Protein AF-0000000074603033 (afdb_homodimer)

Structure (mmCIF, N/CA/C/O backbone):
data_AF-0000000074603033-model_v1
#
loop_
_entity.id
_entity.type
_entity.pdbx_description
1 polymer Transposase
#
loop_
_atom_site.group_PDB
_atom_site.id
_atom_site.type_symbol
_atom_site.label_atom_id
_atom_site.label_alt_id
_atom_site.label_comp_id
_atom_site.label_asym_id
_atom_site.label_entity_id
_atom_site.label_seq_id
_atom_site.pdbx_PDB_ins_code
_atom_site.Cartn_x
_atom_site.Cartn_y
_atom_site.Cartn_z
_atom_site.occupancy
_atom_site.B_iso_or_equiv
_atom_site.auth_seq_id
_atom_site.auth_comp_id
_atom_site.auth_asym_id
_atom_site.auth_atom_id
_atom_site.pdbx_PDB_model_num
ATOM 1 N N . MET A 1 1 ? 46.531 53.812 -50.469 1 24.77 1 MET A N 1
ATOM 2 C CA . MET A 1 1 ? 46.5 52.5 -49.875 1 24.77 1 MET A CA 1
ATOM 3 C C . MET A 1 1 ? 46.688 52.531 -48.375 1 24.77 1 MET A C 1
ATOM 5 O O . MET A 1 1 ? 47.781 52.25 -47.875 1 24.77 1 MET A O 1
ATOM 9 N N . TRP A 1 2 ? 46.062 53.406 -47.594 1 27.41 2 TRP A N 1
ATOM 10 C CA . TRP A 1 2 ? 46.156 53.781 -46.188 1 27.41 2 TRP A CA 1
ATOM 11 C C . TRP A 1 2 ? 45.75 52.625 -45.281 1 27.41 2 TRP A C 1
ATOM 13 O O . TRP A 1 2 ? 44.656 52.062 -45.406 1 27.41 2 TRP A O 1
ATOM 23 N N . CYS A 1 3 ? 46.75 51.719 -44.906 1 27.09 3 CYS A N 1
ATOM 24 C CA . CYS A 1 3 ? 46.781 50.562 -43.969 1 27.09 3 CYS A CA 1
ATOM 25 C C . CYS A 1 3 ? 46.156 50.938 -42.625 1 27.09 3 CYS A C 1
ATOM 27 O O . CYS A 1 3 ? 46.719 51.75 -41.906 1 27.09 3 CYS A O 1
ATOM 29 N N . LEU A 1 4 ? 44.875 51.219 -42.531 1 27.36 4 LEU A N 1
ATOM 30 C CA . LEU A 1 4 ? 44.125 51.469 -41.281 1 27.36 4 LEU A CA 1
ATOM 31 C C . LEU A 1 4 ? 44.438 50.375 -40.25 1 27.36 4 LEU A C 1
ATOM 33 O O . LEU A 1 4 ? 44.219 49.188 -40.531 1 27.36 4 LEU A O 1
ATOM 37 N N . SER A 1 5 ? 45.594 50.5 -39.531 1 29.55 5 SER A N 1
ATOM 38 C CA . SER A 1 5 ? 46.062 49.75 -38.375 1 29.55 5 SER A CA 1
ATOM 39 C C . SER A 1 5 ? 44.969 49.531 -37.344 1 29.55 5 SER A C 1
ATOM 41 O O . SER A 1 5 ? 44.469 50.5 -36.75 1 29.55 5 SER A O 1
ATOM 43 N N . LEU A 1 6 ? 43.906 48.75 -37.656 1 30.05 6 LEU A N 1
ATOM 44 C CA . LEU A 1 6 ? 42.906 48.344 -36.688 1 30.05 6 LEU A CA 1
ATOM 45 C C . LEU A 1 6 ? 43.531 47.844 -35.406 1 30.05 6 LEU A C 1
ATOM 47 O O . LEU A 1 6 ? 44.281 46.875 -35.406 1 30.05 6 LEU A O 1
ATOM 51 N N . HIS A 1 7 ? 44.062 48.75 -34.562 1 29.58 7 HIS A N 1
ATOM 52 C CA . HIS A 1 7 ? 44.531 48.469 -33.188 1 29.58 7 HIS A CA 1
ATOM 53 C C . HIS A 1 7 ? 43.531 47.594 -32.438 1 29.58 7 HIS A C 1
ATOM 55 O O . HIS A 1 7 ? 42.5 48.094 -31.984 1 29.58 7 HIS A O 1
ATOM 61 N N . LYS A 1 8 ? 43.219 46.375 -32.969 1 34.06 8 LYS A N 1
ATOM 62 C CA . LYS A 1 8 ? 42.5 45.438 -32.156 1 34.06 8 LYS A CA 1
ATOM 63 C C . LYS A 1 8 ? 43.062 45.375 -30.734 1 34.06 8 LYS A C 1
ATOM 65 O O . LYS A 1 8 ? 44.188 44.906 -30.547 1 34.06 8 LYS A O 1
ATOM 70 N N . SER A 1 9 ? 42.844 46.344 -29.891 1 32.81 9 SER A N 1
ATOM 71 C CA . SER A 1 9 ? 43.188 46.281 -28.469 1 32.81 9 SER A CA 1
ATOM 72 C C . SER A 1 9 ? 42.812 44.938 -27.875 1 32.81 9 SER A C 1
ATOM 74 O O . SER A 1 9 ? 41.656 44.5 -27.984 1 32.81 9 SER A O 1
ATOM 76 N N . GLN A 1 10 ? 43.625 43.969 -28.016 1 38.97 10 GLN A N 1
ATOM 77 C CA . GLN A 1 10 ? 43.469 42.688 -27.328 1 38.97 10 GLN A CA 1
ATOM 78 C C . GLN A 1 10 ? 43.125 42.906 -25.859 1 38.97 10 GLN A C 1
ATOM 80 O O . GLN A 1 10 ? 43.906 43.5 -25.109 1 38.97 10 GLN A O 1
ATOM 85 N N . TYR A 1 11 ? 41.969 43.312 -25.547 1 42.31 11 TYR A N 1
ATOM 86 C CA . TYR A 1 11 ? 41.531 43.406 -24.156 1 42.31 11 TYR A CA 1
ATOM 87 C C . TYR A 1 11 ? 42.031 42.219 -23.359 1 42.31 11 TYR A C 1
ATOM 89 O O . TYR A 1 11 ? 41.75 41.062 -23.703 1 42.31 11 TYR A O 1
ATOM 97 N N . VAL A 1 12 ? 43.156 42.344 -22.859 1 51.19 12 VAL A N 1
ATOM 98 C CA . VAL A 1 12 ? 43.719 41.375 -21.906 1 51.19 12 VAL A CA 1
ATOM 99 C C . VAL A 1 12 ? 42.781 41.188 -20.734 1 51.19 12 VAL A C 1
ATOM 101 O O . VAL A 1 12 ? 42.375 42.188 -20.078 1 51.19 12 VAL A O 1
ATOM 104 N N . ARG A 1 13 ? 42.062 40.219 -20.688 1 61.53 13 ARG A N 1
ATOM 105 C CA . ARG A 1 13 ? 41.219 39.875 -19.547 1 61.53 13 ARG A CA 1
ATOM 106 C C . ARG A 1 13 ? 42.031 39.781 -18.266 1 61.53 13 ARG A C 1
ATOM 108 O O . ARG A 1 13 ? 43 39.031 -18.203 1 61.53 13 ARG A O 1
ATOM 115 N N . ARG A 1 14 ? 41.812 40.625 -17.359 1 68.5 14 ARG A N 1
ATOM 116 C CA . ARG A 1 14 ? 42.625 40.875 -16.172 1 68.5 14 ARG A CA 1
ATOM 117 C C . ARG A 1 14 ? 42.281 39.938 -15.039 1 68.5 14 ARG A C 1
ATOM 119 O O . ARG A 1 14 ? 43.094 39.688 -14.156 1 68.5 14 ARG A O 1
ATOM 126 N N . SER A 1 15 ? 41.094 39.438 -15 1 72.25 15 SER A N 1
ATOM 127 C CA . SER A 1 15 ? 40.719 38.594 -13.875 1 72.25 15 SER A CA 1
ATOM 128 C C . SER A 1 15 ? 41.406 37.25 -13.961 1 72.25 15 SER A C 1
ATOM 130 O O . SER A 1 15 ? 41.5 36.625 -15.031 1 72.25 15 SER A O 1
ATOM 132 N N . PRO A 1 16 ? 42.094 36.75 -12.828 1 73.56 16 PRO A N 1
ATOM 133 C CA . PRO A 1 16 ? 42.781 35.469 -12.797 1 73.56 16 PRO A CA 1
ATOM 134 C C . PRO A 1 16 ? 41.875 34.281 -13.164 1 73.56 16 PRO A C 1
ATOM 136 O O . PRO A 1 16 ? 42.344 33.219 -13.578 1 73.56 16 PRO A O 1
ATOM 139 N N . VAL A 1 17 ? 40.594 34.469 -13.148 1 78.44 17 VAL A N 1
ATOM 140 C CA . VAL A 1 17 ? 39.656 33.375 -13.438 1 78.44 17 VAL A CA 1
ATOM 141 C C . VAL A 1 17 ? 39.781 32.938 -14.891 1 78.44 17 VAL A C 1
ATOM 143 O O . VAL A 1 17 ? 39.562 31.781 -15.227 1 78.44 17 VAL A O 1
ATOM 146 N N . TRP A 1 18 ? 40.219 33.812 -15.703 1 77 18 TRP A N 1
ATOM 147 C CA . TRP A 1 18 ? 40.281 33.562 -17.141 1 77 18 TRP A CA 1
ATOM 148 C C . TRP A 1 18 ? 41.438 32.625 -17.484 1 77 18 TRP A C 1
ATOM 150 O O . TRP A 1 18 ? 41.469 32.031 -18.562 1 77 18 TRP A O 1
ATOM 160 N N . GLN A 1 19 ? 42.344 32.406 -16.547 1 78.25 19 GLN A N 1
ATOM 161 C CA . GLN A 1 19 ? 43.438 31.422 -16.734 1 78.25 19 GLN A CA 1
ATOM 162 C C . GLN A 1 19 ? 42.875 30 -16.797 1 78.25 19 GLN A C 1
ATOM 164 O O . GLN A 1 19 ? 43.5 29.109 -17.359 1 78.25 19 GLN A O 1
ATOM 169 N N . GLU A 1 20 ? 41.719 29.797 -16.297 1 79.69 20 GLU A N 1
ATOM 170 C CA . GLU A 1 20 ? 41.094 28.484 -16.219 1 79.69 20 GLU A CA 1
ATOM 171 C C . GLU A 1 20 ? 40.219 28.219 -17.438 1 79.69 20 GLU A C 1
ATOM 173 O O . GLU A 1 20 ? 39.562 27.172 -17.516 1 79.69 20 GLU A O 1
ATOM 178 N N . TYR A 1 21 ? 40.125 29.156 -18.266 1 80.38 21 TYR A N 1
ATOM 179 C CA . TYR A 1 21 ? 39.25 29.047 -19.438 1 80.38 21 TYR A CA 1
ATOM 180 C C . TYR A 1 21 ? 40.031 29.297 -20.719 1 80.38 21 TYR A C 1
ATOM 182 O O . TYR A 1 21 ? 41.062 29.969 -20.703 1 80.38 21 TYR A O 1
ATOM 190 N N . ILE A 1 22 ? 39.625 28.656 -21.891 1 79.75 22 ILE A N 1
ATOM 191 C CA . ILE A 1 22 ? 40.125 28.953 -23.234 1 79.75 22 ILE A CA 1
ATOM 192 C C . ILE A 1 22 ? 39.094 29.797 -24 1 79.75 22 ILE A C 1
ATOM 194 O O . ILE A 1 22 ? 37.969 29.344 -24.234 1 79.75 22 ILE A O 1
ATOM 198 N N . PRO A 1 23 ? 39.375 31.016 -24.172 1 76.75 23 PRO A N 1
ATOM 199 C CA . PRO A 1 23 ? 38.406 31.859 -24.891 1 76.75 23 PRO A CA 1
ATOM 200 C C . PRO A 1 23 ? 38.188 31.406 -26.328 1 76.75 23 PRO A C 1
ATOM 202 O O . PRO A 1 23 ? 39.125 30.969 -27 1 76.75 23 PRO A O 1
ATOM 205 N N . ILE A 1 24 ? 36.906 31.312 -26.719 1 78.81 24 ILE A N 1
ATOM 206 C CA . ILE A 1 24 ? 36.531 31.016 -28.094 1 78.81 24 ILE A CA 1
ATOM 207 C C . ILE A 1 24 ? 36.094 32.312 -28.797 1 78.81 24 ILE A C 1
ATOM 209 O O . ILE A 1 24 ? 35.094 32.906 -28.406 1 78.81 24 ILE A O 1
ATOM 213 N N . LEU A 1 25 ? 36.781 32.75 -29.75 1 75.81 25 LEU A N 1
ATOM 214 C CA . LEU A 1 25 ? 36.531 34 -30.469 1 75.81 25 LEU A CA 1
ATOM 215 C C . LEU A 1 25 ? 35.25 33.906 -31.266 1 75.81 25 LEU A C 1
ATOM 217 O O . LEU A 1 25 ? 34.844 32.844 -31.703 1 75.81 25 LEU A O 1
ATOM 221 N N . PRO A 1 26 ? 34.5 35.062 -31.281 1 73.62 26 PRO A N 1
ATOM 222 C CA . PRO A 1 26 ? 33.25 35.094 -32.031 1 73.62 26 PRO A CA 1
ATOM 223 C C . PRO A 1 26 ? 33.375 34.469 -33.406 1 73.62 26 PRO A C 1
ATOM 225 O O . PRO A 1 26 ? 32.406 33.875 -33.906 1 73.62 26 PRO A O 1
ATOM 228 N N . ALA A 1 27 ? 34.469 34.469 -34.094 1 71.81 27 ALA A N 1
ATOM 229 C CA . ALA A 1 27 ? 34.688 33.906 -35.438 1 71.81 27 ALA A CA 1
ATOM 230 C C . ALA A 1 27 ? 34.719 32.375 -35.375 1 71.81 27 ALA A C 1
ATOM 232 O O . ALA A 1 27 ? 34.438 31.719 -36.375 1 71.81 27 ALA A O 1
ATOM 233 N N . GLN A 1 28 ? 34.875 31.797 -34.219 1 69.5 28 GLN A N 1
ATOM 234 C CA . GLN A 1 28 ? 35 30.359 -34.062 1 69.5 28 GLN A CA 1
ATOM 235 C C . GLN A 1 28 ? 33.75 29.75 -33.406 1 69.5 28 GLN A C 1
ATOM 237 O O . GLN A 1 28 ? 33.625 28.531 -33.344 1 69.5 28 GLN A O 1
ATOM 242 N N . SER A 1 29 ? 32.938 30.547 -32.875 1 67.88 29 SER A N 1
ATOM 243 C CA . SER A 1 29 ? 31.734 30.125 -32.188 1 67.88 29 SER A CA 1
ATOM 244 C C . SER A 1 29 ? 30.562 30.047 -33.156 1 67.88 29 SER A C 1
ATOM 246 O O . SER A 1 29 ? 30.5 30.797 -34.156 1 67.88 29 SER A O 1
ATOM 248 N N . LYS A 1 30 ? 29.562 29.266 -33.156 1 74 30 LYS A N 1
ATOM 249 C CA . LYS A 1 30 ? 28.438 29.047 -34.062 1 74 30 LYS A CA 1
ATOM 250 C C . LYS A 1 30 ? 27.484 30.25 -34.062 1 74 30 LYS A C 1
ATOM 252 O O . LYS A 1 30 ? 26.859 30.547 -35.062 1 74 30 LYS A O 1
ATOM 257 N N . ASP A 1 31 ? 27.359 30.891 -32.875 1 72.69 31 ASP A N 1
ATOM 258 C CA . ASP A 1 31 ? 26.391 31.984 -32.812 1 72.69 31 ASP A CA 1
ATOM 259 C C . ASP A 1 31 ? 27.078 33.344 -32.875 1 72.69 31 ASP A C 1
ATOM 261 O O . ASP A 1 31 ? 26.453 34.375 -32.625 1 72.69 31 ASP A O 1
ATOM 265 N N . GLY A 1 32 ? 28.406 33.531 -33.188 1 73.88 32 GLY A N 1
ATOM 266 C CA . GLY A 1 32 ? 29.141 34.781 -33.406 1 73.88 32 GLY A CA 1
ATOM 267 C C . GLY A 1 32 ? 29.422 35.531 -32.094 1 73.88 32 GLY A C 1
ATOM 268 O O . GLY A 1 32 ? 29.734 36.719 -32.125 1 73.88 32 GLY A O 1
ATOM 269 N N . LYS A 1 33 ? 29.125 34.812 -31.047 1 76.75 33 LYS A N 1
ATOM 270 C CA . LYS A 1 33 ? 29.375 35.469 -29.766 1 76.75 33 LYS A CA 1
ATOM 271 C C . LYS A 1 33 ? 30.672 34.969 -29.125 1 76.75 33 LYS A C 1
ATOM 273 O O . LYS A 1 33 ? 31.141 33.875 -29.438 1 76.75 33 LYS A O 1
ATOM 278 N N . LEU A 1 34 ? 31.234 35.812 -28.297 1 78.12 34 LEU A N 1
ATOM 279 C CA . LEU A 1 34 ? 32.438 35.406 -27.547 1 78.12 34 LEU A CA 1
ATOM 280 C C . LEU A 1 34 ? 32.094 34.406 -26.469 1 78.12 34 LEU A C 1
ATOM 282 O O . LEU A 1 34 ? 31.172 34.625 -25.672 1 78.12 34 LEU A O 1
ATOM 286 N N . ARG A 1 35 ? 32.688 33.156 -26.562 1 80.62 35 ARG A N 1
ATOM 287 C CA . ARG A 1 35 ? 32.438 32.094 -25.594 1 80.62 35 ARG A CA 1
ATOM 288 C C . ARG A 1 35 ? 33.75 31.641 -24.938 1 80.62 35 ARG A C 1
ATOM 290 O O . ARG A 1 35 ? 34.844 32 -25.406 1 80.62 35 ARG A O 1
ATOM 297 N N . ALA A 1 36 ? 33.656 31.062 -23.781 1 81.88 36 ALA A N 1
ATOM 298 C CA . ALA A 1 36 ? 34.812 30.531 -23.062 1 81.88 36 ALA A CA 1
ATOM 299 C C . ALA A 1 36 ? 34.656 29.047 -22.797 1 81.88 36 ALA A C 1
ATOM 301 O O . ALA A 1 36 ? 33.531 28.562 -22.531 1 81.88 36 ALA A O 1
ATOM 302 N N . ASN A 1 37 ? 35.719 28.281 -23.016 1 83 37 ASN A N 1
ATOM 303 C CA . ASN A 1 37 ? 35.812 26.859 -22.703 1 83 37 ASN A CA 1
ATOM 304 C C . ASN A 1 37 ? 36.469 26.641 -21.344 1 83 37 ASN A C 1
ATOM 306 O O . ASN A 1 37 ? 37.594 27.062 -21.125 1 83 37 ASN A O 1
ATOM 310 N N . CYS A 1 38 ? 35.75 26 -20.422 1 79.44 38 CYS A N 1
ATOM 311 C CA . CYS A 1 38 ? 36.344 25.688 -19.141 1 79.44 38 CYS A CA 1
ATOM 312 C C . CYS A 1 38 ? 37.406 24.625 -19.266 1 79.44 38 CYS A C 1
ATOM 314 O O . CYS A 1 38 ? 37.188 23.562 -19.828 1 79.44 38 CYS A O 1
ATOM 316 N N . LYS A 1 39 ? 38.594 24.844 -18.812 1 78.94 39 LYS A N 1
ATOM 317 C CA . LYS A 1 39 ? 39.719 23.922 -18.922 1 78.94 39 LYS A CA 1
ATOM 318 C C . LYS A 1 39 ? 39.5 22.672 -18.062 1 78.94 39 LYS A C 1
ATOM 320 O O . LYS A 1 39 ? 40.156 21.656 -18.25 1 78.94 39 LYS A O 1
ATOM 325 N N . HIS A 1 40 ? 38.5 22.719 -17.188 1 77.06 40 HIS A N 1
ATOM 326 C CA . HIS A 1 40 ? 38.312 21.656 -16.203 1 77.06 40 HIS A CA 1
ATOM 327 C C . HIS A 1 40 ? 37.156 20.766 -16.594 1 77.06 40 HIS A C 1
ATOM 329 O O . HIS A 1 40 ? 37.312 19.547 -16.688 1 77.06 40 HIS A O 1
ATOM 335 N N . CYS A 1 41 ? 35.969 21.203 -16.766 1 71.75 41 CYS A N 1
ATOM 336 C CA . CYS A 1 41 ? 34.812 20.391 -17.125 1 71.75 41 CYS A CA 1
ATOM 337 C C . CYS A 1 41 ? 34.594 20.344 -18.641 1 71.75 41 CYS A C 1
ATOM 339 O O . CYS A 1 41 ? 33.719 19.641 -19.125 1 71.75 41 CYS A O 1
ATOM 341 N N . LYS A 1 42 ? 35.344 21.047 -19.516 1 75.31 42 LYS A N 1
ATOM 342 C CA . LYS A 1 42 ? 35.406 21.141 -20.969 1 75.31 42 LYS A CA 1
ATOM 343 C C . LYS A 1 42 ? 34.062 21.625 -21.547 1 75.31 42 LYS A C 1
ATOM 345 O O . LYS A 1 42 ? 33.75 21.391 -22.719 1 75.31 42 LYS A O 1
ATOM 350 N N . ASN A 1 43 ? 33.312 22.328 -20.75 1 75.5 43 ASN A N 1
ATOM 351 C CA . ASN A 1 43 ? 32.094 23.016 -21.219 1 75.5 43 ASN A CA 1
ATOM 352 C C . ASN A 1 43 ? 32.438 24.172 -22.141 1 75.5 43 ASN A C 1
ATOM 354 O O . ASN A 1 43 ? 33.125 25.109 -21.75 1 75.5 43 ASN A O 1
ATOM 358 N N . THR A 1 44 ? 31.969 24.078 -23.375 1 73.38 44 THR A N 1
ATOM 359 C CA . THR A 1 44 ? 32.344 25.047 -24.406 1 73.38 44 THR A CA 1
ATOM 360 C C . THR A 1 44 ? 31.25 26.109 -24.562 1 73.38 44 THR A C 1
ATOM 362 O O . THR A 1 44 ? 31.375 27.031 -25.375 1 73.38 44 THR A O 1
ATOM 365 N N . ASN A 1 45 ? 30.203 26.156 -23.797 1 75.06 45 ASN A N 1
ATOM 366 C CA . ASN A 1 45 ? 29.062 27 -24.109 1 75.06 45 ASN A CA 1
ATOM 367 C C . ASN A 1 45 ? 28.906 28.141 -23.109 1 75.06 45 ASN A C 1
ATOM 369 O O . ASN A 1 45 ? 27.828 28.703 -22.969 1 75.06 45 ASN A O 1
ATOM 373 N N . LEU A 1 46 ? 29.969 28.469 -22.531 1 78.75 46 LEU A N 1
ATOM 374 C CA . LEU A 1 46 ? 29.875 29.562 -21.578 1 78.75 46 LEU A CA 1
ATOM 375 C C . LEU A 1 46 ? 30.016 30.906 -22.266 1 78.75 46 LEU A C 1
ATOM 377 O O . LEU A 1 46 ? 30.938 31.109 -23.062 1 78.75 46 LEU A O 1
ATOM 381 N N . ILE A 1 47 ? 29.047 31.766 -22.141 1 77.31 47 ILE A N 1
ATOM 382 C CA . ILE A 1 47 ? 29.047 33.094 -22.781 1 77.31 47 ILE A CA 1
ATOM 383 C C . ILE A 1 47 ? 30.094 33.969 -22.125 1 77.31 47 ILE A C 1
ATOM 385 O O . ILE A 1 47 ? 30.094 34.156 -20.906 1 77.31 47 ILE A O 1
ATOM 389 N N . ALA A 1 48 ? 31.016 34.469 -22.812 1 75.44 48 ALA A N 1
ATOM 390 C CA . ALA A 1 48 ? 32.156 35.281 -22.312 1 75.44 48 ALA A CA 1
ATOM 391 C C . ALA A 1 48 ? 32.125 36.688 -22.906 1 75.44 48 ALA A C 1
ATOM 393 O O . ALA A 1 48 ? 33.188 37.312 -23.031 1 75.44 48 ALA A O 1
ATOM 394 N N . GLU A 1 49 ? 30.938 37.188 -23.203 1 71.19 49 GLU A N 1
ATOM 395 C CA . GLU A 1 49 ? 30.844 38.531 -23.781 1 71.19 49 GLU A CA 1
ATOM 396 C C . GLU A 1 49 ? 31.188 39.594 -22.75 1 71.19 49 GLU A C 1
ATOM 398 O O . GLU A 1 49 ? 31.094 39.344 -21.531 1 71.19 49 GLU A O 1
ATOM 403 N N . SER A 1 50 ? 31.734 40.844 -23.047 1 62.62 50 SER A N 1
ATOM 404 C CA . SER A 1 50 ? 32.375 41.906 -22.312 1 62.62 50 SER A CA 1
ATOM 405 C C . SER A 1 50 ? 31.562 42.312 -21.094 1 62.62 50 SER A C 1
ATOM 407 O O . SER A 1 50 ? 32.125 42.562 -20.031 1 62.62 50 SER A O 1
ATOM 409 N N . ARG A 1 51 ? 30.234 42.5 -21.188 1 63.78 51 ARG A N 1
ATOM 410 C CA . ARG A 1 51 ? 29.516 43.094 -20.078 1 63.78 51 ARG A CA 1
ATOM 411 C C . ARG A 1 51 ? 29.312 42.094 -18.938 1 63.78 51 ARG A C 1
ATOM 413 O O . ARG A 1 51 ? 29.344 42.469 -17.766 1 63.78 51 ARG A O 1
ATOM 420 N N . TYR A 1 52 ? 29.094 40.844 -19.172 1 66.38 52 TYR A N 1
ATOM 421 C CA . TYR A 1 52 ? 28.781 39.906 -18.109 1 66.38 52 TYR A CA 1
ATOM 422 C C . TYR A 1 52 ? 29.672 38.688 -18.203 1 66.38 52 TYR A C 1
ATOM 424 O O . TYR A 1 52 ? 29.484 37.719 -17.469 1 66.38 52 TYR A O 1
ATOM 432 N N . GLY A 1 53 ? 30.703 38.75 -18.969 1 73.19 53 GLY A N 1
ATOM 433 C CA . GLY A 1 53 ? 31.516 37.594 -19.266 1 73.19 53 GLY A CA 1
ATOM 434 C C . GLY A 1 53 ? 32.312 37.094 -18.062 1 73.19 53 GLY A C 1
ATOM 435 O O . GLY A 1 53 ? 32.312 35.906 -17.781 1 73.19 53 GLY A O 1
ATOM 436 N N . THR A 1 54 ? 33 38 -17.438 1 76.31 54 THR A N 1
ATOM 437 C CA . THR A 1 54 ? 33.844 37.625 -16.297 1 76.31 54 THR A CA 1
ATOM 438 C C . THR A 1 54 ? 33 37.062 -15.164 1 76.31 54 THR A C 1
ATOM 440 O O . THR A 1 54 ? 33.375 36.062 -14.539 1 76.31 54 THR A O 1
ATOM 443 N N . THR A 1 55 ? 31.891 37.719 -14.852 1 77.62 55 THR A N 1
ATOM 444 C CA . THR A 1 55 ? 31 37.25 -13.797 1 77.62 55 THR A CA 1
ATOM 445 C C . THR A 1 55 ? 30.438 35.875 -14.141 1 77.62 55 THR A C 1
ATOM 447 O O . THR A 1 55 ? 30.344 35 -13.281 1 77.62 55 THR A O 1
ATOM 450 N N . ASN A 1 56 ? 30.094 35.656 -15.391 1 77.94 56 ASN A N 1
ATOM 451 C CA . ASN A 1 56 ? 29.562 34.375 -15.852 1 77.94 56 ASN A CA 1
ATOM 452 C C . ASN A 1 56 ? 30.594 33.25 -15.727 1 77.94 56 ASN A C 1
ATOM 454 O O . ASN A 1 56 ? 30.266 32.156 -15.289 1 77.94 56 ASN A O 1
ATOM 458 N N . VAL A 1 57 ? 31.797 33.562 -16.125 1 79.44 57 VAL A N 1
ATOM 459 C CA . VAL A 1 57 ? 32.844 32.531 -16.062 1 79.44 57 VAL A CA 1
ATOM 460 C C . VAL A 1 57 ? 33.281 32.312 -14.625 1 79.44 57 VAL A C 1
ATOM 462 O O . VAL A 1 57 ? 33.562 31.172 -14.227 1 79.44 57 VAL A O 1
ATOM 465 N N . LYS A 1 58 ? 33.219 33.281 -13.797 1 78.25 58 LYS A N 1
ATOM 466 C CA . LYS A 1 58 ? 33.5 33.125 -12.375 1 78.25 58 LYS A CA 1
ATOM 467 C C . LYS A 1 58 ? 32.438 32.281 -11.68 1 78.25 58 LYS A C 1
ATOM 469 O O . LYS A 1 58 ? 32.781 31.375 -10.898 1 78.25 58 LYS A O 1
ATOM 474 N N . ASN A 1 59 ? 31.266 32.594 -11.891 1 78.56 59 ASN A N 1
ATOM 475 C CA . ASN A 1 59 ? 30.172 31.812 -11.328 1 78.56 59 ASN A CA 1
ATOM 476 C C . ASN A 1 59 ? 30.219 30.359 -11.773 1 78.56 59 ASN A C 1
ATOM 478 O O . ASN A 1 59 ? 29.953 29.438 -10.984 1 78.56 59 ASN A O 1
ATOM 482 N N . HIS A 1 60 ? 30.578 30.125 -13.016 1 79.12 60 HIS A N 1
ATOM 483 C CA . HIS A 1 60 ? 30.766 28.75 -13.5 1 79.12 60 HIS A CA 1
ATOM 484 C C . HIS A 1 60 ? 31.891 28.047 -12.758 1 79.12 60 HIS A C 1
ATOM 486 O O . HIS A 1 60 ? 31.734 26.891 -12.359 1 79.12 60 HIS A O 1
ATOM 492 N N . LEU A 1 61 ? 32.938 28.672 -12.625 1 76.31 61 LEU A N 1
ATOM 493 C CA . LEU A 1 61 ? 34.094 28.062 -11.992 1 76.31 61 LEU A CA 1
ATOM 494 C C . LEU A 1 61 ? 33.781 27.672 -10.547 1 76.31 61 LEU A C 1
ATOM 496 O O . LEU A 1 61 ? 34.219 26.625 -10.062 1 76.31 61 LEU A O 1
ATOM 500 N N . GLU A 1 62 ? 32.969 28.391 -9.883 1 74.12 62 GLU A N 1
ATOM 501 C CA . GLU A 1 62 ? 32.562 28.125 -8.508 1 74.12 62 GLU A CA 1
ATOM 502 C C . GLU A 1 62 ? 31.672 26.891 -8.438 1 74.12 62 GLU A C 1
ATOM 504 O O . GLU A 1 62 ? 31.703 26.141 -7.457 1 74.12 62 GLU A O 1
ATOM 509 N N . LYS A 1 63 ? 31.047 26.688 -9.516 1 71.69 63 LYS A N 1
ATOM 510 C CA . LYS A 1 63 ? 30.109 25.562 -9.57 1 71.69 63 LYS A CA 1
ATOM 511 C C . LYS A 1 63 ? 30.672 24.406 -10.375 1 71.69 63 LYS A C 1
ATOM 513 O O . LYS A 1 63 ? 30.078 23.328 -10.414 1 71.69 63 LYS A O 1
ATOM 518 N N . CYS A 1 64 ? 31.781 24.656 -11.055 1 69.44 64 CYS A N 1
ATOM 519 C CA . CYS A 1 64 ? 32.438 23.656 -11.891 1 69.44 64 CYS A CA 1
ATOM 520 C C . CYS A 1 64 ? 33.062 22.562 -11.031 1 69.44 64 CYS A C 1
ATOM 522 O O . CYS A 1 64 ? 34.062 22.812 -10.359 1 69.44 64 CYS A O 1
ATOM 524 N N . LYS A 1 65 ? 32.469 21.438 -10.961 1 68.94 65 LYS A N 1
ATOM 525 C CA . LYS A 1 65 ? 32.906 20.328 -10.133 1 68.94 65 LYS A CA 1
ATOM 526 C C . LYS A 1 65 ? 34.344 19.922 -10.5 1 68.94 65 LYS A C 1
ATOM 528 O O . LYS A 1 65 ? 35.125 19.578 -9.625 1 68.94 65 LYS A O 1
ATOM 533 N N . ALA A 1 66 ? 34.688 20.016 -11.758 1 68.62 66 ALA A N 1
ATOM 534 C CA . ALA A 1 66 ? 36 19.656 -12.227 1 68.62 66 ALA A CA 1
ATOM 535 C C . ALA A 1 66 ? 37.062 20.609 -11.68 1 68.62 66 ALA A C 1
ATOM 537 O O . ALA A 1 66 ? 38.156 20.188 -11.281 1 68.62 66 ALA A O 1
ATOM 538 N N . TYR A 1 67 ? 36.781 21.859 -11.703 1 70.25 67 TYR A N 1
ATOM 539 C CA . TYR A 1 67 ? 37.719 22.859 -11.195 1 70.25 67 TYR A CA 1
ATOM 540 C C . TYR A 1 67 ? 37.844 22.766 -9.68 1 70.25 67 TYR A C 1
ATOM 542 O O . TYR A 1 67 ? 38.938 22.844 -9.141 1 70.25 67 TYR A O 1
ATOM 550 N N . GLN A 1 68 ? 36.719 22.625 -8.992 1 65.5 68 GLN A N 1
ATOM 551 C CA . GLN A 1 68 ? 36.781 22.516 -7.539 1 65.5 68 GLN A CA 1
ATOM 552 C C . GLN A 1 68 ? 37.625 21.312 -7.105 1 65.5 68 GLN A C 1
ATOM 554 O O . GLN A 1 68 ? 38.312 21.359 -6.07 1 65.5 68 GLN A O 1
ATOM 559 N N . ARG A 1 69 ? 37.594 20.359 -7.898 1 61.91 69 ARG A N 1
ATOM 560 C CA . ARG A 1 69 ? 38.438 19.188 -7.656 1 61.91 69 ARG A CA 1
ATOM 561 C C . ARG A 1 69 ? 39.938 19.562 -7.758 1 61.91 69 ARG A C 1
ATOM 563 O O . ARG A 1 69 ? 40.781 18.969 -7.074 1 61.91 69 ARG A O 1
ATOM 570 N N . THR A 1 70 ? 40.312 20.391 -8.719 1 57.94 70 THR A N 1
ATOM 571 C CA . THR A 1 70 ? 41.688 20.781 -8.891 1 57.94 70 THR A CA 1
ATOM 572 C C . THR A 1 70 ? 42.156 21.656 -7.734 1 57.94 70 THR A C 1
ATOM 574 O O . THR A 1 70 ? 43.344 21.656 -7.375 1 57.94 70 THR A O 1
ATOM 577 N N . LEU A 1 71 ? 41.469 22.734 -7.414 1 53.78 71 LEU A N 1
ATOM 578 C CA . LEU A 1 71 ? 41.844 23.641 -6.324 1 53.78 71 LEU A CA 1
ATOM 579 C C . LEU A 1 71 ? 42 22.875 -5.02 1 53.78 71 LEU A C 1
ATOM 581 O O . LEU A 1 71 ? 42.844 23.25 -4.172 1 53.78 71 LEU A O 1
ATOM 585 N N . SER A 1 72 ? 41.156 22.344 -4.52 1 43.16 72 SER A N 1
ATOM 586 C CA . SER A 1 72 ? 41.312 21.406 -3.412 1 43.16 72 SER A CA 1
ATOM 587 C C . SER A 1 72 ? 41.562 20 -3.918 1 43.16 72 SER A C 1
ATOM 589 O O . SER A 1 72 ? 40.656 19.328 -4.406 1 43.16 72 SER A O 1
ATOM 591 N N . PRO A 1 73 ? 42.781 19.844 -4.527 1 37.53 73 PRO A N 1
ATOM 592 C CA . PRO A 1 73 ? 42.938 18.391 -4.734 1 37.53 73 PRO A CA 1
ATOM 593 C C . PRO A 1 73 ? 42.125 17.578 -3.723 1 37.53 73 PRO A C 1
ATOM 595 O O . PRO A 1 73 ? 42.438 17.594 -2.529 1 37.53 73 PRO A O 1
ATOM 598 N N . LYS A 1 74 ? 40.938 17.812 -3.654 1 39 74 LYS A N 1
ATOM 599 C CA . LYS A 1 74 ? 40.281 16.875 -2.738 1 39 74 LYS A CA 1
ATOM 600 C C . LYS A 1 74 ? 41.031 15.547 -2.691 1 39 74 LYS A C 1
ATOM 602 O O . LYS A 1 74 ? 41.156 14.859 -3.709 1 39 74 LYS A O 1
ATOM 607 N N . GLY A 1 75 ? 42.156 15.625 -2.211 1 40.19 75 GLY A N 1
ATOM 608 C CA . GLY A 1 75 ? 42.75 14.336 -1.859 1 40.19 75 GLY A CA 1
ATOM 609 C C . GLY A 1 75 ? 41.75 13.195 -1.908 1 40.19 75 GLY A C 1
ATOM 610 O O . GLY A 1 75 ? 40.531 13.414 -1.737 1 40.19 75 GLY A O 1
ATOM 611 N N . LYS A 1 76 ? 41.906 12.328 -2.781 1 44.94 76 LYS A N 1
ATOM 612 C CA . LYS A 1 76 ? 41.062 11.133 -2.67 1 44.94 76 LYS A CA 1
ATOM 613 C C . LYS A 1 76 ? 40.438 11.023 -1.28 1 44.94 76 LYS A C 1
ATOM 615 O O . LYS A 1 76 ? 41.156 10.836 -0.291 1 44.94 76 LYS A O 1
ATOM 620 N N . SER A 1 77 ? 39.531 11.969 -0.908 1 52.53 77 SER A N 1
ATOM 621 C CA . SER A 1 77 ? 38.906 11.859 0.4 1 52.53 77 SER A CA 1
ATOM 622 C C . SER A 1 77 ? 38.875 10.414 0.885 1 52.53 77 SER A C 1
ATOM 624 O O . SER A 1 77 ? 38.469 9.516 0.149 1 52.53 77 SER A O 1
ATOM 626 N N . VAL A 1 78 ? 39.812 10.156 1.665 1 68.12 78 VAL A N 1
ATOM 627 C CA . VAL A 1 78 ? 39.906 8.828 2.254 1 68.12 78 VAL A CA 1
ATOM 628 C C . VAL A 1 78 ? 38.531 8.305 2.654 1 68.12 78 VAL A C 1
ATOM 630 O O . VAL A 1 78 ? 37.75 9.023 3.297 1 68.12 78 VAL A O 1
ATOM 633 N N . PHE A 1 79 ? 38.125 7.32 1.896 1 86.75 79 PHE A N 1
ATOM 634 C CA . PHE A 1 79 ? 36.875 6.66 2.256 1 86.75 79 PHE A CA 1
ATOM 635 C C . PHE A 1 79 ? 36.75 6.496 3.768 1 86.75 79 PHE A C 1
ATOM 637 O O . PHE A 1 79 ? 37.719 6.07 4.422 1 86.75 79 PHE A O 1
ATOM 644 N N . ASN A 1 80 ? 35.75 7.066 4.312 1 91.56 80 ASN A N 1
ATOM 645 C CA . ASN A 1 80 ? 35.438 6.914 5.73 1 91.56 80 ASN A CA 1
ATOM 646 C C . ASN A 1 80 ? 34.156 6.129 5.938 1 91.56 80 ASN A C 1
ATOM 648 O O . ASN A 1 80 ? 33.062 6.59 5.559 1 91.56 80 ASN A O 1
ATOM 652 N N . GLN A 1 81 ? 34.312 5.004 6.582 1 94.19 81 GLN A N 1
ATOM 653 C CA . GLN A 1 81 ? 33.188 4.098 6.773 1 94.19 81 GLN A CA 1
ATOM 654 C C . GLN A 1 81 ? 32.062 4.758 7.594 1 94.19 81 GLN A C 1
ATOM 656 O O . GLN A 1 81 ? 30.891 4.551 7.332 1 94.19 81 GLN A O 1
ATOM 661 N N . ASN A 1 82 ? 32.469 5.508 8.578 1 94 82 ASN A N 1
ATOM 662 C CA . ASN A 1 82 ? 31.484 6.16 9.43 1 94 82 ASN A CA 1
ATOM 663 C C . ASN A 1 82 ? 30.688 7.207 8.656 1 94 82 ASN A C 1
ATOM 665 O O . ASN A 1 82 ? 29.469 7.34 8.859 1 94 82 ASN A O 1
ATOM 669 N N . THR A 1 83 ? 31.359 7.914 7.871 1 94.81 83 THR A N 1
ATOM 670 C CA . THR A 1 83 ? 30.672 8.898 7.043 1 94.81 83 THR A CA 1
ATOM 671 C C . THR A 1 83 ? 29.703 8.203 6.082 1 94.81 83 THR A C 1
ATOM 673 O O . THR A 1 83 ? 28.594 8.688 5.855 1 94.81 83 THR A O 1
ATOM 676 N N . TYR A 1 84 ? 30.203 7.09 5.504 1 96.12 84 TYR A N 1
ATOM 677 C CA . TYR A 1 84 ? 29.344 6.285 4.641 1 96.12 84 TYR A CA 1
ATOM 678 C C . TYR A 1 84 ? 28.078 5.867 5.371 1 96.12 84 TYR A C 1
ATOM 680 O O . TYR A 1 84 ? 26.969 6.027 4.844 1 96.12 84 TYR A O 1
ATOM 688 N N . ARG A 1 85 ? 28.188 5.422 6.574 1 97.12 85 ARG A N 1
ATOM 689 C CA . ARG A 1 85 ? 27.078 4.941 7.383 1 97.12 85 ARG A CA 1
ATOM 690 C C . ARG A 1 85 ? 26.109 6.074 7.719 1 97.12 85 ARG A C 1
ATOM 692 O O . ARG A 1 85 ? 24.891 5.871 7.762 1 97.12 85 ARG A O 1
ATOM 699 N N . GLU A 1 86 ? 26.625 7.184 7.965 1 96.5 86 GLU A N 1
ATOM 700 C CA . GLU A 1 86 ? 25.797 8.352 8.25 1 96.5 86 GLU A CA 1
ATOM 701 C C . GLU A 1 86 ? 24.969 8.742 7.031 1 96.5 86 GLU A C 1
ATOM 703 O O . GLU A 1 86 ? 23.781 9.086 7.16 1 96.5 86 GLU A O 1
ATOM 708 N N . LEU A 1 87 ? 25.625 8.734 5.887 1 97.06 87 LEU A N 1
ATOM 709 C CA . LEU A 1 87 ? 24.906 9.055 4.656 1 97.06 87 LEU A CA 1
ATOM 710 C C . LEU A 1 87 ? 23.812 8.039 4.383 1 97.06 87 LEU A C 1
ATOM 712 O O . LEU A 1 87 ? 22.719 8.406 3.922 1 97.06 87 LEU A O 1
ATOM 716 N N . VAL A 1 88 ? 24.078 6.797 4.656 1 97.75 88 VAL A N 1
ATOM 717 C CA . VAL A 1 88 ? 23.094 5.734 4.484 1 97.75 88 VAL A CA 1
ATOM 718 C C . VAL A 1 88 ? 21.906 5.977 5.41 1 97.75 88 VAL A C 1
ATOM 720 O O . VAL A 1 88 ? 20.75 5.902 4.984 1 97.75 88 VAL A O 1
ATOM 723 N N . ALA A 1 89 ? 22.172 6.266 6.652 1 97.31 89 ALA A N 1
ATOM 724 C CA . ALA A 1 89 ? 21.125 6.543 7.621 1 97.31 89 ALA A CA 1
ATOM 725 C C . ALA A 1 89 ? 20.266 7.727 7.176 1 97.31 89 ALA A C 1
ATOM 727 O O . ALA A 1 89 ? 19.031 7.672 7.242 1 97.31 89 ALA A O 1
ATOM 728 N N . LYS A 1 90 ? 20.891 8.742 6.703 1 97 90 LYS A N 1
ATOM 729 C CA . LYS A 1 90 ? 20.172 9.938 6.242 1 97 90 LYS A CA 1
ATOM 730 C C . LYS A 1 90 ? 19.297 9.617 5.035 1 97 90 LYS A C 1
ATOM 732 O O . LYS A 1 90 ? 18.203 10.156 4.902 1 97 90 LYS A O 1
ATOM 737 N N . ALA A 1 91 ? 19.828 8.773 4.164 1 96.31 91 ALA A N 1
ATOM 738 C CA . ALA A 1 91 ? 19.047 8.375 2.998 1 96.31 91 ALA A CA 1
ATOM 739 C C . ALA A 1 91 ? 17.797 7.598 3.416 1 96.31 91 ALA A C 1
ATOM 741 O O . ALA A 1 91 ? 16.703 7.824 2.885 1 96.31 91 ALA A O 1
ATOM 742 N N . ILE A 1 92 ? 17.938 6.676 4.352 1 94.56 92 ILE A N 1
ATOM 743 C CA . ILE A 1 92 ? 16.828 5.875 4.855 1 94.56 92 ILE A CA 1
ATOM 744 C C . ILE A 1 92 ? 15.773 6.789 5.461 1 94.56 92 ILE A C 1
ATOM 746 O O . ILE A 1 92 ? 14.578 6.633 5.188 1 94.56 92 ILE A O 1
ATOM 750 N N . ILE A 1 93 ? 16.203 7.723 6.191 1 93.75 93 ILE A N 1
ATOM 751 C CA . ILE A 1 93 ? 15.305 8.633 6.891 1 93.75 93 ILE A CA 1
ATOM 752 C C . ILE A 1 93 ? 14.617 9.562 5.887 1 93.75 93 ILE A C 1
ATOM 754 O O . ILE A 1 93 ? 13.398 9.734 5.922 1 93.75 93 ILE A O 1
ATOM 758 N N . LYS A 1 94 ? 15.328 10.117 4.992 1 92.94 94 LYS A N 1
ATOM 759 C CA . LYS A 1 94 ? 14.828 11.125 4.059 1 92.94 94 LYS A CA 1
ATOM 760 C C . LYS A 1 94 ? 13.789 10.523 3.113 1 92.94 94 LYS A C 1
ATOM 762 O O . LYS A 1 94 ? 12.766 11.148 2.828 1 92.94 94 LYS A O 1
ATOM 767 N N . HIS A 1 95 ? 14.078 9.352 2.668 1 90.44 95 HIS A N 1
ATOM 768 C CA . HIS A 1 95 ? 13.227 8.805 1.609 1 90.44 95 HIS A CA 1
ATOM 769 C C . HIS A 1 95 ? 12.344 7.68 2.137 1 90.44 95 HIS A C 1
ATOM 771 O O . HIS A 1 95 ? 11.547 7.113 1.389 1 90.44 95 HIS A O 1
ATOM 777 N N . GLY A 1 96 ? 12.508 7.332 3.371 1 88.44 96 GLY A N 1
ATOM 778 C CA . GLY A 1 96 ? 11.664 6.305 3.969 1 88.44 96 GLY A CA 1
ATOM 779 C C . GLY A 1 96 ? 12 4.906 3.49 1 88.44 96 GLY A C 1
ATOM 780 O O . GLY A 1 96 ? 11.109 4.074 3.311 1 88.44 96 GLY A O 1
ATOM 781 N N . TYR A 1 97 ? 13.281 4.637 3.197 1 90.94 97 TYR A N 1
ATOM 782 C CA . TYR A 1 97 ? 13.672 3.285 2.809 1 90.94 97 TYR A CA 1
ATOM 783 C C . TYR A 1 97 ? 13.539 2.32 3.98 1 90.94 97 TYR A C 1
ATOM 785 O O . TYR A 1 97 ? 13.789 2.688 5.129 1 90.94 97 TYR A O 1
ATOM 793 N N . PRO A 1 98 ? 13.078 1.014 3.648 1 89.5 98 PRO A N 1
ATOM 794 C CA . PRO A 1 98 ? 13.156 0.026 4.727 1 89.5 98 PRO A CA 1
ATOM 795 C C . PRO A 1 98 ? 14.586 -0.23 5.191 1 89.5 98 PRO A C 1
ATOM 797 O O . PRO A 1 98 ? 15.531 -0.049 4.418 1 89.5 98 PRO A O 1
ATOM 800 N N . PHE A 1 99 ? 14.766 -0.64 6.473 1 91.56 99 PHE A N 1
ATOM 801 C CA . PHE A 1 99 ? 16.109 -0.916 6.98 1 91.56 99 PHE A CA 1
ATOM 802 C C . PHE A 1 99 ? 16.781 -2.004 6.16 1 91.56 99 PHE A C 1
ATOM 804 O O . PHE A 1 99 ? 18 -2.004 6.008 1 91.56 99 PHE A O 1
ATOM 811 N N . SER A 1 100 ? 16.016 -2.922 5.594 1 92.12 100 SER A N 1
ATOM 812 C CA . SER A 1 100 ? 16.547 -4.031 4.812 1 92.12 100 SER A CA 1
ATOM 813 C C . SER A 1 100 ? 17.109 -3.553 3.479 1 92.12 100 SER A C 1
ATOM 815 O O . SER A 1 100 ? 17.781 -4.309 2.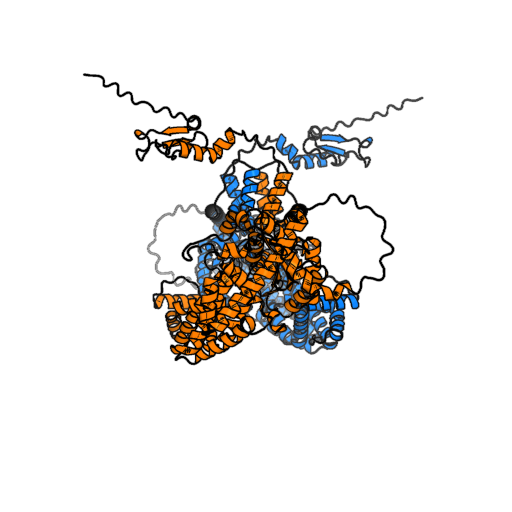773 1 92.12 100 SER A O 1
ATOM 817 N N . TRP A 1 101 ? 16.828 -2.309 3.193 1 93.12 101 TRP A N 1
ATOM 818 C CA . TRP A 1 101 ? 17.328 -1.703 1.965 1 93.12 101 TRP A CA 1
ATOM 819 C C . TRP A 1 101 ? 18.828 -1.872 1.851 1 93.12 101 TRP A C 1
ATOM 821 O O . TRP A 1 101 ? 19.359 -2.074 0.754 1 93.12 101 TRP A O 1
ATOM 831 N N . VAL A 1 102 ? 19.562 -1.876 2.939 1 95.81 102 VAL A N 1
ATOM 832 C CA . VAL A 1 102 ? 21.016 -1.955 2.951 1 95.81 102 VAL A CA 1
ATOM 833 C C . VAL A 1 102 ? 21.453 -3.379 2.621 1 95.81 102 VAL A C 1
ATOM 835 O O . VAL A 1 102 ? 22.625 -3.609 2.275 1 95.81 102 VAL A O 1
ATOM 838 N N . GLU A 1 103 ? 20.547 -4.301 2.773 1 95.56 103 GLU A N 1
ATOM 839 C CA . GLU A 1 103 ? 20.859 -5.703 2.523 1 95.56 103 GLU A CA 1
ATOM 840 C C . GLU A 1 103 ? 20.484 -6.117 1.107 1 95.56 103 GLU A C 1
ATOM 842 O O . GLU A 1 103 ? 20.75 -7.242 0.686 1 95.56 103 GLU A O 1
ATOM 847 N N . HIS A 1 104 ? 19.766 -5.246 0.428 1 95.38 104 HIS A N 1
ATOM 848 C CA . HIS A 1 104 ? 19.406 -5.566 -0.948 1 95.38 104 HIS A CA 1
ATOM 849 C C . HIS A 1 104 ? 20.641 -5.852 -1.79 1 95.38 104 HIS A C 1
ATOM 851 O O . HIS A 1 104 ? 21.547 -5.02 -1.864 1 95.38 104 HIS A O 1
ATOM 857 N N . GLU A 1 105 ? 20.688 -6.957 -2.471 1 95.19 105 GLU A N 1
ATOM 858 C CA . GLU A 1 105 ? 21.844 -7.387 -3.236 1 95.19 105 GLU A CA 1
ATOM 859 C C . GLU A 1 105 ? 22.203 -6.367 -4.316 1 95.19 105 GLU A C 1
ATOM 861 O O . GLU A 1 105 ? 23.375 -6.062 -4.527 1 95.19 105 GLU A O 1
ATOM 866 N N . GLY A 1 106 ? 21.156 -5.859 -4.969 1 95 106 GLY A N 1
ATOM 867 C CA . GLY A 1 106 ? 21.391 -4.867 -6.004 1 95 106 GLY A CA 1
ATOM 868 C C . GLY A 1 106 ? 22.062 -3.613 -5.48 1 95 106 GLY A C 1
ATOM 869 O O . GLY A 1 106 ? 22.984 -3.08 -6.117 1 95 106 GLY A O 1
ATOM 870 N N . ASN A 1 107 ? 21.656 -3.158 -4.371 1 95.19 107 ASN A N 1
ATOM 871 C CA . ASN A 1 107 ? 22.234 -1.974 -3.754 1 95.19 107 ASN A CA 1
ATOM 872 C C . ASN A 1 107 ? 23.672 -2.229 -3.295 1 95.19 107 ASN A C 1
ATOM 874 O O . ASN A 1 107 ? 24.547 -1.383 -3.482 1 95.19 107 ASN A O 1
ATOM 878 N N . ARG A 1 108 ? 23.891 -3.346 -2.715 1 96.31 108 ARG A N 1
ATOM 879 C CA . ARG A 1 108 ? 25.234 -3.717 -2.27 1 96.31 108 ARG A CA 1
ATOM 880 C C . ARG A 1 108 ? 26.188 -3.811 -3.447 1 96.31 108 ARG A C 1
ATOM 882 O O . ARG A 1 108 ? 27.328 -3.34 -3.369 1 96.31 108 ARG A O 1
ATOM 889 N N . ASP A 1 109 ? 25.75 -4.43 -4.562 1 95.88 109 ASP A N 1
ATOM 890 C CA . ASP A 1 109 ? 26.562 -4.559 -5.762 1 95.88 109 ASP A CA 1
ATOM 891 C C . ASP A 1 109 ? 27.016 -3.188 -6.27 1 95.88 109 ASP A C 1
ATOM 893 O O . ASP A 1 109 ? 28.156 -3.01 -6.668 1 95.88 109 ASP A O 1
ATOM 897 N N . ILE A 1 110 ? 26.141 -2.238 -6.238 1 96.5 110 ILE A N 1
ATOM 898 C CA . ILE A 1 110 ? 26.438 -0.892 -6.719 1 96.5 110 ILE A CA 1
ATOM 899 C C . ILE A 1 110 ? 27.469 -0.236 -5.816 1 96.5 110 ILE A C 1
ATOM 901 O O . ILE A 1 110 ? 28.469 0.316 -6.305 1 96.5 110 ILE A O 1
ATOM 905 N N . HIS A 1 111 ? 27.234 -0.314 -4.512 1 96 111 HIS A N 1
ATOM 906 C CA . HIS A 1 111 ? 28.141 0.334 -3.572 1 96 111 HIS A CA 1
ATOM 907 C C . HIS A 1 111 ? 29.531 -0.283 -3.635 1 96 111 HIS A C 1
ATOM 909 O O . HIS A 1 111 ? 30.531 0.433 -3.592 1 96 111 HIS A O 1
ATOM 915 N N . GLU A 1 112 ? 29.594 -1.597 -3.785 1 93.81 112 GLU A N 1
ATOM 916 C CA . GLU A 1 112 ? 30.859 -2.299 -3.877 1 93.81 112 GLU A CA 1
ATOM 917 C C . GLU A 1 112 ? 31.594 -1.959 -5.18 1 93.81 112 GLU A C 1
ATOM 919 O O . GLU A 1 112 ? 32.812 -1.862 -5.203 1 93.81 112 GLU A O 1
ATOM 924 N N . PHE A 1 113 ? 30.875 -1.831 -6.262 1 94.31 113 PHE A N 1
ATOM 925 C CA . PHE A 1 113 ? 31.469 -1.457 -7.543 1 94.31 113 PHE A CA 1
ATOM 926 C C . PHE A 1 113 ? 32.062 -0.053 -7.48 1 94.31 113 PHE A C 1
ATOM 928 O O . PHE A 1 113 ? 33.125 0.206 -8.047 1 94.31 113 PHE A O 1
ATOM 935 N N . LEU A 1 114 ? 31.344 0.843 -6.777 1 93.56 114 LEU A N 1
ATOM 936 C CA . LEU A 1 114 ? 31.75 2.24 -6.715 1 93.56 114 LEU A CA 1
ATOM 937 C C . LEU A 1 114 ? 32.969 2.406 -5.82 1 93.56 114 LEU A C 1
ATOM 939 O O . LEU A 1 114 ? 33.844 3.244 -6.09 1 93.56 114 LEU A O 1
ATOM 943 N N . CYS A 1 115 ? 33 1.69 -4.711 1 91.94 115 CYS A N 1
ATOM 944 C CA . CYS A 1 115 ? 34.094 1.791 -3.762 1 91.94 115 CYS A CA 1
ATOM 945 C C . CYS A 1 115 ? 34.406 0.431 -3.156 1 91.94 115 CYS A C 1
ATOM 947 O O . CYS A 1 115 ? 33.594 -0.135 -2.422 1 91.94 115 CYS A O 1
ATOM 949 N N . ASP A 1 116 ? 35.531 -0.005 -3.379 1 88.12 116 ASP A N 1
ATOM 950 C CA . ASP A 1 116 ? 35.969 -1.333 -2.943 1 88.12 116 ASP A CA 1
ATOM 951 C C . ASP A 1 116 ? 36.125 -1.389 -1.425 1 88.12 116 ASP A C 1
ATOM 953 O O . ASP A 1 116 ? 36 -2.459 -0.823 1 88.12 116 ASP A O 1
ATOM 957 N N . ASP A 1 117 ? 36.312 -0.25 -0.846 1 89.56 117 ASP A N 1
ATOM 958 C CA . ASP A 1 117 ? 36.594 -0.202 0.583 1 89.56 117 ASP A CA 1
ATOM 959 C C . ASP A 1 117 ? 35.312 -0.231 1.41 1 89.56 117 ASP A C 1
ATOM 961 O O . ASP A 1 117 ? 35.375 -0.37 2.635 1 89.56 117 ASP A O 1
ATOM 965 N N . VAL A 1 118 ? 34.219 -0.119 0.745 1 93.62 118 VAL A N 1
ATOM 966 C CA . VAL A 1 118 ? 32.969 -0.027 1.465 1 93.62 118 VAL A CA 1
ATOM 967 C C . VAL A 1 118 ? 32.656 -1.363 2.135 1 93.62 118 VAL A C 1
ATOM 969 O O . VAL A 1 118 ? 32.812 -2.422 1.523 1 93.62 118 VAL A O 1
ATOM 972 N N . LYS A 1 119 ? 32.344 -1.334 3.383 1 93.12 119 LYS A N 1
ATOM 973 C CA . LYS A 1 119 ? 31.859 -2.514 4.102 1 93.12 119 LYS A CA 1
ATOM 974 C C . LYS A 1 119 ? 30.344 -2.516 4.207 1 93.12 119 LYS A C 1
ATOM 976 O O . LYS A 1 119 ? 29.75 -1.571 4.734 1 93.12 119 LYS A O 1
ATOM 981 N N . THR A 1 120 ? 29.781 -3.547 3.73 1 92.62 120 THR A N 1
ATOM 982 C CA . THR A 1 120 ? 28.328 -3.652 3.787 1 92.62 120 THR A CA 1
ATOM 983 C C . THR A 1 120 ? 27.844 -3.799 5.23 1 92.62 120 THR A C 1
ATOM 985 O O . THR A 1 120 ? 28.578 -4.312 6.082 1 92.62 120 THR A O 1
ATOM 988 N N . ILE A 1 121 ? 26.719 -3.314 5.477 1 95.12 121 ILE A N 1
ATOM 989 C CA . ILE A 1 121 ? 26.156 -3.387 6.824 1 95.12 121 ILE A CA 1
ATOM 990 C C . ILE A 1 121 ? 24.844 -4.145 6.793 1 95.12 121 ILE A C 1
ATOM 992 O O . ILE A 1 121 ? 24.266 -4.355 5.723 1 95.12 121 ILE A O 1
ATOM 996 N N . CYS A 1 122 ? 24.375 -4.594 7.945 1 95.25 122 CYS A N 1
ATOM 997 C CA . CYS A 1 122 ? 23.094 -5.293 8.039 1 95.25 122 CYS A CA 1
ATOM 998 C C . CYS A 1 122 ? 21.984 -4.34 8.445 1 95.25 122 CYS A C 1
ATOM 1000 O O . CYS A 1 122 ? 22.234 -3.189 8.805 1 95.25 122 CYS A O 1
ATOM 1002 N N . ARG A 1 123 ? 20.828 -4.797 8.383 1 94.06 123 ARG A N 1
ATOM 1003 C CA . ARG A 1 123 ? 19.656 -3.977 8.68 1 94.06 123 ARG A CA 1
ATOM 1004 C C . ARG A 1 123 ? 19.672 -3.504 10.125 1 94.06 123 ARG A C 1
ATOM 1006 O O . ARG A 1 123 ? 19.25 -2.387 10.422 1 94.06 123 ARG A O 1
ATOM 1013 N N . ASN A 1 124 ? 20.141 -4.289 11.008 1 93.94 124 ASN A N 1
ATOM 1014 C CA . ASN A 1 124 ? 20.188 -3.906 12.414 1 93.94 124 ASN A CA 1
ATOM 1015 C C . ASN A 1 124 ? 21.172 -2.76 12.656 1 93.94 124 ASN A C 1
ATOM 1017 O O . ASN A 1 124 ? 20.922 -1.891 13.492 1 93.94 124 ASN A O 1
ATOM 1021 N N . THR A 1 125 ? 22.266 -2.85 11.969 1 95.5 125 THR A N 1
ATOM 1022 C CA . THR A 1 125 ? 23.219 -1.756 12.062 1 95.5 125 THR A CA 1
ATOM 1023 C C . THR A 1 125 ? 22.625 -0.467 11.492 1 95.5 125 THR A C 1
ATOM 1025 O O . THR A 1 125 ? 22.828 0.61 12.062 1 95.5 125 THR A O 1
ATOM 1028 N N . ALA A 1 126 ? 21.984 -0.589 10.367 1 96 126 ALA A N 1
ATOM 1029 C CA . ALA A 1 126 ? 21.328 0.574 9.781 1 96 126 ALA A CA 1
ATOM 1030 C C . ALA A 1 126 ? 20.328 1.184 10.75 1 96 126 ALA A C 1
ATOM 1032 O O . ALA A 1 126 ? 20.25 2.406 10.891 1 96 126 ALA A O 1
ATOM 1033 N N . LYS A 1 127 ? 19.516 0.317 11.383 1 95.19 127 LYS A N 1
ATOM 1034 C CA . LYS A 1 127 ? 18.547 0.755 12.383 1 95.19 127 LYS A CA 1
ATOM 1035 C C . LYS A 1 127 ? 19.234 1.486 13.531 1 95.19 127 LYS A C 1
ATOM 1037 O O . LYS A 1 127 ? 18.812 2.568 13.938 1 95.19 127 LYS A O 1
ATOM 1042 N N . ALA A 1 128 ? 20.25 0.9 14 1 96.19 128 ALA A N 1
ATOM 1043 C CA . ALA A 1 128 ? 21 1.491 15.102 1 96.19 128 ALA A CA 1
ATOM 1044 C C . ALA A 1 128 ? 21.547 2.861 14.727 1 96.19 128 ALA A C 1
ATOM 1046 O O . ALA A 1 128 ? 21.562 3.785 15.539 1 96.19 128 ALA A O 1
ATOM 1047 N N . ASP A 1 129 ? 22.047 2.977 13.555 1 97.12 129 ASP A N 1
ATOM 1048 C CA . ASP A 1 129 ? 22.594 4.242 13.078 1 97.12 129 ASP A CA 1
ATOM 1049 C C . ASP A 1 129 ? 21.516 5.312 12.984 1 97.12 129 ASP A C 1
ATOM 1051 O O . ASP A 1 129 ? 21.75 6.477 13.32 1 97.12 129 ASP A O 1
ATOM 1055 N N . CYS A 1 130 ? 20.359 4.969 12.492 1 96.38 130 CYS A N 1
ATOM 1056 C CA . CYS A 1 130 ? 19.234 5.902 12.43 1 96.38 130 CYS A CA 1
ATOM 1057 C C . CYS A 1 130 ? 18.828 6.355 13.828 1 96.38 130 CYS A C 1
ATOM 1059 O O . CYS A 1 130 ? 18.562 7.539 14.047 1 96.38 130 CYS A O 1
ATOM 1061 N N . LEU A 1 131 ? 18.797 5.414 14.734 1 96.31 131 LEU A N 1
ATOM 1062 C CA . LEU A 1 131 ? 18.406 5.727 16.109 1 96.31 131 LEU A CA 1
ATOM 1063 C C . LEU A 1 131 ? 19.438 6.629 16.766 1 96.31 131 LEU A C 1
ATOM 1065 O O . LEU A 1 131 ? 19.094 7.508 17.562 1 96.31 131 LEU A O 1
ATOM 1069 N N . LYS A 1 132 ? 20.688 6.352 16.469 1 96.06 132 LYS A N 1
ATOM 1070 C CA . LYS A 1 132 ? 21.75 7.207 16.984 1 96.06 132 LYS A CA 1
ATOM 1071 C C . LYS A 1 132 ? 21.594 8.641 16.5 1 96.06 132 LYS A C 1
ATOM 1073 O O . LYS A 1 132 ? 21.75 9.586 17.281 1 96.06 132 LYS A O 1
ATOM 1078 N N . LEU A 1 133 ? 21.344 8.758 15.25 1 96 133 LEU A N 1
ATOM 1079 C CA . LEU A 1 133 ? 21.094 10.086 14.68 1 96 133 LEU A CA 1
ATOM 1080 C C . LEU A 1 133 ? 19.891 10.742 15.328 1 96 133 LEU A C 1
ATOM 1082 O O . LEU A 1 133 ? 19.906 11.938 15.641 1 96 133 LEU A O 1
ATOM 1086 N N . TYR A 1 134 ? 18.875 10 15.578 1 96.5 134 TYR A N 1
ATOM 1087 C CA . TYR A 1 134 ? 17.656 10.461 16.25 1 96.5 134 TYR A CA 1
ATOM 1088 C C . TYR A 1 134 ? 17.969 11.016 17.625 1 96.5 134 TYR A C 1
ATOM 1090 O O . TYR A 1 134 ? 17.547 12.125 17.969 1 96.5 134 TYR A O 1
ATOM 1098 N N . LEU A 1 135 ? 18.625 10.266 18.359 1 96.38 135 LEU A N 1
ATOM 1099 C CA . LEU A 1 135 ? 18.922 10.656 19.734 1 96.38 135 LEU A CA 1
ATOM 1100 C C . LEU A 1 135 ? 19.797 11.914 19.766 1 96.38 135 LEU A C 1
ATOM 1102 O O . LEU A 1 135 ? 19.578 12.797 20.594 1 96.38 135 LEU A O 1
ATOM 1106 N N . SER A 1 136 ? 20.719 11.945 18.891 1 96.12 136 SER A N 1
ATOM 1107 C CA . SER A 1 136 ? 21.594 13.109 18.812 1 96.12 136 SER A CA 1
ATOM 1108 C C . SER A 1 136 ? 20.797 14.359 18.438 1 96.12 136 SER A C 1
ATOM 1110 O O . SER A 1 136 ? 20.969 15.414 19.062 1 96.12 136 SER A O 1
ATOM 1112 N N . LEU A 1 137 ? 19.969 14.242 17.484 1 96.25 137 LEU A N 1
ATOM 1113 C CA . LEU A 1 137 ? 19.188 15.383 17.031 1 96.25 137 LEU A CA 1
ATOM 1114 C C . LEU A 1 137 ? 18.141 15.773 18.062 1 96.25 137 LEU A C 1
ATOM 1116 O O . LEU A 1 137 ? 17.812 16.953 18.219 1 96.25 137 LEU A O 1
ATOM 1120 N N . LYS A 1 138 ? 17.578 14.758 18.734 1 96.31 138 LYS A N 1
ATOM 1121 C CA . LYS A 1 138 ? 16.609 15.023 19.797 1 96.31 138 LYS A CA 1
ATOM 1122 C C . LYS A 1 138 ? 17.219 15.914 20.891 1 96.31 138 LYS A C 1
ATOM 1124 O O . LYS A 1 138 ? 16.578 16.859 21.344 1 96.31 138 LYS A O 1
ATOM 1129 N N . ASP A 1 139 ? 18.391 15.633 21.25 1 95.62 139 ASP A N 1
ATOM 1130 C CA . ASP A 1 139 ? 19.078 16.422 22.266 1 95.62 139 ASP A CA 1
ATOM 1131 C C . ASP A 1 139 ? 19.344 17.844 21.781 1 95.62 139 ASP A C 1
ATOM 1133 O O . ASP A 1 139 ? 19.172 18.797 22.531 1 95.62 139 ASP A O 1
ATOM 1137 N N . GLN A 1 140 ? 19.766 17.875 20.625 1 95.38 140 GLN A N 1
ATOM 1138 C CA . GLN A 1 140 ? 20.016 19.188 20.047 1 95.38 140 GLN A CA 1
ATOM 1139 C C . GLN A 1 140 ? 18.719 20.016 19.969 1 95.38 140 GLN A C 1
ATOM 1141 O O . GLN A 1 140 ? 18.734 21.219 20.234 1 95.38 140 GLN A O 1
ATOM 1146 N N . LEU A 1 141 ? 17.703 19.375 19.578 1 95.62 141 LEU A N 1
ATOM 1147 C CA . LEU A 1 141 ? 16.422 20.062 19.438 1 95.62 141 LEU A CA 1
ATOM 1148 C C . LEU A 1 141 ? 15.906 20.516 20.797 1 95.62 141 LEU A C 1
ATOM 1150 O O . LEU A 1 141 ? 15.305 21.578 20.922 1 95.62 141 LEU A O 1
ATOM 1154 N N . LYS A 1 142 ? 16.078 19.688 21.781 1 96 142 LYS A N 1
ATOM 1155 C CA . LYS A 1 142 ? 15.695 20.078 23.141 1 96 142 LYS A CA 1
ATOM 1156 C C . LYS A 1 142 ? 16.375 21.375 23.562 1 96 142 LYS A C 1
ATOM 1158 O O . LYS A 1 142 ? 15.734 22.266 24.125 1 96 142 LYS A O 1
ATOM 1163 N N . ASP A 1 143 ? 17.594 21.438 23.234 1 94.31 143 ASP A N 1
ATOM 1164 C CA . ASP A 1 143 ? 18.359 22.641 23.531 1 94.31 143 ASP A CA 1
ATOM 1165 C C . ASP A 1 143 ? 17.844 23.844 22.734 1 94.31 143 ASP A C 1
ATOM 1167 O O . ASP A 1 143 ? 17.703 24.938 23.266 1 94.31 143 ASP A O 1
ATOM 1171 N N . THR A 1 144 ? 17.578 23.578 21.516 1 93.94 144 THR A N 1
ATOM 1172 C CA . THR A 1 144 ? 17.078 24.625 20.641 1 93.94 144 THR A CA 1
ATOM 1173 C C . THR A 1 144 ? 15.742 25.156 21.141 1 93.94 144 THR A C 1
ATOM 1175 O O . THR A 1 144 ? 15.523 26.375 21.188 1 93.94 144 THR A O 1
ATOM 1178 N N . LEU A 1 145 ? 14.844 24.312 21.547 1 95.31 145 LEU A N 1
ATOM 1179 C CA . LEU A 1 145 ? 13.508 24.703 22 1 95.31 145 LEU A CA 1
ATOM 1180 C C . LEU A 1 145 ? 13.586 25.469 23.312 1 95.31 145 LEU A C 1
ATOM 1182 O O . LEU A 1 145 ? 12.82 26.406 23.547 1 95.31 145 LEU A O 1
ATOM 1186 N N . SER A 1 146 ? 14.531 25.078 24.141 1 92.81 146 SER A N 1
ATOM 1187 C CA . SER A 1 146 ? 14.695 25.734 25.422 1 92.81 146 SER A CA 1
ATOM 1188 C C . SER A 1 146 ? 15.227 27.156 25.25 1 92.81 146 SER A C 1
ATOM 1190 O O . SER A 1 146 ? 14.93 28.031 26.078 1 92.81 146 SER A O 1
ATOM 1192 N N . ASN A 1 147 ? 15.906 27.344 24.188 1 92.25 147 ASN A N 1
ATOM 1193 C CA . ASN A 1 147 ? 16.547 28.641 23.984 1 92.25 147 ASN A CA 1
ATOM 1194 C C . ASN A 1 147 ? 15.789 29.5 23 1 92.25 147 ASN A C 1
ATOM 1196 O O . ASN A 1 147 ? 16.266 30.562 22.578 1 92.25 147 ASN A O 1
ATOM 1200 N N . LEU A 1 148 ? 14.68 29.141 22.641 1 94.06 148 LEU A N 1
ATOM 1201 C CA . LEU A 1 148 ? 13.875 29.922 21.719 1 94.06 148 LEU A CA 1
ATOM 1202 C C . LEU A 1 148 ? 13.477 31.25 22.344 1 94.06 148 LEU A C 1
ATOM 1204 O O . LEU A 1 148 ? 13.148 31.312 23.531 1 94.06 148 LEU A O 1
ATOM 1208 N N . PRO A 1 149 ? 13.555 32.312 21.578 1 90.44 149 PRO A N 1
ATOM 1209 C CA . PRO A 1 149 ? 13.156 33.594 22.141 1 90.44 149 PRO A CA 1
ATOM 1210 C C . PRO A 1 149 ? 11.664 33.688 22.438 1 90.44 149 PRO A C 1
ATOM 1212 O O . PRO A 1 149 ? 11.25 34.375 23.375 1 90.44 149 PRO A O 1
ATOM 1215 N N . GLY A 1 150 ? 10.891 33.031 21.719 1 91.38 150 GLY A N 1
ATOM 1216 C CA . GLY A 1 150 ? 9.445 33.094 21.922 1 91.38 150 GLY A CA 1
ATOM 1217 C C . GLY A 1 150 ? 8.867 31.781 22.422 1 91.38 150 GLY A C 1
ATOM 1218 O O . GLY A 1 150 ? 9.609 30.859 22.766 1 91.38 150 GLY A O 1
ATOM 1219 N N . ARG A 1 151 ? 7.57 31.797 22.578 1 95.38 151 ARG A N 1
ATOM 1220 C CA . ARG A 1 151 ? 6.852 30.594 23.031 1 95.38 151 ARG A CA 1
ATOM 1221 C C . ARG A 1 151 ? 6.508 29.703 21.844 1 95.38 151 ARG A C 1
ATOM 1223 O O . ARG A 1 151 ? 6.781 30.047 20.688 1 95.38 151 ARG A O 1
ATOM 1230 N N . ILE A 1 152 ? 6.004 28.516 22.203 1 97 152 ILE A N 1
ATOM 1231 C CA . ILE A 1 152 ? 5.777 27.484 21.203 1 97 152 ILE A CA 1
ATOM 1232 C C . ILE A 1 152 ? 4.285 27.172 21.109 1 97 152 ILE A C 1
ATOM 1234 O O . ILE A 1 152 ? 3.617 26.984 22.141 1 97 152 ILE A O 1
ATOM 1238 N N . CYS A 1 153 ? 3.799 27.234 19.906 1 97.06 153 CYS A N 1
ATOM 1239 C CA . CYS A 1 153 ? 2.447 26.75 19.672 1 97.06 153 CYS A CA 1
ATOM 1240 C C . CYS A 1 153 ? 2.457 25.281 19.281 1 97.06 153 CYS A C 1
ATOM 1242 O O . CYS A 1 153 ? 3.354 24.828 18.562 1 97.06 153 CYS A O 1
ATOM 1244 N N . LEU A 1 154 ? 1.434 24.5 19.75 1 96.88 154 LEU A N 1
ATOM 1245 C CA . LEU A 1 154 ? 1.408 23.062 19.516 1 96.88 154 LEU A CA 1
ATOM 1246 C C . LEU A 1 154 ? 0.164 22.656 18.734 1 96.88 154 LEU A C 1
ATOM 1248 O O . LEU A 1 154 ? -0.876 23.312 18.828 1 96.88 154 LEU A O 1
ATOM 1252 N N . THR A 1 155 ? 0.3 21.688 17.922 1 95.31 155 THR A N 1
ATOM 1253 C CA . THR A 1 155 ? -0.822 20.953 17.344 1 95.31 155 THR A CA 1
ATOM 1254 C C . THR A 1 155 ? -0.705 19.469 17.625 1 95.31 155 THR A C 1
ATOM 1256 O O . THR A 1 155 ? 0.4 18.938 17.781 1 95.31 155 THR A O 1
ATOM 1259 N N . SER A 1 156 ? -1.767 18.812 17.797 1 94.31 156 SER A N 1
ATOM 1260 C CA . SER A 1 156 ? -1.785 17.375 17.984 1 94.31 156 SER A CA 1
ATOM 1261 C C . SER A 1 156 ? -2.988 16.734 17.297 1 94.31 156 SER A C 1
ATOM 1263 O O . SER A 1 156 ? -4.055 17.359 17.203 1 94.31 156 SER A O 1
ATOM 1265 N N . ASP A 1 157 ? -2.729 15.672 16.719 1 91.25 157 ASP A N 1
ATOM 1266 C CA . ASP A 1 157 ? -3.779 14.906 16.062 1 91.25 157 ASP A CA 1
ATOM 1267 C C . ASP A 1 157 ? -3.521 13.406 16.172 1 91.25 157 ASP A C 1
ATOM 1269 O O . ASP A 1 157 ? -2.41 12.984 16.516 1 91.25 157 ASP A O 1
ATOM 1273 N N . LEU A 1 158 ? -4.586 12.695 16.047 1 88.38 158 LEU A N 1
ATOM 1274 C CA . LEU A 1 158 ? -4.496 11.242 16.141 1 88.38 158 LEU A CA 1
ATOM 1275 C C . LEU A 1 158 ? -4.59 10.602 14.766 1 88.38 158 LEU A C 1
ATOM 1277 O O . LEU A 1 158 ? -5.328 11.07 13.906 1 88.38 158 LEU A O 1
ATOM 1281 N N . TRP A 1 159 ? -3.799 9.539 14.586 1 84.69 159 TRP A N 1
ATOM 1282 C CA . TRP A 1 159 ? -3.766 8.797 13.336 1 84.69 159 TRP A CA 1
ATOM 1283 C C . TRP A 1 159 ? -3.848 7.293 13.594 1 84.69 159 TRP A C 1
ATOM 1285 O O . TRP A 1 159 ? -3.215 6.781 14.516 1 84.69 159 TRP A O 1
ATOM 1295 N N . THR A 1 160 ? -4.613 6.668 12.805 1 81.19 160 THR A N 1
ATOM 1296 C CA . THR A 1 160 ? -4.703 5.215 12.883 1 81.19 160 THR A CA 1
ATOM 1297 C C . THR A 1 160 ? -4.035 4.562 11.68 1 81.19 160 THR A C 1
ATOM 1299 O O . THR A 1 160 ? -4.367 4.871 10.531 1 81.19 160 THR A O 1
ATOM 1302 N N . SER A 1 161 ? -3.152 3.68 11.883 1 78.5 161 SER A N 1
ATOM 1303 C CA . SER A 1 161 ? -2.432 2.996 10.812 1 78.5 161 SER A CA 1
ATOM 1304 C C . SER A 1 161 ? -3.297 1.925 10.156 1 78.5 161 SER A C 1
ATOM 1306 O O . SER A 1 161 ? -4.414 1.659 10.609 1 78.5 161 SER A O 1
ATOM 1308 N N . CYS A 1 162 ? -2.717 1.313 9.07 1 73.81 162 CYS A N 1
ATOM 1309 C CA . CYS A 1 162 ? -3.422 0.259 8.352 1 73.81 162 CYS A CA 1
ATOM 1310 C C . CYS A 1 162 ? -3.588 -0.979 9.219 1 73.81 162 CYS A C 1
ATOM 1312 O O . CYS A 1 162 ? -4.465 -1.809 8.969 1 73.81 162 CYS A O 1
ATOM 1314 N N . GLN A 1 163 ? -2.857 -1.124 10.266 1 71.81 163 GLN A N 1
ATOM 1315 C CA . GLN A 1 163 ? -2.965 -2.24 11.203 1 71.81 163 GLN A CA 1
ATOM 1316 C C . GLN A 1 163 ? -3.854 -1.878 12.391 1 71.81 163 GLN A C 1
ATOM 1318 O O . GLN A 1 163 ? -3.861 -2.582 13.398 1 71.81 163 GLN A O 1
ATOM 1323 N N . THR A 1 164 ? -4.449 -0.722 12.32 1 77 164 THR A N 1
ATOM 1324 C CA . THR A 1 164 ? -5.41 -0.26 13.32 1 77 164 THR A CA 1
ATOM 1325 C C . THR A 1 164 ? -4.695 0.151 14.602 1 77 164 THR A C 1
ATOM 1327 O O . THR A 1 164 ? -5.211 -0.067 15.703 1 77 164 THR A O 1
ATOM 1330 N N . GLU A 1 165 ? -3.51 0.524 14.406 1 81.62 165 GLU A N 1
ATOM 1331 C CA . GLU A 1 165 ? -2.775 1.08 15.539 1 81.62 165 GLU A CA 1
ATOM 1332 C C . GLU A 1 165 ? -2.891 2.602 15.578 1 81.62 165 GLU A C 1
ATOM 1334 O O . GLU A 1 165 ? -2.746 3.268 14.555 1 81.62 165 GLU A O 1
ATOM 1339 N N . GLY A 1 166 ? -3.172 3.08 16.766 1 85.38 166 GLY A N 1
ATOM 1340 C CA . GLY A 1 166 ? -3.318 4.52 16.922 1 85.38 166 GLY A CA 1
ATOM 1341 C C . GLY A 1 166 ? -2.01 5.227 17.219 1 85.38 166 GLY A C 1
ATOM 1342 O O . GLY A 1 166 ? -1.173 4.699 17.953 1 85.38 166 GLY A O 1
ATOM 1343 N N . TYR A 1 167 ? -1.81 6.375 16.594 1 88.06 167 TYR A N 1
ATOM 1344 C CA . TYR A 1 167 ? -0.632 7.203 16.828 1 88.06 167 TYR A CA 1
ATOM 1345 C C . TYR A 1 167 ? -1.027 8.648 17.109 1 88.06 167 TYR A C 1
ATOM 1347 O O . TYR A 1 167 ? -1.957 9.18 16.5 1 88.06 167 TYR A O 1
ATOM 1355 N N . LEU A 1 168 ? -0.339 9.203 18.062 1 92.88 168 LEU A N 1
ATOM 1356 C CA . LEU A 1 168 ? -0.497 10.617 18.359 1 92.88 168 LEU A CA 1
ATOM 1357 C C . LEU A 1 168 ? 0.665 11.43 17.781 1 92.88 168 LEU A C 1
ATOM 1359 O O . LEU A 1 168 ? 1.829 11.086 18.016 1 92.88 168 LEU A O 1
ATOM 1363 N N . CYS A 1 169 ? 0.326 12.414 17.016 1 93.94 169 CYS A N 1
ATOM 1364 C CA . CYS A 1 169 ? 1.331 13.305 16.453 1 93.94 169 CYS A CA 1
ATOM 1365 C C . CYS A 1 169 ? 1.338 14.641 17.172 1 93.94 169 CYS A C 1
ATOM 1367 O O . CYS A 1 169 ? 0.3 15.297 17.281 1 93.94 169 CYS A O 1
ATOM 1369 N N . LEU A 1 170 ? 2.418 14.953 17.75 1 95.81 170 LEU A N 1
ATOM 1370 C CA . LEU A 1 170 ? 2.613 16.25 18.375 1 95.81 170 LEU A CA 1
ATOM 1371 C C . LEU A 1 170 ? 3.586 17.109 17.562 1 95.81 170 LEU A C 1
ATOM 1373 O O . LEU A 1 170 ? 4.715 16.688 17.312 1 95.81 170 LEU A O 1
ATOM 1377 N N . THR A 1 171 ? 3.148 18.312 17.156 1 94.75 171 THR A N 1
ATOM 1378 C CA . THR A 1 171 ? 3.965 19.188 16.328 1 94.75 171 THR A CA 1
ATOM 1379 C C . THR A 1 171 ? 4.141 20.547 16.984 1 94.75 171 THR A C 1
ATOM 1381 O O . THR A 1 171 ? 3.193 21.094 17.562 1 94.75 171 THR A O 1
ATOM 1384 N N . ALA A 1 172 ? 5.293 21.016 16.938 1 95.56 172 ALA A N 1
ATOM 1385 C CA . ALA A 1 172 ? 5.598 22.344 17.469 1 95.56 172 ALA A CA 1
ATOM 1386 C C . ALA A 1 172 ? 5.699 23.359 16.344 1 95.56 172 ALA A C 1
ATOM 1388 O O . ALA A 1 172 ? 6.242 23.078 15.273 1 95.56 172 ALA A O 1
ATOM 1389 N N . HIS A 1 173 ? 5.109 24.531 16.547 1 94.88 173 HIS A N 1
ATOM 1390 C CA . HIS A 1 173 ? 5.168 25.672 15.641 1 94.88 173 HIS A CA 1
ATOM 1391 C C . HIS A 1 173 ? 5.727 26.906 16.344 1 94.88 173 HIS A C 1
ATOM 1393 O O . HIS A 1 173 ? 5.262 27.281 17.422 1 94.88 173 HIS A O 1
ATOM 1399 N N . PHE A 1 174 ? 6.715 27.516 15.773 1 95.69 174 PHE A N 1
ATOM 1400 C CA . PHE A 1 174 ? 7.309 28.688 16.406 1 95.69 174 PHE A CA 1
ATOM 1401 C C . PHE A 1 174 ? 8.047 29.531 15.367 1 95.69 174 PHE A C 1
ATOM 1403 O O . PHE A 1 174 ? 8.305 29.078 14.258 1 95.69 174 PHE A O 1
ATOM 1410 N N . VAL A 1 175 ? 8.188 30.766 15.711 1 95.94 175 VAL A N 1
ATOM 1411 C CA . VAL A 1 175 ? 9.039 31.672 14.945 1 95.94 175 VAL A CA 1
ATOM 1412 C C . VAL A 1 175 ? 10.43 31.734 15.57 1 95.94 175 VAL A C 1
ATOM 1414 O O . VAL A 1 175 ? 10.578 32.125 16.734 1 95.94 175 VAL A O 1
ATOM 1417 N N . ASP A 1 176 ? 11.422 31.359 14.875 1 93.31 176 ASP A N 1
ATOM 1418 C CA . ASP A 1 176 ? 12.766 31.234 15.422 1 93.31 176 ASP A CA 1
ATOM 1419 C C . ASP A 1 176 ? 13.43 32.594 15.555 1 93.31 176 ASP A C 1
ATOM 1421 O O . ASP A 1 176 ? 12.781 33.625 15.375 1 93.31 176 ASP A O 1
ATOM 1425 N N . ALA A 1 177 ? 14.703 32.594 15.969 1 92.5 177 ALA A N 1
ATOM 1426 C CA . ALA A 1 177 ? 15.453 33.812 16.234 1 92.5 177 ALA A CA 1
ATOM 1427 C C . ALA A 1 177 ? 15.602 34.656 14.961 1 92.5 177 ALA A C 1
ATOM 1429 O O . ALA A 1 177 ? 15.703 35.875 15.031 1 92.5 177 ALA A O 1
ATOM 1430 N N . ASN A 1 178 ? 15.492 34 13.828 1 93.12 178 ASN A N 1
ATOM 1431 C CA . ASN A 1 178 ? 15.609 34.688 12.547 1 93.12 178 ASN A CA 1
ATOM 1432 C C . ASN A 1 178 ? 14.242 35.031 11.961 1 93.12 178 ASN A C 1
ATOM 1434 O O . ASN A 1 178 ? 14.141 35.375 10.789 1 93.12 178 ASN A O 1
ATOM 1438 N N . TRP A 1 179 ? 13.203 34.906 12.773 1 95.31 179 TRP A N 1
ATOM 1439 C CA . TRP A 1 179 ? 11.82 35.25 12.445 1 95.31 179 TRP A CA 1
ATOM 1440 C C . TRP A 1 179 ? 11.312 34.375 11.297 1 95.31 179 TRP A C 1
ATOM 1442 O O . TRP A 1 179 ? 10.625 34.875 10.398 1 95.31 179 TRP A O 1
ATOM 1452 N N . LYS A 1 180 ? 11.812 33.188 11.266 1 93.31 180 LYS A N 1
ATOM 1453 C CA . LYS A 1 180 ? 11.305 32.219 10.32 1 93.31 180 LYS A CA 1
ATOM 1454 C C . LYS A 1 180 ? 10.305 31.266 10.992 1 93.31 180 LYS A C 1
ATOM 1456 O O . LYS A 1 180 ? 10.578 30.75 12.07 1 93.31 180 LYS A O 1
ATOM 1461 N N . LEU A 1 181 ? 9.164 31.203 10.32 1 94.12 181 LEU A N 1
ATOM 1462 C CA . LEU A 1 181 ? 8.164 30.266 10.828 1 94.12 181 LEU A CA 1
ATOM 1463 C C . LEU A 1 181 ? 8.609 28.828 10.617 1 94.12 181 LEU A C 1
ATOM 1465 O O . LEU A 1 181 ? 8.938 28.438 9.5 1 94.12 181 LEU A O 1
ATOM 1469 N N . THR A 1 182 ? 8.672 28.078 11.703 1 91.69 182 THR A N 1
ATOM 1470 C CA . THR A 1 182 ? 9.156 26.703 11.633 1 91.69 182 THR A CA 1
ATOM 1471 C C . THR A 1 182 ? 8.18 25.75 12.312 1 91.69 182 THR A C 1
ATOM 1473 O O . THR A 1 182 ? 7.617 26.062 13.359 1 91.69 182 THR A O 1
ATOM 1476 N N . SER A 1 183 ? 7.887 24.703 11.633 1 92.12 183 SER A N 1
ATOM 1477 C CA . SER A 1 183 ? 7.078 23.609 12.188 1 92.12 183 SER A CA 1
ATOM 1478 C C . SER A 1 183 ? 7.863 22.312 12.242 1 92.12 183 SER A C 1
ATOM 1480 O O . SER A 1 183 ? 8.469 21.891 11.25 1 92.12 183 SER A O 1
ATOM 1482 N N . LEU A 1 184 ? 7.914 21.688 13.438 1 92.56 184 LEU A N 1
ATOM 1483 C CA . LEU A 1 184 ? 8.656 20.453 13.617 1 92.56 184 LEU A CA 1
ATOM 1484 C C . LEU A 1 184 ? 7.809 19.406 14.352 1 92.56 184 LEU A C 1
ATOM 1486 O O . LEU A 1 184 ? 7.109 19.734 15.312 1 92.56 184 LEU A O 1
ATOM 1490 N N . VAL A 1 185 ? 7.855 18.203 13.867 1 93.88 185 VAL A N 1
ATOM 1491 C CA . VAL A 1 185 ? 7.184 17.109 14.57 1 93.88 185 VAL A CA 1
ATOM 1492 C C . VAL A 1 185 ? 8.008 16.688 15.789 1 93.88 185 VAL A C 1
ATOM 1494 O O . VAL A 1 185 ? 9.141 16.234 15.648 1 93.88 185 VAL A O 1
ATOM 1497 N N . LEU A 1 186 ? 7.43 16.906 16.922 1 95.88 186 LEU A N 1
ATOM 1498 C CA . LEU A 1 186 ? 8.141 16.547 18.141 1 95.88 186 LEU A CA 1
ATOM 1499 C C . LEU A 1 186 ? 8.023 15.047 18.422 1 95.88 186 LEU A C 1
ATOM 1501 O O . LEU A 1 186 ? 9.008 14.398 18.781 1 95.88 186 LEU A O 1
ATOM 1505 N N . ASN A 1 187 ? 6.828 14.586 18.25 1 95.31 187 ASN A N 1
ATOM 1506 C CA . ASN A 1 187 ? 6.578 13.188 18.562 1 95.31 187 ASN A CA 1
ATOM 1507 C C . ASN A 1 187 ? 5.586 12.562 17.594 1 95.31 187 ASN A C 1
ATOM 1509 O O . ASN A 1 187 ? 4.73 13.25 17.047 1 95.31 187 ASN A O 1
ATOM 1513 N N . PHE A 1 188 ? 5.695 11.359 17.359 1 92.81 188 PHE A N 1
ATOM 1514 C CA . PHE A 1 188 ? 4.789 10.453 16.672 1 92.81 188 PHE A CA 1
ATOM 1515 C C . PHE A 1 188 ? 4.688 9.117 17.391 1 92.81 188 PHE A C 1
ATOM 1517 O O . PHE A 1 188 ? 5.293 8.125 16.984 1 92.81 188 PHE A O 1
ATOM 1524 N N . CYS A 1 189 ? 3.904 9.125 18.406 1 90.69 189 CYS A N 1
ATOM 1525 C CA . CYS A 1 189 ? 3.982 8.031 19.375 1 90.69 189 CYS A CA 1
ATOM 1526 C C . CYS A 1 189 ? 2.732 7.164 19.312 1 90.69 189 CYS A C 1
ATOM 1528 O O . CYS A 1 189 ? 1.631 7.668 19.094 1 90.69 189 CYS A O 1
ATOM 1530 N N . HIS A 1 190 ? 2.965 5.902 19.547 1 88.94 190 HIS A N 1
ATOM 1531 C CA . HIS A 1 190 ? 1.874 4.938 19.594 1 88.94 190 HIS A CA 1
ATOM 1532 C C . HIS A 1 190 ? 0.978 5.176 20.812 1 88.94 190 HIS A C 1
ATOM 1534 O O . HIS A 1 190 ? 1.468 5.48 21.906 1 88.94 190 HIS A O 1
ATOM 1540 N N . MET A 1 191 ? -0.341 5.195 20.562 1 88.19 191 MET A N 1
ATOM 1541 C CA . MET A 1 191 ? -1.332 5.359 21.625 1 88.19 191 MET A CA 1
ATOM 1542 C C . MET A 1 191 ? -2.436 4.312 21.5 1 88.19 191 MET A C 1
ATOM 1544 O O . MET A 1 191 ? -3.076 4.195 20.453 1 88.19 191 MET A O 1
ATOM 1548 N N . GLU A 1 192 ? -2.719 3.605 22.516 1 79.19 192 GLU A N 1
ATOM 1549 C CA . GLU A 1 192 ? -3.678 2.504 22.5 1 79.19 192 GLU A CA 1
ATOM 1550 C C . GLU A 1 192 ? -5.098 3.006 22.734 1 79.19 192 GLU A C 1
ATOM 1552 O O . GLU A 1 192 ? -6.043 2.547 22.094 1 79.19 192 GLU A O 1
ATOM 1557 N N . HIS A 1 193 ? -5.207 3.896 23.766 1 81.06 193 HIS A N 1
ATOM 1558 C CA . HIS A 1 193 ? -6.523 4.422 24.109 1 81.06 193 HIS A CA 1
ATOM 1559 C C . HIS A 1 193 ? -6.633 5.902 23.781 1 81.06 193 HIS A C 1
ATOM 1561 O O . HIS A 1 193 ? -5.695 6.668 24.016 1 81.06 193 HIS A O 1
ATOM 1567 N N . HIS A 1 194 ? -7.816 6.215 23.281 1 82.81 194 HIS A N 1
ATOM 1568 C CA . HIS A 1 194 ? -7.949 7.578 22.781 1 82.81 194 HIS A CA 1
ATOM 1569 C C . HIS A 1 194 ? -8.938 8.383 23.609 1 82.81 194 HIS A C 1
ATOM 1571 O O . HIS A 1 194 ? -9.625 9.266 23.094 1 82.81 194 HIS A O 1
ATOM 1577 N N . SER A 1 195 ? -8.984 8.031 24.828 1 87.94 195 SER A N 1
ATOM 1578 C CA . SER A 1 195 ? -9.836 8.828 25.719 1 87.94 195 SER A CA 1
ATOM 1579 C C . SER A 1 195 ? -9.188 10.172 26.047 1 87.94 195 SER A C 1
ATOM 1581 O O . SER A 1 195 ? -7.973 10.328 25.922 1 87.94 195 SER A O 1
ATOM 1583 N N . GLY A 1 196 ? -10.039 11.148 26.453 1 93.19 196 GLY A N 1
ATOM 1584 C CA . GLY A 1 196 ? -9.539 12.469 26.797 1 93.19 196 GLY A CA 1
ATOM 1585 C C . GLY A 1 196 ? -8.484 12.43 27.891 1 93.19 196 GLY A C 1
ATOM 1586 O O . GLY A 1 196 ? -7.48 13.148 27.812 1 93.19 196 GLY A O 1
ATOM 1587 N N . LYS A 1 197 ? -8.711 11.602 28.812 1 94.38 197 LYS A N 1
ATOM 1588 C CA . LYS A 1 197 ? -7.77 11.484 29.922 1 94.38 197 LYS A CA 1
ATOM 1589 C C . LYS A 1 197 ? -6.43 10.93 29.453 1 94.38 197 LYS A C 1
ATOM 1591 O O . LYS A 1 197 ? -5.371 11.422 29.844 1 94.38 197 LYS A O 1
ATOM 1596 N N . GLU A 1 198 ? -6.496 9.906 28.656 1 92.94 198 GLU A N 1
ATOM 1597 C CA . GLU A 1 198 ? -5.27 9.281 28.172 1 92.94 198 GLU A CA 1
ATOM 1598 C C . GLU A 1 198 ? -4.496 10.234 27.266 1 92.94 198 GLU A C 1
ATOM 1600 O O . GLU A 1 198 ? -3.264 10.273 27.312 1 92.94 198 GLU A O 1
ATOM 1605 N N . ILE A 1 199 ? -5.207 10.938 26.469 1 95.31 199 ILE A N 1
ATOM 1606 C CA . ILE A 1 199 ? -4.574 11.922 25.609 1 95.31 199 ILE A CA 1
ATOM 1607 C C . ILE A 1 199 ? -3.875 12.984 26.453 1 95.31 199 ILE A C 1
ATOM 1609 O O . ILE A 1 199 ? -2.727 13.352 26.172 1 95.31 199 ILE A O 1
ATOM 1613 N N . TYR A 1 200 ? -4.586 13.438 27.516 1 96.81 200 TYR A N 1
ATOM 1614 C CA . TYR A 1 200 ? -4.035 14.43 28.422 1 96.81 200 TYR A CA 1
ATOM 1615 C C . TYR A 1 200 ? -2.748 13.922 29.062 1 96.81 200 TYR A C 1
ATOM 1617 O O . TYR A 1 200 ? -1.737 14.633 29.094 1 96.81 200 TYR A O 1
ATOM 1625 N N . ILE A 1 201 ? -2.746 12.719 29.531 1 96.5 201 ILE A N 1
ATOM 1626 C CA . ILE A 1 201 ? -1.601 12.148 30.234 1 96.5 201 ILE A CA 1
ATOM 1627 C C . ILE A 1 201 ? -0.407 12.055 29.281 1 96.5 201 ILE A C 1
ATOM 1629 O O . ILE A 1 201 ? 0.713 12.422 29.656 1 96.5 201 ILE A O 1
ATOM 1633 N N . LEU A 1 202 ? -0.72 11.602 28.141 1 96.06 202 LEU A N 1
ATOM 1634 C CA . LEU A 1 202 ? 0.356 11.445 27.156 1 96.06 202 LEU A CA 1
ATOM 1635 C C . LEU A 1 202 ? 0.912 12.805 26.734 1 96.06 202 LEU A C 1
ATOM 1637 O O . LEU A 1 202 ? 2.129 12.984 26.672 1 96.06 202 LEU A O 1
ATOM 1641 N N . LEU A 1 203 ? 0.083 13.789 26.438 1 97.19 203 LEU A N 1
ATOM 1642 C CA . LEU A 1 203 ? 0.526 15.117 26.031 1 97.19 203 LEU A CA 1
ATOM 1643 C C . LEU A 1 203 ? 1.381 15.758 27.125 1 97.19 203 LEU A C 1
ATOM 1645 O O . LEU A 1 203 ? 2.426 16.344 26.828 1 97.19 203 LEU A O 1
ATOM 1649 N N . LEU A 1 204 ? 0.887 15.656 28.328 1 97.38 204 LEU A N 1
ATOM 1650 C CA . LEU A 1 204 ? 1.635 16.234 29.453 1 97.38 204 LEU A CA 1
ATOM 1651 C C . LEU A 1 204 ? 3.01 15.578 29.578 1 97.38 204 LEU A C 1
ATOM 1653 O O . LEU A 1 204 ? 4.012 16.266 29.781 1 97.38 204 LEU A O 1
ATOM 1657 N N . LYS A 1 205 ? 2.992 14.273 29.438 1 97.06 205 LYS A N 1
ATOM 1658 C CA . LYS A 1 205 ? 4.254 13.539 29.5 1 97.06 205 LYS A CA 1
ATOM 1659 C C . LYS A 1 205 ? 5.227 14.023 28.438 1 97.06 205 LYS A C 1
ATOM 1661 O O . LYS A 1 205 ? 6.406 14.242 28.719 1 97.06 205 LYS A O 1
ATOM 1666 N N . LEU A 1 206 ? 4.746 14.18 27.266 1 97.25 206 LEU A N 1
ATOM 1667 C CA . LEU A 1 206 ? 5.59 14.586 26.156 1 97.25 206 LEU A CA 1
ATOM 1668 C C . LEU A 1 206 ? 6.098 16.016 26.344 1 97.25 206 LEU A C 1
ATOM 1670 O O . LEU A 1 206 ? 7.273 16.297 26.094 1 97.25 206 LEU A O 1
ATOM 1674 N N . ILE A 1 207 ? 5.25 16.938 26.766 1 97.44 207 ILE A N 1
ATOM 1675 C CA . ILE A 1 207 ? 5.609 18.328 27 1 97.44 207 ILE A CA 1
ATOM 1676 C C . ILE A 1 207 ? 6.703 18.406 28.062 1 97.44 207 ILE A C 1
ATOM 1678 O O . ILE A 1 207 ? 7.672 19.156 27.906 1 97.44 207 ILE A O 1
ATOM 1682 N N . ARG A 1 208 ? 6.578 17.594 29.062 1 96.56 208 ARG A N 1
ATOM 1683 C CA . ARG A 1 208 ? 7.562 17.562 30.141 1 96.56 208 ARG A CA 1
ATOM 1684 C C . ARG A 1 208 ? 8.875 16.953 29.656 1 96.56 208 ARG A C 1
ATOM 1686 O O . ARG A 1 208 ? 9.953 17.438 30.031 1 96.56 208 ARG A O 1
ATOM 1693 N N . GLU A 1 209 ? 8.742 15.914 28.891 1 96 209 GLU A N 1
ATOM 1694 C CA . GLU A 1 209 ? 9.938 15.281 28.359 1 96 209 GLU A CA 1
ATOM 1695 C C . GLU A 1 209 ? 10.758 16.25 27.516 1 96 209 GLU A C 1
ATOM 1697 O O . GLU A 1 209 ? 11.984 16.219 27.531 1 96 209 GLU A O 1
ATOM 1702 N N . TRP A 1 210 ? 10.078 17.109 26.781 1 97.06 210 TRP A N 1
ATOM 1703 C CA . TRP A 1 210 ? 10.758 18.094 25.938 1 97.06 210 TRP A CA 1
ATOM 1704 C C . TRP A 1 210 ? 11.188 19.297 26.766 1 97.06 210 TRP A C 1
ATOM 1706 O O . TRP A 1 210 ? 11.969 20.125 26.297 1 97.06 210 TRP A O 1
ATOM 1716 N N . GLY A 1 211 ? 10.672 19.406 27.953 1 94.75 211 GLY A N 1
ATOM 1717 C CA . GLY A 1 211 ? 11.016 20.516 28.844 1 94.75 211 GLY A CA 1
ATOM 1718 C C . GLY A 1 211 ? 10.453 21.844 28.375 1 94.75 211 GLY A C 1
ATOM 1719 O O . GLY A 1 211 ? 11.117 22.875 28.484 1 94.75 211 GLY A O 1
ATOM 1720 N N . ILE A 1 212 ? 9.258 21.859 27.828 1 96.12 212 ILE A N 1
ATOM 1721 C CA . ILE A 1 212 ? 8.742 23.094 27.266 1 96.12 212 ILE A CA 1
ATOM 1722 C C . ILE A 1 212 ? 7.457 23.5 27.984 1 96.12 212 ILE A C 1
ATOM 1724 O O . ILE A 1 212 ? 6.605 24.188 27.422 1 96.12 212 ILE A O 1
ATOM 1728 N N . GLU A 1 213 ? 7.234 23.109 29.156 1 94.69 213 GLU A N 1
ATOM 1729 C CA . GLU A 1 213 ? 6.023 23.406 29.922 1 94.69 213 GLU A CA 1
ATOM 1730 C C . GLU A 1 213 ? 5.797 24.906 30.047 1 94.69 213 GLU A C 1
ATOM 1732 O O . GLU A 1 213 ? 4.664 25.375 29.906 1 94.69 213 GLU A O 1
ATOM 1737 N N . ASN A 1 214 ? 6.852 25.562 30.234 1 92.88 214 ASN A N 1
ATOM 1738 C CA . ASN A 1 214 ? 6.738 27.016 30.438 1 92.88 214 ASN A CA 1
ATOM 1739 C C . ASN A 1 214 ? 6.836 27.781 29.125 1 92.88 214 ASN A C 1
ATOM 1741 O O . ASN A 1 214 ? 6.855 29.016 29.125 1 92.88 214 ASN A O 1
ATOM 1745 N N . LYS A 1 215 ? 6.895 27.062 28.031 1 94.62 215 LYS A N 1
ATOM 1746 C CA . LYS A 1 215 ? 7.082 27.719 26.75 1 94.62 215 LYS A CA 1
ATOM 1747 C C . LYS A 1 215 ? 5.867 27.531 25.844 1 94.62 215 LYS A C 1
ATOM 1749 O O . LYS A 1 215 ? 5.84 28.016 24.719 1 94.62 215 LYS A O 1
ATOM 1754 N N . VAL A 1 216 ? 4.859 26.906 26.312 1 96.44 216 VAL A N 1
ATOM 1755 C CA . VAL A 1 216 ? 3.693 26.609 25.484 1 96.44 216 VAL A CA 1
ATOM 1756 C C . VAL A 1 216 ? 2.771 27.828 25.438 1 96.44 216 VAL A C 1
ATOM 1758 O O . VAL A 1 216 ? 2.471 28.422 26.469 1 96.44 216 VAL A O 1
ATOM 1761 N N . PHE A 1 217 ? 2.369 28.188 24.266 1 96.31 217 PHE A N 1
ATOM 1762 C CA . PHE A 1 217 ? 1.445 29.312 24.094 1 96.31 217 PHE A CA 1
ATOM 1763 C C . PHE A 1 217 ? 0.032 28.812 23.828 1 96.31 217 PHE A C 1
ATOM 1765 O O . PHE A 1 217 ? -0.913 29.188 24.516 1 96.31 217 PHE A O 1
ATOM 1772 N N . SER A 1 218 ? -0.053 27.953 22.844 1 95.94 218 SER A N 1
ATOM 1773 C CA . SER A 1 218 ? -1.373 27.469 22.453 1 95.94 218 SER A CA 1
ATOM 1774 C C . SER A 1 218 ? -1.314 26.016 22 1 95.94 218 SER A C 1
ATOM 1776 O O . SER A 1 218 ? -0.234 25.484 21.734 1 95.94 218 SER A O 1
ATOM 1778 N N . LEU A 1 219 ? -2.455 25.344 21.969 1 96.44 219 LEU A N 1
ATOM 1779 C CA . LEU A 1 219 ? -2.656 23.984 21.484 1 96.44 219 LEU A CA 1
ATOM 1780 C C . LEU A 1 219 ? -3.852 23.922 20.531 1 96.44 219 LEU A C 1
ATOM 1782 O O . LEU A 1 219 ? -4.988 24.172 20.938 1 96.44 219 LEU A O 1
ATOM 1786 N N . THR A 1 220 ? -3.555 23.672 19.312 1 94.62 220 THR A N 1
ATOM 1787 C CA . THR A 1 220 ? -4.605 23.547 18.312 1 94.62 220 THR A CA 1
ATOM 1788 C C . THR A 1 220 ? -5 22.078 18.125 1 94.62 220 THR A C 1
ATOM 1790 O O . THR A 1 220 ? -4.148 21.234 17.859 1 94.62 220 THR A O 1
ATOM 1793 N N . LEU A 1 221 ? -6.273 21.781 18.266 1 93.44 221 LEU A N 1
ATOM 1794 C CA . LEU A 1 221 ? -6.789 20.422 18.188 1 93.44 221 LEU A CA 1
ATOM 1795 C C . LEU A 1 221 ? -8.031 20.359 17.297 1 93.44 221 LEU A C 1
ATOM 1797 O O . LEU A 1 221 ? -8.664 21.391 17.031 1 93.44 221 LEU A O 1
ATOM 1801 N N . ASP A 1 222 ? -8.344 19.172 16.891 1 86.88 222 ASP A N 1
ATOM 1802 C CA . ASP A 1 222 ? -9.617 18.953 16.188 1 86.88 222 ASP A CA 1
ATOM 1803 C C . ASP A 1 222 ? -10.789 19.047 17.156 1 86.88 222 ASP A C 1
ATOM 1805 O O . ASP A 1 222 ? -10.602 19.172 18.375 1 86.88 222 ASP A O 1
ATOM 1809 N N . ASN A 1 223 ? -11.992 19.141 16.641 1 81 223 ASN A N 1
ATOM 1810 C CA . ASN A 1 223 ? -13.188 19.391 17.438 1 81 223 ASN A CA 1
ATOM 1811 C C . ASN A 1 223 ? -13.781 18.094 18 1 81 223 ASN A C 1
ATOM 1813 O O . ASN A 1 223 ? -15 17.938 18.047 1 81 223 ASN A O 1
ATOM 1817 N N . ALA A 1 224 ? -12.984 17.203 18.469 1 84.69 224 ALA A N 1
ATOM 1818 C CA . ALA A 1 224 ? -13.469 15.969 19.062 1 84.69 224 ALA A CA 1
ATOM 1819 C C . ALA A 1 224 ? -13.68 16.141 20.562 1 84.69 224 ALA A C 1
ATOM 1821 O O . ALA A 1 224 ? -12.961 16.875 21.219 1 84.69 224 ALA A O 1
ATOM 1822 N N . SER A 1 225 ? -14.617 15.461 21.125 1 87.94 225 SER A N 1
ATOM 1823 C CA . SER A 1 225 ? -14.938 15.555 22.547 1 87.94 225 SER A CA 1
ATOM 1824 C C . SER A 1 225 ? -13.758 15.125 23.406 1 87.94 225 SER A C 1
ATOM 1826 O O . SER A 1 225 ? -13.516 15.703 24.469 1 87.94 225 SER A O 1
ATOM 1828 N N . SER A 1 226 ? -13.094 14.133 22.953 1 90.44 226 SER A N 1
ATOM 1829 C CA . SER A 1 226 ? -11.922 13.672 23.688 1 90.44 226 SER A CA 1
ATOM 1830 C C . SER A 1 226 ? -10.852 14.758 23.766 1 90.44 226 SER A C 1
ATOM 1832 O O . SER A 1 226 ? -10.203 14.922 24.797 1 90.44 226 SER A O 1
ATOM 1834 N N . ASN A 1 227 ? -10.734 15.523 22.75 1 91.25 227 ASN A N 1
ATOM 1835 C CA . ASN A 1 227 ? -9.766 16.609 22.703 1 91.25 227 ASN A CA 1
ATOM 1836 C C . ASN A 1 227 ? -10.164 17.75 23.641 1 91.25 227 ASN A C 1
ATOM 1838 O O . ASN A 1 227 ? -9.305 18.391 24.25 1 91.25 227 ASN A O 1
ATOM 1842 N N . ASP A 1 228 ? -11.469 17.984 23.734 1 91.31 228 ASP A N 1
ATOM 1843 C CA . ASP A 1 228 ? -11.961 19.016 24.641 1 91.31 228 ASP A CA 1
ATOM 1844 C C . ASP A 1 228 ? -11.586 18.688 26.094 1 91.31 228 ASP A C 1
ATOM 1846 O O . ASP A 1 228 ? -11.109 19.562 26.828 1 91.31 228 ASP A O 1
ATOM 1850 N N . LYS A 1 229 ? -11.828 17.453 26.391 1 94.5 229 LYS A N 1
ATOM 1851 C CA . LYS A 1 229 ? -11.492 17.031 27.734 1 94.5 229 LYS A CA 1
ATOM 1852 C C . LYS A 1 229 ? -9.984 17.062 27.969 1 94.5 229 LYS A C 1
ATOM 1854 O O . LYS A 1 229 ? -9.516 17.531 29.016 1 94.5 229 LYS A O 1
ATOM 1859 N N . ALA A 1 230 ? -9.273 16.594 27.031 1 95.81 230 ALA A N 1
ATOM 1860 C CA . ALA A 1 230 ? -7.816 16.547 27.141 1 95.81 230 ALA A CA 1
ATOM 1861 C C . ALA A 1 230 ? -7.234 17.938 27.344 1 95.81 230 ALA A C 1
ATOM 1863 O O . ALA A 1 230 ? -6.391 18.141 28.219 1 95.81 230 ALA A O 1
ATOM 1864 N N . GLN A 1 231 ? -7.645 18.891 26.516 1 95.19 231 GLN A N 1
ATOM 1865 C CA . GLN A 1 231 ? -7.09 20.234 26.625 1 95.19 231 GLN A CA 1
ATOM 1866 C C . GLN A 1 231 ? -7.52 20.922 27.922 1 95.19 231 GLN A C 1
ATOM 1868 O O . GLN A 1 231 ? -6.762 21.688 28.5 1 95.19 231 GLN A O 1
ATOM 1873 N N . ASP A 1 232 ? -8.719 20.578 28.453 1 95.12 232 ASP A N 1
ATOM 1874 C CA . ASP A 1 232 ? -9.148 21.125 29.734 1 95.12 232 ASP A CA 1
ATOM 1875 C C . ASP A 1 232 ? -8.219 20.688 30.859 1 95.12 232 ASP A C 1
ATOM 1877 O O . ASP A 1 232 ? -7.801 21.516 31.688 1 95.12 232 ASP A O 1
ATOM 1881 N N . TYR A 1 233 ? -7.969 19.422 30.844 1 96.62 233 TYR A N 1
ATOM 1882 C CA . TYR A 1 233 ? -7.062 18.891 31.859 1 96.62 233 TYR A CA 1
ATOM 1883 C C . TYR A 1 233 ? -5.672 19.5 31.734 1 96.62 233 TYR A C 1
ATOM 1885 O O . TYR A 1 233 ? -5.059 19.875 32.719 1 96.62 233 TYR A O 1
ATOM 1893 N N . LEU A 1 234 ? -5.242 19.609 30.562 1 97.06 234 LEU A N 1
ATOM 1894 C CA . LEU A 1 234 ? -3.902 20.125 30.312 1 97.06 234 LEU A CA 1
ATOM 1895 C C . LEU A 1 234 ? -3.803 21.594 30.688 1 97.06 234 LEU A C 1
ATOM 1897 O O . LEU A 1 234 ? -2.812 22.016 31.281 1 97.06 234 LEU A O 1
ATOM 1901 N N . LYS A 1 235 ? -4.781 22.359 30.281 1 96.19 235 LYS A N 1
ATOM 1902 C CA . LYS A 1 235 ? -4.844 23.781 30.625 1 96.19 235 LYS A CA 1
ATOM 1903 C C . LYS A 1 235 ? -4.824 23.984 32.156 1 96.19 235 LYS A C 1
ATOM 1905 O O . LYS A 1 235 ? -4.09 24.828 32.656 1 96.19 235 LYS A O 1
ATOM 1910 N N . ALA A 1 236 ? -5.598 23.188 32.812 1 96.25 236 ALA A N 1
ATOM 1911 C CA . ALA A 1 236 ? -5.668 23.281 34.281 1 96.25 236 ALA A CA 1
ATOM 1912 C C . ALA A 1 236 ? -4.316 22.969 34.906 1 96.25 236 ALA A C 1
ATOM 1914 O O . ALA A 1 236 ? -3.887 23.672 35.844 1 96.25 236 ALA A O 1
ATOM 1915 N N . THR A 1 237 ? -3.711 22.016 34.406 1 96.62 237 THR A N 1
ATOM 1916 C CA . THR A 1 237 ? -2.43 21.594 34.969 1 96.62 237 THR A CA 1
ATOM 1917 C C . THR A 1 237 ? -1.353 22.641 34.688 1 96.62 237 THR A C 1
ATOM 1919 O O . THR A 1 237 ? -0.609 23.016 35.594 1 96.62 237 THR A O 1
ATOM 1922 N N . LEU A 1 238 ? -1.268 23.125 33.5 1 95.69 238 LEU A N 1
ATOM 1923 C CA . LEU A 1 238 ? -0.24 24.094 33.125 1 95.69 238 LEU A CA 1
ATOM 1924 C C . LEU A 1 238 ? -0.497 25.438 33.781 1 95.69 238 LEU A C 1
ATOM 1926 O O . LEU A 1 238 ? 0.445 26.141 34.156 1 95.69 238 LEU A O 1
ATOM 1930 N N . ASN A 1 239 ? -1.727 25.812 33.844 1 93.44 239 ASN A N 1
ATOM 1931 C CA . ASN A 1 239 ? -2.086 27.031 34.531 1 93.44 239 ASN A CA 1
ATOM 1932 C C . ASN A 1 239 ? -1.753 26.953 36.031 1 93.44 239 ASN A C 1
ATOM 1934 O O . ASN A 1 239 ? -1.357 27.953 36.625 1 93.44 239 ASN A O 1
ATOM 1938 N N . GLY A 1 240 ? -2.037 25.812 36.594 1 91.88 240 GLY A N 1
ATOM 1939 C CA . GLY A 1 240 ? -1.725 25.594 38 1 91.88 240 GLY A CA 1
ATOM 1940 C C . GLY A 1 240 ? -0.26 25.812 38.344 1 91.88 240 GLY A C 1
ATOM 1941 O O . GLY A 1 240 ? 0.074 26.281 39.406 1 91.88 240 GLY A O 1
ATOM 1942 N N . CYS A 1 241 ? 0.574 25.594 37.406 1 91.69 241 CYS A N 1
ATOM 1943 C CA . CYS A 1 241 ? 2.01 25.766 37.594 1 91.69 241 CYS A CA 1
ATOM 1944 C C . CYS A 1 241 ? 2.459 27.141 37.125 1 91.69 241 CYS A C 1
ATOM 1946 O O . CYS A 1 241 ? 3.652 27.453 37.156 1 91.69 241 CYS A O 1
ATOM 1948 N N . GLY A 1 242 ? 1.521 27.969 36.688 1 90.62 242 GLY A N 1
ATOM 1949 C CA . GLY A 1 242 ? 1.831 29.297 36.219 1 90.62 242 GLY A CA 1
ATOM 1950 C C . GLY A 1 242 ? 2.541 29.328 34.875 1 90.62 242 GLY A C 1
ATOM 1951 O O . GLY A 1 242 ? 3.285 30.266 34.562 1 90.62 242 GLY A O 1
ATOM 1952 N N . CYS A 1 243 ? 2.314 28.312 34.094 1 91.94 243 CYS A N 1
ATOM 1953 C CA . CYS A 1 243 ? 3.084 28.141 32.844 1 91.94 243 CYS A CA 1
ATOM 1954 C C . CYS A 1 243 ? 2.424 28.859 31.688 1 91.94 243 CYS A C 1
ATOM 1956 O O . CYS A 1 243 ? 3.086 29.203 30.703 1 91.94 243 CYS A O 1
ATOM 1958 N N . LEU A 1 244 ? 1.157 29.188 31.75 1 93.75 244 LEU A N 1
ATOM 1959 C CA . LEU A 1 244 ? 0.436 29.75 30.609 1 93.75 244 LEU A CA 1
ATOM 1960 C C . LEU A 1 244 ? 0.24 31.25 30.797 1 93.75 244 LEU A C 1
ATOM 1962 O O . LEU A 1 244 ? 0.202 31.75 31.922 1 93.75 244 LEU A O 1
ATOM 1966 N N . LEU A 1 245 ? 0.116 31.906 29.688 1 90.69 245 LEU A N 1
ATOM 1967 C CA . LEU A 1 245 ? -0.149 33.344 29.719 1 90.69 245 LEU A CA 1
ATOM 1968 C C . LEU A 1 245 ? -1.633 33.625 29.922 1 90.69 245 LEU A C 1
ATOM 1970 O O . LEU A 1 245 ? -2.484 32.875 29.422 1 90.69 245 LEU A O 1
ATOM 1974 N N . ASN A 1 246 ? -1.878 34.656 30.688 1 89.81 246 ASN A N 1
ATOM 1975 C CA . ASN A 1 246 ? -3.242 35.125 30.922 1 89.81 246 ASN A CA 1
ATOM 1976 C C . ASN A 1 246 ? -4.152 34 31.375 1 89.81 246 ASN A C 1
ATOM 1978 O O . ASN A 1 246 ? -5.25 33.812 30.844 1 89.81 246 ASN A O 1
ATOM 1982 N N . GLU A 1 247 ? -3.668 33.188 32.188 1 88.69 247 GLU A N 1
ATOM 1983 C CA . GLU A 1 247 ? -4.406 32.062 32.781 1 88.69 247 GLU A CA 1
ATOM 1984 C C . GLU A 1 247 ? -4.906 31.109 31.703 1 88.69 247 GLU A C 1
ATOM 1986 O O . GLU A 1 247 ? -6 30.547 31.812 1 88.69 247 GLU A O 1
ATOM 1991 N N . GLY A 1 248 ? -4.262 31.078 30.656 1 90.12 248 GLY A N 1
ATOM 1992 C CA . GLY A 1 248 ? -4.555 30.094 29.625 1 90.12 248 GLY A CA 1
ATOM 1993 C C . GLY A 1 248 ? -5.758 30.469 28.781 1 90.12 248 GLY A C 1
ATOM 1994 O O . GLY A 1 248 ? -6.391 29.594 28.172 1 90.12 248 GLY A O 1
ATOM 1995 N N . LYS A 1 249 ? -6.125 31.672 28.688 1 88.88 249 LYS A N 1
ATOM 1996 C CA . LYS A 1 249 ? -7.312 32.125 27.969 1 88.88 249 LYS A CA 1
ATOM 1997 C C . LYS A 1 249 ? -7.195 31.781 26.469 1 88.88 249 LYS A C 1
ATOM 1999 O O . LYS A 1 249 ? -8.203 31.516 25.812 1 88.88 249 LYS A O 1
ATOM 2004 N N . PHE A 1 250 ? -6.016 31.781 26 1 90.81 250 PHE A N 1
ATOM 2005 C CA . PHE A 1 250 ? -5.82 31.609 24.562 1 90.81 250 PHE A CA 1
ATOM 2006 C C . PHE A 1 250 ? -5.125 30.281 24.281 1 90.81 250 PHE A C 1
ATOM 2008 O O . PHE A 1 250 ? -4.594 30.062 23.188 1 90.81 250 PHE A O 1
ATOM 2015 N N . PHE A 1 251 ? -5.152 29.391 25.172 1 94.06 251 PHE A N 1
ATOM 2016 C CA . PHE A 1 251 ? -4.414 28.141 25.094 1 94.06 251 PHE A CA 1
ATOM 2017 C C . PHE A 1 251 ? -5.051 27.203 24.078 1 94.06 251 PHE A C 1
ATOM 2019 O O . PHE A 1 251 ? -4.355 26.625 23.234 1 94.06 251 PHE A O 1
ATOM 2026 N N . HIS A 1 252 ? -6.344 27.062 24.141 1 93.38 252 HIS A N 1
ATOM 2027 C CA . HIS A 1 252 ? -7.035 26.109 23.281 1 93.38 252 HIS A CA 1
ATOM 2028 C C . HIS A 1 252 ? -7.496 26.75 21.984 1 93.38 252 HIS A C 1
ATOM 2030 O O . HIS A 1 252 ? -8.234 27.75 22.016 1 93.38 252 HIS A O 1
ATOM 2036 N N . VAL A 1 253 ? -7.027 26.281 20.906 1 92.06 253 VAL A N 1
ATOM 2037 C CA . VAL A 1 253 ? -7.453 26.719 19.578 1 92.06 253 VAL A CA 1
ATOM 2038 C C . VAL A 1 253 ? -8.078 25.547 18.828 1 92.06 253 VAL A C 1
ATOM 2040 O O . VAL A 1 253 ? -7.516 24.453 18.812 1 92.06 253 VAL A O 1
ATOM 2043 N N . ARG A 1 254 ? -9.234 25.734 18.281 1 90.06 254 ARG A N 1
ATOM 2044 C CA . ARG A 1 254 ? -9.891 24.688 17.5 1 90.06 254 ARG A CA 1
ATOM 2045 C C . ARG A 1 254 ? -9.438 24.75 16.031 1 90.06 254 ARG A C 1
ATOM 2047 O O . ARG A 1 254 ? -9.273 25.828 15.477 1 90.06 254 ARG A O 1
ATOM 2054 N N . CYS A 1 255 ? -9.234 23.594 15.539 1 90.38 255 CYS A N 1
ATOM 2055 C CA . CYS A 1 255 ? -8.867 23.531 14.125 1 90.38 255 CYS A CA 1
ATOM 2056 C C . CYS A 1 255 ? -9.977 24.109 13.25 1 90.38 255 CYS A C 1
ATOM 2058 O O . CYS A 1 255 ? -11.086 23.562 13.211 1 90.38 255 CYS A O 1
ATOM 2060 N N . VAL A 1 256 ? -9.656 25.125 12.523 1 89.94 256 VAL A N 1
ATOM 2061 C CA . VAL A 1 256 ? -10.648 25.859 11.742 1 89.94 256 VAL A CA 1
ATOM 2062 C C . VAL A 1 256 ? -11.109 25 10.562 1 89.94 256 VAL A C 1
ATOM 2064 O O . VAL A 1 256 ? -12.273 25.062 10.156 1 89.94 256 VAL A O 1
ATOM 2067 N N . ALA A 1 257 ? -10.211 24.25 10.023 1 87.31 257 ALA A N 1
ATOM 2068 C CA . ALA A 1 257 ? -10.586 23.359 8.922 1 87.31 257 ALA A CA 1
ATOM 2069 C C . ALA A 1 257 ? -11.68 22.391 9.359 1 87.31 257 ALA A C 1
ATOM 2071 O O . ALA A 1 257 ? -12.594 22.094 8.586 1 87.31 257 ALA A O 1
ATOM 2072 N N . HIS A 1 258 ? -11.617 21.906 10.531 1 85.81 258 HIS A N 1
ATOM 2073 C CA . HIS A 1 258 ? -12.641 21 11.047 1 85.81 258 HIS A CA 1
ATOM 2074 C C . HIS A 1 258 ? -13.961 21.719 11.273 1 85.81 258 HIS A C 1
ATOM 2076 O O . HIS A 1 258 ? -15.031 21.156 11.062 1 85.81 258 HIS A O 1
ATOM 2082 N N . VAL A 1 259 ? -13.852 22.891 11.758 1 87.25 259 VAL A N 1
ATOM 2083 C CA . VAL A 1 259 ? -15.047 23.688 11.977 1 87.25 259 VAL A CA 1
ATOM 2084 C C . VAL A 1 259 ? -15.75 23.938 10.641 1 87.25 259 VAL A C 1
ATOM 2086 O O . VAL A 1 259 ? -16.969 23.75 10.531 1 87.25 259 VAL A O 1
ATOM 2089 N N . LEU A 1 260 ? -14.977 24.359 9.648 1 88.44 260 LEU A N 1
ATOM 2090 C CA . LEU A 1 260 ? -15.547 24.594 8.328 1 88.44 260 LEU A CA 1
ATOM 2091 C C . LEU A 1 260 ? -16.141 23.297 7.758 1 88.44 260 LEU A C 1
ATOM 2093 O O . LEU A 1 260 ? -17.172 23.344 7.074 1 88.44 260 LEU A O 1
ATOM 2097 N N . ASN A 1 261 ? -15.492 22.234 8.008 1 87.88 261 ASN A N 1
ATOM 2098 C CA . ASN A 1 261 ? -16.016 20.953 7.562 1 87.88 261 ASN A CA 1
ATOM 2099 C C . ASN A 1 261 ? -17.391 20.672 8.148 1 87.88 261 ASN A C 1
ATOM 2101 O O . ASN A 1 261 ? -18.297 20.234 7.441 1 87.88 261 ASN A O 1
ATOM 2105 N N . LEU A 1 262 ? -17.547 20.938 9.406 1 86.19 262 LEU A N 1
ATOM 2106 C CA . LEU A 1 262 ? -18.828 20.734 10.07 1 86.19 262 LEU A CA 1
ATOM 2107 C C . LEU A 1 262 ? -19.906 21.656 9.508 1 86.19 262 LEU A C 1
ATOM 2109 O O . LEU A 1 262 ? -21.047 21.234 9.305 1 86.19 262 LEU A O 1
ATOM 2113 N N . VAL A 1 263 ? -19.531 22.844 9.25 1 89.12 263 VAL A N 1
ATOM 2114 C CA . VAL A 1 263 ? -20.453 23.844 8.703 1 89.12 263 VAL A CA 1
ATOM 2115 C C . VAL A 1 263 ? -20.938 23.391 7.332 1 89.12 263 VAL A C 1
ATOM 2117 O O . VAL A 1 263 ? -22.156 23.375 7.074 1 89.12 263 VAL A O 1
ATOM 2120 N N . VAL A 1 264 ? -20.016 23 6.504 1 90.62 264 VAL A N 1
ATOM 2121 C CA . VAL A 1 264 ? -20.359 22.625 5.137 1 90.62 264 VAL A CA 1
ATOM 2122 C C . VAL A 1 264 ? -21.141 21.312 5.137 1 90.62 264 VAL A C 1
ATOM 2124 O O . VAL A 1 264 ? -22.109 21.172 4.383 1 90.62 264 VAL A O 1
ATOM 2127 N N . LYS A 1 265 ? -20.781 20.375 5.953 1 88.19 265 LYS A N 1
ATOM 2128 C CA . LYS A 1 265 ? -21.453 19.094 6.016 1 88.19 265 LYS A CA 1
ATOM 2129 C C . LYS A 1 265 ? -22.922 19.266 6.414 1 88.19 265 LYS A C 1
ATOM 2131 O O . LYS A 1 265 ? -23.797 18.547 5.914 1 88.19 265 LYS A O 1
ATOM 2136 N N . ASP A 1 266 ? -23.156 20.141 7.316 1 87.44 266 ASP A N 1
ATOM 2137 C CA . ASP A 1 266 ? -24.547 20.391 7.723 1 87.44 266 ASP A CA 1
ATOM 2138 C C . ASP A 1 266 ? -25.359 20.969 6.562 1 87.44 266 ASP A C 1
ATOM 2140 O O . ASP A 1 266 ? -26.547 20.688 6.445 1 87.44 266 ASP A O 1
ATOM 2144 N N . GLY A 1 267 ? -24.734 21.75 5.75 1 85.56 267 GLY A N 1
ATOM 2145 C CA . GLY A 1 267 ? -25.391 22.281 4.574 1 85.56 267 GLY A CA 1
ATOM 2146 C C . GLY A 1 267 ? -25.656 21.234 3.504 1 85.56 267 GLY A C 1
ATOM 2147 O O . GLY A 1 267 ? -26.703 21.25 2.854 1 85.56 267 GLY A O 1
ATOM 2148 N N . LEU A 1 268 ? -24.719 20.328 3.383 1 84.62 268 LEU A N 1
ATOM 2149 C CA . LEU A 1 268 ? -24.797 19.328 2.328 1 84.62 268 LEU A CA 1
ATOM 2150 C C . LEU A 1 268 ? -25.875 18.297 2.643 1 84.62 268 LEU A C 1
ATOM 2152 O O . LEU A 1 268 ? -26.344 17.578 1.746 1 84.62 268 LEU A O 1
ATOM 2156 N N . LYS A 1 269 ? -26.297 18.125 3.818 1 82.94 269 LYS A N 1
ATOM 2157 C CA . LYS A 1 269 ? -27.328 17.188 4.207 1 82.94 269 LYS A CA 1
ATOM 2158 C C . LYS A 1 269 ? -28.656 17.5 3.5 1 82.94 269 LYS A C 1
ATOM 2160 O O . LYS A 1 269 ? -29.453 16.594 3.248 1 82.94 269 LYS A O 1
ATOM 2165 N N . VAL A 1 270 ? -28.859 18.703 3.121 1 78 270 VAL A N 1
ATOM 2166 C CA . VAL A 1 270 ? -30.109 19.156 2.51 1 78 270 VAL A CA 1
ATOM 2167 C C . VAL A 1 270 ? -30.156 18.703 1.054 1 78 270 VAL A C 1
ATOM 2169 O O . VAL A 1 270 ? -31.234 18.359 0.545 1 78 270 VAL A O 1
ATOM 2172 N N . ILE A 1 271 ? -29.062 18.656 0.387 1 72.12 271 ILE A N 1
ATOM 2173 C CA . ILE A 1 271 ? -29.031 18.453 -1.056 1 72.12 271 ILE A CA 1
ATOM 2174 C C . ILE A 1 271 ? -28.422 17.078 -1.361 1 72.12 271 ILE A C 1
ATOM 2176 O O . ILE A 1 271 ? -27.734 16.906 -2.377 1 72.12 271 ILE A O 1
ATOM 2180 N N . ASN A 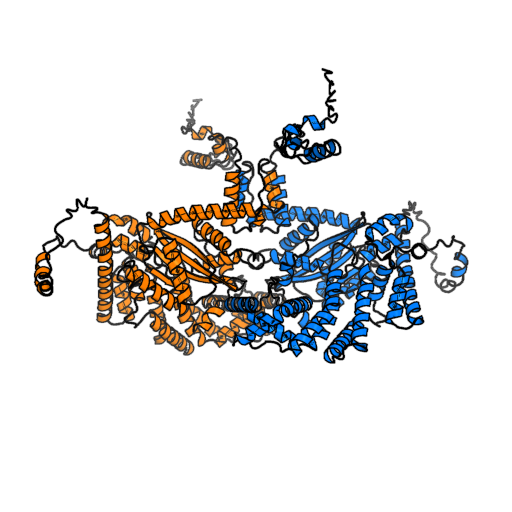1 272 ? -28.844 16.188 -0.649 1 76.19 272 ASN A N 1
ATOM 2181 C CA . ASN A 1 272 ? -28.172 14.891 -0.604 1 76.19 272 ASN A CA 1
ATOM 2182 C C . ASN A 1 272 ? -28.484 14.055 -1.836 1 76.19 272 ASN A C 1
ATOM 2184 O O . ASN A 1 272 ? -27.609 13.367 -2.369 1 76.19 272 ASN A O 1
ATOM 2188 N N . HIS A 1 273 ? -29.531 14.414 -2.52 1 86.69 273 HIS A N 1
ATOM 2189 C CA . HIS A 1 273 ? -29.938 13.5 -3.58 1 86.69 273 HIS A CA 1
ATOM 2190 C C . HIS A 1 273 ? -29.094 13.703 -4.832 1 86.69 273 HIS A C 1
ATOM 2192 O O . HIS A 1 273 ? -28.656 12.727 -5.453 1 86.69 273 HIS A O 1
ATOM 2198 N N . ALA A 1 274 ? -28.906 14.984 -5.238 1 89.12 274 ALA A N 1
ATOM 2199 C CA . ALA A 1 274 ? -28.109 15.273 -6.43 1 89.12 274 ALA A CA 1
ATOM 2200 C C . ALA A 1 274 ? -26.656 14.844 -6.234 1 89.12 274 ALA A C 1
ATOM 2202 O O . ALA A 1 274 ? -26.031 14.312 -7.156 1 89.12 274 ALA A O 1
ATOM 2203 N N . VAL A 1 275 ? -26.172 15.055 -5.07 1 91.69 275 VAL A N 1
ATOM 2204 C CA . VAL A 1 275 ? -24.797 14.703 -4.758 1 91.69 275 VAL A CA 1
ATOM 2205 C C . VAL A 1 275 ? -24.625 13.188 -4.781 1 91.69 275 VAL A C 1
ATOM 2207 O O . VAL A 1 275 ? -23.625 12.672 -5.285 1 91.69 275 VAL A O 1
ATOM 2210 N N . VAL A 1 276 ? -25.594 12.523 -4.289 1 93.06 276 VAL A N 1
ATOM 2211 C CA . VAL A 1 276 ? -25.547 11.062 -4.25 1 93.06 276 VAL A CA 1
ATOM 2212 C C . VAL A 1 276 ? -25.547 10.508 -5.672 1 93.06 276 VAL A C 1
ATOM 2214 O O . VAL A 1 276 ? -24.844 9.547 -5.973 1 93.06 276 VAL A O 1
ATOM 2217 N N . LYS A 1 277 ? -26.312 11.094 -6.508 1 95.06 277 LYS A N 1
ATOM 2218 C CA . LYS A 1 277 ? -26.359 10.641 -7.895 1 95.06 277 LYS A CA 1
ATOM 2219 C C . LYS A 1 277 ? -25.016 10.828 -8.586 1 95.06 277 LYS A C 1
ATOM 2221 O O . LYS A 1 277 ? -24.578 9.977 -9.367 1 95.06 277 LYS A O 1
ATOM 2226 N N . ILE A 1 278 ? -24.422 11.953 -8.312 1 95.62 278 ILE A N 1
ATOM 2227 C CA . ILE A 1 278 ? -23.109 12.188 -8.891 1 95.62 278 ILE A CA 1
ATOM 2228 C C . ILE A 1 278 ? -22.109 11.156 -8.352 1 95.62 278 ILE A C 1
ATOM 2230 O O . ILE A 1 278 ? -21.297 10.625 -9.109 1 95.62 278 ILE A O 1
ATOM 2234 N N . ARG A 1 279 ? -22.188 10.945 -7.074 1 94.69 279 ARG A N 1
ATOM 2235 C CA . ARG A 1 279 ? -21.312 9.961 -6.445 1 94.69 279 ARG A CA 1
ATOM 2236 C C . ARG A 1 279 ? -21.484 8.586 -7.078 1 94.69 279 ARG A C 1
ATOM 2238 O O . ARG A 1 279 ? -20.5 7.922 -7.41 1 94.69 279 ARG A O 1
ATOM 2245 N N . GLU A 1 280 ? -22.688 8.211 -7.254 1 95.38 280 GLU A N 1
ATOM 2246 C CA . GLU A 1 280 ? -22.984 6.918 -7.855 1 95.38 280 GLU A CA 1
ATOM 2247 C C . GLU A 1 280 ? -22.547 6.875 -9.312 1 95.38 280 GLU A C 1
ATOM 2249 O O . GLU A 1 280 ? -22.125 5.824 -9.812 1 95.38 280 GLU A O 1
ATOM 2254 N N . SER A 1 281 ? -22.641 7.984 -9.961 1 95.75 281 SER A N 1
ATOM 2255 C CA . SER A 1 281 ? -22.188 8.062 -11.344 1 95.75 281 SER A CA 1
ATOM 2256 C C . SER A 1 281 ? -20.688 7.836 -11.453 1 95.75 281 SER A C 1
ATOM 2258 O O . SER A 1 281 ? -20.234 7.09 -12.32 1 95.75 281 SER A O 1
ATOM 2260 N N . VAL A 1 282 ? -20.016 8.492 -10.578 1 94.75 282 VAL A N 1
ATOM 2261 C CA . VAL A 1 282 ? -18.562 8.359 -10.586 1 94.75 282 VAL A CA 1
ATOM 2262 C C . VAL A 1 282 ? -18.172 6.934 -10.219 1 94.75 282 VAL A C 1
ATOM 2264 O O . VAL A 1 282 ? -17.266 6.352 -10.82 1 94.75 282 VAL A O 1
ATOM 2267 N N . LYS A 1 283 ? -18.859 6.383 -9.266 1 93.25 283 LYS A N 1
ATOM 2268 C CA . LYS A 1 283 ? -18.609 4.996 -8.875 1 93.25 283 LYS A CA 1
ATOM 2269 C C . LYS A 1 283 ? -18.844 4.047 -10.047 1 93.25 283 LYS A C 1
ATOM 2271 O O . LYS A 1 283 ? -18.094 3.09 -10.242 1 93.25 283 LYS A O 1
ATOM 2276 N N . HIS A 1 284 ? -19.891 4.328 -10.734 1 93.94 284 HIS A N 1
ATOM 2277 C CA . HIS A 1 284 ? -20.234 3.5 -11.891 1 93.94 284 HIS A CA 1
ATOM 2278 C C . HIS A 1 284 ? -19.094 3.486 -12.906 1 93.94 284 HIS A C 1
ATOM 2280 O O . HIS A 1 284 ? -18.719 2.426 -13.406 1 93.94 284 HIS A O 1
ATOM 2286 N N . VAL A 1 285 ? -18.594 4.59 -13.203 1 92.19 285 VAL A N 1
ATOM 2287 C CA . VAL A 1 285 ? -17.531 4.723 -14.195 1 92.19 285 VAL A CA 1
ATOM 2288 C C . VAL A 1 285 ? -16.266 4.051 -13.695 1 92.19 285 VAL A C 1
ATOM 2290 O O . VAL A 1 285 ? -15.531 3.428 -14.477 1 92.19 285 VAL A O 1
ATOM 2293 N N . LYS A 1 286 ? -16.016 4.137 -12.43 1 88.25 286 LYS A N 1
ATOM 2294 C CA . LYS A 1 286 ? -14.758 3.67 -11.867 1 88.25 286 LYS A CA 1
ATOM 2295 C C . LYS A 1 286 ? -14.844 2.201 -11.461 1 88.25 286 LYS A C 1
ATOM 2297 O O . LYS A 1 286 ? -13.852 1.612 -11.031 1 88.25 286 LYS A O 1
ATOM 2302 N N . ALA A 1 287 ? -15.914 1.597 -11.648 1 84.75 287 ALA A N 1
ATOM 2303 C CA . ALA A 1 287 ? -16.172 0.251 -11.148 1 84.75 287 ALA A CA 1
ATOM 2304 C C . ALA A 1 287 ? -15.359 -0.788 -11.906 1 84.75 287 ALA A C 1
ATOM 2306 O O . ALA A 1 287 ? -14.953 -1.804 -11.336 1 84.75 287 ALA A O 1
ATOM 2307 N N . SER A 1 288 ? -15.18 -0.559 -13.188 1 81.06 288 SER A N 1
ATOM 2308 C CA . SER A 1 288 ? -14.422 -1.516 -13.992 1 81.06 288 SER A CA 1
ATOM 2309 C C . SER A 1 288 ? -13.719 -0.828 -15.156 1 81.06 288 SER A C 1
ATOM 2311 O O . SER A 1 288 ? -14.055 0.305 -15.508 1 81.06 288 SER A O 1
ATOM 2313 N N . GLU A 1 289 ? -12.781 -1.549 -15.617 1 81.69 289 GLU A N 1
ATOM 2314 C CA . GLU A 1 289 ? -12.078 -1.004 -16.766 1 81.69 289 GLU A CA 1
ATOM 2315 C C . GLU A 1 289 ? -13.008 -0.844 -17.969 1 81.69 289 GLU A C 1
ATOM 2317 O O . GLU A 1 289 ? -12.891 0.118 -18.734 1 81.69 289 GLU A O 1
ATOM 2322 N N . GLY A 1 290 ? -13.891 -1.814 -18.172 1 79.94 290 GLY A N 1
ATOM 2323 C CA . GLY A 1 290 ? -14.875 -1.712 -19.25 1 79.94 290 GLY A CA 1
ATOM 2324 C C . GLY A 1 290 ? -15.727 -0.462 -19.156 1 79.94 290 GLY A C 1
ATOM 2325 O O . GLY A 1 290 ? -15.977 0.202 -20.156 1 79.94 290 GLY A O 1
ATOM 2326 N N . LYS A 1 291 ? -16.125 -0.161 -17.984 1 87.38 291 LYS A N 1
ATOM 2327 C CA . LYS A 1 291 ? -16.953 1.021 -17.766 1 87.38 291 LYS A CA 1
ATOM 2328 C C . LYS A 1 291 ? -16.172 2.301 -18.031 1 87.38 291 LYS A C 1
ATOM 2330 O O . LYS A 1 291 ? -16.719 3.283 -18.531 1 87.38 291 LYS A O 1
ATOM 2335 N N . LYS A 1 292 ? -14.922 2.279 -17.688 1 86.75 292 LYS A N 1
ATOM 2336 C CA . LYS A 1 292 ? -14.062 3.422 -17.969 1 86.75 292 LYS A CA 1
ATOM 2337 C C . LYS A 1 292 ? -13.938 3.666 -19.469 1 86.75 292 LYS A C 1
ATOM 2339 O O . LYS A 1 292 ? -13.953 4.812 -19.922 1 86.75 292 LYS A O 1
ATOM 2344 N N . ILE A 1 293 ? -13.781 2.598 -20.141 1 83.62 293 ILE A N 1
ATOM 2345 C CA . ILE A 1 293 ? -13.656 2.689 -21.594 1 83.62 293 ILE A CA 1
ATOM 2346 C C . ILE A 1 293 ? -14.961 3.221 -22.188 1 83.62 293 ILE A C 1
ATOM 2348 O O . ILE A 1 293 ? -14.938 4.062 -23.094 1 83.62 293 ILE A O 1
ATOM 2352 N N . HIS A 1 294 ? -16.062 2.709 -21.703 1 88.81 294 HIS A N 1
ATOM 2353 C CA . HIS A 1 294 ? -17.359 3.207 -22.156 1 88.81 294 HIS A CA 1
ATOM 2354 C C . HIS A 1 294 ? -17.484 4.703 -21.906 1 88.81 294 HIS A C 1
ATOM 2356 O O . HIS A 1 294 ? -18 5.438 -22.75 1 88.81 294 HIS A O 1
ATOM 2362 N N . PHE A 1 295 ? -17.062 5.117 -20.812 1 92.81 295 PHE A N 1
ATOM 2363 C CA . PHE A 1 295 ? -17.156 6.531 -20.469 1 92.81 295 PHE A CA 1
ATOM 2364 C C . PHE A 1 295 ? -16.234 7.359 -21.359 1 92.81 295 PHE A C 1
ATOM 2366 O O . PHE A 1 295 ? -16.594 8.445 -21.812 1 92.81 295 PHE A O 1
ATOM 2373 N N . ARG A 1 296 ? -15.086 6.848 -21.609 1 88.38 296 ARG A N 1
ATOM 2374 C CA . ARG A 1 296 ? -14.156 7.535 -22.5 1 88.38 296 ARG A CA 1
ATOM 2375 C C . ARG A 1 296 ? -14.75 7.688 -23.891 1 88.38 296 ARG A C 1
ATOM 2377 O O . ARG A 1 296 ? -14.555 8.711 -24.547 1 88.38 296 ARG A O 1
ATOM 2384 N N . SER A 1 297 ? -15.344 6.652 -24.297 1 88.69 297 SER A N 1
ATOM 2385 C CA . SER A 1 297 ? -16.016 6.719 -25.594 1 88.69 297 SER A CA 1
ATOM 2386 C C . SER A 1 297 ? -17.094 7.793 -25.609 1 88.69 297 SER A C 1
ATOM 2388 O O . SER A 1 297 ? -17.266 8.508 -26.594 1 88.69 297 SER A O 1
ATOM 2390 N N . ALA A 1 298 ? -17.859 7.871 -24.516 1 92.56 298 ALA A N 1
ATOM 2391 C CA . ALA A 1 298 ? -18.875 8.906 -24.391 1 92.56 298 ALA A CA 1
ATOM 2392 C C . ALA A 1 298 ? -18.266 10.297 -24.406 1 92.56 298 ALA A C 1
ATOM 2394 O O . ALA A 1 298 ? -18.812 11.227 -25 1 92.56 298 ALA A O 1
ATOM 2395 N N . VAL A 1 299 ? -17.141 10.453 -23.766 1 93.06 299 VAL A N 1
ATOM 2396 C CA . VAL A 1 299 ? -16.422 11.727 -23.734 1 93.06 299 VAL A CA 1
ATOM 2397 C C . VAL A 1 299 ? -15.977 12.117 -25.141 1 93.06 299 VAL A C 1
ATOM 2399 O O . VAL A 1 299 ? -16.094 13.289 -25.531 1 93.06 299 VAL A O 1
ATOM 2402 N N . GLU A 1 300 ? -15.5 11.164 -25.859 1 89.56 300 GLU A N 1
ATOM 2403 C CA . GLU A 1 300 ? -15.062 11.406 -27.234 1 89.56 300 GLU A CA 1
ATOM 2404 C C . GLU A 1 300 ? -16.234 11.789 -28.125 1 89.56 300 GLU A C 1
ATOM 2406 O O . GLU A 1 300 ? -16.109 12.656 -29 1 89.56 300 GLU A O 1
ATOM 2411 N N . LEU A 1 301 ? -17.297 11.117 -27.953 1 91 301 LEU A N 1
ATOM 2412 C CA . LEU A 1 301 ? -18.484 11.352 -28.781 1 91 301 LEU A CA 1
ATOM 2413 C C . LEU A 1 301 ? -19 12.781 -28.594 1 91 301 LEU A C 1
ATOM 2415 O O . LEU A 1 301 ? -19.531 13.375 -29.531 1 91 301 LEU A O 1
ATOM 2419 N N . VAL A 1 302 ? -18.891 13.25 -27.344 1 92.31 302 VAL A N 1
ATOM 2420 C CA . VAL A 1 302 ? -19.391 14.594 -27.078 1 92.31 302 VAL A CA 1
ATOM 2421 C C . VAL A 1 302 ? -18.297 15.617 -27.422 1 92.31 302 VAL A C 1
ATOM 2423 O O . VAL A 1 302 ? -18.562 16.828 -27.422 1 92.31 302 VAL A O 1
ATOM 2426 N N . GLY A 1 303 ? -17.078 15.203 -27.75 1 87.69 303 GLY A N 1
ATOM 2427 C CA . GLY A 1 303 ? -16.016 16.078 -28.234 1 87.69 303 GLY A CA 1
ATOM 2428 C C . GLY A 1 303 ? -15.281 16.781 -27.109 1 87.69 303 GLY A C 1
ATOM 2429 O O . GLY A 1 303 ? -14.734 17.859 -27.297 1 87.69 303 GLY A O 1
ATOM 2430 N N . LEU A 1 304 ? -15.422 16.297 -25.969 1 87.31 304 LEU A N 1
ATOM 2431 C CA . LEU A 1 304 ? -14.742 16.922 -24.828 1 87.31 304 LEU A CA 1
ATOM 2432 C C . LEU A 1 304 ? -13.25 16.594 -24.844 1 87.31 304 LEU A C 1
ATOM 2434 O O . LEU A 1 304 ? -12.867 15.438 -25.031 1 87.31 304 LEU A O 1
ATOM 2438 N N . LYS A 1 305 ? -12.398 17.609 -24.797 1 77.69 305 LYS A N 1
ATOM 2439 C CA . LYS A 1 305 ? -10.953 17.438 -24.828 1 77.69 305 LYS A CA 1
ATOM 2440 C C . LYS A 1 305 ? -10.359 17.438 -23.422 1 77.69 305 LYS A C 1
ATOM 2442 O O . LYS A 1 305 ? -9.195 17.094 -23.234 1 77.69 305 LYS A O 1
ATOM 2447 N N . GLU A 1 306 ? -11.211 17.453 -22.453 1 67.69 306 GLU A N 1
ATOM 2448 C CA . GLU A 1 306 ? -10.695 17.609 -21.094 1 67.69 306 GLU A CA 1
ATOM 2449 C C . GLU A 1 306 ? -10.078 16.312 -20.578 1 67.69 306 GLU A C 1
ATOM 2451 O O . GLU A 1 306 ? -10.555 15.227 -20.891 1 67.69 306 GLU A O 1
ATOM 2456 N N . THR A 1 307 ? -8.977 16.641 -19.938 1 69.06 307 THR A N 1
ATOM 2457 C CA . THR A 1 307 ? -8.117 15.531 -19.547 1 69.06 307 THR A CA 1
ATOM 2458 C C . THR A 1 307 ? -8.211 15.273 -18.047 1 69.06 307 THR A C 1
ATOM 2460 O O . THR A 1 307 ? -7.641 14.312 -17.547 1 69.06 307 THR A O 1
ATOM 2463 N N . LYS A 1 308 ? -9.102 16.062 -17.312 1 80.06 308 LYS A N 1
ATOM 2464 C CA . LYS A 1 308 ? -9.078 15.828 -15.867 1 80.06 308 LYS A CA 1
ATOM 2465 C C . LYS A 1 308 ? -9.828 14.547 -15.516 1 80.06 308 LYS A C 1
ATOM 2467 O O . LYS A 1 308 ? -10.93 14.305 -16.016 1 80.06 308 LYS A O 1
ATOM 2472 N N . ALA A 1 309 ? -9.258 13.797 -14.703 1 83 309 ALA A N 1
ATOM 2473 C CA . ALA A 1 309 ? -9.859 12.531 -14.305 1 83 309 ALA A CA 1
ATOM 2474 C C . ALA A 1 309 ? -11 12.75 -13.312 1 83 309 ALA A C 1
ATOM 2476 O O . ALA A 1 309 ? -10.977 13.703 -12.531 1 83 309 ALA A O 1
ATOM 2477 N N . LEU A 1 310 ? -12.031 11.961 -13.398 1 89.44 310 LEU A N 1
ATOM 2478 C CA . LEU A 1 310 ? -13.117 11.984 -12.422 1 89.44 310 LEU A CA 1
ATOM 2479 C C . LEU A 1 310 ? -12.602 11.695 -11.023 1 89.44 310 LEU A C 1
ATOM 2481 O O . LEU A 1 310 ? -11.594 11 -10.859 1 89.44 310 LEU A O 1
ATOM 2485 N N . TRP A 1 311 ? -13.289 12.312 -10.086 1 88.06 311 TRP A N 1
ATOM 2486 C CA . TRP A 1 311 ? -12.906 12.188 -8.68 1 88.06 311 TRP A CA 1
ATOM 2487 C C . TRP A 1 311 ? -14.047 11.625 -7.848 1 88.06 311 TRP A C 1
ATOM 2489 O O . TRP A 1 311 ? -15.188 12.094 -7.949 1 88.06 311 TRP A O 1
ATOM 2499 N N . LEU A 1 312 ? -13.719 10.531 -7.117 1 90.56 312 LEU A N 1
ATOM 2500 C CA . LEU A 1 312 ? -14.703 10.031 -6.168 1 90.56 312 LEU A CA 1
ATOM 2501 C C . LEU A 1 312 ? -14.453 10.602 -4.777 1 90.56 312 LEU A C 1
ATOM 2503 O O . LEU A 1 312 ? -13.336 10.531 -4.262 1 90.56 312 LEU A O 1
ATOM 2507 N N . ASP A 1 313 ? -15.445 11.133 -4.156 1 88.5 313 ASP A N 1
ATOM 2508 C CA . ASP A 1 313 ? -15.266 11.836 -2.889 1 88.5 313 ASP A CA 1
ATOM 2509 C C . ASP A 1 313 ? -15.18 10.852 -1.723 1 88.5 313 ASP A C 1
ATOM 2511 O O . ASP A 1 313 ? -15.508 9.672 -1.874 1 88.5 313 ASP A O 1
ATOM 2515 N N . VAL A 1 314 ? -14.555 11.273 -0.648 1 81.94 314 VAL A N 1
ATOM 2516 C CA . VAL A 1 314 ? -14.664 10.672 0.677 1 81.94 314 VAL A CA 1
ATOM 2517 C C . VAL A 1 314 ? -15.742 11.398 1.486 1 81.94 314 VAL A C 1
ATOM 2519 O O . VAL A 1 314 ? -15.555 12.539 1.896 1 81.94 314 VAL A O 1
ATOM 2522 N N . PRO A 1 315 ? -16.719 10.727 1.729 1 79.06 315 PRO A N 1
ATOM 2523 C CA . PRO A 1 315 ? -17.891 11.398 2.275 1 79.06 315 PRO A CA 1
ATOM 2524 C C . PRO A 1 315 ? -17.594 12.172 3.557 1 79.06 315 PRO A C 1
ATOM 2526 O O . PRO A 1 315 ? -18.281 13.156 3.859 1 79.06 315 PRO A O 1
ATOM 2529 N N . THR A 1 316 ? -16.594 11.805 4.281 1 76.44 316 THR A N 1
ATOM 2530 C CA . THR A 1 316 ? -16.312 12.469 5.547 1 76.44 316 THR A CA 1
ATOM 2531 C C . THR A 1 316 ? -15.5 13.742 5.316 1 76.44 316 THR A C 1
ATOM 2533 O O . THR A 1 316 ? -15.289 14.523 6.242 1 76.44 316 THR A O 1
ATOM 2536 N N . ARG A 1 317 ? -15.164 13.984 4.062 1 80.25 317 ARG A N 1
ATOM 2537 C CA . ARG A 1 317 ? -14.398 15.18 3.703 1 80.25 317 ARG A CA 1
ATOM 2538 C C . ARG A 1 317 ? -15.102 15.969 2.607 1 80.25 317 ARG A C 1
ATOM 2540 O O . ARG A 1 317 ? -14.969 15.656 1.423 1 80.25 317 ARG A O 1
ATOM 2547 N N . TRP A 1 318 ? -15.57 17.047 2.92 1 87.75 318 TRP A N 1
ATOM 2548 C CA . TRP A 1 318 ? -16.406 17.797 1.996 1 87.75 318 TRP A CA 1
ATOM 2549 C C . TRP A 1 318 ? -15.586 18.359 0.843 1 87.75 318 TRP A C 1
ATOM 2551 O O . TRP A 1 318 ? -16.109 18.594 -0.249 1 87.75 318 TRP A O 1
ATOM 2561 N N . ASN A 1 319 ? -14.328 18.656 1.061 1 87.25 319 ASN A N 1
ATOM 2562 C CA . ASN A 1 319 ? -13.477 19.156 -0.009 1 87.25 319 ASN A CA 1
ATOM 2563 C C . ASN A 1 319 ? -13.398 18.188 -1.178 1 87.25 319 ASN A C 1
ATOM 2565 O O . ASN A 1 319 ? -13.344 18.594 -2.336 1 87.25 319 ASN A O 1
ATOM 2569 N N . SER A 1 320 ? -13.414 16.938 -0.809 1 88.31 320 SER A N 1
ATOM 2570 C CA . SER A 1 320 ? -13.414 15.922 -1.855 1 88.31 320 SER A CA 1
ATOM 2571 C C . SER A 1 320 ? -14.742 15.898 -2.6 1 88.31 320 SER A C 1
ATOM 2573 O O . SER A 1 320 ? -14.781 15.602 -3.795 1 88.31 320 SER A O 1
ATOM 2575 N N . THR A 1 321 ? -15.766 16.172 -1.829 1 91.06 321 THR A N 1
ATOM 2576 C CA . THR A 1 321 ? -17.078 16.266 -2.467 1 91.06 321 THR A CA 1
ATOM 2577 C C . THR A 1 321 ? -17.125 17.453 -3.436 1 91.06 321 THR A C 1
ATOM 2579 O O . THR A 1 321 ? -17.656 17.328 -4.539 1 91.06 321 THR A O 1
ATOM 2582 N N . TYR A 1 322 ? -16.562 18.562 -3.018 1 93 322 TYR A N 1
ATOM 2583 C CA . TYR A 1 322 ? -16.453 19.719 -3.889 1 93 322 TYR A CA 1
ATOM 2584 C C . TYR A 1 322 ? -15.703 19.391 -5.168 1 93 322 TYR A C 1
ATOM 2586 O O . TYR A 1 322 ? -16.156 19.719 -6.27 1 93 322 TYR A O 1
ATOM 2594 N N . LEU A 1 323 ? -14.633 18.672 -5.039 1 92.19 323 LEU A N 1
ATOM 2595 C CA . LEU A 1 323 ? -13.82 18.312 -6.191 1 92.19 323 LEU A CA 1
ATOM 2596 C C . LEU A 1 323 ? -14.562 17.344 -7.105 1 92.19 323 LEU A C 1
ATOM 2598 O O . LEU A 1 323 ? -14.453 17.438 -8.328 1 92.19 323 LEU A O 1
ATOM 2602 N N . MET A 1 324 ? -15.219 16.422 -6.469 1 94.31 324 MET A N 1
ATOM 2603 C CA . MET A 1 324 ? -16.016 15.484 -7.238 1 94.31 324 MET A CA 1
ATOM 2604 C C . MET A 1 324 ? -17.062 16.219 -8.086 1 94.31 324 MET A C 1
ATOM 2606 O O . MET A 1 324 ? -17.203 15.938 -9.281 1 94.31 324 MET A O 1
ATOM 2610 N N . LEU A 1 325 ? -17.734 17.203 -7.516 1 94.62 325 LEU A N 1
ATOM 2611 C CA . LEU A 1 325 ? -18.766 17.969 -8.211 1 94.62 325 LEU A CA 1
ATOM 2612 C C . LEU A 1 325 ? -18.172 18.828 -9.312 1 94.62 325 LEU A C 1
ATOM 2614 O O . LEU A 1 325 ? -18.688 18.859 -10.43 1 94.62 325 LEU A O 1
ATOM 2618 N N . ASP A 1 326 ? -17.094 19.406 -8.938 1 94.12 326 ASP A N 1
ATOM 2619 C CA . ASP A 1 326 ? -16.406 20.281 -9.891 1 94.12 326 ASP A CA 1
ATOM 2620 C C . ASP A 1 326 ? -15.969 19.5 -11.133 1 94.12 326 ASP A C 1
ATOM 2622 O O . ASP A 1 326 ? -16.156 19.953 -12.258 1 94.12 326 ASP A O 1
ATOM 2626 N N . ARG A 1 327 ? -15.492 18.328 -10.953 1 93.31 327 ARG A N 1
ATOM 2627 C CA . ARG A 1 327 ? -15.023 17.5 -12.062 1 93.31 327 ARG A CA 1
ATOM 2628 C C . ARG A 1 327 ? -16.203 16.891 -12.828 1 93.31 327 ARG A C 1
ATOM 2630 O O . ARG A 1 327 ? -16.156 16.797 -14.055 1 93.31 327 ARG A O 1
ATOM 2637 N N . ALA A 1 328 ? -17.172 16.484 -12.102 1 95.19 328 ALA A N 1
ATOM 2638 C CA . ALA A 1 328 ? -18.344 15.875 -12.734 1 95.19 328 ALA A CA 1
ATOM 2639 C C . ALA A 1 328 ? -19.031 16.859 -13.672 1 95.19 328 ALA A C 1
ATOM 2641 O O . ALA A 1 328 ? -19.547 16.469 -14.719 1 95.19 328 ALA A O 1
ATOM 2642 N N . LEU A 1 329 ? -19.062 18.125 -13.344 1 95.31 329 LEU A N 1
ATOM 2643 C CA . LEU A 1 329 ? -19.734 19.156 -14.133 1 95.31 329 LEU A CA 1
ATOM 2644 C C . LEU A 1 329 ? -19.078 19.312 -15.492 1 95.31 329 LEU A C 1
ATOM 2646 O O . LEU A 1 329 ? -19.75 19.609 -16.484 1 95.31 329 LEU A O 1
ATOM 2650 N N . ILE A 1 330 ? -17.812 19.094 -15.539 1 93.62 330 ILE A N 1
ATOM 2651 C CA . ILE A 1 330 ? -17.078 19.156 -16.797 1 93.62 330 ILE A CA 1
ATOM 2652 C C . ILE A 1 330 ? -17.594 18.078 -17.75 1 93.62 330 ILE A C 1
ATOM 2654 O O . ILE A 1 330 ? -17.672 18.297 -18.969 1 93.62 330 ILE A O 1
ATOM 2658 N N . TYR A 1 331 ? -18.047 16.984 -17.156 1 94.88 331 TYR A N 1
ATOM 2659 C CA . TYR A 1 331 ? -18.406 15.828 -17.969 1 94.88 331 TYR A CA 1
ATOM 2660 C C . TYR A 1 331 ? -19.922 15.648 -18 1 94.88 331 TYR A C 1
ATOM 2662 O O . TYR A 1 331 ? -20.422 14.539 -18.234 1 94.88 331 TYR A O 1
ATOM 2670 N N . ARG A 1 332 ? -20.688 16.672 -17.75 1 94.88 332 ARG A N 1
ATOM 2671 C CA . ARG A 1 332 ? -22.156 16.641 -17.734 1 94.88 332 ARG A CA 1
ATOM 2672 C C . ARG A 1 332 ? -22.688 16 -19.016 1 94.88 332 ARG A C 1
ATOM 2674 O O . ARG A 1 332 ? -23.484 15.055 -18.953 1 94.88 332 ARG A O 1
ATOM 2681 N N . ASP A 1 333 ? -22.156 16.438 -20.125 1 94.06 333 ASP A N 1
ATOM 2682 C CA . ASP A 1 333 ? -22.656 15.953 -21.406 1 94.06 333 ASP A CA 1
ATOM 2683 C C . ASP A 1 333 ? -22.234 14.508 -21.656 1 94.06 333 ASP A C 1
ATOM 2685 O O . ASP A 1 333 ? -22.969 13.734 -22.266 1 94.06 333 ASP A O 1
ATOM 2689 N N . ALA A 1 334 ? -21.094 14.219 -21.203 1 94.62 334 ALA A N 1
ATOM 2690 C CA . ALA A 1 334 ? -20.609 12.844 -21.359 1 94.62 334 ALA A CA 1
ATOM 2691 C C . ALA A 1 334 ? -21.469 11.875 -20.547 1 94.62 334 ALA A C 1
ATOM 2693 O O . ALA A 1 334 ? -21.781 10.781 -21.016 1 94.62 334 ALA A O 1
ATOM 2694 N N . PHE A 1 335 ? -21.859 12.289 -19.375 1 96.31 335 PHE A N 1
ATOM 2695 C CA . PHE A 1 335 ? -22.719 11.453 -18.547 1 96.31 335 PHE A CA 1
ATOM 2696 C C . PHE A 1 335 ? -24.094 11.281 -19.188 1 96.31 335 PHE A C 1
ATOM 2698 O O . PHE A 1 335 ? -24.672 10.203 -19.141 1 96.31 335 PHE A O 1
ATOM 2705 N N . ASN A 1 336 ? -24.578 12.352 -19.766 1 95.12 336 ASN A N 1
ATOM 2706 C CA . ASN A 1 336 ? -25.859 12.281 -20.469 1 95.12 336 ASN A CA 1
ATOM 2707 C C . ASN A 1 336 ? -25.781 11.328 -21.656 1 95.12 336 ASN A C 1
ATOM 2709 O O . ASN A 1 336 ? -26.719 10.57 -21.906 1 95.12 336 ASN A O 1
ATOM 2713 N N . LYS A 1 337 ? -24.703 11.422 -22.344 1 94.5 337 LYS A N 1
ATOM 2714 C CA . LYS A 1 337 ? -24.5 10.508 -23.469 1 94.5 337 LYS A CA 1
ATOM 2715 C C . LYS A 1 337 ? -24.375 9.07 -23 1 94.5 337 LYS A C 1
ATOM 2717 O O . LYS A 1 337 ? -24.922 8.156 -23.625 1 94.5 337 LYS A O 1
ATOM 2722 N N . LEU A 1 338 ? -23.641 8.836 -21.922 1 95.25 338 LEU A N 1
ATOM 2723 C CA . LEU A 1 338 ? -23.469 7.512 -21.344 1 95.25 338 LEU A CA 1
ATOM 2724 C C . LEU A 1 338 ? -24.812 6.895 -20.984 1 95.25 338 LEU A C 1
ATOM 2726 O O . LEU A 1 338 ? -25.016 5.688 -21.156 1 95.25 338 LEU A O 1
ATOM 2730 N N . ASN A 1 339 ? -25.672 7.738 -20.438 1 94.19 339 ASN A N 1
ATOM 2731 C CA . ASN A 1 339 ? -27 7.293 -20.047 1 94.19 339 ASN A CA 1
ATOM 2732 C C . ASN A 1 339 ? -27.781 6.746 -21.25 1 94.19 339 ASN A C 1
ATOM 2734 O O . ASN A 1 339 ? -28.625 5.863 -21.094 1 94.19 339 ASN A O 1
ATOM 2738 N N . LEU A 1 340 ? -27.5 7.152 -22.391 1 91.94 340 LEU A N 1
ATOM 2739 C CA . LEU A 1 340 ? -28.172 6.711 -23.609 1 91.94 340 LEU A CA 1
ATOM 2740 C C . LEU A 1 340 ? -27.594 5.398 -24.109 1 91.94 340 LEU A C 1
ATOM 2742 O O . LEU A 1 340 ? -28.297 4.598 -24.734 1 91.94 340 LEU A O 1
ATOM 2746 N N . VAL A 1 341 ? -26.344 5.184 -23.828 1 89.56 341 VAL A N 1
ATOM 2747 C CA . VAL A 1 341 ? -25.641 4.062 -24.453 1 89.56 341 VAL A CA 1
ATOM 2748 C C . VAL A 1 341 ? -25.531 2.91 -23.453 1 89.56 341 VAL A C 1
ATOM 2750 O O . VAL A 1 341 ? -25.547 1.74 -23.844 1 89.56 341 VAL A O 1
ATOM 2753 N N . ASP A 1 342 ? -25.312 3.252 -22.203 1 91.06 342 ASP A N 1
ATOM 2754 C CA . ASP A 1 342 ? -25.125 2.236 -21.172 1 91.06 342 ASP A CA 1
ATOM 2755 C C . ASP A 1 342 ? -26.406 2.014 -20.359 1 91.06 342 ASP A C 1
ATOM 2757 O O . ASP A 1 342 ? -26.719 2.793 -19.469 1 91.06 342 ASP A O 1
ATOM 2761 N N . LYS A 1 343 ? -27.016 0.889 -20.516 1 89.25 343 LYS A N 1
ATOM 2762 C CA . LYS A 1 343 ? -28.281 0.585 -19.875 1 89.25 343 LYS A CA 1
ATOM 2763 C C . LYS A 1 343 ? -28.109 0.326 -18.375 1 89.25 343 LYS A C 1
ATOM 2765 O O . LYS A 1 343 ? -29.047 0.494 -17.594 1 89.25 343 LYS A O 1
ATOM 2770 N N . ALA A 1 344 ? -26.922 0.021 -18 1 90.88 344 ALA A N 1
ATOM 2771 C CA . ALA A 1 344 ? -26.656 -0.283 -16.594 1 90.88 344 ALA A CA 1
ATOM 2772 C C . ALA A 1 344 ? -26.469 0.996 -15.781 1 90.88 344 ALA A C 1
ATOM 2774 O O . ALA A 1 344 ? -26.531 0.97 -14.547 1 90.88 344 ALA A O 1
ATOM 2775 N N . TYR A 1 345 ? -26.25 2.104 -16.469 1 94.75 345 TYR A N 1
ATOM 2776 C CA . TYR A 1 345 ? -26.094 3.391 -15.805 1 94.75 345 TYR A CA 1
ATOM 2777 C C . TYR A 1 345 ? -27.438 4.035 -15.508 1 94.75 345 TYR A C 1
ATOM 2779 O O . TYR A 1 345 ? -28.078 4.574 -16.406 1 94.75 345 TYR A O 1
ATOM 2787 N N . ILE A 1 346 ? -27.828 4.016 -14.148 1 92.38 346 ILE A N 1
ATOM 2788 C CA . ILE A 1 346 ? -29.188 4.418 -13.805 1 92.38 346 ILE A CA 1
ATOM 2789 C C . ILE A 1 346 ? -29.141 5.652 -12.906 1 92.38 346 ILE A C 1
ATOM 2791 O O . ILE A 1 346 ? -30.188 6.137 -12.461 1 92.38 346 ILE A O 1
ATOM 2795 N N . TYR A 1 347 ? -28.062 6.234 -12.688 1 94.12 347 TYR A N 1
ATOM 2796 C CA . TYR A 1 347 ? -27.938 7.301 -11.703 1 94.12 347 TYR A CA 1
ATOM 2797 C C . TYR A 1 347 ? -27.719 8.648 -12.375 1 94.12 347 TYR A C 1
ATOM 2799 O O . TYR A 1 347 ? -27.266 9.602 -11.742 1 94.12 347 TYR A O 1
ATOM 2807 N N . CYS A 1 348 ? -28 8.758 -13.672 1 95.62 348 CYS A N 1
ATOM 2808 C CA . CYS A 1 348 ? -27.75 10.008 -14.383 1 95.62 348 CYS A CA 1
ATOM 2809 C C . CYS A 1 348 ? -28.625 11.133 -13.844 1 95.62 348 CYS A C 1
ATOM 2811 O O . CYS A 1 348 ? -29.859 11.008 -13.82 1 95.62 348 CYS A O 1
ATOM 2813 N N . PRO A 1 349 ? -28.031 12.234 -13.406 1 95.38 349 PRO A N 1
ATOM 2814 C CA . PRO A 1 349 ? -28.828 13.367 -12.938 1 95.38 349 PRO A CA 1
ATOM 2815 C C . PRO A 1 349 ? -29.641 14.023 -14.055 1 95.38 349 PRO A C 1
ATOM 2817 O O . PRO A 1 349 ? -29.172 14.086 -15.195 1 95.38 349 PRO A O 1
ATOM 2820 N N . ASP A 1 350 ? -30.812 14.492 -13.719 1 94.12 350 ASP A N 1
ATOM 2821 C CA . ASP A 1 350 ? -31.594 15.25 -14.695 1 94.12 350 ASP A CA 1
ATOM 2822 C C . ASP A 1 350 ? -31.125 16.703 -14.773 1 94.12 350 ASP A C 1
ATOM 2824 O O . ASP A 1 350 ? -30.156 17.078 -14.102 1 94.12 350 ASP A O 1
ATOM 2828 N N . ASN A 1 351 ? -31.719 17.484 -15.609 1 93.56 351 ASN A N 1
ATOM 2829 C CA . ASN A 1 351 ? -31.266 18.859 -15.852 1 93.56 351 ASN A CA 1
ATOM 2830 C C . ASN A 1 351 ? -31.375 19.719 -14.594 1 93.56 351 ASN A C 1
ATOM 2832 O O . ASN A 1 351 ? -30.516 20.547 -14.32 1 93.56 351 ASN A O 1
ATOM 2836 N N . PHE A 1 352 ? -32.406 19.484 -13.875 1 90.69 352 PHE A N 1
ATOM 2837 C CA . PHE A 1 352 ? -32.594 20.234 -12.641 1 90.69 352 PHE A CA 1
ATOM 2838 C C . PHE A 1 352 ? -31.516 19.875 -11.617 1 90.69 352 PHE A C 1
ATOM 2840 O O . PHE A 1 352 ? -30.984 20.75 -10.93 1 90.69 352 PHE A O 1
ATOM 2847 N N . GLU A 1 353 ? -31.234 18.656 -11.57 1 92.38 353 GLU A N 1
ATOM 2848 C CA . GLU A 1 353 ? -30.234 18.172 -10.633 1 92.38 353 GLU A CA 1
ATOM 2849 C C . GLU A 1 353 ? -28.844 18.688 -11.008 1 92.38 353 GLU A C 1
ATOM 2851 O O . GLU A 1 353 ? -28.062 19.062 -10.125 1 92.38 353 GLU A O 1
ATOM 2856 N N . TRP A 1 354 ? -28.547 18.75 -12.266 1 94.75 354 TRP A N 1
ATOM 2857 C CA . TRP A 1 354 ? -27.281 19.297 -12.711 1 94.75 354 TRP A CA 1
ATOM 2858 C C . TRP A 1 354 ? -27.156 20.781 -12.359 1 94.75 354 TRP A C 1
ATOM 2860 O O . TRP A 1 354 ? -26.094 21.25 -11.977 1 94.75 354 TRP A O 1
ATOM 2870 N N . GLU A 1 355 ? -28.203 21.453 -12.461 1 92.19 355 GLU A N 1
ATOM 2871 C CA . GLU A 1 355 ? -28.219 22.875 -12.094 1 92.19 355 GLU A CA 1
ATOM 2872 C C . GLU A 1 355 ? -27.969 23.047 -10.594 1 92.19 355 GLU A C 1
ATOM 2874 O O . GLU A 1 355 ? -27.281 23.984 -10.18 1 92.19 355 GLU A O 1
ATOM 2879 N N . MET A 1 356 ? -28.609 22.203 -9.945 1 89.56 356 MET A N 1
ATOM 2880 C CA . MET A 1 356 ? -28.422 22.234 -8.5 1 89.56 356 MET A CA 1
ATOM 2881 C C . MET A 1 356 ? -26.969 21.953 -8.141 1 89.56 356 MET A C 1
ATOM 2883 O O . MET A 1 356 ? -26.406 22.609 -7.25 1 89.56 356 MET A O 1
ATOM 2887 N N . VAL A 1 357 ? -26.375 21 -8.797 1 92.94 357 VAL A N 1
ATOM 2888 C CA . VAL A 1 357 ? -24.984 20.656 -8.57 1 92.94 357 VAL A CA 1
ATOM 2889 C C . VAL A 1 357 ? -24.094 21.859 -8.867 1 92.94 357 VAL A C 1
ATOM 2891 O O . VAL A 1 357 ? -23.125 22.125 -8.148 1 92.94 357 VAL A O 1
ATOM 2894 N N . GLU A 1 358 ? -24.391 22.547 -9.852 1 93.75 358 GLU A N 1
ATOM 2895 C CA . GLU A 1 358 ? -23.641 23.75 -10.219 1 93.75 358 GLU A CA 1
ATOM 2896 C C . GLU A 1 358 ? -23.734 24.812 -9.133 1 93.75 358 GLU A C 1
ATOM 2898 O O . GLU A 1 358 ? -22.75 25.453 -8.781 1 93.75 358 GLU A O 1
ATOM 2903 N N . LYS A 1 359 ? -24.906 25 -8.641 1 89.56 359 LYS A N 1
ATOM 2904 C CA . LYS A 1 359 ? -25.141 25.984 -7.59 1 89.56 359 LYS A CA 1
ATOM 2905 C C . LYS A 1 359 ? -24.375 25.609 -6.32 1 89.56 359 LYS A C 1
ATOM 2907 O O . LYS A 1 359 ? -23.766 26.469 -5.68 1 89.56 359 LYS A O 1
ATOM 2912 N N . ILE A 1 360 ? -24.453 24.391 -6.039 1 89.5 360 ILE A N 1
ATOM 2913 C CA . ILE A 1 360 ? -23.766 23.906 -4.844 1 89.5 360 ILE A CA 1
ATOM 2914 C C . ILE A 1 360 ? -22.266 24.109 -4.992 1 89.5 360 ILE A C 1
ATOM 2916 O O . ILE A 1 360 ? -21.594 24.562 -4.059 1 89.5 360 ILE A O 1
ATOM 2920 N N . ARG A 1 361 ? -21.766 23.672 -6.09 1 92.62 361 ARG A N 1
ATOM 2921 C CA . ARG A 1 361 ? -20.344 23.844 -6.371 1 92.62 361 ARG A CA 1
ATOM 2922 C C . ARG A 1 361 ? -19.938 25.312 -6.23 1 92.62 361 ARG A C 1
ATOM 2924 O O . ARG A 1 361 ? -18.891 25.609 -5.648 1 92.62 361 ARG A O 1
ATOM 2931 N N . ASP A 1 362 ? -20.734 26.188 -6.648 1 90.81 362 ASP A N 1
ATOM 2932 C CA . ASP A 1 362 ? -20.438 27.609 -6.598 1 90.81 362 ASP A CA 1
ATOM 2933 C C . ASP A 1 362 ? -20.453 28.125 -5.16 1 90.81 362 ASP A C 1
ATOM 2935 O O . ASP A 1 362 ? -19.656 29 -4.797 1 90.81 362 ASP A O 1
ATOM 2939 N N . VAL A 1 363 ? -21.344 27.594 -4.43 1 88.69 363 VAL A N 1
ATOM 2940 C CA . VAL A 1 363 ? -21.438 28 -3.031 1 88.69 363 VAL A CA 1
ATOM 2941 C C . VAL A 1 363 ? -20.234 27.469 -2.264 1 88.69 363 VAL A C 1
ATOM 2943 O O . VAL A 1 363 ? -19.688 28.141 -1.379 1 88.69 363 VAL A O 1
ATOM 2946 N N . LEU A 1 364 ? -19.812 26.281 -2.57 1 91.75 364 LEU A N 1
ATOM 2947 C CA . LEU A 1 364 ? -18.75 25.609 -1.825 1 91.75 364 LEU A CA 1
ATOM 2948 C C . LEU A 1 364 ? -17.391 26.141 -2.256 1 91.75 364 LEU A C 1
ATOM 2950 O O . LEU A 1 364 ? -16.406 25.984 -1.524 1 91.75 364 LEU A O 1
ATOM 2954 N N . GLY A 1 365 ? -17.281 26.719 -3.367 1 92.44 365 GLY A N 1
ATOM 2955 C CA . GLY A 1 365 ? -16.031 27.203 -3.926 1 92.44 365 GLY A CA 1
ATOM 2956 C C . GLY A 1 365 ? -15.25 28.094 -2.971 1 92.44 365 GLY A C 1
ATOM 2957 O O . GLY A 1 365 ? -14.102 27.812 -2.645 1 92.44 365 GLY A O 1
ATOM 2958 N N . PRO A 1 366 ? -15.922 29.109 -2.52 1 91.44 366 PRO A N 1
ATOM 2959 C CA . PRO A 1 366 ? -15.242 30 -1.574 1 91.44 366 PRO A CA 1
ATOM 2960 C C . PRO A 1 366 ? -14.789 29.266 -0.307 1 91.44 366 PRO A C 1
ATOM 2962 O O . PRO A 1 366 ? -13.727 29.578 0.232 1 91.44 366 PRO A O 1
ATOM 2965 N N . PHE A 1 367 ? -15.594 28.391 0.182 1 92.12 367 PHE A N 1
ATOM 2966 C CA . PHE A 1 367 ? -15.211 27.625 1.36 1 92.12 367 PHE A CA 1
ATOM 2967 C C . PHE A 1 367 ? -13.953 26.797 1.087 1 92.12 367 PHE A C 1
ATOM 2969 O O . PHE A 1 367 ? -13.078 26.703 1.943 1 92.12 367 PHE A O 1
ATOM 2976 N N . ASN A 1 368 ? -13.922 26.188 -0.067 1 92.25 368 ASN A N 1
ATOM 2977 C CA . ASN A 1 368 ? -12.75 25.406 -0.443 1 92.25 368 ASN A CA 1
ATOM 2978 C C . ASN A 1 368 ? -11.5 26.281 -0.532 1 92.25 368 ASN A C 1
ATOM 2980 O O . ASN A 1 368 ? -10.43 25.891 -0.056 1 92.25 368 ASN A O 1
ATOM 2984 N N . ASP A 1 369 ? -11.625 27.422 -1.097 1 92.12 369 ASP A N 1
ATOM 2985 C CA . ASP A 1 369 ? -10.5 28.344 -1.246 1 92.12 369 ASP A CA 1
ATOM 2986 C C . ASP A 1 369 ? -9.945 28.766 0.115 1 92.12 369 ASP A C 1
ATOM 2988 O O . ASP A 1 369 ? -8.734 28.797 0.32 1 92.12 369 ASP A O 1
ATOM 2992 N N . ILE A 1 370 ? -10.82 29.094 0.954 1 91.94 370 ILE A N 1
ATOM 2993 C CA . ILE A 1 370 ? -10.438 29.562 2.285 1 91.94 370 ILE A CA 1
ATOM 2994 C C . ILE A 1 370 ? -9.781 28.422 3.057 1 91.94 370 ILE A C 1
ATOM 2996 O O . ILE A 1 370 ? -8.789 28.625 3.758 1 91.94 370 ILE A O 1
ATOM 3000 N N . THR A 1 371 ? -10.359 27.266 2.965 1 90.38 371 THR A N 1
ATOM 3001 C CA . THR A 1 371 ? -9.781 26.094 3.631 1 90.38 371 THR A CA 1
ATOM 3002 C C . THR A 1 371 ? -8.359 25.844 3.137 1 90.38 371 THR A C 1
ATOM 3004 O O . THR A 1 371 ? -7.469 25.531 3.928 1 90.38 371 THR A O 1
ATOM 3007 N N . GLU A 1 372 ? -8.148 25.953 1.874 1 88 372 GLU A N 1
ATOM 3008 C CA . GLU A 1 372 ? -6.812 25.781 1.302 1 88 372 GLU A CA 1
ATOM 3009 C C . GLU A 1 372 ? -5.844 26.828 1.821 1 88 372 GLU A C 1
ATOM 3011 O O . GLU A 1 372 ? -4.68 26.531 2.088 1 88 372 GLU A O 1
ATOM 3016 N N . LEU A 1 373 ? -6.344 28.016 1.952 1 90.25 373 LEU A N 1
ATOM 3017 C CA . LEU A 1 373 ? -5.543 29.109 2.473 1 90.25 373 LEU A CA 1
ATOM 3018 C C . LEU A 1 373 ? -5.117 28.844 3.912 1 90.25 373 LEU A C 1
ATOM 3020 O O . LEU A 1 373 ? -3.961 29.078 4.273 1 90.25 373 LEU A O 1
ATOM 3024 N N . PHE A 1 374 ? -6.043 28.375 4.699 1 91.88 374 PHE A N 1
ATOM 3025 C CA . PHE A 1 374 ? -5.781 28.094 6.109 1 91.88 374 PHE A CA 1
ATOM 3026 C C . PHE A 1 374 ? -4.844 26.906 6.262 1 91.88 374 PHE A C 1
ATOM 3028 O O . PHE A 1 374 ? -4.23 26.719 7.316 1 91.88 374 PHE A O 1
ATOM 3035 N N . SER A 1 375 ? -4.754 26.078 5.281 1 85.69 375 SER A N 1
ATOM 3036 C CA . SER A 1 375 ? -4.012 24.828 5.379 1 85.69 375 SER A CA 1
ATOM 3037 C C . SER A 1 375 ? -2.549 25.016 4.988 1 85.69 375 SER A C 1
ATOM 3039 O O . SER A 1 375 ? -1.775 24.062 4.977 1 85.69 375 SER A O 1
ATOM 3041 N N . GLY A 1 376 ? -2.168 26.172 4.707 1 81.56 376 GLY A N 1
ATOM 3042 C CA . GLY A 1 376 ? -0.769 26.438 4.414 1 81.56 376 GLY A CA 1
ATOM 3043 C C . GLY A 1 376 ? 0.13 26.312 5.629 1 81.56 376 GLY A C 1
ATOM 3044 O O . GLY A 1 376 ? -0.315 26.516 6.762 1 81.56 376 GLY A O 1
ATOM 3045 N N . SER A 1 377 ? 1.429 25.922 5.426 1 78.19 377 SER A N 1
ATOM 3046 C CA . SER A 1 377 ? 2.342 25.734 6.547 1 78.19 377 SER A CA 1
ATOM 3047 C C . SER A 1 377 ? 3.594 26.578 6.395 1 78.19 377 SER A C 1
ATOM 3049 O O . SER A 1 377 ? 4.359 26.75 7.348 1 78.19 377 SER A O 1
ATOM 3051 N N . ASP A 1 378 ? 3.75 27.25 5.316 1 80.5 378 ASP A N 1
ATOM 3052 C CA . ASP A 1 378 ? 4.984 27.984 5.066 1 80.5 378 ASP A CA 1
ATOM 3053 C C . ASP A 1 378 ? 4.812 29.469 5.379 1 80.5 378 ASP A C 1
ATOM 3055 O O . ASP A 1 378 ? 5.754 30.25 5.246 1 80.5 378 ASP A O 1
ATOM 3059 N N . TYR A 1 379 ? 3.654 29.844 5.738 1 89.25 379 TYR A N 1
ATOM 3060 C CA . TYR A 1 379 ? 3.361 31.234 6.109 1 89.25 379 TYR A CA 1
ATOM 3061 C C . TYR A 1 379 ? 2.414 31.281 7.301 1 89.25 379 TYR A C 1
ATOM 3063 O O . TYR A 1 379 ? 1.722 30.312 7.602 1 89.25 379 TYR A O 1
ATOM 3071 N N . PRO A 1 380 ? 2.422 32.438 7.996 1 94.25 380 PRO A N 1
ATOM 3072 C CA . PRO A 1 380 ? 1.479 32.562 9.109 1 94.25 380 PRO A CA 1
ATOM 3073 C C . PRO A 1 380 ? 0.022 32.562 8.648 1 94.25 380 PRO A C 1
ATOM 3075 O O . PRO A 1 380 ? -0.325 33.25 7.68 1 94.25 380 PRO A O 1
ATOM 3078 N N . THR A 1 381 ? -0.756 31.812 9.289 1 93.88 381 THR A N 1
ATOM 3079 C CA . THR A 1 381 ? -2.16 31.719 8.906 1 93.88 381 THR A CA 1
ATOM 3080 C C . THR A 1 381 ? -3.047 32.438 9.922 1 93.88 381 THR A C 1
ATOM 3082 O O . THR A 1 381 ? -4.203 32.75 9.633 1 93.88 381 THR A O 1
ATOM 3085 N N . ALA A 1 382 ? -2.545 32.719 11.055 1 95 382 ALA A N 1
ATOM 3086 C CA . ALA A 1 382 ? -3.338 33.312 12.125 1 95 382 ALA A CA 1
ATOM 3087 C C . ALA A 1 382 ? -3.938 34.656 11.695 1 95 382 ALA A C 1
ATOM 3089 O O . ALA A 1 382 ? -5.109 34.906 11.953 1 95 382 ALA A O 1
ATOM 3090 N N . ASN A 1 383 ? -3.168 35.438 11.039 1 94.06 383 ASN A N 1
ATOM 3091 C CA . ASN A 1 383 ? -3.613 36.781 10.633 1 94.06 383 ASN A CA 1
ATOM 3092 C C . ASN A 1 383 ? -4.652 36.719 9.516 1 94.06 383 ASN A C 1
ATOM 3094 O O . ASN A 1 383 ? -5.363 37.688 9.258 1 94.06 383 ASN A O 1
ATOM 3098 N N . LEU A 1 384 ? -4.781 35.562 8.93 1 92.88 384 LEU A N 1
ATOM 3099 C CA . LEU A 1 384 ? -5.695 35.406 7.801 1 92.88 384 LEU A CA 1
ATOM 3100 C C . LEU A 1 384 ? -7.078 34.969 8.281 1 92.88 384 LEU A C 1
ATOM 3102 O O . LEU A 1 384 ? -8.055 35.062 7.535 1 92.88 384 LEU A O 1
ATOM 3106 N N . TYR A 1 385 ? -7.129 34.531 9.453 1 92.69 385 TYR A N 1
ATOM 3107 C CA . TYR A 1 385 ? -8.336 33.906 9.992 1 92.69 385 TYR A CA 1
ATOM 3108 C C . TYR A 1 385 ? -9.516 34.875 9.945 1 92.69 385 TYR A C 1
ATOM 3110 O O . TYR A 1 385 ? -10.547 34.562 9.352 1 92.69 385 TYR A O 1
ATOM 3118 N N . PHE A 1 386 ? -9.359 35.969 10.547 1 91.31 386 PHE A N 1
ATOM 3119 C CA . PHE A 1 386 ? -10.492 36.844 10.828 1 91.31 386 PHE A CA 1
ATOM 3120 C C . PHE A 1 386 ? -11.141 37.344 9.539 1 91.31 386 PHE A C 1
ATOM 3122 O O . PHE A 1 386 ? -12.359 37.25 9.391 1 91.31 386 PHE A O 1
ATOM 3129 N N . GLU A 1 387 ? -10.367 37.812 8.664 1 91.31 387 GLU A N 1
ATOM 3130 C CA . GLU A 1 387 ? -10.898 38.312 7.402 1 91.31 387 GLU A CA 1
ATOM 3131 C C . GLU A 1 387 ? -11.664 37.25 6.645 1 91.31 387 GLU A C 1
ATOM 3133 O O . GLU A 1 387 ? -12.758 37.5 6.129 1 91.31 387 GLU A O 1
ATOM 3138 N N . ASN A 1 388 ? -11.055 36.156 6.578 1 92.19 388 ASN A N 1
ATOM 3139 C CA . ASN A 1 388 ? -11.648 35.094 5.762 1 92.19 388 ASN A CA 1
ATOM 3140 C C . ASN A 1 388 ? -12.883 34.5 6.426 1 92.19 388 ASN A C 1
ATOM 3142 O O . ASN A 1 388 ? -13.844 34.125 5.746 1 92.19 388 ASN A O 1
ATOM 3146 N N . VAL A 1 389 ? -12.875 34.344 7.699 1 88.94 389 VAL A N 1
ATOM 3147 C CA . VAL A 1 389 ? -14.062 33.844 8.406 1 88.94 389 VAL A CA 1
ATOM 3148 C C . VAL A 1 389 ? -15.172 34.906 8.305 1 88.94 389 VAL A C 1
ATOM 3150 O O . VAL A 1 389 ? -16.359 34.562 8.195 1 88.94 389 VAL A O 1
ATOM 3153 N N . TRP A 1 390 ? -14.773 36.094 8.383 1 89 390 TRP A N 1
ATOM 3154 C CA . TRP A 1 390 ? -15.719 37.188 8.156 1 89 390 TRP A CA 1
ATOM 3155 C C . TRP A 1 390 ? -16.344 37.094 6.77 1 89 390 TRP A C 1
ATOM 3157 O O . TRP A 1 390 ? -17.547 37.281 6.613 1 89 390 TRP A O 1
ATOM 3167 N N . ARG A 1 391 ? -15.57 36.812 5.785 1 90.31 391 ARG A N 1
ATOM 3168 C CA . ARG A 1 391 ? -16.062 36.656 4.422 1 90.31 391 ARG A CA 1
ATOM 3169 C C . ARG A 1 391 ? -17.078 35.531 4.348 1 90.31 391 ARG A C 1
ATOM 3171 O O . ARG A 1 391 ? -18.078 35.625 3.631 1 90.31 391 ARG A O 1
ATOM 3178 N N . ILE A 1 392 ? -16.797 34.531 5.062 1 90 392 ILE A N 1
ATOM 3179 C CA . ILE A 1 392 ? -17.719 33.375 5.105 1 90 392 ILE A CA 1
ATOM 3180 C C . ILE A 1 392 ? -19.031 33.812 5.75 1 90 392 ILE A C 1
ATOM 3182 O O . ILE A 1 392 ? -20.109 33.469 5.254 1 90 392 ILE A O 1
ATOM 3186 N N . ALA A 1 393 ? -18.922 34.562 6.828 1 87.88 393 ALA A N 1
ATOM 3187 C CA . ALA A 1 393 ? -20.109 35.031 7.516 1 87.88 393 ALA A CA 1
ATOM 3188 C C . ALA A 1 393 ? -20.953 35.906 6.59 1 87.88 393 ALA A C 1
ATOM 3190 O O . ALA A 1 393 ? -22.188 35.781 6.566 1 87.88 393 ALA A O 1
ATOM 3191 N N . MET A 1 394 ? -20.297 36.719 5.84 1 89.62 394 MET A N 1
ATOM 3192 C CA . MET A 1 394 ? -21 37.625 4.922 1 89.62 394 MET A CA 1
ATOM 3193 C C . MET A 1 394 ? -21.656 36.844 3.785 1 89.62 394 MET A C 1
ATOM 3195 O O . MET A 1 394 ? -22.766 37.156 3.371 1 89.62 394 MET A O 1
ATOM 3199 N N . LEU A 1 395 ? -20.922 35.906 3.326 1 89.25 395 LEU A N 1
ATOM 3200 C CA . LEU A 1 395 ? -21.453 35.062 2.256 1 89.25 395 LEU A CA 1
ATOM 3201 C C . LEU A 1 395 ? -22.703 34.312 2.713 1 89.25 395 LEU A C 1
ATOM 3203 O O . LEU A 1 395 ? -23.688 34.25 1.979 1 89.25 395 LEU A O 1
ATOM 3207 N N . LEU A 1 396 ? -22.672 33.75 3.875 1 89.31 396 LEU A N 1
ATOM 3208 C CA . LEU A 1 396 ? -23.812 33.031 4.406 1 89.31 396 LEU A CA 1
ATOM 3209 C C . LEU A 1 396 ? -25 33.938 4.598 1 89.31 396 LEU A C 1
ATOM 3211 O O . LEU A 1 396 ? -26.141 33.562 4.277 1 89.31 396 LEU A O 1
ATOM 3215 N N . LYS A 1 397 ? -24.719 35.125 5.051 1 86.38 397 LYS A N 1
ATOM 3216 C CA . LYS A 1 397 ? -25.781 36.094 5.238 1 86.38 397 LYS A CA 1
ATOM 3217 C C . LYS A 1 397 ? -26.438 36.469 3.906 1 86.38 397 LYS A C 1
ATOM 3219 O O . LYS A 1 397 ? -27.656 36.625 3.832 1 86.38 397 LYS A O 1
ATOM 3224 N N . GLU A 1 398 ? -25.625 36.656 2.938 1 86.75 398 GLU A N 1
ATOM 3225 C CA . GLU A 1 398 ? -26.125 37 1.609 1 86.75 398 GLU A CA 1
ATOM 3226 C C . GLU A 1 398 ? -26.953 35.844 1.027 1 86.75 398 GLU A C 1
ATOM 3228 O O . GLU A 1 398 ? -27.969 36.094 0.366 1 86.75 398 GLU A O 1
ATOM 3233 N N . LEU A 1 399 ? -26.531 34.688 1.23 1 86.62 399 LEU A N 1
ATOM 3234 C CA . LEU A 1 399 ? -27.234 33.531 0.697 1 86.62 399 LEU A CA 1
ATOM 3235 C C . LEU A 1 399 ? -28.578 33.344 1.386 1 86.62 399 LEU A C 1
ATOM 3237 O O . LEU A 1 399 ? -29.547 32.906 0.756 1 86.62 399 LEU A O 1
ATOM 3241 N N . VAL A 1 400 ? -28.656 33.625 2.629 1 86.38 400 VAL A N 1
ATOM 3242 C CA . VAL A 1 400 ? -29.906 33.5 3.381 1 86.38 400 VAL A CA 1
ATOM 3243 C C . VAL A 1 400 ? -30.891 34.594 2.957 1 86.38 400 VAL A C 1
ATOM 3245 O O . VAL A 1 400 ? -32.094 34.344 2.848 1 86.38 400 VAL A O 1
ATOM 3248 N N . ARG A 1 401 ? -30.469 35.844 2.768 1 79 401 ARG A N 1
ATOM 3249 C CA . ARG A 1 401 ? -31.344 36.969 2.43 1 79 401 ARG A CA 1
ATOM 3250 C C . ARG A 1 401 ? -31.75 36.906 0.959 1 79 401 ARG A C 1
ATOM 3252 O O . ARG A 1 401 ? -32.906 37.125 0.624 1 79 401 ARG A O 1
ATOM 3259 N N . VAL A 1 402 ? -30.797 37.531 0.21 1 60.38 402 VAL A N 1
ATOM 3260 C CA . VAL A 1 402 ? -31.078 37.938 -1.163 1 60.38 402 VAL A CA 1
ATOM 3261 C C . VAL A 1 402 ? -31.531 36.719 -1.98 1 60.38 402 VAL A C 1
ATOM 3263 O O . VAL A 1 402 ? -32.531 36.812 -2.695 1 60.38 402 VAL A O 1
ATOM 3266 N N . GLN A 1 403 ? -30.516 36.094 -2.373 1 51.19 403 GLN A N 1
ATOM 3267 C CA . GLN A 1 403 ? -30.531 35.438 -3.68 1 51.19 403 GLN A CA 1
ATOM 3268 C C . GLN A 1 403 ? -31.625 34.375 -3.734 1 51.19 403 GLN A C 1
ATOM 3270 O O . GLN A 1 403 ? -32.062 33.969 -4.82 1 51.19 403 GLN A O 1
ATOM 3275 N N . SER A 1 404 ? -31.594 33.281 -2.979 1 53.25 404 SER A N 1
ATOM 3276 C CA . SER A 1 404 ? -31.844 32.031 -3.721 1 53.25 404 SER A CA 1
ATOM 3277 C C . SER A 1 404 ? -33.344 31.812 -3.932 1 53.25 404 SER A C 1
ATOM 3279 O O . SER A 1 404 ? -34.094 31.672 -2.965 1 53.25 404 SER A O 1
ATOM 3281 N N . HIS A 1 405 ? -33.812 32.688 -4.75 1 64.94 405 HIS A N 1
ATOM 3282 C CA . HIS A 1 405 ? -35.031 32.125 -5.309 1 64.94 405 HIS A CA 1
ATOM 3283 C C . HIS A 1 405 ? -34.969 30.594 -5.254 1 64.94 405 HIS A C 1
ATOM 3285 O O . HIS A 1 405 ? -35.969 29.922 -5.547 1 64.94 405 HIS A O 1
ATOM 3291 N N . ASP A 1 406 ? -33.875 30.188 -4.828 1 77.88 406 ASP A N 1
ATOM 3292 C CA . ASP A 1 406 ? -33.781 28.734 -4.738 1 77.88 406 ASP A CA 1
ATOM 3293 C C . ASP A 1 406 ? -33.938 28.266 -3.295 1 77.88 406 ASP A C 1
ATOM 3295 O O . ASP A 1 406 ? -33.094 28.5 -2.451 1 77.88 406 ASP A O 1
ATOM 3299 N N . GLU A 1 407 ? -35.031 27.781 -3.002 1 82 407 GLU A N 1
ATOM 3300 C CA . GLU A 1 407 ? -35.406 27.344 -1.666 1 82 407 GLU A CA 1
ATOM 3301 C C . GLU A 1 407 ? -34.406 26.328 -1.102 1 82 407 GLU A C 1
ATOM 3303 O O . GLU A 1 407 ? -34.125 26.344 0.098 1 82 407 GLU A O 1
ATOM 3308 N N . VAL A 1 408 ? -33.906 25.609 -1.893 1 81.69 408 VAL A N 1
ATOM 3309 C CA . VAL A 1 408 ? -32.969 24.578 -1.456 1 81.69 408 VAL A CA 1
ATOM 3310 C C . VAL A 1 408 ? -31.656 25.219 -0.998 1 81.69 408 VAL A C 1
ATOM 3312 O O . VAL A 1 408 ? -31.109 24.828 0.039 1 81.69 408 VAL A O 1
ATOM 3315 N N . LEU A 1 409 ? -31.234 26.172 -1.666 1 84.38 409 LEU A N 1
ATOM 3316 C CA . LEU A 1 409 ? -29.984 26.859 -1.318 1 84.38 409 LEU A CA 1
ATOM 3317 C C . LEU A 1 409 ? -30.156 27.672 -0.046 1 84.38 409 LEU A C 1
ATOM 3319 O O . LEU A 1 409 ? -29.219 27.797 0.75 1 84.38 409 LEU A O 1
ATOM 3323 N N . ARG A 1 410 ? -31.297 28.219 0.034 1 87.75 410 ARG A N 1
ATOM 3324 C CA . ARG A 1 410 ? -31.578 29 1.233 1 87.75 410 ARG A CA 1
ATOM 3325 C C . ARG A 1 410 ? -31.578 28.125 2.477 1 87.75 410 ARG A C 1
ATOM 3327 O O . ARG A 1 410 ? -31.016 28.5 3.51 1 87.75 410 ARG A O 1
ATOM 3334 N N . LYS A 1 411 ? -32.188 27.031 2.316 1 88 411 LYS A N 1
ATOM 3335 C CA . LYS A 1 411 ? -32.219 26.078 3.43 1 88 411 LYS A CA 1
ATOM 3336 C C . LYS A 1 411 ? -30.828 25.594 3.777 1 88 411 LYS A C 1
ATOM 3338 O O . LYS A 1 411 ? -30.484 25.453 4.953 1 88 411 LYS A O 1
ATOM 3343 N N . MET A 1 412 ? -30.078 25.359 2.818 1 88.75 412 MET A N 1
ATOM 3344 C CA . MET A 1 412 ? -28.688 24.969 3.016 1 88.75 412 MET A CA 1
ATOM 3345 C C . MET A 1 412 ? -27.906 26.047 3.76 1 88.75 412 MET A C 1
ATOM 3347 O O . MET A 1 412 ? -27.203 25.766 4.723 1 88.75 412 MET A O 1
ATOM 3351 N N . ALA A 1 413 ? -28.109 27.25 3.34 1 89.5 413 ALA A N 1
ATOM 3352 C CA . ALA A 1 413 ? -27.391 28.375 3.936 1 89.5 413 ALA A CA 1
ATOM 3353 C C . ALA A 1 413 ? -27.812 28.578 5.387 1 89.5 413 ALA A C 1
ATOM 3355 O O . ALA A 1 413 ? -26.984 28.922 6.238 1 89.5 413 ALA A O 1
ATOM 3356 N N . MET A 1 414 ? -29.016 28.375 5.629 1 90.69 414 MET A N 1
ATOM 3357 C CA . MET A 1 414 ? -29.531 28.531 6.984 1 90.69 414 MET A CA 1
ATOM 3358 C C . MET A 1 414 ? -28.938 27.5 7.926 1 90.69 414 MET A C 1
ATOM 3360 O O . MET A 1 414 ? -28.562 27.828 9.055 1 90.69 414 MET A O 1
ATOM 3364 N N . ASP A 1 415 ? -28.875 26.359 7.453 1 90.69 415 ASP A N 1
ATOM 3365 C CA . ASP A 1 415 ? -28.281 25.297 8.266 1 90.69 415 ASP A CA 1
ATOM 3366 C C . ASP A 1 415 ? -26.797 25.547 8.492 1 90.69 415 ASP A C 1
ATOM 3368 O O . ASP A 1 415 ? -26.281 25.312 9.586 1 90.69 415 ASP A O 1
ATOM 3372 N N . MET A 1 416 ? -26.156 26 7.516 1 91.38 416 MET A N 1
ATOM 3373 C CA . MET A 1 416 ? -24.75 26.328 7.637 1 91.38 416 MET A CA 1
ATOM 3374 C C . MET A 1 416 ? -24.547 27.5 8.602 1 91.38 416 MET A C 1
ATOM 3376 O O . MET A 1 416 ? -23.625 27.469 9.422 1 91.38 416 MET A O 1
ATOM 3380 N N . GLN A 1 417 ? -25.406 28.438 8.469 1 89.12 417 GLN A N 1
ATOM 3381 C CA . GLN A 1 417 ? -25.328 29.609 9.328 1 89.12 417 GLN A CA 1
ATOM 3382 C C . GLN A 1 417 ? -25.516 29.234 10.797 1 89.12 417 GLN A C 1
ATOM 3384 O O . GLN A 1 417 ? -24.828 29.734 11.672 1 89.12 417 GLN A O 1
ATOM 3389 N N . LYS A 1 418 ? -26.438 28.391 11.031 1 88.38 418 LYS A N 1
ATOM 3390 C CA . LYS A 1 418 ? -26.688 27.938 12.398 1 88.38 418 LYS A CA 1
ATOM 3391 C C . LYS A 1 418 ? -25.438 27.281 12.992 1 88.38 418 LYS A C 1
ATOM 3393 O O . LYS A 1 418 ? -25.078 27.562 14.141 1 88.38 418 LYS A O 1
ATOM 3398 N N . LYS A 1 419 ? -24.859 26.438 12.219 1 87.19 419 LYS A N 1
ATOM 3399 C CA . LYS A 1 419 ? -23.641 25.766 12.68 1 87.19 419 LYS A CA 1
ATOM 3400 C C . LYS A 1 419 ? -22.484 26.75 12.828 1 87.19 419 LYS A C 1
ATOM 3402 O O . LYS A 1 419 ? -21.703 26.641 13.766 1 87.19 419 LYS A O 1
ATOM 3407 N N . PHE A 1 420 ? -22.406 27.625 11.938 1 86.75 420 PHE A N 1
ATOM 3408 C CA . PHE A 1 420 ? -21.375 28.656 11.969 1 86.75 420 PHE A CA 1
ATOM 3409 C C . PHE A 1 420 ? -21.484 29.5 13.242 1 86.75 420 PHE A C 1
ATOM 3411 O O . PHE A 1 420 ? -20.469 29.781 13.891 1 86.75 420 PHE A O 1
ATOM 3418 N N . ASP A 1 421 ? -22.609 29.812 13.586 1 83.44 421 ASP A N 1
ATOM 3419 C CA . ASP A 1 421 ? -22.859 30.656 14.75 1 83.44 421 ASP A CA 1
ATOM 3420 C C . ASP A 1 421 ? -22.484 29.922 16.047 1 83.44 421 ASP A C 1
ATOM 3422 O O . ASP A 1 421 ? -22.078 30.547 17.016 1 83.44 421 ASP A O 1
ATOM 3426 N N . LYS A 1 422 ? -22.594 28.703 16 1 80.31 422 LYS A N 1
ATOM 3427 C CA . LYS A 1 422 ? -22.234 27.891 17.172 1 80.31 422 LYS A CA 1
ATOM 3428 C C . LYS A 1 422 ? -20.75 28.031 17.484 1 80.31 422 LYS A C 1
ATOM 3430 O O . LYS A 1 422 ? -20.359 28.031 18.641 1 80.31 422 LYS A O 1
ATOM 3435 N N . TYR A 1 423 ? -20 28.156 16.469 1 76.56 423 TYR A N 1
ATOM 3436 C CA . TYR A 1 423 ? -18.562 28.141 16.688 1 76.56 423 TYR A CA 1
ATOM 3437 C C . TYR A 1 423 ? -17.984 29.547 16.688 1 76.56 423 TYR A C 1
ATOM 3439 O O . TYR A 1 423 ? -16.906 29.797 17.234 1 76.56 423 TYR A O 1
ATOM 3447 N N . TRP A 1 424 ? -18.578 30.453 16.047 1 72.75 424 TRP A N 1
ATOM 3448 C CA . TRP A 1 424 ? -18.016 31.781 15.93 1 72.75 424 TRP A CA 1
ATOM 3449 C C . TRP A 1 424 ? -18.781 32.781 16.797 1 72.75 424 TRP A C 1
ATOM 3451 O O . TRP A 1 424 ? -18.219 33.75 17.297 1 72.75 424 TRP A O 1
ATOM 3461 N N . ALA A 1 425 ? -20.203 32.719 16.703 1 56.12 425 ALA A N 1
ATOM 3462 C CA . ALA A 1 425 ? -20.984 33.781 17.328 1 56.12 425 ALA A CA 1
ATOM 3463 C C . ALA A 1 425 ? -20.734 33.844 18.828 1 56.12 425 ALA A C 1
ATOM 3465 O O . ALA A 1 425 ? -19.922 33.062 19.359 1 56.12 425 ALA A O 1
ATOM 3466 N N . ASP A 1 426 ? -21.906 33.938 19.766 1 47.97 426 ASP A N 1
ATOM 3467 C CA . ASP A 1 426 ? -22.203 34.656 21 1 47.97 426 ASP A CA 1
ATOM 3468 C C . ASP A 1 426 ? -21.5 34 22.188 1 47.97 426 ASP A C 1
ATOM 3470 O O . ASP A 1 426 ? -21.906 34.188 23.344 1 47.97 426 ASP A O 1
ATOM 3474 N N . SER A 1 427 ? -20.797 32.875 22.094 1 43.31 427 SER A N 1
ATOM 3475 C CA . SER A 1 427 ? -20.656 32.562 23.5 1 43.31 427 SER A CA 1
ATOM 3476 C C . SER A 1 427 ? -19.656 33.5 24.188 1 43.31 427 SER A C 1
ATOM 3478 O O . SER A 1 427 ? -18.672 33.906 23.578 1 43.31 427 SER A O 1
ATOM 3480 N N . ASP A 1 428 ? -20.109 34.312 24.953 1 44.22 428 ASP A N 1
ATOM 3481 C CA . ASP A 1 428 ? -19.344 35.094 25.922 1 44.22 428 ASP A CA 1
ATOM 3482 C C . ASP A 1 428 ? -17.969 34.469 26.172 1 44.22 428 ASP A C 1
ATOM 3484 O O . ASP A 1 428 ? -17.016 35.188 26.516 1 44.22 428 ASP A O 1
ATOM 3488 N N . GLU A 1 429 ? -17.922 33.25 26.094 1 44.97 429 GLU A N 1
ATOM 3489 C CA . GLU A 1 429 ? -16.703 32.469 26.344 1 44.97 429 GLU A CA 1
ATOM 3490 C C . GLU A 1 429 ? -15.844 32.375 25.094 1 44.97 429 GLU A C 1
ATOM 3492 O O . GLU A 1 429 ? -14.766 31.781 25.125 1 44.97 429 GLU A O 1
ATOM 3497 N N . ASP A 1 430 ? -16.328 32.719 23.875 1 50.88 430 ASP A N 1
ATOM 3498 C CA . ASP A 1 430 ? -15.711 32.219 22.641 1 50.88 430 ASP A CA 1
ATOM 3499 C C . ASP A 1 430 ? -14.484 33.062 22.281 1 50.88 430 ASP A C 1
ATOM 3501 O O . ASP A 1 430 ? -14.602 34.125 21.672 1 50.88 430 ASP A O 1
ATOM 3505 N N . ASN A 1 431 ? -13.523 32.906 22.781 1 53.72 431 ASN A N 1
ATOM 3506 C CA . ASN A 1 431 ? -12.094 33.156 22.766 1 53.72 431 ASN A CA 1
ATOM 3507 C C . ASN A 1 431 ? -11.523 33.094 21.344 1 53.72 431 ASN A C 1
ATOM 3509 O O . ASN A 1 431 ? -10.484 33.688 21.062 1 53.72 431 ASN A O 1
ATOM 3513 N N . TYR A 1 432 ? -12.211 32.469 20.312 1 57 432 TYR A N 1
ATOM 3514 C CA . TYR A 1 432 ? -11.531 32.281 19.031 1 57 432 TYR A CA 1
ATOM 3515 C C . TYR A 1 432 ? -11.523 33.562 18.234 1 57 432 TYR A C 1
ATOM 3517 O O . TYR A 1 432 ? -10.492 33.969 17.672 1 57 432 TYR A O 1
ATOM 3525 N N . GLY A 1 433 ? -12.547 34.375 18.516 1 72 433 GLY A N 1
ATOM 3526 C CA . GLY A 1 433 ? -12.594 35.656 17.812 1 72 433 GLY A CA 1
ATOM 3527 C C . GLY A 1 433 ? -11.602 36.656 18.344 1 72 433 GLY A C 1
ATOM 3528 O O . GLY A 1 433 ? -11.047 37.469 17.578 1 72 433 GLY A O 1
ATOM 3529 N N . THR A 1 434 ? -11.242 36.375 19.531 1 86.06 434 THR A N 1
ATOM 3530 C CA . THR A 1 434 ? -10.391 37.375 20.156 1 86.06 434 THR A CA 1
ATOM 3531 C C . THR A 1 434 ? -8.938 37.188 19.734 1 86.06 434 THR A C 1
ATOM 3533 O O . THR A 1 434 ? -8.305 38.125 19.25 1 86.06 434 THR A O 1
ATOM 3536 N N . LEU A 1 435 ? -8.445 35.969 19.859 1 89.25 435 LEU A N 1
ATOM 3537 C CA . LEU A 1 435 ? -7.051 35.688 19.516 1 89.25 435 LEU A CA 1
ATOM 3538 C C . LEU A 1 435 ? -6.77 36.062 18.062 1 89.25 435 LEU A C 1
ATOM 3540 O O . LEU A 1 435 ? -5.727 36.625 17.75 1 89.25 435 LEU A O 1
ATOM 3544 N N . PHE A 1 436 ? -7.691 35.781 17.25 1 89.69 436 PHE A N 1
ATOM 3545 C CA . PHE A 1 436 ? -7.434 36 15.828 1 89.69 436 PHE A CA 1
ATOM 3546 C C . PHE A 1 436 ? -7.777 37.438 15.438 1 89.69 436 PHE A C 1
ATOM 3548 O O . PHE A 1 436 ? -7.34 37.938 14.391 1 89.69 436 PHE A O 1
ATOM 3555 N N . GLY A 1 437 ? -8.539 38.094 16.312 1 91.25 437 GLY A N 1
ATOM 3556 C CA . GLY A 1 437 ? -8.586 39.531 16.219 1 91.25 437 GLY A CA 1
ATOM 3557 C C . GLY A 1 437 ? -7.242 40.188 16.469 1 91.25 437 GLY A C 1
ATOM 3558 O O . GLY A 1 437 ? -6.863 41.125 15.766 1 91.25 437 GLY A O 1
ATOM 3559 N N . PHE A 1 438 ? -6.535 39.625 17.562 1 95 438 PHE A N 1
ATOM 3560 C CA . PHE A 1 438 ? -5.184 40.094 17.828 1 95 438 PHE A CA 1
ATOM 3561 C C . PHE A 1 438 ? -4.312 39.969 16.578 1 95 438 PHE A C 1
ATOM 3563 O O . PHE A 1 438 ? -3.588 40.875 16.219 1 95 438 PHE A O 1
ATOM 3570 N N . ALA A 1 439 ? -4.445 38.781 15.961 1 96 439 ALA A N 1
ATOM 3571 C CA . ALA A 1 439 ? -3.607 38.469 14.805 1 96 439 ALA A CA 1
ATOM 3572 C C . ALA A 1 439 ? -3.881 39.438 13.656 1 96 439 ALA A C 1
ATOM 3574 O O . ALA A 1 439 ? -2.957 39.844 12.945 1 96 439 ALA A O 1
ATOM 3575 N N . MET A 1 440 ? -5.082 39.75 13.477 1 94.62 440 MET A N 1
ATOM 3576 C CA . MET A 1 440 ? -5.445 40.688 12.43 1 94.62 440 MET A CA 1
ATOM 3577 C C . MET A 1 440 ? -4.883 42.094 12.727 1 94.62 440 MET A C 1
ATOM 3579 O O . MET A 1 440 ? -4.406 42.781 11.828 1 94.62 440 MET A O 1
ATOM 3583 N N . VAL A 1 441 ? -4.984 42.469 13.969 1 96.12 441 VAL A N 1
ATOM 3584 C CA . VAL A 1 441 ? -4.465 43.781 14.383 1 96.12 441 VAL A CA 1
ATOM 3585 C C . VAL A 1 441 ? -2.953 43.812 14.164 1 96.12 441 VAL A C 1
ATOM 3587 O O . VAL A 1 441 ? -2.406 44.875 13.797 1 96.12 441 VAL A O 1
ATOM 3590 N N . LEU A 1 442 ? -2.318 42.75 14.375 1 97.06 442 LEU A N 1
ATOM 3591 C CA . LEU A 1 442 ? -0.866 42.688 14.266 1 97.06 442 LEU A CA 1
ATOM 3592 C C . LEU A 1 442 ? -0.429 42.625 12.805 1 97.06 442 LEU A C 1
ATOM 3594 O O . LEU A 1 442 ? 0.767 42.688 12.508 1 97.06 442 LEU A O 1
ATOM 3598 N N . ASP A 1 443 ? -1.365 42.469 11.922 1 96.12 443 ASP A N 1
ATOM 3599 C CA . ASP A 1 443 ? -1.09 42.719 10.508 1 96.12 443 ASP A CA 1
ATOM 3600 C C . ASP A 1 443 ? -1.062 44.219 10.203 1 96.12 443 ASP A C 1
ATOM 3602 O O . ASP A 1 443 ? -2.094 44.875 10.273 1 96.12 443 ASP A O 1
ATOM 3606 N N . PRO A 1 444 ? 0.07 44.688 9.852 1 95.62 444 PRO A N 1
ATOM 3607 C CA . PRO A 1 444 ? 0.211 46.156 9.688 1 95.62 444 PRO A CA 1
ATOM 3608 C C . PRO A 1 444 ? -0.667 46.688 8.562 1 95.62 444 PRO A C 1
ATOM 3610 O O . PRO A 1 444 ? -0.869 47.906 8.477 1 95.62 444 PRO A O 1
ATOM 3613 N N . ARG A 1 445 ? -1.153 45.875 7.715 1 94.19 445 ARG A N 1
ATOM 3614 C CA . ARG A 1 445 ? -2.057 46.281 6.652 1 94.19 445 ARG A CA 1
ATOM 3615 C C . ARG A 1 445 ? -3.463 46.531 7.191 1 94.19 445 ARG A C 1
ATOM 3617 O O . ARG A 1 445 ? -4.219 47.344 6.633 1 94.19 445 ARG A O 1
ATOM 3624 N N . CYS A 1 446 ? -3.889 45.906 8.25 1 93.88 446 CYS A N 1
ATOM 3625 C CA . CYS A 1 446 ? -5.266 45.875 8.727 1 93.88 446 CYS A CA 1
ATOM 3626 C C . CYS A 1 446 ? -5.418 46.719 9.992 1 93.88 446 CYS A C 1
ATOM 3628 O O . CYS A 1 446 ? -6.211 47.656 10.031 1 93.88 446 CYS A O 1
ATOM 3630 N N . LYS A 1 447 ? -4.605 46.406 11.086 1 94.31 447 LYS A N 1
ATOM 3631 C CA . LYS A 1 447 ? -4.684 47.062 12.391 1 94.31 447 LYS A CA 1
ATOM 3632 C C . LYS A 1 447 ? -6.125 47.156 12.883 1 94.31 447 LYS A C 1
ATOM 3634 O O . LYS A 1 447 ? -6.914 46.219 12.664 1 94.31 447 LYS A O 1
ATOM 3639 N N . LEU A 1 448 ? -6.512 48.125 13.617 1 93.25 448 LEU A N 1
ATOM 3640 C CA . LEU A 1 448 ? -7.855 48.188 14.188 1 93.25 448 LEU A CA 1
ATOM 3641 C C . LEU A 1 448 ? -8.859 48.656 13.141 1 93.25 448 LEU A C 1
ATOM 3643 O O . LEU A 1 448 ? -10.055 48.406 13.258 1 93.25 448 LEU A O 1
ATOM 3647 N N . HIS A 1 449 ? -8.398 49.312 12.133 1 90.12 449 HIS A N 1
ATOM 3648 C CA . HIS A 1 449 ? -9.25 49.906 11.117 1 90.12 449 HIS A CA 1
ATOM 3649 C C . HIS A 1 449 ? -10.07 48.844 10.383 1 90.12 449 HIS A C 1
ATOM 3651 O O . HIS A 1 449 ? -11.281 49 10.227 1 90.12 449 HIS A O 1
ATOM 3657 N N . PHE A 1 450 ? -9.383 47.938 9.953 1 90.75 450 PHE A N 1
ATOM 3658 C CA . PHE A 1 450 ? -10.07 46.875 9.188 1 90.75 450 PHE A CA 1
ATOM 3659 C C . PHE A 1 450 ? -10.984 46.062 10.086 1 90.75 450 PHE A C 1
ATOM 3661 O O . PHE A 1 450 ? -12.055 45.625 9.656 1 90.75 450 PHE A O 1
ATOM 3668 N N . LEU A 1 451 ? -10.562 45.781 11.305 1 91.06 451 LEU A N 1
ATOM 3669 C CA . LEU A 1 451 ? -11.391 45.094 12.281 1 91.06 451 LEU A CA 1
ATOM 3670 C C . LEU A 1 451 ? -12.719 45.812 12.492 1 91.06 451 LEU A C 1
ATOM 3672 O O . LEU A 1 451 ? -13.773 45.188 12.547 1 91.06 451 LEU A O 1
ATOM 3676 N N . LYS A 1 452 ? -12.602 47.094 12.594 1 90.25 452 LYS A N 1
ATOM 3677 C CA . LYS A 1 452 ? -13.797 47.906 12.766 1 90.25 452 LYS A CA 1
ATOM 3678 C C . LYS A 1 452 ? -14.719 47.812 11.562 1 90.25 452 LYS A C 1
ATOM 3680 O O . LYS A 1 452 ? -15.945 47.719 11.711 1 90.25 452 LYS A O 1
ATOM 3685 N N . TYR A 1 453 ? -14.172 47.875 10.477 1 90.56 453 TYR A N 1
ATOM 3686 C CA . TYR A 1 453 ? -14.93 47.719 9.242 1 90.56 453 TYR A CA 1
ATOM 3687 C C . TYR A 1 453 ? -15.695 46.406 9.211 1 90.56 453 TYR A C 1
ATOM 3689 O O . TYR A 1 453 ? -16.875 46.375 8.883 1 90.56 453 TYR A O 1
ATOM 3697 N N . CYS A 1 454 ? -15.008 45.344 9.539 1 89.31 454 CYS A N 1
ATOM 3698 C CA . CYS A 1 454 ? -15.602 44 9.5 1 89.31 454 CYS A CA 1
ATOM 3699 C C . CYS A 1 454 ? -16.766 43.906 10.484 1 89.31 454 CYS A C 1
ATOM 3701 O O . CYS A 1 454 ? -17.828 43.406 10.125 1 89.31 454 CYS A O 1
ATOM 3703 N N . TYR A 1 455 ? -16.578 44.375 11.664 1 87.88 455 TYR A N 1
ATOM 3704 C CA . TYR A 1 455 ? -17.625 44.312 12.68 1 87.88 455 TYR A CA 1
ATOM 3705 C C . TYR A 1 455 ? -18.812 45.156 12.297 1 87.88 455 TYR A C 1
ATOM 3707 O O . TYR A 1 455 ? -19.969 44.812 12.562 1 87.88 455 TYR A O 1
ATOM 3715 N N . LYS A 1 456 ? -18.547 46.281 11.688 1 88.69 456 LYS A N 1
ATOM 3716 C CA . LYS A 1 456 ? -19.625 47.156 11.25 1 88.69 456 LYS A CA 1
ATOM 3717 C C . LYS A 1 456 ? -20.516 46.469 10.219 1 88.69 456 LYS A C 1
ATOM 3719 O O . LYS A 1 456 ? -21.734 46.531 10.289 1 88.69 456 LYS A O 1
ATOM 3724 N N . LYS A 1 457 ? -19.875 45.844 9.367 1 86.44 457 LYS A N 1
ATOM 3725 C CA . LYS A 1 457 ? -20.609 45.156 8.312 1 86.44 457 LYS A CA 1
ATOM 3726 C C . LYS A 1 457 ? -21.344 43.938 8.867 1 86.44 457 LYS A C 1
ATOM 3728 O O . LYS A 1 457 ? -22.406 43.562 8.375 1 86.44 457 LYS A O 1
ATOM 3733 N N . LEU A 1 458 ? -20.766 43.312 9.812 1 83.31 458 LEU A N 1
ATOM 3734 C CA . LEU A 1 458 ? -21.312 42.062 10.359 1 83.31 458 LEU A CA 1
ATOM 3735 C C . LEU A 1 458 ? -22.562 42.344 11.188 1 83.31 458 LEU A C 1
ATOM 3737 O O . LEU A 1 458 ? -23.562 41.625 11.078 1 83.31 458 LEU A O 1
ATOM 3741 N N . PHE A 1 459 ? -22.516 43.375 12.062 1 81.38 459 PHE A N 1
ATOM 3742 C CA . PHE A 1 459 ? -23.594 43.625 13.023 1 81.38 459 PHE A CA 1
ATOM 3743 C C . PHE A 1 459 ? -24.547 44.688 12.523 1 81.38 459 PHE A C 1
ATOM 3745 O O . PHE A 1 459 ? -25.656 44.844 13.047 1 81.38 459 PHE A O 1
ATOM 3752 N N . ASP A 1 460 ? -24.25 45.375 11.492 1 81.5 460 ASP A N 1
ATOM 3753 C CA . ASP A 1 460 ? -25.031 46.531 10.992 1 81.5 460 ASP A CA 1
ATOM 3754 C C . ASP A 1 460 ? -25.359 47.5 12.125 1 81.5 460 ASP A C 1
ATOM 3756 O O . ASP A 1 460 ? -26.484 47.969 12.227 1 81.5 460 ASP A O 1
ATOM 3760 N N . ASP A 1 461 ? -24.547 47.531 13.203 1 85.56 461 ASP A N 1
ATOM 3761 C CA . ASP A 1 461 ? -24.656 48.375 14.391 1 85.56 461 ASP A CA 1
ATOM 3762 C C . ASP A 1 461 ? -23.297 48.938 14.773 1 85.56 461 ASP A C 1
ATOM 3764 O O . ASP A 1 461 ? -22.406 48.219 15.211 1 85.56 461 ASP A O 1
ATOM 3768 N N . GLU A 1 462 ? -23.219 50.219 14.688 1 87.12 462 GLU A N 1
ATOM 3769 C CA . GLU A 1 462 ? -21.953 50.906 14.922 1 87.12 462 GLU A CA 1
ATOM 3770 C C . GLU A 1 462 ? -21.531 50.812 16.391 1 87.12 462 GLU A C 1
ATOM 3772 O O . GLU A 1 462 ? -20.344 50.719 16.688 1 87.12 462 GLU A O 1
ATOM 3777 N N . MET A 1 463 ? -22.469 50.938 17.266 1 89.62 463 MET A N 1
ATOM 3778 C CA . MET A 1 463 ? -22.156 50.906 18.703 1 89.62 463 MET A CA 1
ATOM 3779 C C . MET A 1 463 ? -21.625 49.531 19.094 1 89.62 463 MET A C 1
ATOM 3781 O O . MET A 1 463 ? -20.672 49.438 19.875 1 89.62 463 MET A O 1
ATOM 3785 N N . LYS A 1 464 ? -22.266 48.562 18.578 1 87.62 464 LYS A N 1
ATOM 3786 C CA . LYS A 1 464 ? -21.812 47.219 18.875 1 87.62 464 LYS A CA 1
ATOM 3787 C C . LYS A 1 464 ? -20.438 46.969 18.281 1 87.62 464 LYS A C 1
ATOM 3789 O O . LYS A 1 464 ? -19.609 46.281 18.891 1 87.62 464 LYS A O 1
ATOM 3794 N N . ALA A 1 465 ? -20.203 47.438 17.094 1 88.25 465 ALA A N 1
ATOM 3795 C CA . ALA A 1 465 ? -18.906 47.281 16.422 1 88.25 465 ALA A CA 1
ATOM 3796 C C . ALA A 1 465 ? -17.812 47.938 17.234 1 88.25 465 ALA A C 1
ATOM 3798 O O . ALA A 1 465 ? -16.734 47.375 17.438 1 88.25 465 ALA A O 1
ATOM 3799 N N . ARG A 1 466 ? -18.078 49.156 17.734 1 90.06 466 ARG A N 1
ATOM 3800 C CA . ARG A 1 466 ? -17.109 49.906 18.516 1 90.06 466 ARG A CA 1
ATOM 3801 C C . ARG A 1 466 ? -16.812 49.188 19.844 1 90.06 466 ARG A C 1
ATOM 3803 O O . ARG A 1 466 ? -15.664 49.156 20.297 1 90.06 466 ARG A O 1
ATOM 3810 N N . ALA A 1 467 ? -17.828 48.656 20.375 1 89.75 467 ALA A N 1
ATOM 3811 C CA . ALA A 1 467 ? -17.656 47.938 21.641 1 89.75 467 ALA A CA 1
ATOM 3812 C C . ALA A 1 467 ? -16.766 46.719 21.453 1 89.75 467 ALA A C 1
ATOM 3814 O O . ALA A 1 467 ? -15.93 46.406 22.312 1 89.75 467 ALA A O 1
ATOM 3815 N N . LYS A 1 468 ? -16.969 46.031 20.375 1 88.94 468 LYS A N 1
ATOM 3816 C CA . LYS A 1 468 ? -16.172 44.812 20.109 1 88.94 468 LYS A CA 1
ATOM 3817 C C . LYS A 1 468 ? -14.711 45.188 19.844 1 88.94 468 LYS A C 1
ATOM 3819 O O . LYS A 1 468 ? -13.797 44.469 20.266 1 88.94 468 LYS A O 1
ATOM 3824 N N . VAL A 1 469 ? -14.477 46.219 19.078 1 91.25 469 VAL A N 1
ATOM 3825 C CA . VAL A 1 469 ? -13.125 46.656 18.766 1 91.25 469 VAL A CA 1
ATOM 3826 C C . VAL A 1 469 ? -12.414 47.062 20.062 1 91.25 469 VAL A C 1
ATOM 3828 O O . VAL A 1 469 ? -11.242 46.75 20.266 1 91.25 469 VAL A O 1
ATOM 3831 N N . HIS A 1 470 ? -13.109 47.75 20.906 1 91.62 470 HIS A N 1
ATOM 3832 C CA . HIS A 1 470 ? -12.555 48.188 22.172 1 91.62 470 HIS A CA 1
ATOM 3833 C C . HIS A 1 470 ? -12.211 47 23.062 1 91.62 470 HIS A C 1
ATOM 3835 O O . HIS A 1 470 ? -11.195 47 23.766 1 91.62 470 HIS A O 1
ATOM 3841 N N . ASP A 1 471 ? -13.078 46.125 23 1 90.62 471 ASP A N 1
ATOM 3842 C CA . ASP A 1 471 ? -12.859 44.906 23.781 1 90.62 471 ASP A CA 1
ATOM 3843 C C . ASP A 1 471 ? -11.578 44.188 23.328 1 90.62 471 ASP A C 1
ATOM 3845 O O . ASP A 1 471 ? -10.789 43.75 24.156 1 90.62 471 ASP A O 1
ATOM 3849 N N . ILE A 1 472 ? -11.383 44.031 22.047 1 91.69 472 ILE A N 1
ATOM 3850 C CA . ILE A 1 472 ? -10.195 43.406 21.484 1 91.69 472 ILE A CA 1
ATOM 3851 C C . ILE A 1 472 ? -8.953 44.188 21.875 1 91.69 472 ILE A C 1
ATOM 3853 O O . ILE A 1 472 ? -7.938 43.625 22.266 1 91.69 472 ILE A O 1
ATOM 3857 N N . GLN A 1 473 ? -9.023 45.469 21.734 1 92.81 473 GLN A N 1
ATOM 3858 C CA . GLN A 1 473 ? -7.895 46.344 22.078 1 92.81 473 GLN A CA 1
ATOM 3859 C C . GLN A 1 473 ? -7.547 46.219 23.562 1 92.81 473 GLN A C 1
ATOM 3861 O O . GLN A 1 473 ? -6.371 46.156 23.922 1 92.81 473 GLN A O 1
ATOM 3866 N N . TYR A 1 474 ? -8.562 46.188 24.344 1 92.12 474 TYR A N 1
ATOM 3867 C CA . TYR A 1 474 ? -8.375 46.062 25.781 1 92.12 474 TYR A CA 1
ATOM 3868 C C . TYR A 1 474 ? -7.711 44.719 26.141 1 92.12 474 TYR A C 1
ATOM 3870 O O . TYR A 1 474 ? -6.746 44.688 26.906 1 92.12 474 TYR A O 1
ATOM 3878 N N . LYS A 1 475 ? -8.234 43.688 25.625 1 91.81 475 LYS A N 1
ATOM 3879 C CA . LYS A 1 475 ? -7.688 42.375 25.906 1 91.81 475 LYS A CA 1
ATOM 3880 C C . LYS A 1 475 ? -6.266 42.25 25.359 1 91.81 475 LYS A C 1
ATOM 3882 O O . LYS A 1 475 ? -5.438 41.531 25.953 1 91.81 475 LYS A O 1
ATOM 3887 N N . MET A 1 476 ? -6.008 42.844 24.25 1 94.19 476 MET A N 1
ATOM 3888 C CA . MET A 1 476 ? -4.66 42.875 23.703 1 94.19 476 MET A CA 1
ATOM 3889 C C . MET A 1 476 ? -3.686 43.562 24.625 1 94.19 476 MET A C 1
ATOM 3891 O O . MET A 1 476 ? -2.551 43.125 24.812 1 94.19 476 MET A O 1
ATOM 3895 N N . GLU A 1 477 ? -4.125 44.688 25.203 1 93.06 477 GLU A N 1
ATOM 3896 C CA . GLU A 1 477 ? -3.311 45.406 26.172 1 93.06 477 GLU A CA 1
ATOM 3897 C C . GLU A 1 477 ? -3.037 44.562 27.406 1 93.06 477 GLU A C 1
ATOM 3899 O O . GLU A 1 477 ? -1.947 44.625 27.984 1 93.06 477 GLU A O 1
ATOM 3904 N N . MET A 1 478 ? -4.047 43.875 27.75 1 91.06 478 MET A N 1
ATOM 3905 C CA . MET A 1 478 ? -3.881 43 28.906 1 91.06 478 MET A CA 1
ATOM 3906 C C . MET A 1 478 ? -2.826 41.938 28.641 1 91.06 478 MET A C 1
ATOM 3908 O O . MET A 1 478 ? -2.004 41.625 29.516 1 91.06 478 MET A O 1
ATOM 3912 N N . LEU A 1 479 ? -2.877 41.344 27.5 1 92.62 479 LEU A N 1
ATOM 3913 C CA . LEU A 1 479 ? -1.893 40.312 27.125 1 92.62 479 LEU A CA 1
ATOM 3914 C C . LEU A 1 479 ? -0.501 40.938 27.016 1 92.62 479 LEU A C 1
ATOM 3916 O O . LEU A 1 479 ? 0.489 40.312 27.406 1 92.62 479 LEU A O 1
ATOM 3920 N N . LEU A 1 480 ? -0.4 42.156 26.453 1 94.19 480 LEU A N 1
ATOM 3921 C CA . LEU A 1 480 ? 0.869 42.844 26.281 1 94.19 480 LEU A CA 1
ATOM 3922 C C . LEU A 1 480 ? 1.549 43.094 27.609 1 94.19 480 LEU A C 1
ATOM 3924 O O . LEU A 1 480 ? 2.777 43.062 27.703 1 94.19 480 LEU A O 1
ATOM 3928 N N . ARG A 1 481 ? 0.813 43.375 28.641 1 90.44 481 ARG A N 1
ATOM 3929 C CA . ARG A 1 481 ? 1.342 43.625 29.969 1 90.44 481 ARG A CA 1
ATOM 3930 C C . ARG A 1 481 ? 2.088 42.406 30.5 1 90.44 481 ARG A C 1
ATOM 3932 O O . ARG A 1 481 ? 3.072 42.531 31.234 1 90.44 481 ARG A O 1
ATOM 3939 N N . GLU A 1 482 ? 1.635 41.312 30.109 1 88.94 482 GLU A N 1
ATOM 3940 C CA . GLU A 1 482 ? 2.309 40.094 30.547 1 88.94 482 GLU A CA 1
ATOM 3941 C C . GLU A 1 482 ? 3.686 39.969 29.891 1 88.94 482 GLU A C 1
ATOM 3943 O O . GLU A 1 482 ? 4.613 39.406 30.5 1 88.94 482 GLU A O 1
ATOM 3948 N N . TYR A 1 483 ? 3.801 40.406 28.719 1 88.62 483 TYR A N 1
ATOM 3949 C CA . TYR A 1 483 ? 5.074 40.375 28.016 1 88.62 483 TYR A CA 1
ATOM 3950 C C . TYR A 1 483 ? 6.047 41.406 28.562 1 88.62 483 TYR A C 1
ATOM 3952 O O . TYR A 1 483 ? 7.266 41.188 28.531 1 88.62 483 TYR A O 1
ATOM 3960 N N . LYS A 1 484 ? 5.609 42.469 29.078 1 81.06 484 LYS A N 1
ATOM 3961 C CA . LYS A 1 484 ? 6.434 43.5 29.688 1 81.06 484 LYS A CA 1
ATOM 3962 C C . LYS A 1 484 ? 7.043 43.031 31 1 81.06 484 LYS A C 1
ATOM 3964 O O . LYS A 1 484 ? 8.219 43.281 31.266 1 81.06 484 LYS A O 1
ATOM 3969 N N . ASN A 1 485 ? 6.266 42.344 31.688 1 72.19 485 ASN A N 1
ATOM 3970 C CA . ASN A 1 485 ? 6.707 41.844 33 1 72.19 485 ASN A CA 1
ATOM 3971 C C . ASN A 1 485 ? 7.766 40.75 32.844 1 72.19 485 ASN A C 1
ATOM 3973 O O . ASN A 1 485 ? 8.664 40.656 33.688 1 72.19 485 ASN A O 1
ATOM 3977 N N . TYR A 1 486 ? 7.668 40.031 31.812 1 63.06 486 TYR A N 1
ATOM 3978 C CA . TYR A 1 486 ? 8.617 38.938 31.594 1 63.06 486 TYR A CA 1
ATOM 3979 C C . TYR A 1 486 ? 9.984 39.469 31.172 1 63.06 486 TYR A C 1
ATOM 3981 O O . TYR A 1 486 ? 11.016 38.938 31.578 1 63.06 486 TYR A O 1
ATOM 3989 N N . ASN A 1 487 ? 10.141 40.469 30.328 1 55.62 487 ASN A N 1
ATOM 3990 C CA . ASN A 1 487 ? 11.398 41.062 29.891 1 55.62 487 ASN A CA 1
ATOM 3991 C C . ASN A 1 487 ? 12.102 41.781 31.031 1 55.62 487 ASN A C 1
ATOM 3993 O O . ASN A 1 487 ? 13.336 41.844 31.078 1 55.62 487 ASN A O 1
ATOM 3997 N N . THR A 1 488 ? 11.406 42.375 31.984 1 47.69 488 THR A N 1
ATOM 3998 C CA . THR A 1 488 ? 12.016 43.062 33.094 1 47.69 488 THR A CA 1
ATOM 3999 C C . THR A 1 488 ? 12.609 42.062 34.094 1 47.69 488 THR A C 1
ATOM 4001 O O . THR A 1 488 ? 13.609 42.375 34.75 1 47.69 488 THR A O 1
ATOM 4004 N N . SER A 1 489 ? 12 40.938 34.25 1 45.12 489 SER A N 1
ATOM 4005 C CA . SER A 1 489 ? 12.523 40 35.25 1 45.12 489 SER A CA 1
ATOM 4006 C C . SER A 1 489 ? 13.812 39.344 34.75 1 45.12 489 SER A C 1
ATOM 4008 O O . SER A 1 489 ? 14.617 38.875 35.562 1 45.12 489 SER A O 1
ATOM 4010 N N . THR A 1 490 ? 13.977 39.094 33.438 1 42 490 THR A N 1
ATOM 4011 C CA . THR A 1 490 ? 15.203 38.406 33.031 1 42 490 THR A CA 1
ATOM 4012 C C . THR A 1 490 ? 16.406 39.375 33.125 1 42 490 THR A C 1
ATOM 4014 O O . THR A 1 490 ? 17.547 38.938 33 1 42 490 THR A O 1
ATOM 4017 N N . SER A 1 491 ? 16.359 40.688 33.125 1 35.12 491 SER A N 1
ATOM 4018 C CA . SER A 1 491 ? 17.594 41.469 33.188 1 35.12 491 SER A CA 1
ATOM 4019 C C . SER A 1 491 ? 18.109 41.594 34.625 1 35.12 491 SER A C 1
ATOM 4021 O O . SER A 1 491 ? 19.25 42.031 34.844 1 35.12 491 SER A O 1
ATOM 4023 N N . SER A 1 492 ? 17.312 41.781 35.75 1 32.91 492 SER A N 1
ATOM 4024 C CA . SER A 1 492 ? 17.938 42.219 37 1 32.91 492 SER A CA 1
ATOM 4025 C C . SER A 1 492 ? 18.531 41.031 37.781 1 32.91 492 SER A C 1
ATOM 4027 O O . SER A 1 492 ? 17.812 40.281 38.438 1 32.91 492 SER A O 1
ATOM 4029 N N . SER A 1 493 ? 19.422 40.312 37.312 1 30.69 493 SER A N 1
ATOM 4030 C CA . SER A 1 493 ? 20.219 39.5 38.219 1 30.69 493 SER A CA 1
ATOM 4031 C C . SER A 1 493 ? 20.797 40.344 39.344 1 30.69 493 SER A C 1
ATOM 4033 O O . SER A 1 493 ? 21.719 41.125 39.125 1 30.69 493 SER A O 1
ATOM 4035 N N . PRO A 1 494 ? 20.016 40.781 40.375 1 27.98 494 PRO A N 1
ATOM 4036 C CA . PRO A 1 494 ? 20.672 41.375 41.531 1 27.98 494 PRO A CA 1
ATOM 4037 C C . PRO A 1 494 ? 21.656 40.438 42.219 1 27.98 494 PRO A C 1
ATOM 4039 O O . PRO A 1 494 ? 21.469 39.219 42.156 1 27.98 494 PRO A O 1
ATOM 4042 N N . SER A 1 495 ? 22.953 40.719 42.281 1 28.2 495 SER A N 1
ATOM 4043 C CA . SER A 1 495 ? 23.953 40.156 43.188 1 28.2 495 SER A CA 1
ATOM 4044 C C . SER A 1 495 ? 23.469 40.188 44.625 1 28.2 495 SER A C 1
ATOM 4046 O O . SER A 1 495 ? 23.266 41.281 45.188 1 28.2 495 SER A O 1
ATOM 4048 N N . SER A 1 496 ? 22.547 39.344 45.125 1 24.69 496 SER A N 1
ATOM 4049 C CA . SER A 1 496 ? 21.969 39.125 46.469 1 24.69 496 SER A CA 1
ATOM 4050 C C . SER A 1 496 ? 23.062 38.938 47.5 1 24.69 496 SER A C 1
ATOM 4052 O O . SER A 1 496 ? 23.688 37.875 47.562 1 24.69 496 SER A O 1
ATOM 4054 N N . ASP A 1 497 ? 23.953 39.938 47.844 1 24.64 497 ASP A N 1
ATOM 4055 C CA . ASP A 1 497 ? 24.609 39.875 49.156 1 24.64 497 ASP A CA 1
ATOM 4056 C C . ASP A 1 497 ? 23.578 39.781 50.281 1 24.64 497 ASP A C 1
ATOM 4058 O O . ASP A 1 497 ? 22.938 40.781 50.625 1 24.64 497 ASP A O 1
ATOM 4062 N N . ALA A 1 498 ? 22.828 38.688 50.312 1 22.33 498 ALA A N 1
ATOM 4063 C CA . ALA A 1 498 ? 21.75 38.375 51.25 1 22.33 498 ALA A CA 1
ATOM 4064 C C . ALA A 1 498 ? 22.25 38.375 52.688 1 22.33 498 ALA A C 1
ATOM 4066 O O . ALA A 1 498 ? 23.141 37.594 53.031 1 22.33 498 ALA A O 1
ATOM 4067 N N . GLU A 1 499 ? 22.281 39.625 53.344 1 21.22 499 GLU A N 1
ATOM 4068 C CA . GLU A 1 499 ? 22.266 39.875 54.781 1 21.22 499 GLU A CA 1
ATOM 4069 C C . GLU A 1 499 ? 21.172 39.062 55.469 1 21.22 499 GLU A C 1
ATOM 4071 O O . GLU A 1 499 ? 20.016 39.062 55.031 1 21.22 499 GLU A O 1
ATOM 4076 N N . ASN A 1 500 ? 21.422 38.031 56.375 1 22.05 500 ASN A N 1
ATOM 4077 C CA . ASN A 1 500 ? 20.719 36.969 57.094 1 22.05 500 ASN A CA 1
ATOM 4078 C C . ASN A 1 500 ? 19.688 37.5 58.062 1 22.05 500 ASN A C 1
ATOM 4080 O O . ASN A 1 500 ? 19.156 36.781 58.906 1 22.05 500 ASN A O 1
ATOM 4084 N N . ASN A 1 501 ? 19.703 38.844 58.25 1 19.83 501 ASN A N 1
ATOM 4085 C CA . ASN A 1 501 ? 19.375 39.031 59.656 1 19.83 501 ASN A CA 1
ATOM 4086 C C . ASN A 1 501 ? 18 38.469 60 1 19.83 501 ASN A C 1
ATOM 4088 O O . ASN A 1 501 ? 17.859 37.531 60.781 1 19.83 501 ASN A O 1
ATOM 4092 N N . ALA A 1 502 ? 17.141 39.375 60.656 1 22.98 502 ALA A N 1
ATOM 4093 C CA . ALA A 1 502 ? 16.25 39.531 61.781 1 22.98 502 ALA A CA 1
ATOM 4094 C C . ALA A 1 502 ? 14.828 39.094 61.438 1 22.98 502 ALA A C 1
ATOM 4096 O O . ALA A 1 502 ? 14.109 39.844 60.75 1 22.98 502 ALA A O 1
ATOM 4097 N N . GLU A 1 503 ? 14.539 37.688 61.281 1 22.34 503 GLU A N 1
ATOM 4098 C CA . GLU A 1 503 ? 13.359 37.031 60.75 1 22.34 503 GLU A CA 1
ATOM 4099 C C . GLU A 1 503 ? 12.133 37.25 61.625 1 22.34 503 GLU A C 1
ATOM 4101 O O . GLU A 1 503 ? 11.023 36.875 61.281 1 22.34 503 GLU A O 1
ATOM 4106 N N . ILE A 1 504 ? 12.43 37.531 62.938 1 20.11 504 ILE A N 1
ATOM 4107 C CA . ILE A 1 504 ? 11.477 36.844 63.812 1 20.11 504 ILE A CA 1
ATOM 4108 C C . ILE A 1 504 ? 10.094 37.5 63.656 1 20.11 504 ILE A C 1
ATOM 4110 O O . ILE A 1 504 ? 9.094 36.781 63.5 1 20.11 504 ILE A O 1
ATOM 4114 N N . GLY A 1 505 ? 9.977 38.656 64.312 1 20.19 505 GLY A N 1
ATOM 4115 C CA . GLY A 1 505 ? 8.906 39.031 65.188 1 20.19 505 GLY A CA 1
ATOM 4116 C C . GLY A 1 505 ? 7.605 39.344 64.5 1 20.19 505 GLY A C 1
ATOM 4117 O O . GLY A 1 505 ? 6.613 39.688 65.125 1 20.19 505 GLY A O 1
ATOM 4118 N N . ALA A 1 506 ? 7.723 40.031 63.375 1 19.83 506 ALA A N 1
ATOM 4119 C CA . ALA A 1 506 ? 6.727 41.062 63.031 1 19.83 506 ALA A CA 1
ATOM 4120 C C . ALA A 1 506 ? 5.41 40.406 62.594 1 19.83 506 ALA A C 1
ATOM 4122 O O . ALA A 1 506 ? 5.27 39.938 61.469 1 19.83 506 ALA A O 1
ATOM 4123 N N . ARG A 1 507 ? 4.828 39.531 63.531 1 22.97 507 ARG A N 1
ATOM 4124 C CA . ARG A 1 507 ? 3.59 38.75 63.5 1 22.97 507 ARG A CA 1
ATOM 4125 C C . ARG A 1 507 ? 2.436 39.594 62.969 1 22.97 507 ARG A C 1
ATOM 4127 O O . ARG A 1 507 ? 1.624 39.094 62.188 1 22.97 507 ARG A O 1
ATOM 4134 N N . SER A 1 508 ? 2.066 40.531 63.906 1 21.06 508 SER A N 1
ATOM 4135 C CA . SER A 1 508 ? 0.701 40.875 64.25 1 21.06 508 SER A CA 1
ATOM 4136 C C . SER A 1 508 ? -0.004 41.625 63.156 1 21.06 508 SER A C 1
ATOM 4138 O O . SER A 1 508 ? -1.196 41.438 62.906 1 21.06 508 SER A O 1
ATOM 4140 N N . GLN A 1 509 ? 0.531 42.781 62.938 1 22.36 509 GLN A N 1
ATOM 4141 C CA . GLN A 1 509 ? -0.224 43.969 62.469 1 22.36 509 GLN A CA 1
ATOM 4142 C C . GLN A 1 509 ? -0.751 43.75 61.062 1 22.36 509 GLN A C 1
ATOM 4144 O O . GLN A 1 509 ? -1.062 44.719 60.344 1 22.36 509 GLN A O 1
ATOM 4149 N N . THR A 1 510 ? -0.712 42.562 60.531 1 22.34 510 THR A N 1
ATOM 4150 C CA . THR A 1 510 ? -0.62 42.312 59.094 1 22.34 510 THR A CA 1
ATOM 4151 C C . THR A 1 510 ? -1.99 42.438 58.438 1 22.34 510 THR A C 1
ATOM 4153 O O . THR A 1 510 ? -2.127 42.25 57.219 1 22.34 510 THR A O 1
ATOM 4156 N N . LEU A 1 511 ? -3.041 42.375 59.281 1 22.97 511 LEU A N 1
ATOM 4157 C CA . LEU A 1 511 ? -4.391 42.188 58.75 1 22.97 511 LEU A CA 1
ATOM 4158 C C . LEU A 1 511 ? -4.852 43.375 57.969 1 22.97 511 LEU A C 1
ATOM 4160 O O . LEU A 1 511 ? -5.648 43.25 57.031 1 22.97 511 LEU A O 1
ATOM 4164 N N . LYS A 1 512 ? -4.809 44.594 58.656 1 24.62 512 LYS A N 1
ATOM 4165 C CA . LYS A 1 512 ? -5.488 45.844 58.406 1 24.62 512 LYS A CA 1
ATOM 4166 C C . LYS A 1 512 ? -5.125 46.406 57.031 1 24.62 512 LYS A C 1
ATOM 4168 O O . LYS A 1 512 ? -5.586 47.5 56.656 1 24.62 512 LYS A O 1
ATOM 4173 N N . ARG A 1 513 ? -3.988 46.094 56.562 1 25.09 513 ARG A N 1
ATOM 4174 C CA . ARG A 1 513 ? -3.482 46.906 55.469 1 25.09 513 ARG A CA 1
ATOM 4175 C C . ARG A 1 513 ? -4.281 46.625 54.188 1 25.09 513 ARG A C 1
ATOM 4177 O O . ARG A 1 513 ? -3.812 46.906 53.094 1 25.09 513 ARG A O 1
ATOM 4184 N N . LYS A 1 514 ? -5.402 46 54.344 1 26.09 514 LYS A N 1
ATOM 4185 C CA . LYS A 1 514 ? -6.203 45.531 53.219 1 26.09 514 LYS A CA 1
ATOM 4186 C C . LYS A 1 514 ? -6.746 46.719 52.438 1 26.09 514 LYS A C 1
ATOM 4188 O O . LYS A 1 514 ? -6.82 46.656 51.188 1 26.09 514 LYS A O 1
ATOM 4193 N N . PHE A 1 515 ? -7.5 47.688 53.125 1 23.78 515 PHE A N 1
ATOM 4194 C CA . PHE A 1 515 ? -8.516 48.594 52.594 1 23.78 515 PHE A CA 1
ATOM 4195 C C . PHE A 1 515 ? -7.871 49.781 51.906 1 23.78 515 PHE A C 1
ATOM 4197 O O . PHE A 1 515 ? -8.57 50.656 51.406 1 23.78 515 PHE A O 1
ATOM 4204 N N . THR A 1 516 ? -6.738 50.219 52.469 1 25.53 516 THR A N 1
ATOM 4205 C CA . THR A 1 516 ? -6.137 51.5 52.094 1 25.53 516 THR A CA 1
ATOM 4206 C C . THR A 1 516 ? -5.621 51.438 50.656 1 25.53 516 THR A C 1
ATOM 4208 O O . THR A 1 516 ? -4.797 52.281 50.281 1 25.53 516 THR A O 1
ATOM 4211 N N . PHE A 1 517 ? -5.922 50.531 49.969 1 24.33 517 PHE A N 1
ATOM 4212 C CA . PHE A 1 517 ? -5.359 50.219 48.656 1 24.33 517 PHE A CA 1
ATOM 4213 C C . PHE A 1 517 ? -5.781 51.25 47.625 1 24.33 517 PHE A C 1
ATOM 4215 O O . PHE A 1 517 ? -5.262 51.281 46.531 1 24.33 517 PHE A O 1
ATOM 4222 N N . CYS A 1 518 ? -6.875 52 47.875 1 25.47 518 CYS A N 1
ATOM 4223 C CA . CYS A 1 518 ? -7.508 52.938 46.938 1 25.47 518 CYS A CA 1
ATOM 4224 C C . CYS A 1 518 ? -6.621 54.156 46.719 1 25.47 518 CYS A C 1
ATOM 4226 O O . CYS A 1 518 ? -6.633 54.75 45.625 1 25.47 518 CYS A O 1
ATOM 4228 N N . GLU A 1 519 ? -6.129 54.719 47.812 1 26.36 519 GLU A N 1
ATOM 4229 C CA . GLU A 1 519 ? -5.457 56.031 47.812 1 26.36 519 GLU A CA 1
ATOM 4230 C C . GLU A 1 519 ? -4.129 55.969 47.062 1 26.36 519 GLU A C 1
ATOM 4232 O O . GLU A 1 519 ? -3.684 56.938 46.5 1 26.36 519 GLU A O 1
ATOM 4237 N N . ASP A 1 520 ? -3.377 54.906 47.344 1 28.14 520 ASP A N 1
ATOM 4238 C CA . ASP A 1 520 ? -2.051 54.812 46.75 1 28.14 520 ASP A CA 1
ATOM 4239 C C . ASP A 1 520 ? -2.148 54.531 45.25 1 28.14 520 ASP A C 1
ATOM 4241 O O . ASP A 1 520 ? -1.129 54.438 44.562 1 28.14 520 ASP A O 1
ATOM 4245 N N . TYR A 1 521 ? -3.268 54.094 44.719 1 27.66 521 TYR A N 1
ATOM 4246 C CA . TYR A 1 521 ? -3.459 53.969 43.281 1 27.66 521 TYR A CA 1
ATOM 4247 C C . TYR A 1 521 ? -3.291 55.344 42.625 1 27.66 521 TYR A C 1
ATOM 4249 O O . TYR A 1 521 ? -2.719 55.438 41.531 1 27.66 521 TYR A O 1
ATOM 4257 N N . ASP A 1 522 ? -3.842 56.375 43.219 1 29.5 522 ASP A N 1
ATOM 4258 C CA . ASP A 1 522 ? -3.783 57.75 42.656 1 29.5 522 ASP A CA 1
ATOM 4259 C C . ASP A 1 522 ? -2.348 58.25 42.625 1 29.5 522 ASP A C 1
ATOM 4261 O O . ASP A 1 522 ? -1.979 59.031 41.719 1 29.5 522 ASP A O 1
ATOM 4265 N N . ARG A 1 523 ? -1.594 58.25 43.719 1 29.94 523 ARG A N 1
ATOM 4266 C CA . ARG A 1 523 ? -0.312 58.938 43.844 1 29.94 523 ARG A CA 1
ATOM 4267 C C . ARG A 1 523 ? 0.777 58.219 43.062 1 29.94 523 ARG A C 1
ATOM 4269 O O . ARG A 1 523 ? 1.734 58.875 42.594 1 29.94 523 ARG A O 1
ATOM 4276 N N . ASN A 1 524 ? 0.944 56.938 43.281 1 30.31 524 ASN A N 1
ATOM 4277 C CA . ASN A 1 524 ? 2.027 56.406 42.469 1 30.31 524 ASN A CA 1
ATOM 4278 C C . ASN A 1 524 ? 1.662 56.406 40.969 1 30.31 524 ASN A C 1
ATOM 4280 O O . ASN A 1 524 ? 2.262 55.688 40.188 1 30.31 524 ASN A O 1
ATOM 4284 N N . GLU A 1 525 ? 0.542 57 40.5 1 30.97 525 GLU A N 1
ATOM 4285 C CA . GLU A 1 525 ? 0.458 57.656 39.219 1 30.97 525 GLU A CA 1
ATOM 4286 C C . GLU A 1 525 ? 1.592 58.656 39.031 1 30.97 525 GLU A C 1
ATOM 4288 O O . GLU A 1 525 ? 1.385 59.875 39.156 1 30.97 525 GLU A O 1
ATOM 4293 N N . VAL A 1 526 ? 2.627 58.625 39.844 1 31.89 526 VAL A N 1
ATOM 4294 C CA . VAL A 1 526 ? 3.76 59.438 39.438 1 31.89 526 VAL A CA 1
ATOM 4295 C C . VAL A 1 526 ? 3.816 59.531 37.906 1 31.89 526 VAL A C 1
ATOM 4297 O O . VAL A 1 526 ? 3.387 58.625 37.219 1 31.89 526 VAL A O 1
ATOM 4300 N N . ASP A 1 527 ? 4.133 60.812 37.406 1 31.02 527 ASP A N 1
ATOM 4301 C CA . ASP A 1 527 ? 4.465 61.312 36.094 1 31.02 527 ASP A CA 1
ATOM 4302 C C . ASP A 1 527 ? 5.344 60.312 35.344 1 31.02 527 ASP A C 1
ATOM 4304 O O . ASP A 1 527 ? 6.559 60.5 35.25 1 31.02 527 ASP A O 1
ATOM 4308 N N . THR A 1 528 ? 5.512 59.156 35.844 1 34.69 528 THR A N 1
ATOM 4309 C CA . THR A 1 528 ? 6.344 58.406 34.938 1 34.69 528 THR A CA 1
ATOM 4310 C C . THR A 1 528 ? 5.988 58.719 33.5 1 34.69 528 THR A C 1
ATOM 4312 O O . THR A 1 528 ? 4.812 58.719 33.125 1 34.69 528 THR A O 1
ATOM 4315 N N . SER A 1 529 ? 6.66 59.469 32.75 1 36.66 529 SER A N 1
ATOM 4316 C CA . SER A 1 529 ? 6.531 59.875 31.344 1 36.66 529 SER A CA 1
ATOM 4317 C C . SER A 1 529 ? 5.664 58.906 30.562 1 36.66 529 SER A C 1
ATOM 4319 O O . SER A 1 529 ? 5.918 57.688 30.578 1 36.66 529 SER A O 1
ATOM 4321 N N . CYS A 1 530 ? 4.348 58.906 30.547 1 42.72 530 CYS A N 1
ATOM 4322 C CA . CYS A 1 530 ? 3.26 58.219 29.859 1 42.72 530 CYS A CA 1
ATOM 4323 C C . CYS A 1 530 ? 3.758 57.562 28.578 1 42.72 530 CYS A C 1
ATOM 4325 O O . CYS A 1 530 ? 3.676 58.156 27.5 1 42.72 530 CYS A O 1
ATOM 4327 N N . GLU A 1 531 ? 4.793 57.031 28.672 1 58.84 531 GLU A N 1
ATOM 4328 C CA . GLU A 1 531 ? 5.324 56.406 27.469 1 58.84 531 GLU A CA 1
ATOM 4329 C C . GLU A 1 531 ? 4.258 55.531 26.797 1 58.84 531 GLU A C 1
ATOM 4331 O O . GLU A 1 531 ? 3.611 54.719 27.438 1 58.84 531 GLU A O 1
ATOM 4336 N N . LYS A 1 532 ? 3.629 56.031 25.844 1 80.75 532 LYS A N 1
ATOM 4337 C CA . LYS A 1 532 ? 2.705 55.344 24.953 1 80.75 532 LYS A CA 1
ATOM 4338 C C . LYS A 1 532 ? 3.084 53.875 24.812 1 80.75 532 LYS A C 1
ATOM 4340 O O . LYS A 1 532 ? 4.262 53.531 24.672 1 80.75 532 LYS A O 1
ATOM 4345 N N . SER A 1 533 ? 2.145 53.031 25.312 1 89.25 533 SER A N 1
ATOM 4346 C CA . SER A 1 533 ? 2.387 51.625 25.109 1 89.25 533 SER A CA 1
ATOM 4347 C C . SER A 1 533 ? 2.873 51.344 23.688 1 89.25 533 SER A C 1
ATOM 4349 O O . SER A 1 533 ? 2.602 52.125 22.766 1 89.25 533 SER A O 1
ATOM 4351 N N . LYS A 1 534 ? 3.635 50.344 23.562 1 92.12 534 LYS A N 1
ATOM 4352 C CA . LYS A 1 534 ? 4.133 49.969 22.25 1 92.12 534 LYS A CA 1
ATOM 4353 C C . LYS A 1 534 ? 2.982 49.656 21.297 1 92.12 534 LYS A C 1
ATOM 4355 O O . LYS A 1 534 ? 3.098 49.875 20.078 1 92.12 534 LYS A O 1
ATOM 4360 N N . LEU A 1 535 ? 1.908 49.188 21.891 1 94.62 535 LEU A N 1
ATOM 4361 C CA . LEU A 1 535 ? 0.716 48.969 21.078 1 94.62 535 LEU A CA 1
ATOM 4362 C C . LEU A 1 535 ? 0.156 50.281 20.547 1 94.62 535 LEU A C 1
ATOM 4364 O O . LEU A 1 535 ? -0.225 50.375 19.375 1 94.62 535 LEU A O 1
ATOM 4368 N N . SER A 1 536 ? 0.096 51.281 21.375 1 93.06 536 SER A N 1
ATOM 4369 C CA . SER A 1 536 ? -0.406 52.562 20.953 1 93.06 536 SER A CA 1
ATOM 4370 C C . SER A 1 536 ? 0.471 53.188 19.875 1 93.06 536 SER A C 1
ATOM 4372 O O . SER A 1 536 ? -0.037 53.781 18.922 1 93.06 536 SER A O 1
ATOM 4374 N N . ILE A 1 537 ? 1.712 53.031 20.062 1 94.31 537 ILE A N 1
ATOM 4375 C CA . ILE A 1 537 ? 2.65 53.531 19.062 1 94.31 537 ILE A CA 1
ATOM 4376 C C . ILE A 1 537 ? 2.414 52.812 17.734 1 94.31 537 ILE A C 1
ATOM 4378 O O . ILE A 1 537 ? 2.336 53.469 16.688 1 94.31 537 ILE A O 1
ATOM 4382 N N . TYR A 1 538 ? 2.348 51.594 17.797 1 95.94 538 TYR A N 1
ATOM 4383 C CA . TYR A 1 538 ? 2.115 50.781 16.609 1 95.94 538 TYR A CA 1
ATOM 4384 C C . TYR A 1 538 ? 0.817 51.188 15.914 1 95.94 538 TYR A C 1
ATOM 4386 O O . TYR A 1 538 ? 0.772 51.312 14.695 1 95.94 538 TYR A O 1
ATOM 4394 N N . LEU A 1 539 ? -0.248 51.375 16.672 1 94.94 539 LEU A N 1
ATOM 4395 C CA . LEU A 1 539 ? -1.562 51.688 16.125 1 94.94 539 LEU A CA 1
ATOM 4396 C C . LEU A 1 539 ? -1.589 53.094 15.523 1 94.94 539 LEU A C 1
ATOM 4398 O O . LEU A 1 539 ? -2.379 53.375 14.617 1 94.94 539 LEU A O 1
ATOM 4402 N N . GLU A 1 540 ? -0.742 53.906 16.016 1 92.81 540 GLU A N 1
ATOM 4403 C CA . GLU A 1 540 ? -0.681 55.281 15.523 1 92.81 540 GLU A CA 1
ATOM 4404 C C . GLU A 1 540 ? 0.132 55.375 14.242 1 92.81 540 GLU A C 1
ATOM 4406 O O . GLU A 1 540 ? -0.06 56.312 13.445 1 92.81 540 GLU A O 1
ATOM 4411 N N . ASP A 1 541 ? 1.026 54.469 14.117 1 93.38 541 ASP A N 1
ATOM 4412 C CA . ASP A 1 541 ? 1.808 54.438 12.883 1 93.38 541 ASP A CA 1
ATOM 4413 C C . ASP A 1 541 ? 0.915 54.156 11.68 1 93.38 541 ASP A C 1
ATOM 4415 O O . ASP A 1 541 ? -0.127 53.531 11.797 1 93.38 541 ASP A O 1
ATOM 4419 N N . ASP A 1 542 ? 1.363 54.562 10.508 1 91.69 542 ASP A N 1
ATOM 4420 C CA . ASP A 1 542 ? 0.599 54.375 9.281 1 91.69 542 ASP A CA 1
ATOM 4421 C C . ASP A 1 542 ? 0.494 52.906 8.93 1 91.69 542 ASP A C 1
ATOM 4423 O O . ASP A 1 542 ? 1.43 52.125 9.172 1 91.69 542 ASP A O 1
ATOM 4427 N N . ARG A 1 543 ? -0.598 52.656 8.336 1 92.12 543 ARG A N 1
ATOM 4428 C CA . ARG A 1 543 ? -0.801 51.281 7.871 1 92.12 543 ARG A CA 1
ATOM 4429 C C . ARG A 1 543 ? -0.047 51.031 6.57 1 92.12 543 ARG A C 1
ATOM 4431 O O . ARG A 1 543 ? 0.15 51.969 5.773 1 92.12 543 ARG A O 1
ATOM 4438 N N . VAL A 1 544 ? 0.315 49.844 6.43 1 91.75 544 VAL A N 1
ATOM 4439 C CA . VAL A 1 544 ? 0.856 49.406 5.148 1 91.75 544 VAL A CA 1
ATOM 4440 C C . VAL A 1 544 ? -0.284 49.156 4.16 1 91.75 544 VAL A C 1
ATOM 4442 O O . VAL A 1 544 ? -1.392 48.781 4.559 1 91.75 544 VAL A O 1
ATOM 4445 N N . ASP A 1 545 ? -0.007 49.344 2.957 1 88.56 545 ASP A N 1
ATOM 4446 C CA . ASP A 1 545 ? -1.023 49.156 1.929 1 88.56 545 ASP A CA 1
ATOM 4447 C C . ASP A 1 545 ? -1.491 47.688 1.894 1 88.56 545 ASP A C 1
ATOM 4449 O O . ASP A 1 545 ? -0.671 46.781 1.871 1 88.56 545 ASP A O 1
ATOM 4453 N N . ARG A 1 546 ? -2.705 47.531 1.867 1 85.31 546 ARG A N 1
ATOM 4454 C CA . ARG A 1 546 ? -3.299 46.188 1.922 1 85.31 546 ARG A CA 1
ATOM 4455 C C . ARG A 1 546 ? -2.99 45.406 0.654 1 85.31 546 ARG A C 1
ATOM 4457 O O . ARG A 1 546 ? -3.066 44.188 0.648 1 85.31 546 ARG A O 1
ATOM 4464 N N . ARG A 1 547 ? -2.715 46.031 -0.522 1 79.25 547 ARG A N 1
ATOM 4465 C CA . ARG A 1 547 ? -2.463 45.406 -1.812 1 79.25 547 ARG A CA 1
ATOM 4466 C C . ARG A 1 547 ? -1.027 44.906 -1.901 1 79.25 547 ARG A C 1
ATOM 4468 O O . ARG A 1 547 ? -0.684 44.156 -2.82 1 79.25 547 ARG A O 1
ATOM 4475 N N . THR A 1 548 ? -0.374 45.188 -0.848 1 83.19 548 THR A N 1
ATOM 4476 C CA . THR A 1 548 ? 1.027 44.781 -0.859 1 83.19 548 THR A CA 1
ATOM 4477 C C . THR A 1 548 ? 1.176 43.344 -0.391 1 83.19 548 THR A C 1
ATOM 4479 O O . THR A 1 548 ? 0.509 42.906 0.557 1 83.19 548 THR A O 1
ATOM 4482 N N . ASN A 1 549 ? 1.921 42.625 -1.232 1 86.81 549 ASN A N 1
ATOM 4483 C CA . ASN A 1 549 ? 2.287 41.281 -0.764 1 86.81 549 ASN A CA 1
ATOM 4484 C C . ASN A 1 549 ? 3.367 41.344 0.312 1 86.81 549 ASN A C 1
ATOM 4486 O O . ASN A 1 549 ? 4.555 41.188 0.017 1 86.81 549 ASN A O 1
ATOM 4490 N N . LEU A 1 550 ? 2.912 41.469 1.484 1 90.12 550 LEU A N 1
ATOM 4491 C CA . LEU A 1 550 ? 3.807 41.688 2.609 1 90.12 550 LEU A CA 1
ATOM 4492 C C . LEU A 1 550 ? 4.141 40.406 3.336 1 90.12 550 LEU A C 1
ATOM 4494 O O . LEU A 1 550 ? 3.248 39.594 3.629 1 90.12 550 LEU A O 1
ATOM 4498 N N . ASP A 1 551 ? 5.453 40.219 3.521 1 93.62 551 ASP A N 1
ATOM 4499 C CA . ASP A 1 551 ? 5.875 39.219 4.484 1 93.62 551 ASP A CA 1
ATOM 4500 C C . ASP A 1 551 ? 5.773 39.75 5.914 1 93.62 551 ASP A C 1
ATOM 4502 O O . ASP A 1 551 ? 6.672 40.438 6.391 1 93.62 551 ASP A O 1
ATOM 4506 N N . ILE A 1 552 ? 4.762 39.344 6.562 1 95.69 552 ILE A N 1
ATOM 4507 C CA . ILE A 1 552 ? 4.406 39.875 7.863 1 95.69 552 ILE A CA 1
ATOM 4508 C C . ILE A 1 552 ? 5.516 39.594 8.875 1 95.69 552 ILE A C 1
ATOM 4510 O O . ILE A 1 552 ? 5.801 40.438 9.742 1 95.69 552 ILE A O 1
ATOM 4514 N N . LEU A 1 553 ? 6.121 38.469 8.82 1 96.44 553 LEU A N 1
ATOM 4515 C CA . LEU A 1 553 ? 7.188 38.156 9.75 1 96.44 553 LEU A CA 1
ATOM 4516 C C . LEU A 1 553 ? 8.43 39 9.5 1 96.44 553 LEU A C 1
ATOM 4518 O O . LEU A 1 553 ? 9.109 39.406 10.438 1 96.44 553 LEU A O 1
ATOM 4522 N N . GLU A 1 554 ? 8.688 39.219 8.266 1 95.56 554 GLU A N 1
ATOM 4523 C CA . GLU A 1 554 ? 9.797 40.094 7.938 1 95.56 554 GLU A CA 1
ATOM 4524 C C . GLU A 1 554 ? 9.555 41.5 8.453 1 95.56 554 GLU A C 1
ATOM 4526 O O . GLU A 1 554 ? 10.484 42.188 8.898 1 95.56 554 GLU A O 1
ATOM 4531 N N . TYR A 1 555 ? 8.383 42 8.297 1 96.56 555 TYR A N 1
ATOM 4532 C CA . TYR A 1 555 ? 8.016 43.281 8.828 1 96.56 555 TYR A CA 1
ATOM 4533 C C . TYR A 1 555 ? 8.32 43.375 10.312 1 96.56 555 TYR A C 1
ATOM 4535 O O . TYR A 1 555 ? 8.922 44.375 10.773 1 96.56 555 TYR A O 1
ATOM 4543 N N . TRP A 1 556 ? 7.871 42.438 11.031 1 96.94 556 TRP A N 1
ATOM 4544 C CA . TRP A 1 556 ? 8.062 42.469 12.477 1 96.94 556 TRP A CA 1
ATOM 4545 C C . TRP A 1 556 ? 9.531 42.281 12.836 1 96.94 556 TRP A C 1
ATOM 4547 O O . TRP A 1 556 ? 10.008 42.875 13.82 1 96.94 556 TRP A O 1
ATOM 4557 N N . LYS A 1 557 ? 10.25 41.469 12.039 1 96.19 557 LYS A N 1
ATOM 4558 C CA . LYS A 1 557 ? 11.695 41.344 12.219 1 96.19 557 LYS A CA 1
ATOM 4559 C C . LYS A 1 557 ? 12.367 42.719 12.133 1 96.19 557 LYS A C 1
ATOM 4561 O O . LYS A 1 557 ? 13.18 43.062 12.992 1 96.19 557 LYS A O 1
ATOM 4566 N N . GLN A 1 558 ? 11.992 43.5 11.195 1 96 558 GLN A N 1
ATOM 4567 C CA . GLN A 1 558 ? 12.586 44.812 10.938 1 96 558 GLN A CA 1
ATOM 4568 C C . GLN A 1 558 ? 12.195 45.812 12.016 1 96 558 GLN A C 1
ATOM 4570 O O . GLN A 1 558 ? 12.945 46.75 12.289 1 96 558 GLN A O 1
ATOM 4575 N N . ASN A 1 559 ? 11.039 45.625 12.586 1 96.31 559 ASN A N 1
ATOM 4576 C CA . ASN A 1 559 ? 10.539 46.594 13.555 1 96.31 559 ASN A CA 1
ATOM 4577 C C . ASN A 1 559 ? 10.609 46.031 14.977 1 96.31 559 ASN A C 1
ATOM 4579 O O . ASN A 1 559 ? 9.906 46.531 15.875 1 96.31 559 ASN A O 1
ATOM 4583 N N . GLU A 1 560 ? 11.328 45 15.172 1 94.81 560 GLU A N 1
ATOM 4584 C CA . GLU A 1 560 ? 11.43 44.375 16.484 1 94.81 560 GLU A CA 1
ATOM 4585 C C . GLU A 1 560 ? 11.914 45.375 17.547 1 94.81 560 GLU A C 1
ATOM 4587 O O . GLU A 1 560 ? 11.398 45.406 18.656 1 94.81 560 GLU A O 1
ATOM 4592 N N . GLY A 1 561 ? 12.984 46.094 17.234 1 92.44 561 GLY A N 1
ATOM 4593 C CA . GLY A 1 561 ? 13.508 47.094 18.156 1 92.44 561 GLY A CA 1
ATOM 4594 C C . GLY A 1 561 ? 12.523 48.219 18.438 1 92.44 561 GLY A C 1
ATOM 4595 O O . GLY A 1 561 ? 12.422 48.688 19.578 1 92.44 561 GLY A O 1
ATOM 4596 N N . ARG A 1 562 ? 11.805 48.562 17.484 1 93.88 562 ARG A N 1
ATOM 4597 C CA . ARG A 1 562 ? 10.875 49.688 17.578 1 93.88 562 ARG A CA 1
ATOM 4598 C C . ARG A 1 562 ? 9.68 49.344 18.453 1 93.88 562 ARG A C 1
ATOM 4600 O O . ARG A 1 562 ? 9.25 50.156 19.281 1 93.88 562 ARG A O 1
ATOM 4607 N N . TYR A 1 563 ? 9.211 48.156 18.297 1 94.94 563 TYR A N 1
ATOM 4608 C CA . TYR A 1 563 ? 7.957 47.812 18.969 1 94.94 563 TYR A CA 1
ATOM 4609 C C . TYR A 1 563 ? 8.211 46.938 20.188 1 94.94 563 TYR A C 1
ATOM 4611 O O . TYR A 1 563 ? 7.285 46.625 20.953 1 94.94 563 TYR A O 1
ATOM 4619 N N . GLY A 1 564 ? 9.367 46.406 20.422 1 92.69 564 GLY A N 1
ATOM 4620 C CA . GLY A 1 564 ? 9.797 45.719 21.625 1 92.69 564 GLY A CA 1
ATOM 4621 C C . GLY A 1 564 ? 8.914 44.531 21.984 1 92.69 564 GLY A C 1
ATOM 4622 O O . GLY A 1 564 ? 8.773 43.594 21.203 1 92.69 564 GLY A O 1
ATOM 4623 N N . GLU A 1 565 ? 8.148 44.688 23.125 1 93.75 565 GLU A N 1
ATOM 4624 C CA . GLU A 1 565 ? 7.324 43.625 23.672 1 93.75 565 GLU A CA 1
ATOM 4625 C C . GLU A 1 565 ? 6.188 43.281 22.719 1 93.75 565 GLU A C 1
ATOM 4627 O O . GLU A 1 565 ? 5.727 42.125 22.688 1 93.75 565 GLU A O 1
ATOM 4632 N N . LEU A 1 566 ? 5.766 44.25 21.953 1 95.88 566 LEU A N 1
ATOM 4633 C CA . LEU A 1 566 ? 4.715 43.969 20.984 1 95.88 566 LEU A CA 1
ATOM 4634 C C . LEU A 1 566 ? 5.211 43.031 19.906 1 95.88 566 LEU A C 1
ATOM 4636 O O . LEU A 1 566 ? 4.453 42.188 19.422 1 95.88 566 LEU A O 1
ATOM 4640 N N . ALA A 1 567 ? 6.445 43.156 19.547 1 95.94 567 ALA A N 1
ATOM 4641 C CA . ALA A 1 567 ? 7.047 42.25 18.578 1 95.94 567 ALA A CA 1
ATOM 4642 C C . ALA A 1 567 ? 7.125 40.844 19.125 1 95.94 567 ALA A C 1
ATOM 4644 O O . ALA A 1 567 ? 6.953 39.875 18.375 1 95.94 567 ALA A O 1
ATOM 4645 N N . HIS A 1 568 ? 7.41 40.75 20.391 1 94.56 568 HIS A N 1
ATOM 4646 C CA . HIS A 1 568 ? 7.434 39.438 21.031 1 94.56 568 HIS A CA 1
ATOM 4647 C C . HIS A 1 568 ? 6.051 38.781 21 1 94.56 568 HIS A C 1
ATOM 4649 O O . HIS A 1 568 ? 5.926 37.594 20.75 1 94.56 568 HIS A O 1
ATOM 4655 N N . MET A 1 569 ? 5.098 39.562 21.297 1 95.69 569 MET A N 1
ATOM 4656 C CA . MET A 1 569 ? 3.719 39.094 21.25 1 95.69 569 MET A CA 1
ATOM 4657 C C . MET A 1 569 ? 3.346 38.656 19.828 1 95.69 569 MET A C 1
ATOM 4659 O O . MET A 1 569 ? 2.701 37.625 19.625 1 95.69 569 MET A O 1
ATOM 4663 N N . ALA A 1 570 ? 3.738 39.469 18.844 1 97.06 570 ALA A N 1
ATOM 4664 C CA . ALA A 1 570 ? 3.463 39.156 17.453 1 97.06 570 ALA A CA 1
ATOM 4665 C C . ALA A 1 570 ? 4.09 37.844 17.047 1 97.06 570 ALA A C 1
ATOM 4667 O O . ALA A 1 570 ? 3.494 37.062 16.281 1 97.06 570 ALA A O 1
ATOM 4668 N N . ARG A 1 571 ? 5.246 37.594 17.531 1 95.56 571 ARG A N 1
ATOM 4669 C CA . ARG A 1 571 ? 5.961 36.344 17.234 1 95.56 571 ARG A CA 1
ATOM 4670 C C . ARG A 1 571 ? 5.137 35.125 17.641 1 95.56 571 ARG A C 1
ATOM 4672 O O . ARG A 1 571 ? 5.031 34.188 16.891 1 95.56 571 ARG A O 1
ATOM 4679 N N . GLU A 1 572 ? 4.523 35.188 18.719 1 95.44 572 GLU A N 1
ATOM 4680 C CA . GLU A 1 572 ? 3.752 34.062 19.25 1 95.44 572 GLU A CA 1
ATOM 4681 C C . GLU A 1 572 ? 2.402 33.969 18.547 1 95.44 572 GLU A C 1
ATOM 4683 O O . GLU A 1 572 ? 2.029 32.875 18.094 1 95.44 572 GLU A O 1
ATOM 4688 N N . ILE A 1 573 ? 1.741 35.031 18.484 1 96.44 573 ILE A N 1
ATOM 4689 C CA . ILE A 1 573 ? 0.381 35 17.953 1 96.44 573 ILE A CA 1
ATOM 4690 C C . ILE A 1 573 ? 0.405 34.594 16.484 1 96.44 573 ILE A C 1
ATOM 4692 O O . ILE A 1 573 ? -0.439 33.812 16.031 1 96.44 573 ILE A O 1
ATOM 4696 N N . LEU A 1 574 ? 1.361 35.062 15.719 1 96.69 574 LEU A N 1
ATOM 4697 C CA . LEU A 1 574 ? 1.437 34.812 14.289 1 96.69 574 LEU A CA 1
ATOM 4698 C C . LEU A 1 574 ? 1.896 33.375 14.031 1 96.69 574 LEU A C 1
ATOM 4700 O O . LEU A 1 574 ? 1.774 32.875 12.914 1 96.69 574 LEU A O 1
ATOM 4704 N N . SER A 1 575 ? 2.426 32.688 15.031 1 95.88 575 SER A N 1
ATOM 4705 C CA . SER A 1 575 ? 2.891 31.312 14.867 1 95.88 575 SER A CA 1
ATOM 4706 C C . SER A 1 575 ? 1.774 30.312 15.148 1 95.88 575 SER A C 1
ATOM 4708 O O . SER A 1 575 ? 1.944 29.109 14.938 1 95.88 575 SER A O 1
ATOM 4710 N N . VAL A 1 576 ? 0.609 30.766 15.586 1 95.69 576 VAL A N 1
ATOM 4711 C CA . VAL A 1 576 ? -0.509 29.875 15.906 1 95.69 576 VAL A CA 1
ATOM 4712 C C . VAL A 1 576 ? -1.061 29.266 14.617 1 95.69 576 VAL A C 1
ATOM 4714 O O . VAL A 1 576 ? -1.504 29.984 13.719 1 95.69 576 VAL A O 1
ATOM 4717 N N . PRO A 1 577 ? -1.006 27.938 14.523 1 93.62 577 PRO A N 1
ATOM 4718 C CA . PRO A 1 577 ? -1.598 27.312 13.344 1 93.62 577 PRO A CA 1
ATOM 4719 C C . PRO A 1 577 ? -3.121 27.234 13.414 1 93.62 577 PRO A C 1
ATOM 4721 O O . PRO A 1 577 ? -3.676 26.969 14.484 1 93.62 577 PRO A O 1
ATOM 4724 N N . LEU A 1 578 ? -3.713 27.469 12.32 1 92.69 578 LEU A N 1
ATOM 4725 C CA . LEU A 1 578 ? -5.172 27.406 12.289 1 92.69 578 LEU A CA 1
ATOM 4726 C C . LEU A 1 578 ? -5.656 25.984 12.078 1 92.69 578 LEU A C 1
ATOM 4728 O O . LEU A 1 578 ? -6.832 25.672 12.305 1 92.69 578 LEU A O 1
ATOM 4732 N N . THR A 1 579 ? -4.758 25.219 11.578 1 90.44 579 THR A N 1
ATOM 4733 C CA . THR A 1 579 ? -5.172 23.859 11.242 1 90.44 579 THR A CA 1
ATOM 4734 C C . THR A 1 579 ? -4.172 22.844 11.781 1 90.44 579 THR A C 1
ATOM 4736 O O . THR A 1 579 ? -3.072 23.203 12.203 1 90.44 579 THR A O 1
ATOM 4739 N N . THR A 1 580 ? -4.648 21.562 11.805 1 86.06 580 THR A N 1
ATOM 4740 C CA . THR A 1 580 ? -3.777 20.453 12.203 1 86.06 580 THR A CA 1
ATOM 4741 C C . THR A 1 580 ? -3.213 19.75 10.977 1 86.06 580 THR A C 1
ATOM 4743 O O . THR A 1 580 ? -2.898 18.562 11.031 1 86.06 580 THR A O 1
ATOM 4746 N N . VAL A 1 581 ? -3.133 20.375 9.844 1 77.19 581 VAL A N 1
ATOM 4747 C CA . VAL A 1 581 ? -2.693 19.828 8.562 1 77.19 581 VAL A CA 1
ATOM 4748 C C . VAL A 1 581 ? -1.267 19.297 8.688 1 77.19 581 VAL A C 1
ATOM 4750 O O . VAL A 1 581 ? -0.904 18.312 8.039 1 77.19 581 VAL A O 1
ATOM 4753 N N . ALA A 1 582 ? -0.468 19.984 9.492 1 76.31 582 ALA A N 1
ATOM 4754 C CA . ALA A 1 582 ? 0.899 19.516 9.703 1 76.31 582 ALA A CA 1
ATOM 4755 C C . ALA A 1 582 ? 0.917 18.062 10.164 1 76.31 582 ALA A C 1
ATOM 4757 O O . ALA A 1 582 ? 1.749 17.266 9.719 1 76.31 582 ALA A O 1
ATOM 4758 N N . SER A 1 583 ? 0.022 17.75 11 1 79.12 583 SER A N 1
ATOM 4759 C CA . SER A 1 583 ? -0.089 16.375 11.469 1 79.12 583 SER A CA 1
ATOM 4760 C C . SER A 1 583 ? -0.501 15.438 10.336 1 79.12 583 SER A C 1
ATOM 4762 O O . SER A 1 583 ? 0 14.312 10.234 1 79.12 583 SER A O 1
ATOM 4764 N N . GLU A 1 584 ? -1.355 15.914 9.5 1 75.75 584 GLU A N 1
ATOM 4765 C CA . GLU A 1 584 ? -1.852 15.086 8.406 1 75.75 584 GLU A CA 1
ATOM 4766 C C . GLU A 1 584 ? -0.737 14.758 7.418 1 75.75 584 GLU A C 1
ATOM 4768 O O . GLU A 1 584 ? -0.689 13.648 6.875 1 75.75 584 GLU A O 1
ATOM 4773 N N . SER A 1 585 ? 0.047 15.758 7.188 1 74.12 585 SER A N 1
ATOM 4774 C CA . SER A 1 585 ? 1.209 15.516 6.336 1 74.12 585 SER A CA 1
ATOM 4775 C C . SER A 1 585 ? 2.113 14.438 6.926 1 74.12 585 SER A C 1
ATOM 4777 O O . SER A 1 585 ? 2.654 13.609 6.195 1 74.12 585 SER A O 1
ATOM 4779 N N . THR A 1 586 ? 2.223 14.492 8.195 1 79.06 586 THR A N 1
ATOM 4780 C CA . THR A 1 586 ? 3.016 13.5 8.906 1 79.06 586 THR A CA 1
ATOM 4781 C C . THR A 1 586 ? 2.387 12.117 8.773 1 79.06 586 THR A C 1
ATOM 4783 O O . THR A 1 586 ? 3.094 11.117 8.641 1 79.06 586 THR A O 1
ATOM 4786 N N . PHE A 1 587 ? 1.112 12.102 8.805 1 76.69 587 PHE A N 1
ATOM 4787 C CA . PHE A 1 587 ? 0.402 10.836 8.672 1 76.69 587 PHE A CA 1
ATOM 4788 C C . PHE A 1 587 ? 0.641 10.219 7.301 1 76.69 587 PHE A C 1
ATOM 4790 O O . PHE A 1 587 ? 0.761 8.992 7.172 1 76.69 587 PHE A O 1
ATOM 4797 N N . SER A 1 588 ? 0.656 11.109 6.367 1 74.62 588 SER A N 1
ATOM 4798 C CA . SER A 1 588 ? 0.939 10.625 5.02 1 74.62 588 SER A CA 1
ATOM 4799 C C . SER A 1 588 ? 2.297 9.938 4.953 1 74.62 588 SER A C 1
ATOM 4801 O O . SER A 1 588 ? 2.43 8.875 4.34 1 74.62 588 SER A O 1
ATOM 4803 N N . ILE A 1 589 ? 3.215 10.5 5.586 1 76.31 589 ILE A N 1
ATOM 4804 C CA . ILE A 1 589 ? 4.543 9.898 5.656 1 76.31 589 ILE A CA 1
ATOM 4805 C C . ILE A 1 589 ? 4.48 8.602 6.453 1 76.31 589 ILE A C 1
ATOM 4807 O O . ILE A 1 589 ? 5.078 7.594 6.055 1 76.31 589 ILE A O 1
ATOM 4811 N N . GLY A 1 590 ? 3.797 8.695 7.531 1 75.38 590 GLY A N 1
ATOM 4812 C CA . GLY A 1 590 ? 3.604 7.488 8.328 1 75.38 590 GLY A CA 1
ATOM 4813 C C . GLY A 1 590 ? 2.973 6.355 7.543 1 75.38 590 GLY A C 1
ATOM 4814 O O . GLY A 1 590 ? 3.383 5.199 7.676 1 75.38 590 GLY A O 1
ATOM 4815 N N . GLY A 1 591 ? 2.021 6.684 6.742 1 76.75 591 GLY A N 1
ATOM 4816 C CA . GLY A 1 591 ? 1.353 5.691 5.914 1 76.75 591 GLY A CA 1
ATOM 4817 C C . GLY A 1 591 ? 2.273 5.039 4.902 1 76.75 591 GLY A C 1
ATOM 4818 O O . GLY A 1 591 ? 2.104 3.865 4.566 1 76.75 591 GLY A O 1
ATOM 4819 N N . ARG A 1 592 ? 3.164 5.766 4.449 1 72.62 592 ARG A N 1
ATOM 4820 C CA . ARG A 1 592 ? 4.145 5.219 3.518 1 72.62 592 ARG A CA 1
ATOM 4821 C C . ARG A 1 592 ? 5.117 4.289 4.23 1 72.62 592 ARG A C 1
ATOM 4823 O O . ARG A 1 592 ? 5.551 3.283 3.664 1 72.62 592 ARG A O 1
ATOM 4830 N N . LEU A 1 593 ? 5.434 4.734 5.43 1 75.69 593 LEU A N 1
ATOM 4831 C CA . LEU A 1 593 ? 6.363 3.934 6.219 1 75.69 593 LEU A CA 1
ATOM 4832 C C . LEU A 1 593 ? 5.691 2.664 6.727 1 75.69 593 LEU A C 1
ATOM 4834 O O . LEU A 1 593 ? 6.297 1.589 6.715 1 75.69 593 LEU A O 1
ATOM 4838 N N . LEU A 1 594 ? 4.449 2.875 7.191 1 75.38 594 LEU A N 1
ATOM 4839 C CA . LEU A 1 594 ? 3.664 1.76 7.703 1 75.38 594 LEU A CA 1
ATOM 4840 C C . LEU A 1 594 ? 2.615 1.319 6.688 1 75.38 594 LEU A C 1
ATOM 4842 O O . LEU A 1 594 ? 1.532 1.904 6.613 1 75.38 594 LEU A O 1
ATOM 4846 N N . ASN A 1 595 ? 2.963 0.461 5.855 1 71.19 595 ASN A N 1
ATOM 4847 C CA . ASN A 1 595 ? 2.025 -0.023 4.848 1 71.19 595 ASN A CA 1
ATOM 4848 C C . ASN A 1 595 ? 1.888 -1.543 4.895 1 71.19 595 ASN A C 1
ATOM 4850 O O . ASN A 1 595 ? 2.445 -2.193 5.781 1 71.19 595 ASN A O 1
ATOM 4854 N N . LYS A 1 596 ? 1.133 -2.062 4.043 1 68.25 596 LYS A N 1
ATOM 4855 C CA . LYS A 1 596 ? 0.744 -3.469 4.07 1 68.25 596 LYS A CA 1
ATOM 4856 C C . LYS A 1 596 ? 1.967 -4.379 4.004 1 68.25 596 LYS A C 1
ATOM 4858 O O . LYS A 1 596 ? 1.921 -5.523 4.457 1 68.25 596 LYS A O 1
ATOM 4863 N N . TRP A 1 597 ? 3.057 -3.791 3.49 1 65.94 597 TRP A N 1
ATOM 4864 C CA . TRP A 1 597 ? 4.238 -4.625 3.293 1 65.94 597 TRP A CA 1
ATOM 4865 C C . TRP A 1 597 ? 5.266 -4.383 4.395 1 65.94 597 TRP A C 1
ATOM 4867 O O . TRP A 1 597 ? 6.215 -5.156 4.547 1 65.94 597 TRP A O 1
ATOM 4877 N N . ARG A 1 598 ? 5.07 -3.328 5.117 1 66.56 598 ARG A N 1
ATOM 4878 C CA . ARG A 1 598 ? 6.02 -2.949 6.16 1 66.56 598 ARG A CA 1
ATOM 4879 C C . ARG A 1 598 ? 5.324 -2.82 7.512 1 66.56 598 ARG A C 1
ATOM 4881 O O . ARG A 1 598 ? 5.164 -1.713 8.031 1 66.56 598 ARG A O 1
ATOM 4888 N N . THR A 1 599 ? 4.984 -3.943 8.055 1 59.84 599 THR A N 1
ATOM 4889 C CA . THR A 1 599 ? 4.18 -3.916 9.266 1 59.84 599 THR A CA 1
ATOM 4890 C C . THR A 1 599 ? 5.027 -4.281 10.484 1 59.84 599 THR A C 1
ATOM 4892 O O . THR A 1 599 ? 4.547 -4.234 11.617 1 59.84 599 THR A O 1
ATOM 4895 N N . SER A 1 600 ? 6.234 -4.473 10.188 1 63.41 600 SER A N 1
ATOM 4896 C CA . SER A 1 600 ? 7.02 -5.047 11.273 1 63.41 600 SER A CA 1
ATOM 4897 C C . SER A 1 600 ? 7.723 -3.959 12.078 1 63.41 600 SER A C 1
ATOM 4899 O O . SER A 1 600 ? 8.469 -4.258 13.008 1 63.41 600 SER A O 1
ATOM 4901 N N . TYR A 1 601 ? 7.406 -2.742 11.742 1 68.75 601 TYR A N 1
ATOM 4902 C CA . TYR A 1 601 ? 8.086 -1.688 12.484 1 68.75 601 TYR A CA 1
ATOM 4903 C C . TYR A 1 601 ? 7.555 -1.587 13.906 1 68.75 601 TYR A C 1
ATOM 4905 O O . TYR A 1 601 ? 6.344 -1.609 14.125 1 68.75 601 TYR A O 1
ATOM 4913 N N . ILE A 1 602 ? 8.508 -1.52 14.75 1 79.81 602 ILE A N 1
ATOM 4914 C CA . ILE A 1 602 ? 8.148 -1.173 16.125 1 79.81 602 ILE A CA 1
ATOM 4915 C C . ILE A 1 602 ? 7.812 0.313 16.203 1 79.81 602 ILE A C 1
ATOM 4917 O O . ILE A 1 602 ? 8.461 1.143 15.562 1 79.81 602 ILE A O 1
ATOM 4921 N N . PRO A 1 603 ? 6.844 0.657 16.938 1 84.5 603 PRO A N 1
ATOM 4922 C CA . PRO A 1 603 ? 6.383 2.045 17.031 1 84.5 603 PRO A CA 1
ATOM 4923 C C . PRO A 1 603 ? 7.516 3.025 17.328 1 84.5 603 PRO A C 1
ATOM 4925 O O . PRO A 1 603 ? 7.535 4.133 16.797 1 84.5 603 PRO A O 1
ATOM 4928 N N . GLU A 1 604 ? 8.484 2.635 18.078 1 88.38 604 GLU A N 1
ATOM 4929 C CA . GLU A 1 604 ? 9.594 3.516 18.438 1 88.38 604 GLU A CA 1
ATOM 4930 C C . GLU A 1 604 ? 10.445 3.859 17.219 1 88.38 604 GLU A C 1
ATOM 4932 O O . GLU A 1 604 ? 10.922 4.988 17.078 1 88.38 604 GLU A O 1
ATOM 4937 N N . ASN A 1 605 ? 10.609 2.857 16.422 1 89.25 605 ASN A N 1
ATOM 4938 C CA . ASN A 1 605 ? 11.375 3.09 15.203 1 89.25 605 ASN A CA 1
ATOM 4939 C C . ASN A 1 605 ? 10.633 4.023 14.25 1 89.25 605 ASN A C 1
ATOM 4941 O O . ASN A 1 605 ? 11.25 4.863 13.594 1 89.25 605 ASN A O 1
ATOM 4945 N N . VAL A 1 606 ? 9.312 3.85 14.211 1 88.69 606 VAL A N 1
ATOM 4946 C CA . VAL A 1 606 ? 8.492 4.695 13.352 1 88.69 606 VAL A CA 1
ATOM 4947 C C . VAL A 1 606 ? 8.602 6.152 13.805 1 88.69 606 VAL A C 1
ATOM 4949 O O . VAL A 1 606 ? 8.797 7.051 12.984 1 88.69 606 VAL A O 1
ATOM 4952 N N . GLU A 1 607 ? 8.469 6.348 15.047 1 92.19 607 GLU A N 1
ATOM 4953 C CA . GLU A 1 607 ? 8.594 7.691 15.602 1 92.19 607 GLU A CA 1
ATOM 4954 C C . GLU A 1 607 ? 9.953 8.297 15.281 1 92.19 607 GLU A C 1
ATOM 4956 O O . GLU A 1 607 ? 10.039 9.445 14.828 1 92.19 607 GLU A O 1
ATOM 4961 N N . ALA A 1 608 ? 11.008 7.5 15.508 1 93.69 608 ALA A N 1
ATOM 4962 C CA . ALA A 1 608 ? 12.367 7.988 15.273 1 93.69 608 ALA A CA 1
ATOM 4963 C C . ALA A 1 608 ? 12.555 8.406 13.82 1 93.69 608 ALA A C 1
ATOM 4965 O O . ALA A 1 608 ? 13.141 9.461 13.547 1 93.69 608 ALA A O 1
ATOM 4966 N N . LEU A 1 609 ? 12.094 7.625 12.938 1 92.31 609 LEU A N 1
ATOM 4967 C CA . LEU A 1 609 ? 12.273 7.895 11.516 1 92.31 609 LEU A CA 1
ATOM 4968 C C . LEU A 1 609 ? 11.477 9.125 11.094 1 92.31 609 LEU A C 1
ATOM 4970 O O . LEU A 1 609 ? 12 10 10.398 1 92.31 609 LEU A O 1
ATOM 4974 N N . ILE A 1 610 ? 10.242 9.25 11.5 1 91.56 610 ILE A N 1
ATOM 4975 C CA . ILE A 1 610 ? 9.344 10.32 11.078 1 91.56 610 ILE A CA 1
ATOM 4976 C C . ILE A 1 610 ? 9.828 11.648 11.664 1 91.56 610 ILE A C 1
ATOM 4978 O O . ILE A 1 610 ? 9.922 12.648 10.945 1 91.56 610 ILE A O 1
ATOM 4982 N N . THR A 1 611 ? 10.117 11.664 12.922 1 94.31 611 THR A N 1
ATOM 4983 C CA . THR A 1 611 ? 10.5 12.914 13.578 1 94.31 611 THR A CA 1
ATOM 4984 C C . THR A 1 611 ? 11.852 13.391 13.07 1 94.31 611 THR A C 1
ATOM 4986 O O . THR A 1 611 ? 12.031 14.578 12.797 1 94.31 611 THR A O 1
ATOM 4989 N N . THR A 1 612 ? 12.812 12.414 12.969 1 94.69 612 THR A N 1
ATOM 4990 C CA . THR A 1 612 ? 14.133 12.789 12.469 1 94.69 612 THR A CA 1
ATOM 4991 C C . THR A 1 612 ? 14.031 13.383 11.07 1 94.69 612 THR A C 1
ATOM 4993 O O . THR A 1 612 ? 14.734 14.336 10.734 1 94.69 612 THR A O 1
ATOM 4996 N N . CYS A 1 613 ? 13.203 12.797 10.273 1 92.56 613 CYS A N 1
ATOM 4997 C CA . CYS A 1 613 ? 12.984 13.328 8.93 1 92.56 613 CYS A CA 1
ATOM 4998 C C . CYS A 1 613 ? 12.492 14.766 8.984 1 92.56 613 CYS A C 1
ATOM 5000 O O . CYS A 1 613 ? 12.984 15.625 8.242 1 92.56 613 CYS A O 1
ATOM 5002 N N . SER A 1 614 ? 11.539 15.023 9.812 1 90.69 614 SER A N 1
ATOM 5003 C CA . SER A 1 614 ? 11.008 16.375 9.992 1 90.69 614 SER A CA 1
ATOM 5004 C C . SER A 1 614 ? 12.094 17.344 10.461 1 90.69 614 SER A C 1
ATOM 5006 O O . SER A 1 614 ? 12.148 18.484 10.008 1 90.69 614 SER A O 1
ATOM 5008 N N . TRP A 1 615 ? 12.977 16.906 11.375 1 93.81 615 TRP A N 1
ATOM 5009 C CA . TRP A 1 615 ? 14.008 17.75 11.969 1 93.81 615 TRP A CA 1
ATOM 5010 C C . TRP A 1 615 ? 15.094 18.078 10.953 1 93.81 615 TRP A C 1
ATOM 5012 O O . TRP A 1 615 ? 15.641 19.188 10.961 1 93.81 615 TRP A O 1
ATOM 5022 N N . LEU A 1 616 ? 15.359 17.125 10.109 1 91.81 616 LEU A N 1
ATOM 5023 C CA . LEU A 1 616 ? 16.453 17.297 9.164 1 91.81 616 LEU A CA 1
ATOM 5024 C C . LEU A 1 616 ? 15.969 18.031 7.914 1 91.81 616 LEU A C 1
ATOM 5026 O O . LEU A 1 616 ? 16.703 18.844 7.352 1 91.81 616 LEU A O 1
ATOM 5030 N N . TYR A 1 617 ? 14.789 17.75 7.508 1 88.06 617 TYR A N 1
ATOM 5031 C CA . TYR A 1 617 ? 14.43 18.203 6.164 1 88.06 617 TYR A CA 1
ATOM 5032 C C . TYR A 1 617 ? 13.172 19.062 6.195 1 88.06 617 TYR A C 1
ATOM 5034 O O . TYR A 1 617 ? 12.75 19.594 5.164 1 88.06 617 TYR A O 1
ATOM 5042 N N . GLY A 1 618 ? 12.633 19.234 7.301 1 79.94 618 GLY A N 1
ATOM 5043 C CA . GLY A 1 618 ? 11.461 20.094 7.426 1 79.94 618 GLY A CA 1
ATOM 5044 C C . GLY A 1 618 ? 10.18 19.422 6.977 1 79.94 618 GLY A C 1
ATOM 5045 O O . GLY A 1 618 ? 10.133 18.188 6.836 1 79.94 618 GLY A O 1
ATOM 5046 N N . TYR A 1 619 ? 9.234 20.281 6.91 1 66.69 619 TYR A N 1
ATOM 5047 C CA . TYR A 1 619 ? 7.898 19.812 6.562 1 66.69 619 TYR A CA 1
ATOM 5048 C C . TYR A 1 619 ? 7.801 19.5 5.074 1 66.69 619 TYR A C 1
ATOM 5050 O O . TYR A 1 619 ? 8.289 20.266 4.238 1 66.69 619 TYR A O 1
ATOM 5058 N N . ARG A 1 620 ? 7.402 18.266 4.773 1 63 620 ARG A N 1
ATOM 5059 C CA . ARG A 1 620 ? 7.211 17.906 3.377 1 63 620 ARG A CA 1
ATOM 5060 C C . ARG A 1 620 ? 5.738 17.984 2.986 1 63 620 ARG A C 1
ATOM 5062 O O . ARG A 1 620 ? 4.898 17.281 3.564 1 63 620 ARG A O 1
ATOM 5069 N N . PRO A 1 621 ? 5.516 18.969 2.082 1 57.69 621 PRO A N 1
ATOM 5070 C CA . PRO A 1 621 ? 4.105 19.094 1.695 1 57.69 621 PRO A CA 1
ATOM 5071 C C . PRO A 1 621 ? 3.572 17.828 1.028 1 57.69 621 PRO A C 1
ATOM 5073 O O . PRO A 1 621 ? 4.332 17.094 0.392 1 57.69 621 PRO A O 1
ATOM 5076 N N . ILE A 1 622 ? 2.314 17.344 1.376 1 54.72 622 ILE A N 1
ATOM 5077 C CA . ILE A 1 622 ? 1.618 16.203 0.789 1 54.72 622 ILE A CA 1
ATOM 5078 C C . ILE A 1 622 ? 1.386 16.453 -0.7 1 54.72 622 ILE A C 1
ATOM 5080 O O . ILE A 1 622 ? 0.944 17.531 -1.094 1 54.72 622 ILE A O 1
ATOM 5084 N N . GLU A 1 623 ? 2.086 15.734 -1.606 1 50.5 623 GLU A N 1
ATOM 5085 C CA . GLU A 1 623 ? 1.677 15.875 -3.002 1 50.5 623 GLU A CA 1
ATOM 5086 C C . GLU A 1 623 ? 0.203 15.523 -3.182 1 50.5 623 GLU A C 1
ATOM 5088 O O . GLU A 1 623 ? -0.326 14.656 -2.479 1 50.5 623 GLU A O 1
ATOM 5093 N N . GLU A 1 624 ? -0.549 16.406 -3.771 1 45.81 624 GLU A N 1
ATOM 5094 C CA . GLU A 1 624 ? -1.99 16.391 -3.998 1 45.81 624 GLU A CA 1
ATOM 5095 C C . GLU A 1 624 ? -2.496 14.961 -4.195 1 45.81 624 GLU A C 1
ATOM 5097 O O . GLU A 1 624 ? -3.543 14.586 -3.66 1 45.81 624 GLU A O 1
ATOM 5102 N N . ASP A 1 625 ? -1.859 14.258 -5.039 1 44.97 625 ASP A N 1
ATOM 5103 C CA . ASP A 1 625 ? -2.387 12.961 -5.457 1 44.97 625 ASP A CA 1
ATOM 5104 C C . ASP A 1 625 ? -2.342 11.953 -4.309 1 44.97 625 ASP A C 1
ATOM 5106 O O . ASP A 1 625 ? -3.096 10.977 -4.301 1 44.97 625 ASP A O 1
ATOM 5110 N N . GLU A 1 626 ? -1.563 12.234 -3.355 1 45.5 626 GLU A N 1
ATOM 5111 C CA . GLU A 1 626 ? -1.4 11.32 -2.229 1 45.5 626 GLU A CA 1
ATOM 5112 C C . GLU A 1 626 ? -2.422 11.609 -1.132 1 45.5 626 GLU A C 1
ATOM 5114 O O . GLU A 1 626 ? -2.746 10.727 -0.331 1 45.5 626 GLU A O 1
ATOM 5119 N N . PHE A 1 627 ? -2.76 12.805 -1.055 1 41 627 PHE A N 1
ATOM 5120 C CA . PHE A 1 627 ? -3.615 13.266 0.034 1 41 627 PHE A CA 1
ATOM 5121 C C . PHE A 1 627 ? -4.871 12.406 0.137 1 41 627 PHE A C 1
ATOM 5123 O O . PHE A 1 627 ? -5.328 12.102 1.239 1 41 627 PHE A O 1
ATOM 5130 N N . PHE A 1 628 ? -5.559 12.172 -1.027 1 39.91 628 PHE A N 1
ATOM 5131 C CA . PHE A 1 628 ? -6.891 11.586 -0.975 1 39.91 628 PHE A CA 1
ATOM 5132 C C . PHE A 1 628 ? -6.816 10.062 -1.062 1 39.91 628 PHE A C 1
ATOM 5134 O O . PHE A 1 628 ? -7.828 9.375 -0.9 1 39.91 628 PHE A O 1
ATOM 5141 N N . GLY A 1 629 ? -5.762 9.523 -1.415 1 37.78 629 GLY A N 1
ATOM 5142 C CA . GLY A 1 629 ? -5.711 8.078 -1.567 1 37.78 629 GLY A CA 1
ATOM 5143 C C . GLY A 1 629 ? -5.641 7.34 -0.243 1 37.78 629 GLY A C 1
ATOM 5144 O O . GLY A 1 629 ? -5.508 6.113 -0.215 1 37.78 629 GLY A O 1
ATOM 5145 N N . SER A 1 630 ? -5.191 7.98 0.762 1 34.66 630 SER A N 1
ATOM 5146 C CA . SER A 1 630 ? -5.102 7.219 2.006 1 34.66 630 SER A CA 1
ATOM 5147 C C . SER A 1 630 ? -6.488 6.875 2.541 1 34.66 630 SER A C 1
ATOM 5149 O O . SER A 1 630 ? -7.324 7.762 2.729 1 34.66 630 SER A O 1
ATOM 5151 N N . ASP A 1 631 ? -6.988 5.836 2.221 1 34.41 631 ASP A N 1
ATOM 5152 C CA . ASP A 1 631 ? -8.195 5.262 2.807 1 34.41 631 ASP A CA 1
ATOM 5153 C C . ASP A 1 631 ? -8.219 5.465 4.32 1 34.41 631 ASP A C 1
ATOM 5155 O O . ASP A 1 631 ? -8.117 4.504 5.086 1 34.41 631 ASP A O 1
ATOM 5159 N N . VAL A 1 632 ? -7.527 6.387 4.895 1 32.91 632 VAL A N 1
ATOM 5160 C CA . VAL A 1 632 ? -7.801 6.52 6.32 1 32.91 632 VAL A CA 1
ATOM 5161 C C . VAL A 1 632 ? -9.281 6.828 6.531 1 32.91 632 VAL A C 1
ATOM 5163 O O . VAL A 1 632 ? -9.773 7.867 6.094 1 32.91 632 VAL A O 1
ATOM 5166 N N . ASP A 1 633 ? -10.109 5.895 6.5 1 31.41 633 ASP A N 1
ATOM 5167 C CA . ASP A 1 633 ? -11.453 6.008 7.047 1 31.41 633 ASP A CA 1
ATOM 5168 C C . ASP A 1 633 ? -11.461 6.848 8.32 1 31.41 633 ASP A C 1
ATOM 5170 O O . ASP A 1 633 ? -11.047 6.379 9.383 1 31.41 633 ASP A O 1
ATOM 5174 N N . TRP A 1 634 ? -11.32 8.023 8.32 1 29.23 634 TRP A N 1
ATOM 5175 C CA . TRP A 1 634 ? -11.617 8.953 9.398 1 29.23 634 TRP A CA 1
ATOM 5176 C C . TRP A 1 634 ? -12.969 8.641 10.031 1 29.23 634 TRP A C 1
ATOM 5178 O O . TRP A 1 634 ? -13.32 9.211 11.07 1 29.23 634 TRP A O 1
ATOM 5188 N N . THR A 1 635 ? -13.852 7.973 9.367 1 30.59 635 THR A N 1
ATOM 5189 C CA . THR A 1 635 ? -15.203 7.816 9.898 1 30.59 635 THR A CA 1
ATOM 5190 C C . THR A 1 635 ? -15.172 7.074 11.234 1 30.59 635 THR A C 1
ATOM 5192 O O . THR A 1 635 ? -16.125 7.152 12.016 1 30.59 635 THR A O 1
ATOM 5195 N N . THR A 1 636 ? -14.297 6.207 11.359 1 30.27 636 THR A N 1
ATOM 5196 C CA . THR A 1 636 ? -14.539 5.426 12.562 1 30.27 636 THR A CA 1
ATOM 5197 C C . THR A 1 636 ? -14.43 6.305 13.805 1 30.27 636 THR A C 1
ATOM 5199 O O . THR A 1 636 ? -15.055 6.016 14.828 1 30.27 636 THR A O 1
ATOM 5202 N N . PHE A 1 637 ? -13.562 7.281 13.75 1 28.08 637 PHE A N 1
ATOM 5203 C CA . PHE A 1 637 ? -13.469 7.984 15.031 1 28.08 637 PHE A CA 1
ATOM 5204 C C . PHE A 1 637 ? -14.625 8.953 15.195 1 28.08 637 PHE A C 1
ATOM 5206 O O . PHE A 1 637 ? -15.031 9.266 16.328 1 28.08 637 PHE A O 1
ATOM 5213 N N . GLN A 1 638 ? -15.102 9.57 14.18 1 27.56 638 GLN A N 1
ATOM 5214 C CA . GLN A 1 638 ? -16.078 10.617 14.453 1 27.56 638 GLN A CA 1
ATOM 5215 C C . GLN A 1 638 ? -17.422 10.016 14.883 1 27.56 638 GLN A C 1
ATOM 5217 O O . GLN A 1 638 ? -18.188 10.648 15.617 1 27.56 638 GLN A O 1
ATOM 5222 N N . GLU A 1 639 ? -17.906 8.977 14.32 1 28.72 639 GLU A N 1
ATOM 5223 C CA . GLU A 1 639 ? -19.234 8.562 14.734 1 28.72 639 GLU A CA 1
ATOM 5224 C C . GLU A 1 639 ? -19.266 8.18 16.219 1 28.72 639 GLU A C 1
ATOM 5226 O O . GLU A 1 639 ? -20.344 8.086 16.812 1 28.72 639 GLU A O 1
ATOM 5231 N N . ALA A 1 640 ? -18.266 7.68 16.75 1 27.64 640 ALA A N 1
ATOM 5232 C CA . ALA A 1 640 ? -18.453 7.367 18.156 1 27.64 640 ALA A CA 1
ATOM 5233 C C . ALA A 1 640 ? -18.672 8.641 18.984 1 27.64 640 ALA A C 1
ATOM 5235 O O . ALA A 1 640 ? -19.125 8.57 20.125 1 27.64 640 ALA A O 1
ATOM 5236 N N . SER A 1 641 ? -18.047 9.711 18.641 1 23.09 641 SER A N 1
ATOM 5237 C CA . SER A 1 641 ? -18.156 10.836 19.562 1 23.09 641 SER A CA 1
ATOM 5238 C C . SER A 1 641 ? -19.391 11.672 19.25 1 23.09 641 SER A C 1
ATOM 5240 O O . SER A 1 641 ? -19.625 12.711 19.891 1 23.09 641 SER A O 1
ATOM 5242 N N . SER A 1 642 ? -20.031 11.617 18.031 1 21.86 642 SER A N 1
ATOM 5243 C CA . SER A 1 642 ? -21.234 12.438 18.094 1 21.86 642 SER A CA 1
ATOM 5244 C C . SER A 1 642 ? -22.328 11.727 18.891 1 21.86 642 SER A C 1
ATOM 5246 O O . SER A 1 642 ? -22.531 10.523 18.734 1 21.86 642 SER A O 1
ATOM 5248 N N . MET B 1 1 ? 73.562 -36.406 30.328 1 24.72 1 MET B N 1
ATOM 5249 C CA . MET B 1 1 ? 73.062 -35.094 29.891 1 24.72 1 MET B CA 1
ATOM 5250 C C . MET B 1 1 ? 72.812 -35.062 28.391 1 24.72 1 MET B C 1
ATOM 5252 O O . MET B 1 1 ? 73.562 -34.438 27.641 1 24.72 1 MET B O 1
ATOM 5256 N N . TRP B 1 2 ? 72.375 -36.188 27.75 1 27.08 2 TRP B N 1
ATOM 5257 C CA . TRP B 1 2 ? 72.125 -36.5 26.359 1 27.08 2 TRP B CA 1
ATOM 5258 C C . TRP B 1 2 ? 71.062 -35.562 25.766 1 27.08 2 TRP B C 1
ATOM 5260 O O . TRP B 1 2 ? 69.938 -35.406 26.328 1 27.08 2 TRP B O 1
ATOM 5270 N N . CYS B 1 3 ? 71.5 -34.438 25.125 1 27.03 3 CYS B N 1
ATOM 5271 C CA . CYS B 1 3 ? 70.875 -33.375 24.344 1 27.03 3 CYS B CA 1
ATOM 5272 C C . CYS B 1 3 ? 69.938 -34 23.312 1 27.03 3 CYS B C 1
ATOM 5274 O O . CYS B 1 3 ? 70.375 -34.625 22.344 1 27.03 3 CYS B O 1
ATOM 5276 N N . LEU B 1 4 ? 68.938 -34.719 23.703 1 26.73 4 LEU B N 1
ATOM 5277 C CA . LEU B 1 4 ? 67.875 -35.219 22.797 1 26.73 4 LEU B CA 1
ATOM 5278 C C . LEU B 1 4 ? 67.438 -34.125 21.844 1 26.73 4 LEU B C 1
ATOM 5280 O O . LEU B 1 4 ? 66.938 -33.062 22.281 1 26.73 4 LEU B O 1
ATOM 5284 N N . SER B 1 5 ? 68.25 -33.906 20.75 1 29.12 5 SER B N 1
ATOM 5285 C CA . SER B 1 5 ? 67.938 -33.125 19.562 1 29.12 5 SER B CA 1
ATOM 5286 C C . SER B 1 5 ? 66.5 -33.344 19.078 1 29.12 5 SER B C 1
ATOM 5288 O O . SER B 1 5 ? 66.188 -34.438 18.625 1 29.12 5 SER B O 1
ATOM 5290 N N . LEU B 1 6 ? 65.5 -33.094 19.922 1 28.66 6 LEU B N 1
ATOM 5291 C CA . LEU B 1 6 ? 64.125 -33.125 19.469 1 28.66 6 LEU B CA 1
ATOM 5292 C C . LEU B 1 6 ? 63.969 -32.375 18.141 1 28.66 6 LEU B C 1
ATOM 5294 O O . LEU B 1 6 ? 64.188 -31.172 18.078 1 28.66 6 LEU B O 1
ATOM 5298 N N . HIS B 1 7 ? 64.562 -32.969 17.062 1 28.91 7 HIS B N 1
ATOM 5299 C CA . HIS B 1 7 ? 64.25 -32.562 15.695 1 28.91 7 HIS B CA 1
ATOM 5300 C C . HIS B 1 7 ? 62.812 -32.25 15.484 1 28.91 7 HIS B C 1
ATOM 5302 O O . HIS B 1 7 ? 62 -33.188 15.312 1 28.91 7 HIS B O 1
ATOM 5308 N N . LYS B 1 8 ? 62.188 -31.438 16.359 1 33.28 8 LYS B N 1
ATOM 5309 C CA . LYS B 1 8 ? 60.875 -31 15.938 1 33.28 8 LYS B CA 1
ATOM 5310 C C . LYS B 1 8 ? 60.844 -30.641 14.453 1 33.28 8 LYS B C 1
ATOM 5312 O O . LYS B 1 8 ? 61.531 -29.734 14.023 1 33.28 8 LYS B O 1
ATOM 5317 N N . SER B 1 9 ? 60.781 -31.641 13.594 1 32.25 9 SER B N 1
ATOM 5318 C CA . SER B 1 9 ? 60.531 -31.438 12.164 1 32.25 9 SER B CA 1
ATOM 5319 C C . SER B 1 9 ? 59.531 -30.312 11.938 1 32.25 9 SER B C 1
ATOM 5321 O O . SER B 1 9 ? 58.438 -30.328 12.477 1 32.25 9 SER B O 1
ATOM 5323 N N . GLN B 1 10 ? 60 -29.094 12.055 1 38.53 10 GLN B N 1
ATOM 5324 C CA . GLN B 1 10 ? 59.156 -27.984 11.578 1 38.53 10 GLN B CA 1
ATOM 5325 C C . GLN B 1 10 ? 58.438 -28.359 10.289 1 38.53 10 GLN B C 1
ATOM 5327 O O . GLN B 1 10 ? 59.062 -28.656 9.281 1 38.53 10 GLN B O 1
ATOM 5332 N N . TYR B 1 11 ? 57.5 -29.172 10.344 1 42.75 11 TYR B N 1
ATOM 5333 C CA . TYR B 1 11 ? 56.625 -29.422 9.188 1 42.75 11 TYR B CA 1
ATOM 5334 C C . TYR B 1 11 ? 56.5 -28.172 8.32 1 42.75 11 TYR B C 1
ATOM 5336 O O . TYR B 1 11 ? 55.969 -27.156 8.781 1 42.75 11 TYR B O 1
ATOM 5344 N N . VAL B 1 12 ? 57.5 -28.016 7.551 1 51.25 12 VAL B N 1
ATOM 5345 C CA . VAL B 1 12 ? 57.438 -26.969 6.531 1 51.25 12 VAL B CA 1
ATOM 5346 C C . VAL B 1 12 ? 56.156 -27.141 5.699 1 51.25 12 VAL B C 1
ATOM 5348 O O . VAL B 1 12 ? 55.938 -28.203 5.133 1 51.25 12 VAL B O 1
ATOM 5351 N N . ARG B 1 13 ? 55.219 -26.438 5.945 1 61.38 13 ARG B N 1
ATOM 5352 C CA . ARG B 1 13 ? 54.031 -26.406 5.117 1 61.38 13 ARG B CA 1
ATOM 5353 C C . ARG B 1 13 ? 54.375 -26.141 3.658 1 61.38 13 ARG B C 1
ATOM 5355 O O . ARG B 1 13 ? 55.031 -25.141 3.342 1 61.38 13 ARG B O 1
ATOM 5362 N N . ARG B 1 14 ? 54.188 -27.094 2.836 1 67.94 14 ARG B N 1
ATOM 5363 C CA . ARG B 1 14 ? 54.688 -27.156 1.46 1 67.94 14 ARG B CA 1
ATOM 5364 C C . ARG B 1 14 ? 53.781 -26.375 0.522 1 67.94 14 ARG B C 1
ATOM 5366 O O . ARG B 1 14 ? 54.188 -25.938 -0.55 1 67.94 14 ARG B O 1
ATOM 5373 N N . SER B 1 15 ? 52.562 -26.266 0.877 1 72.19 15 SER B N 1
ATOM 5374 C CA . SER B 1 15 ? 51.656 -25.578 -0.045 1 72.19 15 SER B CA 1
ATOM 5375 C C . SER B 1 15 ? 51.969 -24.094 -0.106 1 72.19 15 SER B C 1
ATOM 5377 O O . SER B 1 15 ? 52.188 -23.453 0.926 1 72.19 15 SER B O 1
ATOM 5379 N N . PRO B 1 16 ? 52.156 -23.516 -1.374 1 73.38 16 PRO B N 1
ATOM 5380 C CA . PRO B 1 16 ? 52.406 -22.078 -1.538 1 73.38 16 PRO B CA 1
ATOM 5381 C C . PRO B 1 16 ? 51.375 -21.203 -0.854 1 73.38 16 PRO B C 1
ATOM 5383 O O . PRO B 1 16 ? 51.656 -20.031 -0.549 1 73.38 16 PRO B O 1
ATOM 5386 N N . VAL B 1 17 ? 50.281 -21.719 -0.489 1 78.44 17 VAL B N 1
ATOM 5387 C CA . VAL B 1 17 ? 49.219 -20.922 0.115 1 78.44 17 VAL B CA 1
ATOM 5388 C C . VAL B 1 17 ? 49.656 -20.406 1.485 1 78.44 17 VAL B C 1
ATOM 5390 O O . VAL B 1 17 ? 49.25 -19.344 1.928 1 78.44 17 VAL B O 1
ATOM 5393 N N . TRP B 1 18 ? 50.531 -21.109 2.088 1 76.94 18 TRP B N 1
ATOM 5394 C CA . TRP B 1 18 ? 50.938 -20.812 3.455 1 76.94 18 TRP B CA 1
ATOM 5395 C C . TRP B 1 18 ? 51.844 -19.578 3.488 1 76.94 18 TRP B C 1
ATOM 5397 O O . TRP B 1 18 ? 52.031 -18.969 4.543 1 76.94 18 TRP B O 1
ATOM 5407 N N . GLN B 1 19 ? 52.344 -19.141 2.312 1 78.19 19 GLN B N 1
ATOM 5408 C CA . GLN B 1 19 ? 53.125 -17.906 2.223 1 78.19 19 GLN B CA 1
ATOM 5409 C C . GLN B 1 19 ? 52.25 -16.688 2.527 1 78.19 19 GLN B C 1
ATOM 5411 O O . GLN B 1 19 ? 52.75 -15.641 2.91 1 78.19 19 GLN B O 1
ATOM 5416 N N . GLU B 1 20 ? 51 -16.828 2.4 1 79.56 20 GLU B N 1
ATOM 5417 C CA . GLU B 1 20 ? 50.031 -15.742 2.576 1 79.56 20 GLU B CA 1
ATOM 5418 C C . GLU B 1 20 ? 49.5 -15.695 4.008 1 79.56 20 GLU B C 1
ATOM 5420 O O . GLU B 1 20 ? 48.656 -14.867 4.336 1 79.56 20 GLU B O 1
ATOM 5425 N N . TYR B 1 21 ? 49.938 -16.594 4.797 1 80.44 21 TYR B N 1
ATOM 5426 C CA . TYR B 1 21 ? 49.469 -16.688 6.176 1 80.44 21 TYR B CA 1
ATOM 5427 C C . TYR B 1 21 ? 50.656 -16.656 7.152 1 80.44 21 TYR B C 1
ATOM 5429 O O . TYR B 1 21 ? 51.781 -17.016 6.797 1 80.44 21 TYR B O 1
ATOM 5437 N N . ILE B 1 22 ? 50.406 -16.141 8.445 1 80 22 ILE B N 1
ATOM 5438 C CA . ILE B 1 22 ? 51.344 -16.234 9.562 1 80 22 ILE B CA 1
ATOM 5439 C C . ILE B 1 22 ? 50.875 -17.297 10.547 1 80 22 ILE B C 1
ATOM 5441 O O . ILE B 1 22 ? 49.781 -17.188 11.125 1 80 22 ILE B O 1
ATOM 5445 N N . PRO B 1 23 ? 51.531 -18.391 10.562 1 76.62 23 PRO B N 1
ATOM 5446 C CA . PRO B 1 23 ? 51.094 -19.438 11.484 1 76.62 23 PRO B CA 1
ATOM 5447 C C . PRO B 1 23 ? 51.188 -19.016 12.945 1 76.62 23 PRO B C 1
ATOM 5449 O O . PRO B 1 23 ? 52.125 -18.312 13.328 1 76.62 23 PRO B O 1
ATOM 5452 N N . ILE B 1 24 ? 50.094 -19.281 13.695 1 78.75 24 ILE B N 1
ATOM 5453 C CA . ILE B 1 24 ? 50.094 -19.047 15.133 1 78.75 24 ILE B CA 1
ATOM 5454 C C . ILE B 1 24 ? 50.25 -20.375 15.867 1 78.75 24 ILE B C 1
ATOM 5456 O O . ILE B 1 24 ? 49.375 -21.266 15.766 1 78.75 24 ILE B O 1
ATOM 5460 N N . LEU B 1 25 ? 51.281 -20.578 16.547 1 75.88 25 LEU B N 1
ATOM 5461 C CA . LEU B 1 25 ? 51.625 -21.828 17.234 1 75.88 25 LEU B CA 1
ATOM 5462 C C . LEU B 1 25 ? 50.625 -22.094 18.391 1 75.88 25 LEU B C 1
ATOM 5464 O O . LEU B 1 25 ? 50.094 -21.156 18.969 1 75.88 25 LEU B O 1
ATOM 5468 N N . PRO B 1 26 ? 50.312 -23.406 18.562 1 73.75 26 PRO B N 1
ATOM 5469 C CA . PRO B 1 26 ? 49.375 -23.766 19.641 1 73.75 26 PRO B CA 1
ATOM 5470 C C . PRO B 1 26 ? 49.719 -23.062 20.953 1 73.75 26 PRO B C 1
ATOM 5472 O O . PRO B 1 26 ? 48.812 -22.75 21.734 1 73.75 26 PRO B O 1
ATOM 5475 N N . ALA B 1 27 ? 50.938 -22.75 21.297 1 72.25 27 ALA B N 1
ATOM 5476 C CA . ALA B 1 27 ? 51.344 -22.094 22.531 1 72.25 27 ALA B CA 1
ATOM 5477 C C . ALA B 1 27 ? 50.938 -20.625 22.547 1 72.25 27 ALA B C 1
ATOM 5479 O O . ALA B 1 27 ? 50.781 -20.031 23.609 1 72.25 27 ALA B O 1
ATOM 5480 N N . GLN B 1 28 ? 50.594 -20.062 21.406 1 69.56 28 GLN B N 1
ATOM 5481 C CA . GLN B 1 28 ? 50.281 -18.656 21.297 1 69.56 28 GLN B CA 1
ATOM 5482 C C . GLN B 1 28 ? 48.781 -18.453 21.047 1 69.56 28 GLN B C 1
ATOM 5484 O O . GLN B 1 28 ? 48.281 -17.328 21.094 1 69.56 28 GLN B O 1
ATOM 5489 N N . SER B 1 29 ? 48.094 -19.469 20.734 1 67.62 29 SER B N 1
ATOM 5490 C CA . SER B 1 29 ? 46.656 -19.422 20.453 1 67.62 29 SER B CA 1
ATOM 5491 C C . SER B 1 29 ? 45.844 -19.641 21.734 1 67.62 29 SER B C 1
ATOM 5493 O O . SER B 1 29 ? 46.312 -20.328 22.656 1 67.62 29 SER B O 1
ATOM 5495 N N . LYS B 1 30 ? 44.75 -19.172 22.062 1 74.06 30 LYS B N 1
ATOM 5496 C CA . LYS B 1 30 ? 43.938 -19.234 23.266 1 74.06 30 LYS B CA 1
ATOM 5497 C C . LYS B 1 30 ? 43.406 -20.656 23.484 1 74.06 30 LYS B C 1
ATOM 5499 O O . LYS B 1 30 ? 43.188 -21.078 24.625 1 74.06 30 LYS B O 1
ATOM 5504 N N . ASP B 1 31 ? 43.125 -21.375 22.375 1 72.75 31 ASP B N 1
ATOM 5505 C CA . ASP B 1 31 ? 42.531 -22.688 22.531 1 72.75 31 ASP B CA 1
ATOM 5506 C C . ASP B 1 31 ? 43.562 -23.797 22.312 1 72.75 31 ASP B C 1
ATOM 5508 O O . ASP B 1 31 ? 43.188 -24.969 22.219 1 72.75 31 ASP B O 1
ATOM 5512 N N . GLY B 1 32 ? 44.906 -23.594 22.219 1 73.62 32 GLY B N 1
ATOM 5513 C CA . GLY B 1 32 ? 45.969 -24.578 22.141 1 73.62 32 GLY B CA 1
ATOM 5514 C C . GLY B 1 32 ? 46.062 -25.25 20.781 1 73.62 32 GLY B C 1
ATOM 5515 O O . GLY B 1 32 ? 46.688 -26.312 20.656 1 73.62 32 GLY B O 1
ATOM 5516 N N . LYS B 1 33 ? 45.281 -24.672 19.891 1 76.31 33 LYS B N 1
ATOM 5517 C CA . LYS B 1 33 ? 45.312 -25.281 18.562 1 76.31 33 LYS B CA 1
ATOM 5518 C C . LYS B 1 33 ? 46.156 -24.469 17.609 1 76.31 33 LYS B C 1
ATOM 5520 O O . LYS B 1 33 ? 46.375 -23.266 17.828 1 76.31 33 LYS B O 1
ATOM 5525 N N . LEU B 1 34 ? 46.656 -25.125 16.609 1 77.81 34 LEU B N 1
ATOM 5526 C CA . LEU B 1 34 ? 47.406 -24.453 15.57 1 77.81 34 LEU B CA 1
ATOM 5527 C C . LEU B 1 34 ? 46.5 -23.609 14.688 1 77.81 34 LEU B C 1
ATOM 5529 O O . LEU B 1 34 ? 45.5 -24.094 14.172 1 77.81 34 LEU B O 1
ATOM 5533 N N . ARG B 1 35 ? 46.719 -22.234 14.688 1 80.56 35 ARG B N 1
ATOM 5534 C CA . ARG B 1 35 ? 45.938 -21.328 13.875 1 80.56 35 ARG B CA 1
ATOM 5535 C C . ARG B 1 35 ? 46.812 -20.547 12.898 1 80.56 35 ARG B C 1
ATOM 5537 O O . ARG B 1 35 ? 48.031 -20.578 13 1 80.56 35 ARG B O 1
ATOM 5544 N N . ALA B 1 36 ? 46.219 -20.062 11.852 1 81.56 36 ALA B N 1
ATOM 5545 C CA . ALA B 1 36 ? 46.906 -19.25 10.852 1 81.56 36 ALA B CA 1
ATOM 5546 C C . ALA B 1 36 ? 46.281 -17.875 10.703 1 81.56 36 ALA B C 1
ATOM 5548 O O . ALA B 1 36 ? 45.062 -17.734 10.805 1 81.56 36 ALA B O 1
ATOM 5549 N N . ASN B 1 37 ? 47.094 -16.859 10.625 1 83.25 37 ASN B N 1
ATOM 5550 C CA . ASN B 1 37 ? 46.719 -15.477 10.359 1 83.25 37 ASN B CA 1
ATOM 5551 C C . ASN B 1 37 ? 46.844 -15.125 8.883 1 83.25 37 ASN B C 1
ATOM 5553 O O . ASN B 1 37 ? 47.938 -15.234 8.312 1 83.25 37 ASN B O 1
ATOM 5557 N N . CYS B 1 38 ? 45.75 -14.75 8.25 1 79.75 38 CYS B N 1
ATOM 5558 C CA . CYS B 1 38 ? 45.844 -14.336 6.855 1 79.75 38 CYS B CA 1
ATOM 5559 C C . CYS B 1 38 ? 46.562 -13.008 6.727 1 79.75 38 CYS B C 1
ATOM 5561 O O . CYS B 1 38 ? 46.219 -12.023 7.375 1 79.75 38 CYS B O 1
ATOM 5563 N N . LYS B 1 39 ? 47.531 -12.906 5.945 1 79 39 LYS B N 1
ATOM 5564 C CA . LYS B 1 39 ? 48.344 -11.703 5.758 1 79 39 LYS B CA 1
ATOM 5565 C C . LYS B 1 39 ? 47.531 -10.609 5.059 1 79 39 LYS B C 1
ATOM 5567 O O . LYS B 1 39 ? 47.906 -9.43 5.102 1 79 39 LYS B O 1
ATOM 5572 N N . HIS B 1 40 ? 46.406 -10.953 4.516 1 77.12 40 HIS B N 1
ATOM 5573 C CA . HIS B 1 40 ? 45.625 -10.023 3.688 1 77.12 40 HIS B CA 1
ATOM 5574 C C . HIS B 1 40 ? 44.438 -9.469 4.449 1 77.12 40 HIS B C 1
ATOM 5576 O O . HIS B 1 40 ? 44.281 -8.258 4.559 1 77.12 40 HIS B O 1
ATOM 5582 N N . CYS B 1 41 ? 43.531 -10.227 4.973 1 71.94 41 CYS B N 1
ATOM 5583 C CA . CYS B 1 41 ? 42.344 -9.758 5.691 1 71.94 41 CYS B CA 1
ATOM 5584 C C . CYS B 1 41 ? 42.625 -9.719 7.191 1 71.94 41 CYS B C 1
ATOM 5586 O O . CYS B 1 41 ? 41.75 -9.266 7.965 1 71.94 41 CYS B O 1
ATOM 5588 N N . LYS B 1 42 ? 43.75 -10.172 7.781 1 75.62 42 LYS B N 1
ATOM 5589 C CA . LYS B 1 42 ? 44.25 -10.18 9.148 1 75.62 42 LYS B CA 1
ATOM 5590 C C . LYS B 1 42 ? 43.344 -11 10.062 1 75.62 42 LYS B C 1
ATOM 5592 O O . LYS B 1 42 ? 43.375 -10.82 11.281 1 75.62 42 LYS B O 1
ATOM 5597 N N . ASN B 1 43 ? 42.625 -11.945 9.492 1 75.88 43 ASN B N 1
ATOM 5598 C CA . ASN B 1 43 ? 41.844 -12.906 10.273 1 75.88 43 ASN B CA 1
ATOM 5599 C C . ASN B 1 43 ? 42.75 -13.891 11.008 1 75.88 43 ASN B C 1
ATOM 5601 O O . ASN B 1 43 ? 43.531 -14.609 10.383 1 75.88 43 ASN B O 1
ATOM 5605 N N . THR B 1 44 ? 42.656 -13.898 12.32 1 73.44 44 THR B N 1
ATOM 5606 C CA . THR B 1 44 ? 43.562 -14.68 13.148 1 73.44 44 THR B CA 1
ATOM 5607 C C . THR B 1 44 ? 42.906 -16 13.57 1 73.44 44 THR B C 1
ATOM 5609 O O . THR B 1 44 ? 43.531 -16.812 14.258 1 73.44 44 THR B O 1
ATOM 5612 N N . ASN B 1 45 ? 41.75 -16.359 13.125 1 75 45 ASN B N 1
ATOM 5613 C CA . ASN B 1 45 ? 41.031 -17.484 13.719 1 75 45 ASN B CA 1
ATOM 5614 C C . ASN B 1 45 ? 40.906 -18.656 12.75 1 75 45 ASN B C 1
ATOM 5616 O O . ASN B 1 45 ? 40.031 -19.5 12.898 1 75 45 ASN B O 1
ATOM 5620 N N . LEU B 1 46 ? 41.812 -18.672 11.859 1 78.75 46 LEU B N 1
ATOM 5621 C CA . LEU B 1 46 ? 41.719 -19.781 10.914 1 78.75 46 LEU B CA 1
ATOM 5622 C C . LEU B 1 46 ? 42.438 -21.016 11.477 1 78.75 46 LEU B C 1
ATOM 5624 O O . LEU B 1 46 ? 43.562 -20.922 11.953 1 78.75 46 LEU B O 1
ATOM 5628 N N . ILE B 1 47 ? 41.781 -22.109 11.609 1 77.06 47 ILE B N 1
ATOM 5629 C CA . ILE B 1 47 ? 42.312 -23.359 12.148 1 77.06 47 ILE B CA 1
ATOM 5630 C C . ILE B 1 47 ? 43.344 -23.938 11.172 1 77.06 47 ILE B C 1
ATOM 5632 O O . ILE B 1 47 ? 43.031 -24.156 9.992 1 77.06 47 ILE B O 1
ATOM 5636 N N . ALA B 1 48 ? 44.5 -24.109 11.523 1 75.31 48 ALA B N 1
ATOM 5637 C CA . ALA B 1 48 ? 45.594 -24.578 10.672 1 75.31 48 ALA B CA 1
ATOM 5638 C C . ALA B 1 48 ? 46.156 -25.906 11.156 1 75.31 48 ALA B C 1
ATOM 5640 O O . ALA B 1 48 ? 47.312 -26.234 10.922 1 75.31 48 ALA B O 1
ATOM 5641 N N . GLU B 1 49 ? 45.281 -26.75 11.773 1 71.38 49 GLU B N 1
ATOM 5642 C CA . GLU B 1 49 ? 45.75 -28.031 12.266 1 71.38 49 GLU B CA 1
ATOM 5643 C C . GLU B 1 49 ? 46.031 -29 11.117 1 71.38 49 GLU B C 1
ATOM 5645 O O . GLU B 1 49 ? 45.531 -28.828 10.008 1 71.38 49 GLU B O 1
ATOM 5650 N N . SER B 1 50 ? 46.969 -29.984 11.164 1 63.12 50 SER B N 1
ATOM 5651 C CA . SER B 1 50 ? 47.656 -30.844 10.203 1 63.12 50 SER B CA 1
ATOM 5652 C C . SER B 1 50 ? 46.656 -31.516 9.273 1 63.12 50 SER B C 1
ATOM 5654 O O . SER B 1 50 ? 46.906 -31.641 8.07 1 63.12 50 SER B O 1
ATOM 5656 N N . ARG B 1 51 ? 45.5 -32.031 9.75 1 64.12 51 ARG B N 1
ATOM 5657 C CA . ARG B 1 51 ? 44.688 -32.875 8.883 1 64.12 51 ARG B CA 1
ATOM 5658 C C . ARG B 1 51 ? 43.875 -32 7.91 1 64.12 51 ARG B C 1
ATOM 5660 O O . ARG B 1 51 ? 43.656 -32.406 6.766 1 64.12 51 ARG B O 1
ATOM 5667 N N . TYR B 1 52 ? 43.406 -30.844 8.273 1 66.31 52 TYR B N 1
ATOM 5668 C CA . TYR B 1 52 ? 42.531 -30.047 7.402 1 66.31 52 TYR B CA 1
ATOM 5669 C C . TYR B 1 52 ? 43.031 -28.609 7.281 1 66.31 52 TYR B C 1
ATOM 5671 O O . TYR B 1 52 ? 42.375 -27.766 6.68 1 66.31 52 TYR B O 1
ATOM 5679 N N . GLY B 1 53 ? 44.219 -28.375 7.727 1 73.38 53 GLY B N 1
ATOM 5680 C CA . GLY B 1 53 ? 44.75 -27.016 7.828 1 73.38 53 GLY B CA 1
ATOM 5681 C C . GLY B 1 53 ? 44.969 -26.375 6.48 1 73.38 53 GLY B C 1
ATOM 5682 O O . GLY B 1 53 ? 44.562 -25.219 6.258 1 73.38 53 GLY B O 1
ATOM 5683 N N . THR B 1 54 ? 45.656 -27.062 5.621 1 76.25 54 THR B N 1
ATOM 5684 C CA . THR B 1 54 ? 46 -26.516 4.312 1 76.25 54 THR B CA 1
ATOM 5685 C C . THR B 1 54 ? 44.719 -26.25 3.5 1 76.25 54 THR B C 1
ATOM 5687 O O . THR B 1 54 ? 44.594 -25.203 2.85 1 76.25 54 THR B O 1
ATOM 5690 N N . THR B 1 55 ? 43.812 -27.203 3.488 1 77.75 55 THR B N 1
ATOM 5691 C CA . THR B 1 55 ? 42.562 -27.031 2.764 1 77.75 55 THR B CA 1
ATOM 5692 C C . THR B 1 55 ? 41.75 -25.859 3.332 1 77.75 55 THR B C 1
ATOM 5694 O O . THR B 1 55 ? 41.188 -25.078 2.582 1 77.75 55 THR B O 1
ATOM 5697 N N . ASN B 1 56 ? 41.781 -25.734 4.637 1 77.94 56 ASN B N 1
ATOM 5698 C CA . ASN B 1 56 ? 41.062 -24.641 5.301 1 77.94 56 ASN B CA 1
ATOM 5699 C C . ASN B 1 56 ? 41.656 -23.281 4.938 1 77.94 56 ASN B C 1
ATOM 5701 O O . ASN B 1 56 ? 40.938 -22.328 4.664 1 77.94 56 ASN B O 1
ATOM 5705 N N . VAL B 1 57 ? 42.969 -23.219 4.949 1 79.31 57 VAL B N 1
ATOM 5706 C CA . VAL B 1 57 ? 43.625 -21.953 4.645 1 79.31 57 VAL B CA 1
ATOM 5707 C C . VAL B 1 57 ? 43.531 -21.672 3.148 1 79.31 57 VAL B C 1
ATOM 5709 O O . VAL B 1 57 ? 43.344 -20.516 2.742 1 79.31 57 VAL B O 1
ATOM 5712 N N . LYS B 1 58 ? 43.469 -22.641 2.334 1 78.19 58 LYS B N 1
ATOM 5713 C CA . LYS B 1 58 ? 43.281 -22.469 0.896 1 78.19 58 LYS B CA 1
ATOM 5714 C C . LYS B 1 58 ? 41.875 -21.969 0.586 1 78.19 58 LYS B C 1
ATOM 5716 O O . LYS B 1 58 ? 41.688 -21.047 -0.213 1 78.19 58 LYS B O 1
ATOM 5721 N N . ASN B 1 59 ? 40.969 -22.594 1.13 1 78.5 59 ASN B N 1
ATOM 5722 C CA . ASN B 1 59 ? 39.562 -22.188 0.954 1 78.5 59 ASN B CA 1
ATOM 5723 C C . ASN B 1 59 ? 39.344 -20.75 1.442 1 78.5 59 ASN B C 1
ATOM 5725 O O . ASN B 1 59 ? 38.625 -19.984 0.812 1 78.5 59 ASN B O 1
ATOM 5729 N N . HIS B 1 60 ? 40 -20.406 2.543 1 79.19 60 HIS B N 1
ATOM 5730 C CA . HIS B 1 60 ? 39.938 -19.016 3.023 1 79.19 60 HIS B CA 1
ATOM 5731 C C . HIS B 1 60 ? 40.531 -18.062 2.014 1 79.19 60 HIS B C 1
ATOM 5733 O O . HIS B 1 60 ? 39.969 -17 1.729 1 79.19 60 HIS B O 1
ATOM 5739 N N . LEU B 1 61 ? 41.625 -18.359 1.551 1 76.25 61 LEU B N 1
ATOM 5740 C CA . LEU B 1 61 ? 42.312 -17.469 0.631 1 76.25 61 LEU B CA 1
ATOM 5741 C C . LEU B 1 61 ? 41.5 -17.25 -0.636 1 76.25 61 LEU B C 1
ATOM 5743 O O . LEU B 1 61 ? 41.469 -16.141 -1.178 1 76.25 61 LEU B O 1
ATOM 5747 N N . GLU B 1 62 ? 40.781 -18.203 -1.071 1 74.31 62 GLU B N 1
ATOM 5748 C CA . GLU B 1 62 ? 39.938 -18.094 -2.254 1 74.31 62 GLU B CA 1
ATOM 5749 C C . GLU B 1 62 ? 38.75 -17.172 -2.006 1 74.31 62 GLU B C 1
ATOM 5751 O O . GLU B 1 62 ? 38.281 -16.484 -2.92 1 74.31 62 GLU B O 1
ATOM 5756 N N . LYS B 1 63 ? 38.438 -17.109 -0.772 1 71.75 63 LYS B N 1
ATOM 5757 C CA . LYS B 1 63 ? 37.281 -16.297 -0.397 1 71.75 63 LYS B CA 1
ATOM 5758 C C . LYS B 1 63 ? 37.719 -15 0.263 1 71.75 63 LYS B C 1
ATOM 5760 O O . LYS B 1 63 ? 36.875 -14.125 0.532 1 71.75 63 LYS B O 1
ATOM 5765 N N . CYS B 1 64 ? 39 -14.922 0.564 1 69.69 64 CYS B N 1
ATOM 5766 C CA . CYS B 1 64 ? 39.562 -13.75 1.221 1 69.69 64 CYS B CA 1
ATOM 5767 C C . CYS B 1 64 ? 39.594 -12.555 0.271 1 69.69 64 CYS B C 1
ATOM 5769 O O . CYS B 1 64 ? 40.375 -12.531 -0.676 1 69.69 64 CYS B O 1
ATOM 5771 N N . LYS B 1 65 ? 38.688 -11.648 0.432 1 69.12 65 LYS B N 1
ATOM 5772 C CA . LYS B 1 65 ? 38.562 -10.484 -0.439 1 69.12 65 LYS B CA 1
ATOM 5773 C C . LYS B 1 65 ? 39.875 -9.688 -0.48 1 69.12 65 LYS B C 1
ATOM 5775 O O . LYS B 1 65 ? 40.25 -9.164 -1.529 1 69.12 65 LYS B O 1
ATOM 5780 N N . ALA B 1 66 ? 40.562 -9.648 0.627 1 68.75 66 ALA B N 1
ATOM 5781 C CA . ALA B 1 66 ? 41.844 -8.914 0.703 1 68.75 66 ALA B CA 1
ATOM 5782 C C . ALA B 1 66 ? 42.906 -9.555 -0.173 1 68.75 66 ALA B C 1
ATOM 5784 O O . ALA B 1 66 ? 43.656 -8.859 -0.852 1 68.75 66 ALA B O 1
ATOM 5785 N N . TYR B 1 67 ? 42.969 -10.828 -0.145 1 70.25 67 TYR B N 1
ATOM 5786 C CA . TYR B 1 67 ? 43.938 -11.562 -0.95 1 70.25 67 TYR B CA 1
ATOM 5787 C C . TYR B 1 67 ? 43.594 -11.484 -2.432 1 70.25 67 TYR B C 1
ATOM 5789 O O . TYR B 1 67 ? 44.469 -11.266 -3.271 1 70.25 67 TYR B O 1
ATOM 5797 N N . GLN B 1 68 ? 42.344 -11.672 -2.76 1 65.38 68 GLN B N 1
ATOM 5798 C CA . GLN B 1 68 ? 41.938 -11.594 -4.16 1 65.38 68 GLN B CA 1
ATOM 5799 C C . GLN B 1 68 ? 42.25 -10.227 -4.754 1 65.38 68 GLN B C 1
ATOM 5801 O O . GLN B 1 68 ? 42.562 -10.117 -5.938 1 65.38 68 GLN B O 1
ATOM 5806 N N . ARG B 1 69 ? 42.188 -9.289 -3.92 1 61.97 69 ARG B N 1
ATOM 5807 C CA . ARG B 1 69 ? 42.594 -7.945 -4.336 1 61.97 69 ARG B CA 1
ATOM 5808 C C . ARG B 1 69 ? 44.062 -7.887 -4.68 1 61.97 69 ARG B C 1
ATOM 5810 O O . ARG B 1 69 ? 44.469 -7.113 -5.543 1 61.97 69 ARG B O 1
ATOM 5817 N N . THR B 1 70 ? 44.906 -8.539 -3.906 1 57.69 70 THR B N 1
ATOM 5818 C CA . THR B 1 70 ? 46.344 -8.523 -4.164 1 57.69 70 THR B CA 1
ATOM 5819 C C . THR B 1 70 ? 46.688 -9.289 -5.445 1 57.69 70 THR B C 1
ATOM 5821 O O . THR B 1 70 ? 47.656 -8.977 -6.125 1 57.69 70 THR B O 1
ATOM 5824 N N . LEU B 1 71 ? 46.281 -10.547 -5.586 1 53.69 71 LEU B N 1
ATOM 5825 C CA . LEU B 1 71 ? 46.562 -11.352 -6.77 1 53.69 71 LEU B CA 1
ATOM 5826 C C . LEU B 1 71 ? 46.125 -10.625 -8.031 1 53.69 71 LEU B C 1
ATOM 5828 O O . LEU B 1 71 ? 46.719 -10.789 -9.094 1 53.69 71 LEU B O 1
ATOM 5832 N N . SER B 1 72 ? 45.031 -10.391 -8.227 1 43.09 72 SER B N 1
ATOM 5833 C CA . SER B 1 72 ? 44.594 -9.484 -9.281 1 43.09 72 SER B CA 1
ATOM 5834 C C . SER B 1 72 ? 44.625 -8.031 -8.812 1 43.09 72 SER B C 1
ATOM 5836 O O . SER B 1 72 ? 43.75 -7.609 -8.047 1 43.09 72 SER B O 1
ATOM 5838 N N . PRO B 1 73 ? 45.875 -7.551 -8.562 1 37.31 73 PRO B N 1
ATOM 5839 C CA . PRO B 1 73 ? 45.688 -6.117 -8.328 1 37.31 73 PRO B CA 1
ATOM 5840 C C . PRO B 1 73 ? 44.438 -5.562 -9.008 1 37.31 73 PRO B C 1
ATOM 5842 O O . PRO B 1 73 ? 44.375 -5.543 -10.234 1 37.31 73 PRO B O 1
ATOM 5845 N N . LYS B 1 74 ? 43.375 -6.086 -8.688 1 39.53 74 LYS B N 1
ATOM 5846 C CA . LYS B 1 74 ? 42.281 -5.379 -9.32 1 39.53 74 LYS B CA 1
ATOM 5847 C C . LYS B 1 74 ? 42.625 -3.918 -9.578 1 39.53 74 LYS B C 1
ATOM 5849 O O . LYS B 1 74 ? 42.875 -3.156 -8.641 1 39.53 74 LYS B O 1
ATOM 5854 N N . GLY B 1 75 ? 43.562 -3.773 -10.383 1 40.56 75 GLY B N 1
ATOM 5855 C CA . GLY B 1 75 ? 43.688 -2.408 -10.867 1 40.56 75 GLY B CA 1
ATOM 5856 C C . GLY B 1 75 ? 42.469 -1.546 -10.516 1 40.56 75 GLY B C 1
ATOM 5857 O O . GLY B 1 75 ? 41.375 -2.053 -10.352 1 40.56 75 GLY B O 1
ATOM 5858 N N . LYS B 1 76 ? 42.656 -0.651 -9.695 1 44.91 76 LYS B N 1
ATOM 5859 C CA . LYS B 1 76 ? 41.562 0.291 -9.531 1 44.91 76 LYS B CA 1
ATOM 5860 C C . LYS B 1 76 ? 40.562 0.191 -10.703 1 44.91 76 LYS B C 1
ATOM 5862 O O . LYS B 1 76 ? 40.906 0.522 -11.836 1 44.91 76 LYS B O 1
ATOM 5867 N N . SER B 1 77 ? 39.875 -0.968 -10.852 1 52.69 77 SER B N 1
ATOM 5868 C CA . SER B 1 77 ? 38.906 -1.07 -11.938 1 52.69 77 SER B CA 1
ATOM 5869 C C . SER B 1 77 ? 38.375 0.304 -12.336 1 52.69 77 SER B C 1
ATOM 5871 O O . SER B 1 77 ? 37.969 1.093 -11.484 1 52.69 77 SER B O 1
ATOM 5873 N N . VAL B 1 78 ? 38.969 0.762 -13.328 1 68.06 78 VAL B N 1
ATOM 5874 C CA . VAL B 1 78 ? 38.562 2.055 -13.875 1 68.06 78 VAL B CA 1
ATOM 5875 C C . VAL B 1 78 ? 37.031 2.176 -13.867 1 68.06 78 VAL B C 1
ATOM 5877 O O . VAL B 1 78 ? 36.344 1.26 -14.289 1 68.06 78 VAL B O 1
ATOM 5880 N N . PHE B 1 79 ? 36.594 3.051 -12.992 1 86.69 79 PHE B N 1
ATOM 5881 C CA . PHE B 1 79 ? 35.188 3.348 -12.969 1 86.69 79 PHE B CA 1
ATOM 5882 C C . PHE B 1 79 ? 34.625 3.42 -14.391 1 86.69 79 PHE B C 1
ATOM 5884 O O . PHE B 1 79 ? 35.219 4.062 -15.258 1 86.69 79 PHE B O 1
ATOM 5891 N N . ASN B 1 80 ? 33.688 2.588 -14.656 1 91.56 80 ASN B N 1
ATOM 5892 C CA . ASN B 1 80 ? 32.969 2.6 -15.93 1 91.56 80 ASN B CA 1
ATOM 5893 C C . ASN B 1 80 ? 31.516 2.998 -15.742 1 91.56 80 ASN B C 1
ATOM 5895 O O . ASN B 1 80 ? 30.734 2.277 -15.102 1 91.56 80 ASN B O 1
ATOM 5899 N N . GLN B 1 81 ? 31.172 4.094 -16.359 1 94.19 81 GLN B N 1
ATOM 5900 C CA . GLN B 1 81 ? 29.844 4.656 -16.203 1 94.19 81 GLN B CA 1
ATOM 5901 C C . GLN B 1 81 ? 28.766 3.693 -16.703 1 94.19 81 GLN B C 1
ATOM 5903 O O . GLN B 1 81 ? 27.688 3.588 -16.125 1 94.19 81 GLN B O 1
ATOM 5908 N N . ASN B 1 82 ? 29.078 3.041 -17.781 1 94.06 82 ASN B N 1
ATOM 5909 C CA . ASN B 1 82 ? 28.109 2.119 -18.359 1 94.06 82 ASN B CA 1
ATOM 5910 C C . ASN B 1 82 ? 27.859 0.927 -17.438 1 94.06 82 ASN B C 1
ATOM 5912 O O . ASN B 1 82 ? 26.719 0.469 -17.297 1 94.06 82 ASN B O 1
ATOM 5916 N N . THR B 1 83 ? 28.891 0.449 -16.891 1 94.75 83 THR B N 1
ATOM 5917 C CA . THR B 1 83 ? 28.734 -0.647 -15.938 1 94.75 83 THR B CA 1
ATOM 5918 C C . THR B 1 83 ? 27.922 -0.202 -14.727 1 94.75 83 THR B C 1
ATOM 5920 O O . THR B 1 83 ? 27.094 -0.956 -14.219 1 94.75 83 THR B O 1
ATOM 5923 N N . TYR B 1 84 ? 28.25 1.024 -14.266 1 96.06 84 TYR B N 1
ATOM 5924 C CA . TYR B 1 84 ? 27.484 1.605 -13.172 1 96.06 84 TYR B CA 1
ATOM 5925 C C . TYR B 1 84 ? 25.984 1.639 -13.508 1 96.06 84 TYR B C 1
ATOM 5927 O O . TYR B 1 84 ? 25.156 1.21 -12.711 1 96.06 84 TYR B O 1
ATOM 5935 N N . ARG B 1 85 ? 25.656 2.053 -14.688 1 97.19 85 ARG B N 1
ATOM 5936 C CA . ARG B 1 85 ? 24.266 2.189 -15.141 1 97.19 85 ARG B CA 1
ATOM 5937 C C . ARG B 1 85 ? 23.594 0.828 -15.242 1 97.19 85 ARG B C 1
ATOM 5939 O O . ARG B 1 85 ? 22.406 0.694 -14.945 1 97.19 85 ARG B O 1
ATOM 5946 N N . GLU B 1 86 ? 24.312 -0.114 -15.656 1 96.5 86 GLU B N 1
ATOM 5947 C CA . GLU B 1 86 ? 23.766 -1.469 -15.75 1 96.5 86 GLU B CA 1
ATOM 5948 C C . GLU B 1 86 ? 23.438 -2.023 -14.367 1 96.5 86 GLU B C 1
ATOM 5950 O O . GLU B 1 86 ? 22.406 -2.67 -14.18 1 96.5 86 GLU B O 1
ATOM 5955 N N . LEU B 1 87 ? 24.359 -1.789 -13.438 1 97.06 87 LEU B N 1
ATOM 5956 C CA . LEU B 1 87 ? 24.125 -2.24 -12.07 1 97.06 87 LEU B CA 1
ATOM 5957 C C . LEU B 1 87 ? 22.906 -1.547 -11.477 1 97.06 87 LEU B C 1
ATOM 5959 O O . LEU B 1 87 ? 22.125 -2.17 -10.75 1 97.06 87 LEU B O 1
ATOM 5963 N N . VAL B 1 88 ? 22.75 -0.287 -11.766 1 97.75 88 VAL B N 1
ATOM 5964 C CA . VAL B 1 88 ? 21.594 0.479 -11.297 1 97.75 88 VAL B CA 1
ATOM 5965 C C . VAL B 1 88 ? 20.312 -0.11 -11.867 1 97.75 88 VAL B C 1
ATOM 5967 O O . VAL B 1 88 ? 19.344 -0.33 -11.141 1 97.75 88 VAL B O 1
ATOM 5970 N N . ALA B 1 89 ? 20.297 -0.363 -13.148 1 97.31 89 ALA B N 1
ATOM 5971 C CA . ALA B 1 89 ? 19.125 -0.949 -13.797 1 97.31 89 ALA B CA 1
ATOM 5972 C C . ALA B 1 89 ? 18.781 -2.301 -13.18 1 97.31 89 ALA B C 1
ATOM 5974 O O . ALA B 1 89 ? 17.609 -2.576 -12.898 1 97.31 89 ALA B O 1
ATOM 5975 N N . LYS B 1 90 ? 19.75 -3.098 -12.938 1 97 90 LYS B N 1
ATOM 5976 C CA . LYS B 1 90 ? 19.531 -4.414 -12.344 1 97 90 LYS B CA 1
ATOM 5977 C C . LYS B 1 90 ? 18.969 -4.297 -10.93 1 97 90 LYS B C 1
ATOM 5979 O O . LYS B 1 90 ? 18.125 -5.102 -10.523 1 97 90 LYS B O 1
ATOM 5984 N N . ALA B 1 91 ? 19.484 -3.312 -10.203 1 96.31 91 ALA B N 1
ATOM 5985 C CA . ALA B 1 91 ? 18.969 -3.092 -8.852 1 96.31 91 ALA B CA 1
ATOM 5986 C C . ALA B 1 91 ? 17.484 -2.691 -8.891 1 96.31 91 ALA B C 1
ATOM 5988 O O . ALA B 1 91 ? 16.688 -3.184 -8.094 1 96.31 91 ALA B O 1
ATOM 5989 N N . ILE B 1 92 ? 17.109 -1.8 -9.797 1 94.56 92 ILE B N 1
ATOM 5990 C CA . ILE B 1 92 ? 15.734 -1.344 -9.945 1 94.56 92 ILE B CA 1
ATOM 5991 C C . ILE B 1 92 ? 14.836 -2.531 -10.273 1 94.56 92 ILE B C 1
ATOM 5993 O O . ILE B 1 92 ? 13.766 -2.691 -9.672 1 94.56 92 ILE B O 1
ATOM 5997 N N . ILE B 1 93 ? 15.289 -3.342 -11.125 1 93.81 93 ILE B N 1
ATOM 5998 C CA . ILE B 1 93 ? 14.5 -4.484 -11.586 1 93.81 93 ILE B CA 1
ATOM 5999 C C . ILE B 1 93 ? 14.398 -5.52 -10.469 1 93.81 93 ILE B C 1
ATOM 6001 O O . ILE B 1 93 ? 13.305 -6.016 -10.18 1 93.81 93 ILE B O 1
ATOM 6005 N N . LYS B 1 94 ? 15.445 -5.84 -9.828 1 92.94 94 LYS B N 1
ATOM 6006 C CA . LYS B 1 94 ? 15.508 -6.906 -8.836 1 92.94 94 LYS B CA 1
ATOM 6007 C C . LYS B 1 94 ? 14.641 -6.57 -7.621 1 92.94 94 LYS B C 1
ATOM 6009 O O . LYS B 1 94 ? 13.938 -7.434 -7.094 1 92.94 94 LYS B O 1
ATOM 6014 N N . HIS B 1 95 ? 14.711 -5.344 -7.223 1 90.5 95 HIS B N 1
ATOM 6015 C CA . HIS B 1 95 ? 14.07 -5.004 -5.953 1 90.5 95 HIS B CA 1
ATOM 6016 C C . HIS B 1 95 ? 12.812 -4.18 -6.176 1 90.5 95 HIS B C 1
ATOM 6018 O O . HIS B 1 95 ? 12.125 -3.818 -5.219 1 90.5 95 HIS B O 1
ATOM 6024 N N . GLY B 1 96 ? 12.531 -3.844 -7.398 1 88.44 96 GLY B N 1
ATOM 6025 C CA . GLY B 1 96 ? 11.312 -3.109 -7.703 1 88.44 96 GLY B CA 1
ATOM 6026 C C . GLY B 1 96 ? 11.375 -1.652 -7.281 1 88.44 96 GLY B C 1
ATOM 6027 O O . GLY B 1 96 ? 10.375 -1.087 -6.832 1 88.44 96 GLY B O 1
ATOM 6028 N N . TYR B 1 97 ? 12.578 -1.035 -7.336 1 90.94 97 TYR B N 1
ATOM 6029 C CA . TYR B 1 97 ? 12.68 0.385 -7.016 1 90.94 97 TYR B CA 1
ATOM 6030 C C . TYR B 1 97 ? 11.977 1.234 -8.07 1 90.94 97 TYR B C 1
ATOM 6032 O O . TYR B 1 97 ? 11.992 0.904 -9.258 1 90.94 97 TYR B O 1
ATOM 6040 N N . PRO B 1 98 ? 11.281 2.379 -7.586 1 89.5 98 PRO B N 1
ATOM 6041 C CA . PRO B 1 98 ? 10.797 3.312 -8.602 1 89.5 98 PRO B CA 1
ATOM 6042 C C . PRO B 1 98 ? 11.93 3.924 -9.43 1 89.5 98 PRO B C 1
ATOM 6044 O O . PRO B 1 98 ? 13.062 4.031 -8.945 1 89.5 98 PRO B O 1
ATOM 6047 N N . PHE B 1 99 ? 11.641 4.324 -10.688 1 91.62 99 PHE B N 1
ATOM 6048 C CA . PHE B 1 99 ? 12.664 4.93 -11.531 1 91.62 99 PHE B CA 1
ATOM 6049 C C . PHE B 1 99 ? 13.227 6.188 -10.883 1 91.62 99 PHE B C 1
ATOM 6051 O O . PHE B 1 99 ? 14.398 6.52 -11.07 1 91.62 99 PHE B O 1
ATOM 6058 N N . SER B 1 100 ? 12.43 6.887 -10.102 1 92.06 100 SER B N 1
ATOM 6059 C CA . SER B 1 100 ? 12.836 8.125 -9.453 1 92.06 100 SER B CA 1
ATOM 6060 C C . SER B 1 100 ? 13.852 7.867 -8.344 1 92.06 100 SER B C 1
ATOM 6062 O O . SER B 1 100 ? 14.453 8.797 -7.816 1 92.06 100 SER B O 1
ATOM 6064 N N . TRP B 1 101 ? 14 6.594 -8.039 1 93.19 101 TRP B N 1
ATOM 6065 C CA . TRP B 1 101 ? 14.961 6.191 -7.02 1 93.19 101 TRP B CA 1
ATOM 6066 C C . TRP B 1 101 ? 16.344 6.762 -7.312 1 93.19 101 TRP B C 1
ATOM 6068 O O . TRP B 1 101 ? 17.078 7.133 -6.395 1 93.19 101 TRP B O 1
ATOM 6078 N N . VAL B 1 102 ? 16.703 6.918 -8.555 1 95.88 102 VAL B N 1
ATOM 6079 C CA . VAL B 1 102 ? 18.031 7.387 -8.961 1 95.88 102 VAL B CA 1
ATOM 6080 C C . VAL B 1 102 ? 18.156 8.883 -8.703 1 95.88 102 VAL B C 1
ATOM 6082 O O . VAL B 1 102 ? 19.25 9.43 -8.68 1 95.88 102 VAL B O 1
ATOM 6085 N N . GLU B 1 103 ? 17.016 9.523 -8.578 1 95.56 103 GLU B N 1
ATOM 6086 C CA . GLU B 1 103 ? 17 10.969 -8.367 1 95.56 103 GLU B CA 1
ATOM 6087 C C . GLU B 1 103 ? 16.922 11.32 -6.887 1 95.56 103 GLU B C 1
ATOM 6089 O O . GLU B 1 103 ? 17 12.492 -6.512 1 95.56 103 GLU B O 1
ATOM 6094 N N . HIS B 1 104 ? 16.688 10.305 -6.07 1 95.38 104 HIS B N 1
ATOM 6095 C CA . HIS B 1 104 ? 16.641 10.57 -4.637 1 95.38 104 HIS B CA 1
ATOM 6096 C C . HIS B 1 104 ? 17.938 11.203 -4.156 1 95.38 104 HIS B C 1
ATOM 6098 O O . HIS B 1 104 ? 19.016 10.648 -4.363 1 95.38 104 HIS B O 1
ATOM 6104 N N . GLU B 1 105 ? 17.859 12.32 -3.471 1 95.19 105 GLU B N 1
ATOM 6105 C CA . GLU B 1 105 ? 19.031 13.078 -3.037 1 95.19 105 GLU B CA 1
ATOM 6106 C C . GLU B 1 105 ? 19.938 12.227 -2.133 1 95.19 105 GLU B C 1
ATOM 6108 O O . GLU B 1 105 ? 21.156 12.25 -2.266 1 95.19 105 GLU B O 1
ATOM 6113 N N . GLY B 1 106 ? 19.266 11.484 -1.234 1 95.06 106 GLY B N 1
ATOM 6114 C CA . GLY B 1 106 ? 20.047 10.633 -0.344 1 95.06 106 GLY B CA 1
ATOM 6115 C C . GLY B 1 106 ? 20.859 9.578 -1.08 1 95.06 106 GLY B C 1
ATOM 6116 O O . GLY B 1 106 ? 22.016 9.328 -0.733 1 95.06 106 GLY B O 1
ATOM 6117 N N . ASN B 1 107 ? 20.297 8.992 -2.047 1 95.25 107 ASN B N 1
ATOM 6118 C CA . ASN B 1 107 ? 20.984 7.98 -2.848 1 95.25 107 ASN B CA 1
ATOM 6119 C C . ASN B 1 107 ? 22.109 8.594 -3.668 1 95.25 107 ASN B C 1
ATOM 6121 O O . ASN B 1 107 ? 23.203 8.016 -3.758 1 95.25 107 ASN B O 1
ATOM 6125 N N . ARG B 1 108 ? 21.859 9.703 -4.246 1 96.38 108 ARG B N 1
ATOM 6126 C CA . ARG B 1 108 ? 22.875 10.406 -5.023 1 96.38 108 ARG B CA 1
ATOM 6127 C C . ARG B 1 108 ? 24.062 10.797 -4.152 1 96.38 108 ARG B C 1
ATOM 6129 O O . ARG B 1 108 ? 25.219 10.641 -4.555 1 96.38 108 ARG B O 1
ATOM 6136 N N . ASP B 1 109 ? 23.781 11.312 -2.938 1 95.94 109 ASP B N 1
ATOM 6137 C CA . ASP B 1 109 ? 24.844 11.695 -2.002 1 95.94 109 ASP B CA 1
ATOM 6138 C C . ASP B 1 109 ? 25.75 10.508 -1.686 1 95.94 109 ASP B C 1
ATOM 6140 O O . ASP B 1 109 ? 26.969 10.664 -1.624 1 95.94 109 ASP B O 1
ATOM 6144 N N . ILE B 1 110 ? 25.188 9.359 -1.519 1 96.56 110 ILE B N 1
ATOM 6145 C CA . ILE B 1 110 ? 25.953 8.156 -1.186 1 96.56 110 ILE B CA 1
ATOM 6146 C C . ILE B 1 110 ? 26.844 7.773 -2.359 1 96.56 110 ILE B C 1
ATOM 6148 O O . ILE B 1 110 ? 28.031 7.523 -2.182 1 96.56 110 ILE B O 1
ATOM 6152 N N . HIS B 1 111 ? 26.25 7.734 -3.545 1 96.12 111 HIS B N 1
ATOM 6153 C CA . HIS B 1 111 ? 27 7.316 -4.719 1 96.12 111 HIS B CA 1
ATOM 6154 C C . HIS B 1 111 ? 28.141 8.281 -5.016 1 96.12 111 HIS B C 1
ATOM 6156 O O . HIS B 1 111 ? 29.25 7.859 -5.355 1 96.12 111 HIS B O 1
ATOM 6162 N N . GLU B 1 112 ? 27.875 9.578 -4.844 1 93.88 112 GLU B N 1
ATOM 6163 C CA . GLU B 1 112 ? 28.891 10.602 -5.074 1 93.88 112 GLU B CA 1
ATOM 6164 C C . GLU B 1 112 ? 30.016 10.516 -4.035 1 93.88 112 GLU B C 1
ATOM 6166 O O . GLU B 1 112 ? 31.172 10.75 -4.348 1 93.88 112 GLU B O 1
ATOM 6171 N N . PHE B 1 113 ? 29.688 10.25 -2.807 1 94.31 113 PHE B N 1
ATOM 6172 C CA . PHE B 1 113 ? 30.672 10.094 -1.744 1 94.31 113 PHE B CA 1
ATOM 6173 C C . PHE B 1 113 ? 31.578 8.898 -2.014 1 94.31 113 PHE B C 1
ATOM 6175 O O . PHE B 1 113 ? 32.781 8.953 -1.769 1 94.31 113 PHE B O 1
ATOM 6182 N N . LEU B 1 114 ? 30.969 7.812 -2.531 1 93.62 114 LEU B N 1
ATOM 6183 C CA . LEU B 1 114 ? 31.703 6.574 -2.752 1 93.62 114 LEU B CA 1
ATOM 6184 C C . LEU B 1 114 ? 32.625 6.707 -3.951 1 93.62 114 LEU B C 1
ATOM 6186 O O . LEU B 1 114 ? 33.719 6.137 -3.959 1 93.62 114 LEU B O 1
ATOM 6190 N N . CYS B 1 115 ? 32.156 7.363 -5 1 92 115 CYS B N 1
ATOM 6191 C CA . CYS B 1 115 ? 32.938 7.523 -6.215 1 92 115 CYS B CA 1
ATOM 6192 C C . CYS B 1 115 ? 32.719 8.891 -6.84 1 92 115 CYS B C 1
ATOM 6194 O O . CYS B 1 115 ? 31.609 9.188 -7.301 1 92 115 CYS B O 1
ATOM 6196 N N . ASP B 1 116 ? 33.688 9.617 -6.91 1 88.19 116 ASP B N 1
ATOM 6197 C CA . ASP B 1 116 ? 33.594 10.992 -7.395 1 88.19 116 ASP B CA 1
ATOM 6198 C C . ASP B 1 116 ? 33.312 11.031 -8.898 1 88.19 116 ASP B C 1
ATOM 6200 O O . ASP B 1 116 ? 32.75 12.008 -9.406 1 88.19 116 ASP B O 1
ATOM 6204 N N . ASP B 1 117 ? 33.656 9.961 -9.562 1 89.5 117 ASP B N 1
ATOM 6205 C CA . ASP B 1 117 ? 33.531 9.938 -11.016 1 89.5 117 ASP B CA 1
ATOM 6206 C C . ASP B 1 117 ? 32.125 9.594 -11.453 1 89.5 117 ASP B C 1
ATOM 6208 O O . ASP B 1 117 ? 31.781 9.703 -12.641 1 89.5 117 ASP B O 1
ATOM 6212 N N . VAL B 1 118 ? 31.328 9.219 -10.523 1 93.56 118 VAL B N 1
ATOM 6213 C CA . VAL B 1 118 ? 29.984 8.766 -10.867 1 93.56 118 VAL B CA 1
ATOM 6214 C C . VAL B 1 118 ? 29.156 9.945 -11.375 1 93.56 118 VAL B C 1
ATOM 6216 O O . VAL B 1 118 ? 29.172 11.031 -10.789 1 93.56 118 VAL B O 1
ATOM 6219 N N . LYS B 1 119 ? 28.531 9.789 -12.492 1 93.12 119 LYS B N 1
ATOM 6220 C CA . LYS B 1 119 ? 27.594 10.773 -13.008 1 93.12 119 LYS B CA 1
ATOM 6221 C C . LYS B 1 119 ? 26.156 10.367 -12.695 1 93.12 119 LYS B C 1
ATOM 6223 O O . LYS B 1 119 ? 25.703 9.281 -13.078 1 93.12 119 LYS B O 1
ATOM 6228 N N . THR B 1 120 ? 25.484 11.211 -12.031 1 92.69 120 THR B N 1
ATOM 6229 C CA . THR B 1 120 ? 24.094 10.922 -11.688 1 92.69 120 THR B CA 1
ATOM 6230 C C . THR B 1 120 ? 23.219 10.883 -12.938 1 92.69 120 THR B C 1
ATOM 6232 O O . THR B 1 120 ? 23.531 11.547 -13.93 1 92.69 120 THR B O 1
ATOM 6235 N N . ILE B 1 121 ? 22.25 10.117 -12.891 1 95.19 121 ILE B N 1
ATOM 6236 C CA . ILE B 1 121 ? 21.359 9.984 -14.031 1 95.19 121 ILE B CA 1
ATOM 6237 C C . ILE B 1 121 ? 19.938 10.367 -13.617 1 95.19 121 ILE B C 1
ATOM 6239 O O . ILE B 1 121 ? 19.641 10.461 -12.422 1 95.19 121 ILE B O 1
ATOM 6243 N N . CYS B 1 122 ? 19.062 10.633 -14.578 1 95.31 122 CYS B N 1
ATOM 6244 C CA . CYS B 1 122 ? 17.672 10.961 -14.297 1 95.31 122 CYS B CA 1
ATOM 6245 C C . CYS B 1 122 ? 16.781 9.734 -14.422 1 95.31 122 CYS B C 1
ATOM 6247 O O . CYS B 1 122 ? 17.234 8.68 -14.883 1 95.31 122 CYS B O 1
ATOM 6249 N N . ARG B 1 123 ? 15.617 9.867 -14.031 1 94 123 ARG B N 1
ATOM 6250 C CA . ARG B 1 123 ? 14.672 8.758 -14.031 1 94 123 ARG B CA 1
ATOM 6251 C C . ARG B 1 123 ? 14.414 8.25 -15.445 1 94 123 ARG B C 1
ATOM 6253 O O . ARG B 1 123 ? 14.234 7.051 -15.656 1 94 123 ARG B O 1
ATOM 6260 N N . ASN B 1 124 ? 14.414 9.102 -16.391 1 93.94 124 ASN B N 1
ATOM 6261 C CA . ASN B 1 124 ? 14.18 8.688 -17.766 1 93.94 124 ASN B CA 1
ATOM 6262 C C . ASN B 1 124 ? 15.32 7.836 -18.297 1 93.94 124 ASN B C 1
ATOM 6264 O O . ASN B 1 124 ? 15.094 6.898 -19.062 1 93.94 124 ASN B O 1
ATOM 6268 N N . THR B 1 125 ? 16.5 8.25 -17.938 1 95.5 125 THR B N 1
ATOM 6269 C CA . THR B 1 125 ? 17.656 7.445 -18.328 1 95.5 125 THR B CA 1
ATOM 6270 C C . THR B 1 125 ? 17.609 6.07 -17.672 1 95.5 125 THR B C 1
ATOM 6272 O O . THR B 1 125 ? 17.906 5.059 -18.312 1 95.5 125 THR B O 1
ATOM 6275 N N . ALA B 1 126 ? 17.281 6.055 -16.406 1 96 126 ALA B N 1
ATOM 6276 C CA . ALA B 1 126 ? 17.141 4.785 -15.703 1 96 126 ALA B CA 1
ATOM 6277 C C . ALA B 1 126 ? 16.109 3.889 -16.391 1 96 126 ALA B C 1
ATOM 6279 O O . ALA B 1 126 ? 16.344 2.689 -16.562 1 96 126 ALA B O 1
ATOM 6280 N N . LYS B 1 127 ? 14.961 4.48 -16.734 1 95.19 127 LYS B N 1
ATOM 6281 C CA . LYS B 1 127 ? 13.914 3.762 -17.453 1 95.19 127 LYS B CA 1
ATOM 6282 C C . LYS B 1 127 ? 14.438 3.199 -18.766 1 95.19 127 LYS B C 1
ATOM 6284 O O . LYS B 1 127 ? 14.219 2.025 -19.078 1 95.19 127 LYS B O 1
ATOM 6289 N N . ALA B 1 128 ? 15.094 4.02 -19.484 1 96.19 128 ALA B N 1
ATOM 6290 C CA . ALA B 1 128 ? 15.641 3.607 -20.766 1 96.19 128 ALA B CA 1
ATOM 6291 C C . ALA B 1 128 ? 16.625 2.451 -20.609 1 96.19 128 ALA B C 1
ATOM 6293 O O . ALA B 1 128 ? 16.641 1.529 -21.422 1 96.19 128 ALA B O 1
ATOM 6294 N N . ASP B 1 129 ? 17.422 2.52 -19.609 1 97.12 129 ASP B N 1
ATOM 6295 C CA . ASP B 1 129 ? 18.391 1.467 -19.359 1 97.12 129 ASP B CA 1
ATOM 6296 C C . ASP B 1 129 ? 17.703 0.15 -19.016 1 97.12 129 ASP B C 1
ATOM 6298 O O . ASP B 1 129 ? 18.141 -0.918 -19.438 1 97.12 129 ASP B O 1
ATOM 6302 N N . CYS B 1 130 ? 16.688 0.186 -18.219 1 96.38 130 CYS B N 1
ATOM 6303 C CA . CYS B 1 130 ? 15.914 -1.01 -17.891 1 96.38 130 CYS B CA 1
ATOM 6304 C C . CYS B 1 130 ? 15.281 -1.612 -19.125 1 96.38 130 CYS B C 1
ATOM 6306 O O . CYS B 1 130 ? 15.297 -2.83 -19.312 1 96.38 130 CYS B O 1
ATOM 6308 N N . LEU B 1 131 ? 14.742 -0.74 -19.953 1 96.31 131 LEU B N 1
ATOM 6309 C CA . LEU B 1 131 ? 14.102 -1.199 -21.188 1 96.31 131 LEU B CA 1
ATOM 6310 C C . LEU B 1 131 ? 15.117 -1.817 -22.141 1 96.31 131 LEU B C 1
ATOM 6312 O O . LEU B 1 131 ? 14.812 -2.787 -22.828 1 96.31 131 LEU B O 1
ATOM 6316 N N . LYS B 1 132 ? 16.281 -1.207 -22.156 1 96.06 132 LYS B N 1
ATOM 6317 C CA . LYS B 1 132 ? 17.344 -1.767 -22.984 1 96.06 132 LYS B CA 1
ATOM 6318 C C . LYS B 1 132 ? 17.719 -3.176 -22.531 1 96.06 132 LYS B C 1
ATOM 6320 O O . LYS B 1 132 ? 17.906 -4.074 -23.344 1 96.06 132 LYS B O 1
ATOM 6325 N N . LEU B 1 133 ? 17.844 -3.307 -21.266 1 96 133 LEU B N 1
ATOM 6326 C CA . LEU B 1 133 ? 18.125 -4.625 -20.703 1 96 133 LEU B CA 1
ATOM 6327 C C . LEU B 1 133 ? 17 -5.605 -21.016 1 96 133 LEU B C 1
ATOM 6329 O O . LEU B 1 133 ? 17.266 -6.758 -21.375 1 96 133 LEU B O 1
ATOM 6333 N N . TYR B 1 134 ? 15.812 -5.176 -20.953 1 96.5 134 TYR B N 1
ATOM 6334 C CA . TYR B 1 134 ? 14.625 -5.965 -21.281 1 96.5 134 TYR B CA 1
ATOM 6335 C C . TYR B 1 134 ? 14.688 -6.473 -22.719 1 96.5 134 TYR B C 1
ATOM 6337 O O . TYR B 1 134 ? 14.508 -7.668 -22.969 1 96.5 134 TYR B O 1
ATOM 6345 N N . LEU B 1 135 ? 14.898 -5.602 -23.578 1 96.44 135 LEU B N 1
ATOM 6346 C CA . LEU B 1 135 ? 14.906 -5.953 -25 1 96.44 135 LEU B CA 1
ATOM 6347 C C . LEU B 1 135 ? 16.031 -6.934 -25.297 1 96.44 135 LEU B C 1
ATOM 6349 O O . LEU B 1 135 ? 15.852 -7.879 -26.062 1 96.44 135 LEU B O 1
ATOM 6353 N N . SER B 1 136 ? 17.141 -6.68 -24.703 1 96.12 136 SER B N 1
ATOM 6354 C CA . SER B 1 136 ? 18.266 -7.57 -24.922 1 96.12 136 SER B CA 1
ATOM 6355 C C . SER B 1 136 ? 17.984 -8.969 -24.391 1 96.12 136 SER B C 1
ATOM 6357 O O . SER B 1 136 ? 18.25 -9.969 -25.062 1 96.12 136 SER B O 1
ATOM 6359 N N . LEU B 1 137 ? 17.453 -9.047 -23.25 1 96.25 137 LEU B N 1
ATOM 6360 C CA . LEU B 1 137 ? 17.156 -10.336 -22.625 1 96.25 137 LEU B CA 1
ATOM 6361 C C . LEU B 1 137 ? 16 -11.031 -23.359 1 96.25 137 LEU B C 1
ATOM 6363 O O . LEU B 1 137 ? 15.984 -12.258 -23.453 1 96.25 137 LEU B O 1
ATOM 6367 N N . LYS B 1 138 ? 15.039 -10.242 -23.797 1 96.31 138 LYS B N 1
ATOM 6368 C CA . LYS B 1 138 ? 13.93 -10.805 -24.562 1 96.31 138 LYS B CA 1
ATOM 6369 C C . LYS B 1 138 ? 14.422 -11.539 -25.812 1 96.31 138 LYS B C 1
ATOM 6371 O O . LYS B 1 138 ? 13.969 -12.648 -26.094 1 96.31 138 LYS B O 1
ATOM 6376 N N . ASP B 1 139 ? 15.344 -10.953 -26.469 1 95.62 139 ASP B N 1
ATOM 6377 C CA . ASP B 1 139 ? 15.914 -11.57 -27.672 1 95.62 139 ASP B CA 1
ATOM 6378 C C . ASP B 1 139 ? 16.672 -12.852 -27.312 1 95.62 139 ASP B C 1
ATOM 6380 O O . ASP B 1 139 ? 16.562 -13.852 -28.031 1 95.62 139 ASP B O 1
ATOM 6384 N N . GLN B 1 140 ? 17.375 -12.734 -26.312 1 95.38 140 GLN B N 1
ATOM 6385 C CA . GLN B 1 140 ? 18.109 -13.906 -25.875 1 95.38 140 GLN B CA 1
ATOM 6386 C C . GLN B 1 140 ? 17.156 -15.039 -25.484 1 95.38 140 GLN B C 1
ATOM 6388 O O . GLN B 1 140 ? 17.422 -16.203 -25.781 1 95.38 140 GLN B O 1
ATOM 6393 N N . LEU B 1 141 ? 16.156 -14.68 -24.812 1 95.56 141 LEU B N 1
ATOM 6394 C CA . LEU B 1 141 ? 15.195 -15.688 -24.359 1 95.56 141 LEU B CA 1
ATOM 6395 C C . LEU B 1 141 ? 14.469 -16.312 -25.547 1 95.56 141 LEU B C 1
ATOM 6397 O O . LEU B 1 141 ? 14.172 -17.516 -25.531 1 95.56 141 LEU B O 1
ATOM 6401 N N . LYS B 1 142 ? 14.148 -15.516 -26.5 1 95.94 142 LYS B N 1
ATOM 6402 C CA . LYS B 1 142 ? 13.531 -16.047 -27.703 1 95.94 142 LYS B CA 1
ATOM 6403 C C . LYS B 1 142 ? 14.398 -17.125 -28.344 1 95.94 142 LYS B C 1
ATOM 6405 O O . LYS B 1 142 ? 13.891 -18.172 -28.734 1 95.94 142 LYS B O 1
ATOM 6410 N N . ASP B 1 143 ? 15.625 -16.844 -28.359 1 94.38 143 ASP B N 1
ATOM 6411 C CA . ASP B 1 143 ? 16.578 -17.812 -28.906 1 94.38 143 ASP B CA 1
ATOM 6412 C C . ASP B 1 143 ? 16.641 -19.062 -28.031 1 94.38 143 ASP B C 1
ATOM 6414 O O . ASP B 1 143 ? 16.656 -20.188 -28.562 1 94.38 143 ASP B O 1
ATOM 6418 N N . THR B 1 144 ? 16.641 -18.844 -26.797 1 93.94 144 THR B N 1
ATOM 6419 C CA . THR B 1 144 ? 16.703 -19.953 -25.859 1 93.94 144 THR B CA 1
ATOM 6420 C C . THR B 1 144 ? 15.477 -20.844 -26 1 93.94 144 THR B C 1
ATOM 6422 O O . THR B 1 144 ? 15.594 -22.078 -26.016 1 93.94 144 THR B O 1
ATOM 6425 N N . LEU B 1 145 ? 14.312 -20.297 -26.094 1 95.25 145 LEU B N 1
ATOM 6426 C CA . LEU B 1 145 ? 13.062 -21.047 -26.188 1 95.25 145 LEU B CA 1
ATOM 6427 C C . LEU B 1 145 ? 12.977 -21.812 -27.5 1 95.25 145 LEU B C 1
ATOM 6429 O O . LEU B 1 145 ? 12.461 -22.922 -27.547 1 95.25 145 LEU B O 1
ATOM 6433 N N . SER B 1 146 ? 13.531 -21.203 -28.531 1 92.69 146 SER B N 1
ATOM 6434 C CA . SER B 1 146 ? 13.508 -21.844 -29.844 1 92.69 146 SER B CA 1
ATOM 6435 C C . SER B 1 146 ? 14.422 -23.062 -29.891 1 92.69 146 SER B C 1
ATOM 6437 O O . SER B 1 146 ? 14.164 -24.031 -30.625 1 92.69 146 SER B O 1
ATOM 6439 N N . ASN B 1 147 ? 15.391 -23.031 -29.047 1 92.19 147 ASN B N 1
ATOM 6440 C CA . ASN B 1 147 ? 16.375 -24.094 -29.078 1 92.19 147 ASN B CA 1
ATOM 6441 C C . ASN B 1 147 ? 16.172 -25.094 -27.938 1 92.19 147 ASN B C 1
ATOM 6443 O O . ASN B 1 147 ? 17.016 -25.953 -27.719 1 92.19 147 ASN B O 1
ATOM 6447 N N . LEU B 1 148 ? 15.164 -25.031 -27.297 1 94.06 148 LEU B N 1
ATOM 6448 C CA . LEU B 1 148 ? 14.875 -25.969 -26.219 1 94.06 148 LEU B CA 1
ATOM 6449 C C . LEU B 1 148 ? 14.695 -27.375 -26.75 1 94.06 148 LEU B C 1
ATOM 6451 O O . LEU B 1 148 ? 14.086 -27.578 -27.812 1 94.06 148 LEU B O 1
ATOM 6455 N N . PRO B 1 149 ? 15.258 -28.328 -26.078 1 90.31 149 PRO B N 1
ATOM 6456 C CA . PRO B 1 149 ? 15.086 -29.703 -26.547 1 90.31 149 PRO B CA 1
ATOM 6457 C C . PRO B 1 149 ? 13.641 -30.203 -26.438 1 90.31 149 PRO B C 1
ATOM 6459 O O . PRO B 1 149 ? 13.203 -31.016 -27.234 1 90.31 149 PRO B O 1
ATOM 6462 N N . GLY B 1 150 ? 12.953 -29.75 -25.5 1 91.31 150 GLY B N 1
ATOM 6463 C CA . GLY B 1 150 ? 11.586 -30.203 -25.297 1 91.31 150 GLY B CA 1
ATOM 6464 C C . GLY B 1 150 ? 10.562 -29.109 -25.578 1 91.31 150 GLY B C 1
ATOM 6465 O O . GLY B 1 150 ? 10.898 -28.047 -26.094 1 91.31 150 GLY B O 1
ATOM 6466 N N . ARG B 1 151 ? 9.32 -29.469 -25.375 1 95.38 151 ARG B N 1
ATOM 6467 C CA . ARG B 1 151 ? 8.211 -28.531 -25.562 1 95.38 151 ARG B CA 1
ATOM 6468 C C . ARG B 1 151 ? 7.977 -27.719 -24.312 1 95.38 151 ARG B C 1
ATOM 6470 O O . ARG B 1 151 ? 8.648 -27.906 -23.297 1 95.38 151 ARG B O 1
ATOM 6477 N N . ILE B 1 152 ? 7.09 -26.734 -24.484 1 96.94 152 ILE B N 1
ATOM 6478 C CA . ILE B 1 152 ? 6.871 -25.75 -23.422 1 96.94 152 ILE B CA 1
ATOM 6479 C C . ILE B 1 152 ? 5.434 -25.859 -22.922 1 96.94 152 ILE B C 1
ATOM 6481 O O . ILE B 1 152 ? 4.492 -25.906 -23.703 1 96.94 152 ILE B O 1
ATOM 6485 N N . CYS B 1 153 ? 5.32 -26 -21.641 1 97.06 153 CYS B N 1
ATOM 6486 C CA . CYS B 1 153 ? 4.008 -25.875 -21.016 1 97.06 153 CYS B CA 1
ATOM 6487 C C . CYS B 1 153 ? 3.73 -24.438 -20.594 1 97.06 153 CYS B C 1
ATOM 6489 O O . CYS B 1 153 ? 4.629 -23.734 -20.125 1 97.06 153 CYS B O 1
ATOM 6491 N N . LEU B 1 154 ? 2.449 -23.969 -20.75 1 96.88 154 LEU B N 1
ATOM 6492 C CA . LEU B 1 154 ? 2.104 -22.578 -20.453 1 96.88 154 LEU B CA 1
ATOM 6493 C C . LEU B 1 154 ? 1.057 -22.5 -19.359 1 96.88 154 LEU B C 1
ATOM 6495 O O . LEU B 1 154 ? 0.243 -23.406 -19.188 1 96.88 154 LEU B O 1
ATOM 6499 N N . THR B 1 155 ? 1.141 -21.484 -18.578 1 95.38 155 THR B N 1
ATOM 6500 C CA . THR B 1 155 ? 0.067 -21.062 -17.688 1 95.38 155 THR B CA 1
ATOM 6501 C C . THR B 1 155 ? -0.302 -19.609 -17.938 1 95.38 155 THR B C 1
ATOM 6503 O O . THR B 1 155 ? 0.539 -18.812 -18.375 1 95.38 155 THR B O 1
ATOM 6506 N N . SER B 1 156 ? -1.502 -19.281 -17.797 1 94.31 156 SER B N 1
ATOM 6507 C CA . SER B 1 156 ? -1.957 -17.906 -17.922 1 94.31 156 SER B CA 1
ATOM 6508 C C . SER B 1 156 ? -3.051 -17.578 -16.906 1 94.31 156 SER B C 1
ATOM 6510 O O . SER B 1 156 ? -3.846 -18.453 -16.562 1 94.31 156 SER B O 1
ATOM 6512 N N . ASP B 1 157 ? -2.945 -16.453 -16.406 1 91.38 157 ASP B N 1
ATOM 6513 C CA . ASP B 1 157 ? -3.941 -15.969 -15.461 1 91.38 157 ASP B CA 1
ATOM 6514 C C . ASP B 1 157 ? -4.137 -14.461 -15.586 1 91.38 157 ASP B C 1
ATOM 6516 O O . ASP B 1 157 ? -3.312 -13.773 -16.188 1 91.38 157 ASP B O 1
ATOM 6520 N N . LEU B 1 158 ? -5.273 -14.055 -15.141 1 88.44 158 LEU B N 1
ATOM 6521 C CA . LEU B 1 158 ? -5.609 -12.633 -15.211 1 88.44 158 LEU B CA 1
ATOM 6522 C C . LEU B 1 158 ? -5.496 -11.984 -13.836 1 88.44 158 LEU B C 1
ATOM 6524 O O . LEU B 1 158 ? -5.824 -12.602 -12.82 1 88.44 158 LEU B O 1
ATOM 6528 N N . TRP B 1 159 ? -4.992 -10.758 -13.836 1 84.62 159 TRP B N 1
ATOM 6529 C CA . TRP B 1 159 ? -4.824 -9.977 -12.609 1 84.62 159 TRP B CA 1
ATOM 6530 C C . TRP B 1 159 ? -5.375 -8.57 -12.781 1 84.62 159 TRP B C 1
ATOM 6532 O O . TRP B 1 159 ? -5.176 -7.941 -13.828 1 84.62 159 TRP B O 1
ATOM 6542 N N . THR B 1 160 ? -6.043 -8.141 -11.781 1 81.06 160 THR B N 1
ATOM 6543 C CA . THR B 1 160 ? -6.539 -6.766 -11.789 1 81.06 160 THR B CA 1
ATOM 6544 C C . THR B 1 160 ? -5.766 -5.914 -10.781 1 81.06 160 THR B C 1
ATOM 6546 O O . THR B 1 160 ? -5.676 -6.258 -9.602 1 81.06 160 THR B O 1
ATOM 6549 N N . SER B 1 161 ? -5.234 -4.832 -11.188 1 78.38 161 SER B N 1
ATOM 6550 C CA . SER B 1 161 ? -4.457 -3.941 -10.328 1 78.38 161 SER B CA 1
ATOM 6551 C C . SER B 1 161 ? -5.367 -3.115 -9.43 1 78.38 161 SER B C 1
ATOM 6553 O O . SER B 1 161 ? -6.594 -3.168 -9.555 1 78.38 161 SER B O 1
ATOM 6555 N N . CYS B 1 162 ? -4.691 -2.336 -8.516 1 73.62 162 CYS B N 1
ATOM 6556 C CA . CYS B 1 162 ? -5.43 -1.478 -7.594 1 73.62 162 CYS B CA 1
ATOM 6557 C C . CYS B 1 162 ? -6.148 -0.362 -8.344 1 73.62 162 CYS B C 1
ATOM 6559 O O . CYS B 1 162 ? -7.109 0.217 -7.836 1 73.62 162 CYS B O 1
ATOM 6561 N N . GLN B 1 163 ? -5.797 -0.072 -9.547 1 71.62 163 GLN B N 1
ATOM 6562 C CA . GLN B 1 163 ? -6.441 0.938 -10.375 1 71.62 163 GLN B CA 1
ATOM 6563 C C . GLN B 1 163 ? -7.492 0.31 -11.289 1 71.62 163 GLN B C 1
ATOM 6565 O O . GLN B 1 163 ? -7.965 0.948 -12.227 1 71.62 163 GLN B O 1
ATOM 6570 N N . THR B 1 164 ? -7.719 -0.964 -11.109 1 76.94 164 THR B N 1
ATOM 6571 C CA . THR B 1 164 ? -8.75 -1.706 -11.82 1 76.94 164 THR B CA 1
ATOM 6572 C C . THR B 1 164 ? -8.336 -1.965 -13.266 1 76.94 164 THR B C 1
ATOM 6574 O O . THR B 1 164 ? -9.164 -1.943 -14.172 1 76.94 164 THR B O 1
ATOM 6577 N N . GLU B 1 165 ? -7.082 -1.986 -13.406 1 81.44 165 GLU B N 1
ATOM 6578 C CA . GLU B 1 165 ? -6.559 -2.371 -14.711 1 81.44 165 GLU B CA 1
ATOM 6579 C C . GLU B 1 165 ? -6.273 -3.869 -14.773 1 81.44 165 GLU B C 1
ATOM 6581 O O . GLU B 1 165 ? -5.691 -4.434 -13.852 1 81.44 165 GLU B O 1
ATOM 6586 N N . GLY B 1 166 ? -6.723 -4.457 -15.859 1 85.31 166 GLY B N 1
ATOM 6587 C CA . GLY B 1 166 ? -6.516 -5.887 -16.016 1 85.31 166 GLY B CA 1
ATOM 6588 C C . GLY B 1 166 ? -5.195 -6.227 -16.688 1 85.31 166 GLY B C 1
ATOM 6589 O O . GLY B 1 166 ? -4.762 -5.527 -17.609 1 85.31 166 GLY B O 1
ATOM 6590 N N . TYR B 1 167 ? -4.535 -7.254 -16.172 1 88.12 167 TYR B N 1
ATOM 6591 C CA . TYR B 1 167 ? -3.287 -7.746 -16.75 1 88.12 167 TYR B CA 1
ATOM 6592 C C . TYR B 1 167 ? -3.348 -9.25 -16.969 1 88.12 167 TYR B C 1
ATOM 6594 O O . TYR B 1 167 ? -3.896 -9.992 -16.156 1 88.12 167 TYR B O 1
ATOM 6602 N N . LEU B 1 168 ? -2.814 -9.641 -18.094 1 92.94 168 LEU B N 1
ATOM 6603 C CA . LEU B 1 168 ? -2.662 -11.062 -18.391 1 92.94 168 LEU B CA 1
ATOM 6604 C C . LEU B 1 168 ? -1.218 -11.508 -18.188 1 92.94 168 LEU B C 1
ATOM 6606 O O . LEU B 1 168 ? -0.291 -10.883 -18.703 1 92.94 168 LEU B O 1
ATOM 6610 N N . CYS B 1 169 ? -1.062 -12.516 -17.375 1 93.88 169 CYS B N 1
ATOM 6611 C CA . CYS B 1 169 ? 0.259 -13.094 -17.141 1 93.88 169 CYS B CA 1
ATOM 6612 C C . CYS B 1 169 ? 0.423 -14.406 -17.891 1 93.88 169 CYS B C 1
ATOM 6614 O O . CYS B 1 169 ? -0.395 -15.32 -17.75 1 93.88 169 CYS B O 1
ATOM 6616 N N . LEU B 1 170 ? 1.354 -14.438 -18.734 1 95.81 170 LEU B N 1
ATOM 6617 C CA . LEU B 1 170 ? 1.711 -15.664 -19.438 1 95.81 170 LEU B CA 1
ATOM 6618 C C . LEU B 1 170 ? 3.057 -16.203 -18.969 1 95.81 170 LEU B C 1
ATOM 6620 O O . LEU B 1 170 ? 4.059 -15.484 -19 1 95.81 170 LEU B O 1
ATOM 6624 N N . THR B 1 171 ? 3.078 -17.469 -18.5 1 94.75 171 THR B N 1
ATOM 6625 C CA . THR B 1 171 ? 4.293 -18.062 -17.953 1 94.75 171 THR B CA 1
ATOM 6626 C C . THR B 1 171 ? 4.641 -19.359 -18.688 1 94.75 171 THR B C 1
ATOM 6628 O O . THR B 1 171 ? 3.756 -20.156 -19 1 94.75 171 THR B O 1
ATOM 6631 N N . ALA B 1 172 ? 5.848 -19.484 -18.969 1 95.56 172 ALA B N 1
ATOM 6632 C CA . ALA B 1 172 ? 6.344 -20.703 -19.594 1 95.56 172 ALA B CA 1
ATOM 6633 C C . ALA B 1 172 ? 7.016 -21.609 -18.578 1 95.56 172 ALA B C 1
ATOM 6635 O O . ALA B 1 172 ? 7.727 -21.141 -17.688 1 95.56 172 ALA B O 1
ATOM 6636 N N . HIS B 1 173 ? 6.723 -22.906 -18.656 1 94.88 173 HIS B N 1
ATOM 6637 C CA . HIS B 1 173 ? 7.324 -23.953 -17.844 1 94.88 173 HIS B CA 1
ATOM 6638 C C . HIS B 1 173 ? 7.984 -25.016 -18.703 1 94.88 173 HIS B C 1
ATOM 6640 O O . HIS B 1 173 ? 7.359 -25.562 -19.625 1 94.88 173 HIS B O 1
ATOM 6646 N N . PHE B 1 174 ? 9.219 -25.312 -18.438 1 95.62 174 PHE B N 1
ATOM 6647 C CA . PHE B 1 174 ? 9.914 -26.328 -19.25 1 95.62 174 PHE B CA 1
ATOM 6648 C C . PHE B 1 174 ? 11.094 -26.906 -18.484 1 95.62 174 PHE B C 1
ATOM 6650 O O . PHE B 1 174 ? 11.516 -26.344 -17.469 1 95.62 174 PHE B O 1
ATOM 6657 N N . VAL B 1 175 ? 11.469 -28.078 -18.906 1 95.94 175 VAL B N 1
ATOM 6658 C CA . VAL B 1 175 ? 12.711 -28.672 -18.422 1 95.94 175 VAL B CA 1
ATOM 6659 C C . VAL B 1 175 ? 13.844 -28.391 -19.406 1 95.94 175 VAL B C 1
ATOM 6661 O O . VAL B 1 175 ? 13.766 -28.766 -20.578 1 95.94 175 VAL B O 1
ATOM 6664 N N . ASP B 1 176 ? 14.844 -27.75 -18.984 1 93.38 176 ASP B N 1
ATOM 6665 C CA . ASP B 1 176 ? 15.906 -27.297 -19.875 1 93.38 176 ASP B CA 1
ATOM 6666 C C . ASP B 1 176 ? 16.859 -28.438 -20.234 1 93.38 176 ASP B C 1
ATOM 6668 O O . ASP B 1 176 ? 16.578 -29.594 -19.922 1 93.38 176 ASP B O 1
ATOM 6672 N N . ALA B 1 177 ? 17.922 -28.109 -20.984 1 92.62 177 ALA B N 1
ATOM 6673 C CA . ALA B 1 177 ? 18.875 -29.109 -21.484 1 92.62 177 ALA B CA 1
ATOM 6674 C C . ALA B 1 177 ? 19.578 -29.828 -20.328 1 92.62 177 ALA B C 1
ATOM 6676 O O . ALA B 1 177 ? 19.969 -30.984 -20.453 1 92.62 177 ALA B O 1
ATOM 6677 N N . ASN B 1 178 ? 19.609 -29.172 -19.188 1 93.12 178 ASN B N 1
ATOM 6678 C CA . ASN B 1 178 ? 20.266 -29.75 -18.016 1 93.12 178 ASN B CA 1
ATOM 6679 C C . ASN B 1 178 ? 19.234 -30.406 -17.094 1 93.12 178 ASN B C 1
ATOM 6681 O O . ASN B 1 178 ? 19.562 -30.734 -15.945 1 93.12 178 ASN B O 1
ATOM 6685 N N . TRP B 1 179 ? 18.031 -30.609 -17.578 1 95.31 179 TRP B N 1
ATOM 6686 C CA . TRP B 1 179 ? 16.922 -31.281 -16.891 1 95.31 179 TRP B CA 1
ATOM 6687 C C . TRP B 1 179 ? 16.531 -30.531 -15.625 1 95.31 179 TRP B C 1
ATOM 6689 O O . TRP B 1 179 ? 16.266 -31.156 -14.594 1 95.31 179 TRP B O 1
ATOM 6699 N N . LYS B 1 180 ? 16.688 -29.266 -15.695 1 93.31 180 LYS B N 1
ATOM 6700 C CA . LYS B 1 180 ? 16.203 -28.406 -14.617 1 93.31 180 LYS B CA 1
ATOM 6701 C C . LYS B 1 180 ? 14.852 -27.797 -14.961 1 93.31 180 LYS B C 1
ATOM 6703 O O . LYS B 1 180 ? 14.672 -27.266 -16.062 1 93.31 180 LYS B O 1
ATOM 6708 N N . LEU B 1 181 ? 13.945 -28 -14.008 1 94.06 181 LEU B N 1
ATOM 6709 C CA . LEU B 1 181 ? 12.633 -27.391 -14.188 1 94.06 181 LEU B CA 1
ATOM 6710 C C . LEU B 1 181 ? 12.719 -25.875 -14.055 1 94.06 181 LEU B C 1
ATOM 6712 O O . LEU B 1 181 ? 13.227 -25.359 -13.055 1 94.06 181 LEU B O 1
ATOM 6716 N N . THR B 1 182 ? 12.273 -25.172 -15.086 1 91.62 182 THR B N 1
ATOM 6717 C CA . THR B 1 182 ? 12.375 -23.719 -15.102 1 91.62 182 THR B CA 1
ATOM 6718 C C . THR B 1 182 ? 11.031 -23.078 -15.453 1 91.62 182 THR B C 1
ATOM 6720 O O . THR B 1 182 ? 10.312 -23.594 -16.328 1 91.62 182 THR B O 1
ATOM 6723 N N . SER B 1 183 ? 10.664 -22.125 -14.688 1 92.06 183 SER B N 1
ATOM 6724 C CA . SER B 1 183 ? 9.477 -21.312 -14.969 1 92.06 183 SER B CA 1
ATOM 6725 C C . SER B 1 183 ? 9.844 -19.859 -15.195 1 92.06 183 SER B C 1
ATOM 6727 O O . SER B 1 183 ? 10.562 -19.266 -14.391 1 92.06 183 SER B O 1
ATOM 6729 N N . LEU B 1 184 ? 9.398 -19.281 -16.328 1 92.44 184 LEU B N 1
ATOM 6730 C CA . LEU B 1 184 ? 9.703 -17.906 -16.672 1 92.44 184 LEU B CA 1
ATOM 6731 C C . LEU B 1 184 ? 8.445 -17.156 -17.109 1 92.44 184 LEU B C 1
ATOM 6733 O O . LEU B 1 184 ? 7.625 -17.703 -17.844 1 92.44 184 LEU B O 1
ATOM 6737 N N . VAL B 1 185 ? 8.289 -15.969 -16.609 1 93.81 185 VAL B N 1
ATOM 6738 C CA . VAL B 1 185 ? 7.191 -15.125 -17.062 1 93.81 185 VAL B CA 1
ATOM 6739 C C . VAL B 1 185 ? 7.508 -14.547 -18.438 1 93.81 185 VAL B C 1
ATOM 6741 O O . VAL B 1 185 ? 8.469 -13.797 -18.594 1 93.81 185 VAL B O 1
ATOM 6744 N N . LEU B 1 186 ? 6.723 -14.938 -19.375 1 95.88 186 LEU B N 1
ATOM 6745 C CA . LEU B 1 186 ? 6.949 -14.453 -20.734 1 95.88 186 LEU B CA 1
ATOM 6746 C C . LEU B 1 186 ? 6.363 -13.055 -20.906 1 95.88 186 LEU B C 1
ATOM 6748 O O . LEU B 1 186 ? 7.004 -12.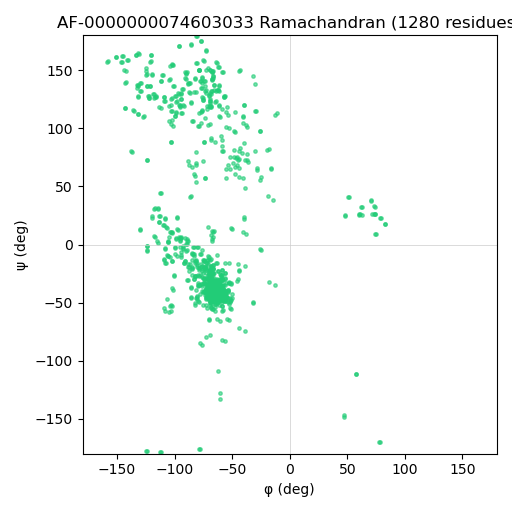188 -21.5 1 95.88 186 LEU B O 1
ATOM 6752 N N . ASN B 1 187 ? 5.176 -12.922 -20.422 1 95.31 187 ASN B N 1
ATOM 6753 C CA . ASN B 1 187 ? 4.484 -11.656 -20.609 1 95.31 187 ASN B CA 1
ATOM 6754 C C . ASN B 1 187 ? 3.662 -11.273 -19.375 1 95.31 187 ASN B C 1
ATOM 6756 O O . ASN B 1 187 ? 3.209 -12.148 -18.641 1 95.31 187 ASN B O 1
ATOM 6760 N N . PHE B 1 188 ? 3.51 -10.07 -19.141 1 92.81 188 PHE B N 1
ATOM 6761 C CA . PHE B 1 188 ? 2.619 -9.414 -18.203 1 92.81 188 PHE B CA 1
ATOM 6762 C C . PHE B 1 188 ? 1.964 -8.188 -18.828 1 92.81 188 PHE B C 1
ATOM 6764 O O . PHE B 1 188 ? 2.367 -7.059 -18.547 1 92.81 188 PHE B O 1
ATOM 6771 N N . CYS B 1 189 ? 0.971 -8.438 -19.594 1 90.69 189 CYS B N 1
ATOM 6772 C CA . CYS B 1 189 ? 0.487 -7.406 -20.5 1 90.69 189 CYS B CA 1
ATOM 6773 C C . CYS B 1 189 ? -0.884 -6.898 -20.062 1 90.69 189 CYS B C 1
ATOM 6775 O O . CYS B 1 189 ? -1.706 -7.668 -19.562 1 90.69 189 CYS B O 1
ATOM 6777 N N . HIS B 1 190 ? -1.058 -5.633 -20.312 1 89 190 HIS B N 1
ATOM 6778 C CA . HIS B 1 190 ? -2.338 -4.996 -20.031 1 89 190 HIS B CA 1
ATOM 6779 C C . HIS B 1 190 ? -3.432 -5.516 -20.953 1 89 190 HIS B C 1
ATOM 6781 O O . HIS B 1 190 ? -3.193 -5.723 -22.156 1 89 190 HIS B O 1
ATOM 6787 N N . MET B 1 191 ? -4.582 -5.879 -20.359 1 88.25 191 MET B N 1
ATOM 6788 C CA . MET B 1 191 ? -5.742 -6.348 -21.109 1 88.25 191 MET B CA 1
ATOM 6789 C C . MET B 1 191 ? -7.012 -5.633 -20.656 1 88.25 191 MET B C 1
ATOM 6791 O O . MET B 1 191 ? -7.352 -5.648 -19.469 1 88.25 191 MET B O 1
ATOM 6795 N N . GLU B 1 192 ? -7.734 -5.07 -21.516 1 79.06 192 GLU B N 1
ATOM 6796 C CA . GLU B 1 192 ? -8.906 -4.27 -21.203 1 79.06 192 GLU B CA 1
ATOM 6797 C C . GLU B 1 192 ? -10.156 -5.141 -21.062 1 79.06 192 GLU B C 1
ATOM 6799 O O . GLU B 1 192 ? -10.969 -4.93 -20.172 1 79.06 192 GLU B O 1
ATOM 6804 N N . HIS B 1 193 ? -10.297 -6.074 -22.047 1 80.94 193 HIS B N 1
ATOM 6805 C CA . HIS B 1 193 ? -11.469 -6.945 -22.047 1 80.94 193 HIS B CA 1
ATOM 6806 C C . HIS B 1 193 ? -11.078 -8.391 -21.75 1 80.94 193 HIS B C 1
ATOM 6808 O O . HIS B 1 193 ? -10.07 -8.883 -22.25 1 80.94 193 HIS B O 1
ATOM 6814 N N . HIS B 1 194 ? -11.961 -8.992 -20.969 1 82.81 194 HIS B N 1
ATOM 6815 C CA . HIS B 1 194 ? -11.586 -10.32 -20.5 1 82.81 194 HIS B CA 1
ATOM 6816 C C . HIS B 1 194 ? -12.508 -11.391 -21.062 1 82.81 194 HIS B C 1
ATOM 6818 O O . HIS B 1 194 ? -12.766 -12.406 -20.406 1 82.81 194 HIS B O 1
ATOM 6824 N N . SER B 1 195 ? -12.969 -11.117 -22.219 1 87.94 195 SER B N 1
ATOM 6825 C CA . SER B 1 195 ? -13.773 -12.141 -22.859 1 87.94 195 SER B CA 1
ATOM 6826 C C . SER B 1 195 ? -12.906 -13.273 -23.391 1 87.94 195 SER B C 1
ATOM 6828 O O . SER B 1 195 ? -11.703 -13.094 -23.609 1 87.94 195 SER B O 1
ATOM 6830 N N . GLY B 1 196 ? -13.547 -14.461 -23.594 1 93.25 196 GLY B N 1
ATOM 6831 C CA . GLY B 1 196 ? -12.812 -15.602 -24.125 1 93.25 196 GLY B CA 1
ATOM 6832 C C . GLY B 1 196 ? -12.141 -15.328 -25.453 1 93.25 196 GLY B C 1
ATOM 6833 O O . GLY B 1 196 ? -11.008 -15.742 -25.688 1 93.25 196 GLY B O 1
ATOM 6834 N N . LYS B 1 197 ? -12.828 -14.617 -26.25 1 94.44 197 LYS B N 1
ATOM 6835 C CA . LYS B 1 197 ? -12.289 -14.297 -27.562 1 94.44 197 LYS B CA 1
ATOM 6836 C C . LYS B 1 197 ? -11.07 -13.383 -27.453 1 94.44 197 LYS B C 1
ATOM 6838 O O . LYS B 1 197 ? -10.062 -13.594 -28.141 1 94.44 197 LYS B O 1
ATOM 6843 N N . GLU B 1 198 ? -11.195 -12.383 -26.625 1 93 198 GLU B N 1
ATOM 6844 C CA . GLU B 1 198 ? -10.094 -11.445 -26.469 1 93 198 GLU B CA 1
ATOM 6845 C C . GLU B 1 198 ? -8.875 -12.109 -25.844 1 93 198 GLU B C 1
ATOM 6847 O O . GLU B 1 198 ? -7.738 -11.828 -26.219 1 93 198 GLU B O 1
ATOM 6852 N N . ILE B 1 199 ? -9.133 -12.961 -24.922 1 95.38 199 ILE B N 1
ATOM 6853 C CA . ILE B 1 199 ? -8.047 -13.703 -24.297 1 95.38 199 ILE B CA 1
ATOM 6854 C C . ILE B 1 199 ? -7.344 -14.57 -25.328 1 95.38 199 ILE B C 1
ATOM 6856 O O . ILE B 1 199 ? -6.113 -14.602 -25.391 1 95.38 199 ILE B O 1
ATOM 6860 N N . TYR B 1 200 ? -8.164 -15.234 -26.172 1 96.88 200 TYR B N 1
ATOM 6861 C CA . TYR B 1 200 ? -7.641 -16.078 -27.25 1 96.88 200 TYR B CA 1
ATOM 6862 C C . TYR B 1 200 ? -6.758 -15.273 -28.188 1 96.88 200 TYR B C 1
ATOM 6864 O O . TYR B 1 200 ? -5.641 -15.68 -28.5 1 96.88 200 TYR B O 1
ATOM 6872 N N . ILE B 1 201 ? -7.199 -14.125 -28.594 1 96.5 201 ILE B N 1
ATOM 6873 C CA . ILE B 1 201 ? -6.484 -13.297 -29.562 1 96.5 201 ILE B CA 1
ATOM 6874 C C . ILE B 1 201 ? -5.148 -12.859 -28.969 1 96.5 201 ILE B C 1
ATOM 6876 O O . ILE B 1 201 ? -4.113 -12.922 -29.641 1 96.5 201 ILE B O 1
ATOM 6880 N N . LEU B 1 202 ? -5.25 -12.461 -27.75 1 96.06 202 LEU B N 1
ATOM 6881 C CA . LEU B 1 202 ? -4.031 -11.984 -27.094 1 96.06 202 LEU B CA 1
ATOM 6882 C C . LEU B 1 202 ? -3.043 -13.125 -26.891 1 96.06 202 LEU B C 1
ATOM 6884 O O . LEU B 1 202 ? -1.85 -12.977 -27.172 1 96.06 202 LEU B O 1
ATOM 6888 N N . LEU B 1 203 ? -3.473 -14.281 -26.438 1 97.19 203 LEU B N 1
ATOM 6889 C CA . LEU B 1 203 ? -2.598 -15.43 -26.203 1 97.19 203 LEU B CA 1
ATOM 6890 C C . LEU B 1 203 ? -1.929 -15.859 -27.516 1 97.19 203 LEU B C 1
ATOM 6892 O O . LEU B 1 203 ? -0.726 -16.141 -27.531 1 97.19 203 LEU B O 1
ATOM 6896 N N . LEU B 1 204 ? -2.736 -15.938 -28.531 1 97.38 204 LEU B N 1
ATOM 6897 C CA . LEU B 1 204 ? -2.193 -16.328 -29.828 1 97.38 204 LEU B CA 1
ATOM 6898 C C . LEU B 1 204 ? -1.127 -15.344 -30.297 1 97.38 204 LEU B C 1
ATOM 6900 O O . LEU B 1 204 ? -0.072 -15.75 -30.797 1 97.38 204 LEU B O 1
ATOM 6904 N N . LYS B 1 205 ? -1.454 -14.094 -30.125 1 97.06 205 LYS B N 1
ATOM 6905 C CA . LYS B 1 205 ? -0.503 -13.047 -30.5 1 97.06 205 LYS B CA 1
ATOM 6906 C C . LYS B 1 205 ? 0.816 -13.211 -29.75 1 97.06 205 LYS B C 1
ATOM 6908 O O . LYS B 1 205 ? 1.891 -13.117 -30.344 1 97.06 205 LYS B O 1
ATOM 6913 N N . LEU B 1 206 ? 0.726 -13.445 -28.5 1 97.25 206 LEU B N 1
ATOM 6914 C CA . LEU B 1 206 ? 1.917 -13.57 -27.672 1 97.25 206 LEU B CA 1
ATOM 6915 C C . LEU B 1 206 ? 2.715 -14.812 -28.047 1 97.25 206 LEU B C 1
ATOM 6917 O O . LEU B 1 206 ? 3.943 -14.766 -28.141 1 97.25 206 LEU B O 1
ATOM 6921 N N . ILE B 1 207 ? 2.066 -15.953 -28.25 1 97.5 207 ILE B N 1
ATOM 6922 C CA . ILE B 1 207 ? 2.705 -17.203 -28.625 1 97.5 207 ILE B CA 1
ATOM 6923 C C . ILE B 1 207 ? 3.451 -17.031 -29.953 1 97.5 207 ILE B C 1
ATOM 6925 O O . ILE B 1 207 ? 4.59 -17.484 -30.094 1 97.5 207 ILE B O 1
ATOM 6929 N N . ARG B 1 208 ? 2.846 -16.312 -30.859 1 96.56 208 ARG B N 1
ATOM 6930 C CA . ARG B 1 208 ? 3.459 -16.062 -32.156 1 96.56 208 ARG B CA 1
ATOM 6931 C C . ARG B 1 208 ? 4.645 -15.109 -32.031 1 96.56 208 ARG B C 1
ATOM 6933 O O . ARG B 1 208 ? 5.668 -15.289 -32.688 1 96.56 208 ARG B O 1
ATOM 6940 N N . GLU B 1 209 ? 4.453 -14.117 -31.203 1 96 209 GLU B N 1
ATOM 6941 C CA . GLU B 1 209 ? 5.535 -13.164 -30.984 1 96 209 GLU B CA 1
ATOM 6942 C C . GLU B 1 209 ? 6.777 -13.852 -30.438 1 96 209 GLU B C 1
ATOM 6944 O O . GLU B 1 209 ? 7.902 -13.492 -30.781 1 96 209 GLU B O 1
ATOM 6949 N N . TRP B 1 210 ? 6.57 -14.82 -29.578 1 97.06 210 TRP B N 1
ATOM 6950 C CA . TRP B 1 210 ? 7.684 -15.555 -29 1 97.06 210 TRP B CA 1
ATOM 6951 C C . TRP B 1 210 ? 8.188 -16.641 -29.938 1 97.06 210 TRP B C 1
ATOM 6953 O O . TRP B 1 210 ? 9.266 -17.203 -29.734 1 97.06 210 TRP B O 1
ATOM 6963 N N . GLY B 1 211 ? 7.414 -16.938 -30.953 1 94.75 211 GLY B N 1
ATOM 6964 C CA . GLY B 1 211 ? 7.789 -17.953 -31.938 1 94.75 211 GLY B CA 1
ATOM 6965 C C . GLY B 1 211 ? 7.754 -19.359 -31.391 1 94.75 211 GLY B C 1
ATOM 6966 O O . GLY B 1 211 ? 8.609 -20.188 -31.719 1 94.75 211 GLY B O 1
ATOM 6967 N N . ILE B 1 212 ? 6.785 -19.672 -30.547 1 96.19 212 ILE B N 1
ATOM 6968 C CA . ILE B 1 212 ? 6.789 -20.984 -29.891 1 96.19 212 ILE B CA 1
ATOM 6969 C C . ILE B 1 212 ? 5.52 -21.75 -30.266 1 96.19 212 ILE B C 1
ATOM 6971 O O . ILE B 1 212 ? 5.074 -22.609 -29.516 1 96.19 212 ILE B O 1
ATOM 6975 N N . GLU B 1 213 ? 4.895 -21.469 -31.312 1 94.69 213 GLU B N 1
ATOM 6976 C CA . GLU B 1 213 ? 3.652 -22.109 -31.734 1 94.69 213 GLU B CA 1
ATOM 6977 C C . GLU B 1 213 ? 3.816 -23.625 -31.828 1 94.69 213 GLU B C 1
ATOM 6979 O O . GLU B 1 213 ? 2.938 -24.375 -31.406 1 94.69 213 GLU B O 1
ATOM 6984 N N . ASN B 1 214 ? 4.922 -23.984 -32.344 1 92.94 214 ASN B N 1
ATOM 6985 C CA . ASN B 1 214 ? 5.148 -25.406 -32.562 1 92.94 214 ASN B CA 1
ATOM 6986 C C . ASN B 1 214 ? 5.797 -26.062 -31.328 1 92.94 214 ASN B C 1
ATOM 6988 O O . ASN B 1 214 ? 6.156 -27.25 -31.375 1 92.94 214 ASN B O 1
ATOM 6992 N N . LYS B 1 215 ? 5.957 -25.328 -30.281 1 94.69 215 LYS B N 1
ATOM 6993 C CA . LYS B 1 215 ? 6.652 -25.859 -29.109 1 94.69 215 LYS B CA 1
ATOM 6994 C C . LYS B 1 215 ? 5.715 -25.969 -27.922 1 94.69 215 LYS B C 1
ATOM 6996 O O . LYS B 1 215 ? 6.121 -26.406 -26.844 1 94.69 215 LYS B O 1
ATOM 7001 N N . VAL B 1 216 ? 4.492 -25.641 -28.062 1 96.44 216 VAL B N 1
ATOM 7002 C CA . VAL B 1 216 ? 3.555 -25.641 -26.938 1 96.44 216 VAL B CA 1
ATOM 7003 C C . VAL B 1 216 ? 3.039 -27.062 -26.688 1 96.44 216 VAL B C 1
ATOM 7005 O O . VAL B 1 216 ? 2.646 -27.75 -27.625 1 96.44 216 VAL B O 1
ATOM 7008 N N . PHE B 1 217 ? 3.078 -27.469 -25.469 1 96.25 217 PHE B N 1
ATOM 7009 C CA . PHE B 1 217 ? 2.564 -28.781 -25.109 1 96.25 217 PHE B CA 1
ATOM 7010 C C . PHE B 1 217 ? 1.199 -28.656 -24.438 1 96.25 217 PHE B C 1
ATOM 7012 O O . PHE B 1 217 ? 0.239 -29.312 -24.859 1 96.25 217 PHE B O 1
ATOM 7019 N N . SER B 1 218 ? 1.168 -27.828 -23.438 1 95.94 218 SER B N 1
ATOM 7020 C CA . SER B 1 218 ? -0.077 -27.703 -22.688 1 95.94 218 SER B CA 1
ATOM 7021 C C . SER B 1 218 ? -0.294 -26.266 -22.219 1 95.94 218 SER B C 1
ATOM 7023 O O . SER B 1 218 ? 0.633 -25.453 -22.234 1 95.94 218 SER B O 1
ATOM 7025 N N . LEU B 1 219 ? -1.514 -25.938 -21.859 1 96.5 219 LEU B N 1
ATOM 7026 C CA . LEU B 1 219 ? -1.934 -24.656 -21.281 1 96.5 219 LEU B CA 1
ATOM 7027 C C . LEU B 1 219 ? -2.803 -24.875 -20.047 1 96.5 219 LEU B C 1
ATOM 7029 O O . LEU B 1 219 ? -3.895 -25.438 -20.141 1 96.5 219 LEU B O 1
ATOM 7033 N N . THR B 1 220 ? -2.266 -24.5 -18.953 1 94.69 220 THR B N 1
ATOM 7034 C CA . THR B 1 220 ? -3 -24.609 -17.688 1 94.69 220 THR B CA 1
ATOM 7035 C C . THR B 1 220 ? -3.707 -23.312 -17.359 1 94.69 220 THR B C 1
ATOM 7037 O O . THR B 1 220 ? -3.074 -22.25 -17.297 1 94.69 220 THR B O 1
ATOM 7040 N N . LEU B 1 221 ? -5.004 -23.359 -17.141 1 93.44 221 LEU B N 1
ATOM 7041 C CA . LEU B 1 221 ? -5.82 -22.188 -16.875 1 93.44 221 LEU B CA 1
ATOM 7042 C C . LEU B 1 221 ? -6.746 -22.422 -15.68 1 93.44 221 LEU B C 1
ATOM 7044 O O . LEU B 1 221 ? -6.988 -23.578 -15.305 1 93.44 221 LEU B O 1
ATOM 7048 N N . ASP B 1 222 ? -7.242 -21.359 -15.156 1 86.94 222 ASP B N 1
ATOM 7049 C CA . ASP B 1 222 ? -8.281 -21.469 -14.141 1 86.94 222 ASP B CA 1
ATOM 7050 C C . ASP B 1 222 ? -9.609 -21.906 -14.75 1 86.94 222 ASP B C 1
ATOM 7052 O O . ASP B 1 222 ? -9.727 -22.016 -15.977 1 86.94 222 ASP B O 1
ATOM 7056 N N . ASN B 1 223 ? -10.562 -22.297 -13.945 1 81.5 223 ASN B N 1
ATOM 7057 C CA . ASN B 1 223 ? -11.812 -22.891 -14.398 1 81.5 223 ASN B CA 1
ATOM 7058 C C . ASN B 1 223 ? -12.859 -21.828 -14.727 1 81.5 223 ASN B C 1
ATOM 7060 O O . ASN B 1 223 ? -14.047 -22.016 -14.453 1 81.5 223 ASN B O 1
ATOM 7064 N N . ALA B 1 224 ? -12.492 -20.766 -15.344 1 85.06 224 ALA B N 1
ATOM 7065 C CA . ALA B 1 224 ? -13.43 -19.734 -15.75 1 85.06 224 ALA B CA 1
ATOM 7066 C C . ALA B 1 224 ? -13.992 -20.016 -17.141 1 85.06 224 ALA B C 1
ATOM 7068 O O . ALA B 1 224 ? -13.305 -20.562 -18 1 85.06 224 ALA B O 1
ATOM 7069 N N . SER B 1 225 ? -15.195 -19.625 -17.406 1 88.12 225 SER B N 1
ATOM 7070 C CA . SER B 1 225 ? -15.852 -19.859 -18.688 1 88.12 225 SER B CA 1
ATOM 7071 C C . SER B 1 225 ? -15.109 -19.156 -19.812 1 88.12 225 SER B C 1
ATOM 7073 O O . SER B 1 225 ? -15.016 -19.703 -20.922 1 88.12 225 SER B O 1
ATOM 7075 N N . SER B 1 226 ? -14.633 -18.016 -19.531 1 90.56 226 SER B N 1
ATOM 7076 C CA . SER B 1 226 ? -13.867 -17.281 -20.531 1 90.56 226 SER B CA 1
ATOM 7077 C C . SER B 1 226 ? -12.609 -18.047 -20.938 1 90.56 226 SER B C 1
ATOM 7079 O O . SER B 1 226 ? -12.242 -18.062 -22.109 1 90.56 226 SER B O 1
ATOM 7081 N N . ASN B 1 227 ? -12.016 -18.719 -20 1 91.31 227 ASN B N 1
ATOM 7082 C CA . ASN B 1 227 ? -10.82 -19.516 -20.266 1 91.31 227 ASN B CA 1
ATOM 7083 C C . ASN B 1 227 ? -11.141 -20.75 -21.109 1 91.31 227 ASN B C 1
ATOM 7085 O O . ASN B 1 227 ? -10.336 -21.156 -21.953 1 91.31 227 ASN B O 1
ATOM 7089 N N . ASP B 1 228 ? -12.312 -21.328 -20.844 1 91.44 228 ASP B N 1
ATOM 7090 C CA . ASP B 1 228 ? -12.734 -22.484 -21.641 1 91.44 228 ASP B CA 1
ATOM 7091 C C . ASP B 1 228 ? -12.867 -22.125 -23.109 1 91.44 228 ASP B C 1
ATOM 7093 O O . ASP B 1 228 ? -12.383 -22.859 -23.984 1 91.44 228 ASP B O 1
ATOM 7097 N N . LYS B 1 229 ? -13.492 -21.016 -23.297 1 94.62 229 LYS B N 1
ATOM 7098 C CA . LYS B 1 229 ? -13.664 -20.562 -24.672 1 94.62 229 LYS B CA 1
ATOM 7099 C C . LYS B 1 229 ? -12.32 -20.203 -25.297 1 94.62 229 LYS B C 1
ATOM 7101 O O . LYS B 1 229 ? -12.047 -20.578 -26.438 1 94.62 229 LYS B O 1
ATOM 7106 N N . ALA B 1 230 ? -11.531 -19.516 -24.547 1 95.88 230 ALA B N 1
ATOM 7107 C CA . ALA B 1 230 ? -10.227 -19.094 -25.047 1 95.88 230 ALA B CA 1
ATOM 7108 C C . ALA B 1 230 ? -9.367 -20.281 -25.453 1 95.88 230 ALA B C 1
ATOM 7110 O O . ALA B 1 230 ? -8.773 -20.297 -26.531 1 95.88 230 ALA B O 1
ATOM 7111 N N . GLN B 1 231 ? -9.281 -21.281 -24.594 1 95.25 231 GLN B N 1
ATOM 7112 C CA . GLN B 1 231 ? -8.438 -22.438 -24.891 1 95.25 231 GLN B CA 1
ATOM 7113 C C . GLN B 1 231 ? -9 -23.25 -26.047 1 95.25 231 GLN B C 1
ATOM 7115 O O . GLN B 1 231 ? -8.25 -23.828 -26.828 1 95.25 231 GLN B O 1
ATOM 7120 N N . ASP B 1 232 ? -10.336 -23.266 -26.219 1 95.19 232 ASP B N 1
ATOM 7121 C CA . ASP B 1 232 ? -10.938 -23.953 -27.359 1 95.19 232 ASP B CA 1
ATOM 7122 C C . ASP B 1 232 ? -10.492 -23.328 -28.672 1 95.19 232 ASP B C 1
ATOM 7124 O O . ASP B 1 232 ? -10.102 -24.047 -29.609 1 95.19 232 ASP B O 1
ATOM 7128 N N . TYR B 1 233 ? -10.602 -22.031 -28.703 1 96.69 233 TYR B N 1
ATOM 7129 C CA . TYR B 1 233 ? -10.172 -21.312 -29.891 1 96.69 233 TYR B CA 1
ATOM 7130 C C . TY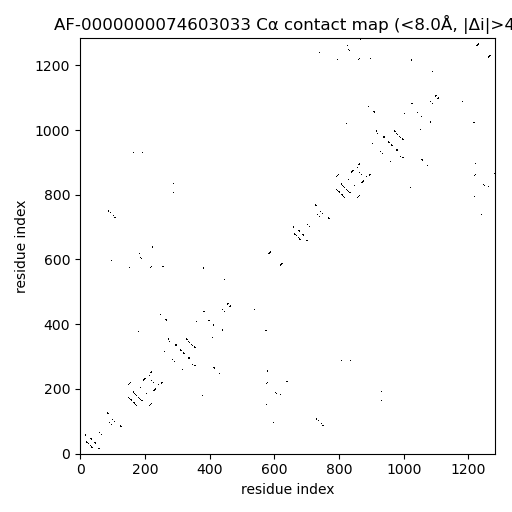R B 1 233 ? -8.688 -21.531 -30.156 1 96.69 233 TYR B C 1
ATOM 7132 O O . TYR B 1 233 ? -8.289 -21.766 -31.297 1 96.69 233 TYR B O 1
ATOM 7140 N N . LEU B 1 234 ? -7.949 -21.484 -29.156 1 97.12 234 LEU B N 1
ATOM 7141 C CA . LEU B 1 234 ? -6.5 -21.609 -29.297 1 97.12 234 LEU B CA 1
ATOM 7142 C C . LEU B 1 234 ? -6.117 -23.016 -29.734 1 97.12 234 LEU B C 1
ATOM 7144 O O . LEU B 1 234 ? -5.25 -23.188 -30.594 1 97.12 234 LEU B O 1
ATOM 7148 N N . LYS B 1 235 ? -6.707 -24.016 -29.109 1 96.19 235 LYS B N 1
ATOM 7149 C CA . LYS B 1 235 ? -6.48 -25.406 -29.484 1 96.19 235 LYS B CA 1
ATOM 7150 C C . LYS B 1 235 ? -6.82 -25.656 -30.953 1 96.19 235 LYS B C 1
ATOM 7152 O O . LYS B 1 235 ? -6.051 -26.281 -31.672 1 96.19 235 LYS B O 1
ATOM 7157 N N . ALA B 1 236 ? -7.926 -25.109 -31.359 1 96.31 236 ALA B N 1
ATOM 7158 C CA . ALA B 1 236 ? -8.359 -25.281 -32.75 1 96.31 236 ALA B CA 1
ATOM 7159 C C . ALA B 1 236 ? -7.359 -24.641 -33.688 1 96.31 236 ALA B C 1
ATOM 7161 O O . ALA B 1 236 ? -7.023 -25.234 -34.719 1 96.31 236 ALA B O 1
ATOM 7162 N N . THR B 1 237 ? -6.918 -23.547 -33.344 1 96.62 237 THR B N 1
ATOM 7163 C CA . THR B 1 237 ? -5.996 -22.812 -34.219 1 96.62 237 THR B CA 1
ATOM 7164 C C . THR B 1 237 ? -4.645 -23.516 -34.281 1 96.62 237 THR B C 1
ATOM 7166 O O . THR B 1 237 ? -4.105 -23.734 -35.375 1 96.62 237 THR B O 1
ATOM 7169 N N . LEU B 1 238 ? -4.113 -23.922 -33.156 1 95.75 238 LEU B N 1
ATOM 7170 C CA . LEU B 1 238 ? -2.803 -24.562 -33.125 1 95.75 238 LEU B CA 1
ATOM 7171 C C . LEU B 1 238 ? -2.859 -25.953 -33.75 1 95.75 238 LEU B C 1
ATOM 7173 O O . LEU B 1 238 ? -1.9 -26.391 -34.375 1 95.75 238 LEU B O 1
ATOM 7177 N N . ASN B 1 239 ? -3.912 -26.641 -33.469 1 93.44 239 ASN B N 1
ATOM 7178 C CA . ASN B 1 239 ? -4.102 -27.953 -34.094 1 93.44 239 ASN B CA 1
ATOM 7179 C C . ASN B 1 239 ? -4.219 -27.844 -35.594 1 93.44 239 ASN B C 1
ATOM 7181 O O . ASN B 1 239 ? -3.748 -28.719 -36.344 1 93.44 239 ASN B O 1
ATOM 7185 N N . GLY B 1 240 ? -4.949 -26.828 -36.031 1 92 240 GLY B N 1
ATOM 7186 C CA . GLY B 1 240 ? -5.098 -26.594 -37.469 1 92 240 GLY B CA 1
ATOM 7187 C C . GLY B 1 240 ? -3.77 -26.438 -38.188 1 92 240 GLY B C 1
ATOM 7188 O O . GLY B 1 240 ? -3.631 -26.844 -39.344 1 92 240 GLY B O 1
ATOM 7189 N N . CYS B 1 241 ? -2.805 -25.953 -37.531 1 91.69 241 CYS B N 1
ATOM 7190 C CA . CYS B 1 241 ? -1.482 -25.75 -38.125 1 91.69 241 CYS B CA 1
ATOM 7191 C C . CYS B 1 241 ? -0.57 -26.938 -37.812 1 91.69 241 CYS B C 1
ATOM 7193 O O . CYS B 1 241 ? 0.61 -26.922 -38.188 1 91.69 241 CYS B O 1
ATOM 7195 N N . GLY B 1 242 ? -1.092 -27.953 -37.156 1 90.56 242 GLY B N 1
ATOM 7196 C CA . GLY B 1 242 ? -0.321 -29.156 -36.844 1 90.56 242 GLY B CA 1
ATOM 7197 C C . GLY B 1 242 ? 0.7 -28.938 -35.75 1 90.56 242 GLY B C 1
ATOM 7198 O O . GLY B 1 242 ? 1.72 -29.625 -35.688 1 90.56 242 GLY B O 1
ATOM 7199 N N . CYS B 1 243 ? 0.431 -28 -34.906 1 91.88 243 CYS B N 1
ATOM 7200 C CA . CYS B 1 243 ? 1.424 -27.562 -33.906 1 91.88 243 CYS B CA 1
ATOM 7201 C C . CYS B 1 243 ? 1.32 -28.406 -32.656 1 91.88 243 CYS B C 1
ATOM 7203 O O . CYS B 1 243 ? 2.289 -28.516 -31.891 1 91.88 243 CYS B O 1
ATOM 7205 N N . LEU B 1 244 ? 0.211 -29.047 -32.375 1 93.81 244 LEU B N 1
ATOM 7206 C CA . LEU B 1 244 ? 0.002 -29.75 -31.094 1 93.81 244 LEU B CA 1
ATOM 7207 C C . LEU B 1 244 ? 0.175 -31.25 -31.281 1 93.81 244 LEU B C 1
ATOM 7209 O O . LEU B 1 244 ? -0.031 -31.781 -32.375 1 93.81 244 LEU B O 1
ATOM 7213 N N . LEU B 1 245 ? 0.528 -31.859 -30.203 1 90.62 245 LEU B N 1
ATOM 7214 C CA . LEU B 1 245 ? 0.665 -33.312 -30.203 1 90.62 245 LEU B CA 1
ATOM 7215 C C . LEU B 1 245 ? -0.691 -34 -30.016 1 90.62 245 LEU B C 1
ATOM 7217 O O . LEU B 1 245 ? -1.536 -33.5 -29.266 1 90.62 245 LEU B O 1
ATOM 7221 N N . ASN B 1 246 ? -0.84 -35.125 -30.719 1 89.75 246 ASN B N 1
ATOM 7222 C CA . ASN B 1 246 ? -2.037 -35.938 -30.594 1 89.75 246 ASN B CA 1
ATOM 7223 C C . ASN B 1 246 ? -3.309 -35.094 -30.75 1 89.75 246 ASN B C 1
ATOM 7225 O O . ASN B 1 246 ? -4.223 -35.219 -29.922 1 89.75 246 ASN B O 1
ATOM 7229 N N . GLU B 1 247 ? -3.297 -34.219 -31.625 1 88.69 247 GLU B N 1
ATOM 7230 C CA . GLU B 1 247 ? -4.438 -33.375 -31.953 1 88.69 247 GLU B CA 1
ATOM 7231 C C . GLU B 1 247 ? -4.867 -32.531 -30.75 1 88.69 247 GLU B C 1
ATOM 7233 O O . GLU B 1 247 ? -6.062 -32.281 -30.547 1 88.69 247 GLU B O 1
ATOM 7238 N N . GLY B 1 248 ? -3.988 -32.281 -29.922 1 90.06 248 GLY B N 1
ATOM 7239 C CA . GLY B 1 248 ? -4.242 -31.375 -28.812 1 90.06 248 GLY B CA 1
ATOM 7240 C C . GLY B 1 248 ? -5.027 -32.031 -27.688 1 90.06 248 GLY B C 1
ATOM 7241 O O . GLY B 1 248 ? -5.672 -31.328 -26.891 1 90.06 248 GLY B O 1
ATOM 7242 N N . LYS B 1 249 ? -5.02 -33.281 -27.547 1 88.81 249 LYS B N 1
ATOM 7243 C CA . LYS B 1 249 ? -5.797 -34 -26.531 1 88.81 249 LYS B CA 1
ATOM 7244 C C . LYS B 1 249 ? -5.375 -33.594 -25.125 1 88.81 249 LYS B C 1
ATOM 7246 O O . LYS B 1 249 ? -6.195 -33.562 -24.203 1 88.81 249 LYS B O 1
ATOM 7251 N N . PHE B 1 250 ? -4.152 -33.25 -25 1 90.81 250 PHE B N 1
ATOM 7252 C CA . PHE B 1 250 ? -3.633 -32.969 -23.656 1 90.81 250 PHE B CA 1
ATOM 7253 C C . PHE B 1 250 ? -3.273 -31.484 -23.531 1 90.81 250 PHE B C 1
ATOM 7255 O O . PHE B 1 250 ? -2.541 -31.094 -22.609 1 90.81 250 PHE B O 1
ATOM 7262 N N . PHE B 1 251 ? -3.785 -30.672 -24.359 1 94.06 251 PHE B N 1
ATOM 7263 C CA . PHE B 1 251 ? -3.42 -29.266 -24.438 1 94.06 251 PHE B CA 1
ATOM 7264 C C . PHE B 1 251 ? -3.984 -28.484 -23.25 1 94.06 251 PHE B C 1
ATOM 7266 O O . PHE B 1 251 ? -3.27 -27.719 -22.609 1 94.06 251 PHE B O 1
ATOM 7273 N N . HIS B 1 252 ? -5.238 -28.719 -22.953 1 93.44 252 HIS B N 1
ATOM 7274 C CA . HIS B 1 252 ? -5.906 -27.938 -21.906 1 93.44 252 HIS B CA 1
ATOM 7275 C C . HIS B 1 252 ? -5.805 -28.641 -20.562 1 93.44 252 HIS B C 1
ATOM 7277 O O . HIS B 1 252 ? -6.234 -29.797 -20.406 1 93.44 252 HIS B O 1
ATOM 7283 N N . VAL B 1 253 ? -5.215 -28.016 -19.625 1 92.12 253 VAL B N 1
ATOM 7284 C CA . VAL B 1 253 ? -5.129 -28.5 -18.25 1 92.12 253 VAL B CA 1
ATOM 7285 C C . VAL B 1 253 ? -5.812 -27.5 -17.312 1 92.12 253 VAL B C 1
ATOM 7287 O O . VAL B 1 253 ? -5.578 -26.297 -17.406 1 92.12 253 VAL B O 1
ATOM 7290 N N . ARG B 1 254 ? -6.684 -27.969 -16.484 1 90.19 254 ARG B N 1
ATOM 7291 C CA . ARG B 1 254 ? -7.352 -27.109 -15.516 1 90.19 254 ARG B CA 1
ATOM 7292 C C . ARG B 1 254 ? -6.523 -26.984 -14.242 1 90.19 254 ARG B C 1
ATOM 7294 O O . ARG B 1 254 ? -5.93 -27.969 -13.781 1 90.19 254 ARG B O 1
ATOM 7301 N N . CYS B 1 255 ? -6.5 -25.812 -13.773 1 90.38 255 CYS B N 1
ATOM 7302 C CA . CYS B 1 255 ? -5.805 -25.594 -12.516 1 90.38 255 CYS B CA 1
ATOM 7303 C C . CYS B 1 255 ? -6.438 -26.406 -11.391 1 90.38 255 CYS B C 1
ATOM 7305 O O . CYS B 1 255 ? -7.594 -26.172 -11.023 1 90.38 255 CYS B O 1
ATOM 7307 N N . VAL B 1 256 ? -5.68 -27.266 -10.812 1 89.94 256 VAL B N 1
ATOM 7308 C CA . VAL B 1 256 ? -6.191 -28.203 -9.812 1 89.94 256 VAL B CA 1
ATOM 7309 C C . VAL B 1 256 ? -6.527 -27.453 -8.531 1 89.94 256 VAL B C 1
ATOM 7311 O O . VAL B 1 256 ? -7.473 -27.812 -7.82 1 89.94 256 VAL B O 1
ATOM 7314 N N . ALA B 1 257 ? -5.746 -26.469 -8.227 1 87.25 257 ALA B N 1
ATOM 7315 C CA . ALA B 1 257 ? -6.039 -25.672 -7.039 1 87.25 257 ALA B CA 1
ATOM 7316 C C . ALA B 1 257 ? -7.426 -25.047 -7.125 1 87.25 257 ALA B C 1
ATOM 7318 O O . ALA B 1 257 ? -8.148 -24.984 -6.125 1 87.25 257 ALA B O 1
ATOM 7319 N N . HIS B 1 258 ? -7.82 -24.609 -8.25 1 85.94 258 HIS B N 1
ATOM 7320 C CA . HIS B 1 258 ? -9.148 -24.031 -8.445 1 85.94 258 HIS B CA 1
ATOM 7321 C C . HIS B 1 258 ? -10.234 -25.094 -8.328 1 85.94 258 HIS B C 1
ATOM 7323 O O . HIS B 1 258 ? -11.32 -24.828 -7.809 1 85.94 258 HIS B O 1
ATOM 7329 N N . VAL B 1 259 ? -9.945 -26.203 -8.859 1 87.31 259 VAL B N 1
ATOM 7330 C CA . VAL B 1 259 ? -10.891 -27.312 -8.766 1 87.31 259 VAL B CA 1
ATOM 7331 C C . VAL B 1 259 ? -11.125 -27.688 -7.305 1 87.31 259 VAL B C 1
ATOM 7333 O O . VAL B 1 259 ? -12.266 -27.828 -6.863 1 87.31 259 VAL B O 1
ATOM 7336 N N . LEU B 1 260 ? -10.031 -27.828 -6.574 1 88.38 260 LEU B N 1
ATOM 7337 C CA . LEU B 1 260 ? -10.141 -28.156 -5.156 1 88.38 260 LEU B CA 1
ATOM 7338 C C . LEU B 1 260 ? -10.883 -27.062 -4.402 1 88.38 260 LEU B C 1
ATOM 7340 O O . LEU B 1 260 ? -11.625 -27.344 -3.465 1 88.38 260 LEU B O 1
ATOM 7344 N N . ASN B 1 261 ? -10.633 -25.859 -4.785 1 87.88 261 ASN B N 1
ATOM 7345 C CA . ASN B 1 261 ? -11.336 -24.75 -4.172 1 87.88 261 ASN B CA 1
ATOM 7346 C C . ASN B 1 261 ? -12.852 -24.875 -4.352 1 87.88 261 ASN B C 1
ATOM 7348 O O . ASN B 1 261 ? -13.609 -24.656 -3.408 1 87.88 261 ASN B O 1
ATOM 7352 N N . LEU B 1 262 ? -13.266 -25.219 -5.531 1 86.25 262 LEU B N 1
ATOM 7353 C CA . LEU B 1 262 ? -14.688 -25.391 -5.82 1 86.25 262 LEU B CA 1
ATOM 7354 C C . LEU B 1 262 ? -15.281 -26.547 -5.02 1 86.25 262 LEU B C 1
ATOM 7356 O O . LEU B 1 262 ? -16.391 -26.438 -4.504 1 86.25 262 LEU B O 1
ATOM 7360 N N . VAL B 1 263 ? -14.547 -27.578 -4.918 1 89.25 263 VAL B N 1
ATOM 7361 C CA . VAL B 1 263 ? -14.984 -28.75 -4.18 1 89.25 263 VAL B CA 1
ATOM 7362 C C . VAL B 1 263 ? -15.195 -28.406 -2.711 1 89.25 263 VAL B C 1
ATOM 7364 O O . VAL B 1 263 ? -16.25 -28.703 -2.139 1 89.25 263 VAL B O 1
ATOM 7367 N N . VAL B 1 264 ? -14.203 -27.734 -2.152 1 90.56 264 VAL B N 1
ATOM 7368 C CA . VAL B 1 264 ? -14.258 -27.422 -0.73 1 90.56 264 VAL B CA 1
ATOM 7369 C C . VAL B 1 264 ? -15.344 -26.375 -0.475 1 90.56 264 VAL B C 1
ATOM 7371 O O . VAL B 1 264 ? -16.078 -26.453 0.512 1 90.56 264 VAL B O 1
ATOM 7374 N N . LYS B 1 265 ? -15.469 -25.391 -1.322 1 88.25 265 LYS B N 1
ATOM 7375 C CA . LYS B 1 265 ? -16.453 -24.344 -1.154 1 88.25 265 LYS B CA 1
ATOM 7376 C C . LYS B 1 265 ? -17.875 -24.906 -1.153 1 88.25 265 LYS B C 1
ATOM 7378 O O . LYS B 1 265 ? -18.734 -24.438 -0.411 1 88.25 265 LYS B O 1
ATOM 7383 N N . ASP B 1 266 ? -18.109 -25.859 -1.981 1 87.44 266 ASP B N 1
ATOM 7384 C CA . ASP B 1 266 ? -19.422 -26.484 -2.01 1 87.44 266 ASP B CA 1
ATOM 7385 C C . ASP B 1 266 ? -19.719 -27.203 -0.694 1 87.44 266 ASP B C 1
ATOM 7387 O O . ASP B 1 266 ? -20.859 -27.25 -0.251 1 87.44 266 ASP B O 1
ATOM 7391 N N . GLY B 1 267 ? -18.703 -27.75 -0.113 1 85.56 267 GLY B N 1
ATOM 7392 C CA . GLY B 1 267 ? -18.859 -28.391 1.181 1 85.56 267 GLY B CA 1
ATOM 7393 C C . GLY B 1 267 ? -19.094 -27.422 2.312 1 85.56 267 GLY B C 1
ATOM 7394 O O . GLY B 1 267 ? -19.891 -27.688 3.219 1 85.56 267 GLY B O 1
ATOM 7395 N N . LEU B 1 268 ? -18.438 -26.297 2.209 1 84.62 268 LEU B N 1
ATOM 7396 C CA . LEU B 1 268 ? -18.5 -25.297 3.277 1 84.62 268 LEU B CA 1
ATOM 7397 C C . LEU B 1 268 ? -19.859 -24.609 3.299 1 84.62 268 LEU B C 1
ATOM 7399 O O . LEU B 1 268 ? -20.234 -24.016 4.312 1 84.62 268 LEU B O 1
ATOM 7403 N N . LYS B 1 269 ? -20.594 -24.594 2.279 1 82.94 269 LYS B N 1
ATOM 7404 C CA . LYS B 1 269 ? -21.922 -23.984 2.217 1 82.94 269 LYS B CA 1
ATOM 7405 C C . LYS B 1 269 ? -22.859 -24.609 3.238 1 82.94 269 LYS B C 1
ATOM 7407 O O . LYS B 1 269 ? -23.781 -23.953 3.729 1 82.94 269 LYS B O 1
ATOM 7412 N N . VAL B 1 270 ? -22.625 -25.828 3.619 1 78.06 270 VAL B N 1
ATOM 7413 C CA . VAL B 1 270 ? -23.484 -26.578 4.52 1 78.06 270 VAL B CA 1
ATOM 7414 C C . VAL B 1 270 ? -23.281 -26.109 5.957 1 78.06 270 VAL B C 1
ATOM 7416 O O . VAL B 1 270 ? -24.219 -26.047 6.746 1 78.06 270 VAL B O 1
ATOM 7419 N N . ILE B 1 271 ? -22.094 -25.734 6.312 1 72.25 271 ILE B N 1
ATOM 7420 C CA . ILE B 1 271 ? -21.734 -25.469 7.699 1 72.25 271 ILE B CA 1
ATOM 7421 C C . ILE B 1 271 ? -21.453 -23.969 7.875 1 72.25 271 ILE B C 1
ATOM 7423 O O . ILE B 1 271 ? -20.578 -23.594 8.664 1 72.25 271 ILE B O 1
ATOM 7427 N N . ASN B 1 272 ? -22.266 -23.25 7.332 1 76.31 272 ASN B N 1
ATOM 7428 C CA . ASN B 1 272 ? -21.984 -21.828 7.152 1 76.31 272 ASN B CA 1
ATOM 7429 C C . ASN B 1 272 ? -22.172 -21.047 8.453 1 76.31 272 ASN B C 1
ATOM 7431 O O . ASN B 1 272 ? -21.406 -20.141 8.75 1 76.31 272 ASN B O 1
ATOM 7435 N N . HIS B 1 273 ? -22.859 -21.656 9.391 1 86.69 273 HIS B N 1
ATOM 7436 C CA . HIS B 1 273 ? -23.188 -20.844 10.547 1 86.69 273 HIS B CA 1
ATOM 7437 C C . HIS B 1 273 ? -22.016 -20.766 11.523 1 86.69 273 HIS B C 1
ATOM 7439 O O . HIS B 1 273 ? -21.703 -19.688 12.039 1 86.69 273 HIS B O 1
ATOM 7445 N N . ALA B 1 274 ? -21.391 -21.938 11.812 1 89.06 274 ALA B N 1
ATOM 7446 C CA . ALA B 1 274 ? -20.25 -21.953 12.734 1 89.06 274 ALA B CA 1
ATOM 7447 C C . ALA B 1 274 ? -19.078 -21.156 12.172 1 89.06 274 ALA B C 1
ATOM 7449 O O . ALA B 1 274 ? -18.391 -20.438 12.914 1 89.06 274 ALA B O 1
ATOM 7450 N N . VAL B 1 275 ? -18.891 -21.281 10.914 1 91.62 275 VAL B N 1
ATOM 7451 C CA . VAL B 1 275 ? -17.797 -20.594 10.25 1 91.62 275 VAL B CA 1
ATOM 7452 C C . VAL B 1 275 ? -18.047 -19.078 10.289 1 91.62 275 VAL B C 1
ATOM 7454 O O . VAL B 1 275 ? -17.109 -18.297 10.523 1 91.62 275 VAL B O 1
ATOM 7457 N N . VAL B 1 276 ? -19.234 -18.719 10.102 1 93.12 276 VAL B N 1
ATOM 7458 C CA . VAL B 1 276 ? -19.594 -17.297 10.109 1 93.12 276 VAL B CA 1
ATOM 7459 C C . VAL B 1 276 ? -19.359 -16.703 11.492 1 93.12 276 VAL B C 1
ATOM 7461 O O . VAL B 1 276 ? -18.891 -15.586 11.625 1 93.12 276 VAL B O 1
ATOM 7464 N N . LYS B 1 277 ? -19.672 -17.438 12.484 1 95 277 LYS B N 1
ATOM 7465 C CA . LYS B 1 277 ? -19.469 -16.953 13.852 1 95 277 LYS B CA 1
ATOM 7466 C C . LYS B 1 277 ? -17.984 -16.75 14.141 1 95 277 LYS B C 1
ATOM 7468 O O . LYS B 1 277 ? -17.609 -15.789 14.805 1 95 277 LYS B O 1
ATOM 7473 N N . ILE B 1 278 ? -17.219 -17.688 13.672 1 95.62 278 ILE B N 1
ATOM 7474 C CA . ILE B 1 278 ? -15.773 -17.547 13.867 1 95.62 278 ILE B CA 1
ATOM 7475 C C . ILE B 1 278 ? -15.273 -16.312 13.117 1 95.62 278 ILE B C 1
ATOM 7477 O O . ILE B 1 278 ? -14.461 -15.547 13.641 1 95.62 278 ILE B O 1
ATOM 7481 N N . ARG B 1 279 ? -15.742 -16.172 11.906 1 94.69 279 ARG B N 1
ATOM 7482 C CA . ARG B 1 279 ? -15.367 -15.023 11.102 1 94.69 279 ARG B CA 1
ATOM 7483 C C . ARG B 1 279 ? -15.734 -13.719 11.812 1 94.69 279 ARG B C 1
ATOM 7485 O O . ARG B 1 279 ? -14.914 -12.797 11.891 1 94.69 279 ARG B O 1
ATOM 7492 N N . GLU B 1 280 ? -16.891 -13.672 12.32 1 95.44 280 GLU B N 1
ATOM 7493 C CA . GLU B 1 280 ? -17.344 -12.484 13.031 1 95.44 280 GLU B CA 1
ATOM 7494 C C . GLU B 1 280 ? -16.562 -12.266 14.32 1 95.44 280 GLU B C 1
ATOM 7496 O O . GLU B 1 280 ? -16.328 -11.125 14.727 1 95.44 280 GLU B O 1
ATOM 7501 N N . SER B 1 281 ? -16.188 -13.336 14.922 1 95.81 281 SER B N 1
ATOM 7502 C CA . SER B 1 281 ? -15.383 -13.242 16.125 1 95.81 281 SER B CA 1
ATOM 7503 C C . SER B 1 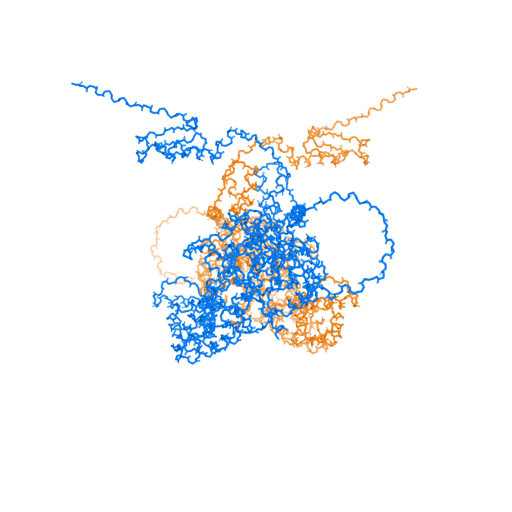281 ? -14.016 -12.617 15.836 1 95.81 281 SER B C 1
ATOM 7505 O O . SER B 1 281 ? -13.562 -11.742 16.578 1 95.81 281 SER B O 1
ATOM 7507 N N . VAL B 1 282 ? -13.453 -13.102 14.789 1 94.75 282 VAL B N 1
ATOM 7508 C CA . VAL B 1 282 ? -12.141 -12.578 14.406 1 94.75 282 VAL B CA 1
ATOM 7509 C C . VAL B 1 282 ? -12.266 -11.117 14 1 94.75 282 VAL B C 1
ATOM 7511 O O . VAL B 1 282 ? -11.422 -10.289 14.367 1 94.75 282 VAL B O 1
ATOM 7514 N N . LYS B 1 283 ? -13.305 -10.805 13.297 1 93.38 283 LYS B N 1
ATOM 7515 C CA . LYS B 1 283 ? -13.555 -9.422 12.914 1 93.38 283 LYS B CA 1
ATOM 7516 C C . LYS B 1 283 ? -13.711 -8.531 14.141 1 93.38 283 LYS B C 1
ATOM 7518 O O . LYS B 1 283 ? -13.219 -7.398 14.156 1 93.38 283 LYS B O 1
ATOM 7523 N N . HIS B 1 284 ? -14.406 -9.039 15.07 1 94 284 HIS B N 1
ATOM 7524 C CA . HIS B 1 284 ? -14.633 -8.289 16.297 1 94 284 HIS B CA 1
ATOM 7525 C C . HIS B 1 284 ? -13.305 -7.938 16.984 1 94 284 HIS B C 1
ATOM 7527 O O . HIS B 1 284 ? -13.109 -6.797 17.406 1 94 284 HIS B O 1
ATOM 7533 N N . VAL B 1 285 ? -12.469 -8.859 17.078 1 92.25 285 VAL B N 1
ATOM 7534 C CA . VAL B 1 285 ? -11.188 -8.664 17.75 1 92.25 285 VAL B CA 1
ATOM 7535 C C . VAL B 1 285 ? -10.32 -7.695 16.938 1 92.25 285 VAL B C 1
ATOM 7537 O O . VAL B 1 285 ? -9.602 -6.875 17.516 1 92.25 285 VAL B O 1
ATOM 7540 N N . LYS B 1 286 ? -10.414 -7.762 15.648 1 88.31 286 LYS B N 1
ATOM 7541 C CA . LYS B 1 286 ? -9.523 -7 14.781 1 88.31 286 LYS B CA 1
ATOM 7542 C C . LYS B 1 286 ? -10.102 -5.621 14.469 1 88.31 286 LYS B C 1
ATOM 7544 O O . LYS B 1 286 ? -9.461 -4.809 13.805 1 88.31 286 LYS B O 1
ATOM 7549 N N . ALA B 1 287 ? -11.203 -5.316 14.969 1 84.94 287 ALA B N 1
ATOM 7550 C CA . ALA B 1 287 ? -11.945 -4.109 14.602 1 84.94 287 ALA B CA 1
ATOM 7551 C C . ALA B 1 287 ? -11.258 -2.861 15.148 1 84.94 287 ALA B C 1
ATOM 7553 O O . ALA B 1 287 ? -11.312 -1.795 14.531 1 84.94 287 ALA B O 1
ATOM 7554 N N . SER B 1 288 ? -10.688 -2.988 16.312 1 81.38 288 SER B N 1
ATOM 7555 C CA . SER B 1 288 ? -10.023 -1.834 16.922 1 81.38 288 SER B CA 1
ATOM 7556 C C . SER B 1 288 ? -8.875 -2.266 17.828 1 81.38 288 SER B C 1
ATOM 7558 O O . SER B 1 288 ? -8.789 -3.432 18.219 1 81.38 288 SER B O 1
ATOM 7560 N N . GLU B 1 289 ? -8.078 -1.32 18.047 1 81.75 289 GLU B N 1
ATOM 7561 C CA . GLU B 1 289 ? -6.961 -1.611 18.953 1 81.75 289 GLU B CA 1
ATOM 7562 C C . GLU B 1 289 ? -7.457 -1.967 20.344 1 81.75 289 GLU B C 1
ATOM 7564 O O . GLU B 1 289 ? -6.887 -2.834 21.016 1 81.75 289 GLU B O 1
ATOM 7569 N N . GLY B 1 290 ? -8.484 -1.248 20.812 1 80.31 290 GLY B N 1
ATOM 7570 C CA . GLY B 1 290 ? -9.078 -1.565 22.109 1 80.31 290 GLY B CA 1
ATOM 7571 C C . GLY B 1 290 ? -9.555 -3 22.203 1 80.31 290 GLY B C 1
ATOM 7572 O O . GLY B 1 290 ? -9.328 -3.668 23.219 1 80.31 290 GLY B O 1
ATOM 7573 N N . LYS B 1 291 ? -10.164 -3.445 21.188 1 87.5 291 LYS B N 1
ATOM 7574 C CA . LYS B 1 291 ? -10.68 -4.812 21.172 1 87.5 291 LYS B CA 1
ATOM 7575 C C . LYS B 1 291 ? -9.539 -5.828 21.156 1 87.5 291 LYS B C 1
ATOM 7577 O O . LYS B 1 291 ? -9.648 -6.898 21.75 1 87.5 291 LYS B O 1
ATOM 7582 N N . LYS B 1 292 ? -8.477 -5.496 20.484 1 86.81 292 LYS B N 1
ATOM 7583 C CA . LYS B 1 292 ? -7.297 -6.355 20.484 1 86.81 292 LYS B CA 1
ATOM 7584 C C . LYS B 1 292 ? -6.719 -6.5 21.891 1 86.81 292 LYS B C 1
ATOM 7586 O O . LYS B 1 292 ? -6.305 -7.594 22.281 1 86.81 292 LYS B O 1
ATOM 7591 N N . ILE B 1 293 ? -6.68 -5.398 22.531 1 83.69 293 ILE B N 1
ATOM 7592 C CA . ILE B 1 293 ? -6.148 -5.402 23.875 1 83.69 293 ILE B CA 1
ATOM 7593 C C . ILE B 1 293 ? -7.051 -6.234 24.781 1 83.69 293 ILE B C 1
ATOM 7595 O O . ILE B 1 293 ? -6.562 -7.008 25.625 1 83.69 293 ILE B O 1
ATOM 7599 N N . HIS B 1 294 ? -8.344 -6.051 24.641 1 88.88 294 HIS B N 1
ATOM 7600 C CA . HIS B 1 294 ? -9.289 -6.859 25.406 1 88.88 294 HIS B CA 1
ATOM 7601 C C . HIS B 1 294 ? -9.086 -8.344 25.156 1 88.88 294 HIS B C 1
ATOM 7603 O O . HIS B 1 294 ? -9.125 -9.156 26.078 1 88.88 294 HIS B O 1
ATOM 7609 N N . PHE B 1 295 ? -8.875 -8.688 23.969 1 92.88 295 PHE B N 1
ATOM 7610 C CA . PHE B 1 295 ? -8.672 -10.086 23.625 1 92.88 295 PHE B CA 1
ATOM 7611 C C . PHE B 1 295 ? -7.355 -10.602 24.188 1 92.88 295 PHE B C 1
ATOM 7613 O O . PHE B 1 295 ? -7.285 -11.734 24.688 1 92.88 295 PHE B O 1
ATOM 7620 N N . ARG B 1 296 ? -6.359 -9.781 24.125 1 88.38 296 ARG B N 1
ATOM 7621 C CA . ARG B 1 296 ? -5.074 -10.164 24.703 1 88.38 296 ARG B CA 1
ATOM 7622 C C . ARG B 1 296 ? -5.211 -10.422 26.203 1 88.38 296 ARG B C 1
ATOM 7624 O O . ARG B 1 296 ? -4.574 -11.328 26.734 1 88.38 296 ARG B O 1
ATOM 7631 N N . SER B 1 297 ? -5.922 -9.562 26.812 1 88.5 297 SER B N 1
ATOM 7632 C CA . SER B 1 297 ? -6.18 -9.758 28.234 1 88.5 297 SER B CA 1
ATOM 7633 C C . SER B 1 297 ? -6.891 -11.086 28.484 1 88.5 297 SER B C 1
ATOM 7635 O O . SER B 1 297 ? -6.586 -11.781 29.453 1 88.5 297 SER B O 1
ATOM 7637 N N . ALA B 1 298 ? -7.863 -11.406 27.641 1 92.44 298 ALA B N 1
ATOM 7638 C CA . ALA B 1 298 ? -8.57 -12.68 27.75 1 92.44 298 ALA B CA 1
ATOM 7639 C C . ALA B 1 298 ? -7.617 -13.852 27.547 1 92.44 298 ALA B C 1
ATOM 7641 O O . ALA B 1 298 ? -7.723 -14.875 28.234 1 92.44 298 ALA B O 1
ATOM 7642 N N . VAL B 1 299 ? -6.707 -13.734 26.641 1 93.06 299 VAL B N 1
ATOM 7643 C CA . VAL B 1 299 ? -5.719 -14.766 26.344 1 93.06 299 VAL B CA 1
ATOM 7644 C C . VAL B 1 299 ? -4.82 -14.977 27.562 1 93.06 299 VAL B C 1
ATOM 7646 O O . VAL B 1 299 ? -4.512 -16.125 27.922 1 93.06 299 VAL B O 1
ATOM 7649 N N . GLU B 1 300 ? -4.438 -13.891 28.172 1 89.44 300 GLU B N 1
ATOM 7650 C CA . GLU B 1 300 ? -3.596 -13.961 29.359 1 89.44 300 GLU B CA 1
ATOM 7651 C C . GLU B 1 300 ? -4.34 -14.609 30.531 1 89.44 300 GLU B C 1
ATOM 7653 O O . GLU B 1 300 ? -3.754 -15.383 31.297 1 89.44 300 GLU B O 1
ATOM 7658 N N . LEU B 1 301 ? -5.547 -14.258 30.672 1 91 301 LEU B N 1
ATOM 7659 C CA . LEU B 1 301 ? -6.359 -14.766 31.766 1 91 301 LEU B CA 1
ATOM 7660 C C . LEU B 1 301 ? -6.504 -16.281 31.672 1 91 301 LEU B C 1
ATOM 7662 O O . LEU B 1 301 ? -6.586 -16.969 32.688 1 91 301 LEU B O 1
ATOM 7666 N N . VAL B 1 302 ? -6.602 -16.766 30.438 1 92.44 302 VAL B N 1
ATOM 7667 C CA . VAL B 1 302 ? -6.77 -18.203 30.25 1 92.44 302 VAL B CA 1
ATOM 7668 C C . VAL B 1 302 ? -5.406 -18.891 30.266 1 92.44 302 VAL B C 1
ATOM 7670 O O . VAL B 1 302 ? -5.32 -20.125 30.281 1 92.44 302 VAL B O 1
ATOM 7673 N N . GLY B 1 303 ? -4.289 -18.141 30.266 1 87.62 303 GLY B N 1
ATOM 7674 C CA . GLY B 1 303 ? -2.945 -18.688 30.391 1 87.62 303 GLY B CA 1
ATOM 7675 C C . GLY B 1 303 ? -2.379 -19.203 29.078 1 87.62 303 GLY B C 1
ATOM 7676 O O . GLY B 1 303 ? -1.52 -20.078 29.078 1 87.62 303 GLY B O 1
ATOM 7677 N N . LEU B 1 304 ? -2.951 -18.797 28.047 1 87 304 LEU B N 1
ATOM 7678 C CA . LEU B 1 304 ? -2.461 -19.25 26.75 1 87 304 LEU B CA 1
ATOM 7679 C C . LEU B 1 304 ? -1.171 -18.516 26.375 1 87 304 LEU B C 1
ATOM 7681 O O . LEU B 1 304 ? -1.08 -17.297 26.516 1 87 304 LEU B O 1
ATOM 7685 N N . LYS B 1 305 ? -0.117 -19.25 26.047 1 77.56 305 LYS B N 1
ATOM 7686 C CA . LYS B 1 305 ? 1.188 -18.688 25.703 1 77.56 305 LYS B CA 1
ATOM 7687 C C . LYS B 1 305 ? 1.354 -18.547 24.203 1 77.56 305 LYS B C 1
ATOM 7689 O O . LYS B 1 305 ? 2.277 -17.875 23.734 1 77.56 305 LYS B O 1
ATOM 7694 N N . GLU B 1 306 ? 0.38 -18.969 23.469 1 67.38 306 GLU B N 1
ATOM 7695 C CA . GLU B 1 306 ? 0.565 -19.031 22.031 1 67.38 306 GLU B CA 1
ATOM 7696 C C . GLU B 1 306 ? 0.533 -17.641 21.406 1 67.38 306 GLU B C 1
ATOM 7698 O O . GLU B 1 306 ? -0.262 -16.797 21.812 1 67.38 306 GLU B O 1
ATOM 7703 N N . THR B 1 307 ? 1.47 -17.594 20.562 1 68.25 307 THR B N 1
ATOM 7704 C CA . THR B 1 307 ? 1.771 -16.266 20 1 68.25 307 THR B CA 1
ATOM 7705 C C . THR B 1 307 ? 1.243 -16.156 18.578 1 68.25 307 THR B C 1
ATOM 7707 O O . THR B 1 307 ? 1.395 -15.102 17.938 1 68.25 307 THR B O 1
ATOM 7710 N N . LYS B 1 308 ? 0.455 -17.203 18.062 1 80.19 308 LYS B N 1
ATOM 7711 C CA . LYS B 1 308 ? 0.027 -17.031 16.672 1 80.19 308 LYS B CA 1
ATOM 7712 C C . LYS B 1 308 ? -1.11 -16.016 16.578 1 80.19 308 LYS B C 1
ATOM 7714 O O . LYS B 1 308 ? -2.07 -16.062 17.344 1 80.19 308 LYS B O 1
ATOM 7719 N N . ALA B 1 309 ? -0.984 -15.18 15.656 1 83.31 309 ALA B N 1
ATOM 7720 C CA . ALA B 1 309 ? -1.989 -14.133 15.477 1 83.31 309 ALA B CA 1
ATOM 7721 C C . ALA B 1 309 ? -3.254 -14.695 14.828 1 83.31 309 ALA B C 1
ATOM 7723 O O . ALA B 1 309 ? -3.188 -15.641 14.039 1 83.31 309 ALA B O 1
ATOM 7724 N N . LEU B 1 310 ? -4.395 -14.219 15.219 1 89.62 310 LEU B N 1
ATOM 7725 C CA . LEU B 1 310 ? -5.652 -14.57 14.57 1 89.62 310 LEU B CA 1
ATOM 7726 C C . LEU B 1 310 ? -5.629 -14.211 13.094 1 89.62 310 LEU B C 1
ATOM 7728 O O . LEU B 1 310 ? -4.934 -13.273 12.688 1 89.62 310 LEU B O 1
ATOM 7732 N N . TRP B 1 311 ? -6.355 -15.023 12.352 1 88.25 311 TRP B N 1
ATOM 7733 C CA . TRP B 1 311 ? -6.406 -14.844 10.906 1 88.25 311 TRP B CA 1
ATOM 7734 C C . TRP B 1 311 ? -7.84 -14.641 10.43 1 88.25 311 TRP B C 1
ATOM 7736 O O . TRP B 1 311 ? -8.742 -15.391 10.812 1 88.25 311 TRP B O 1
ATOM 7746 N N . LEU B 1 312 ? -8.023 -13.531 9.688 1 90.69 312 LEU B N 1
ATOM 7747 C CA . LEU B 1 312 ? -9.328 -13.344 9.055 1 90.69 312 LEU B CA 1
ATOM 7748 C C . LEU B 1 312 ? -9.32 -13.875 7.629 1 90.69 312 LEU B C 1
ATOM 7750 O O . LEU B 1 312 ? -8.445 -13.531 6.832 1 90.69 312 LEU B O 1
ATOM 7754 N N . ASP B 1 313 ? -10.273 -14.672 7.27 1 88.5 313 ASP B N 1
ATOM 7755 C CA . ASP B 1 313 ? -10.258 -15.352 5.977 1 88.5 313 ASP B CA 1
ATOM 7756 C C . ASP B 1 313 ? -10.758 -14.43 4.867 1 88.5 313 ASP B C 1
ATOM 7758 O O . ASP B 1 313 ? -11.336 -13.375 5.145 1 88.5 313 ASP B O 1
ATOM 7762 N N . VAL B 1 314 ? -10.352 -14.711 3.648 1 81.81 314 VAL B N 1
ATOM 7763 C CA . VAL B 1 314 ? -10.969 -14.219 2.426 1 81.81 314 VAL B CA 1
ATOM 7764 C C . VAL B 1 314 ? -11.984 -15.227 1.909 1 81.81 314 VAL B C 1
ATOM 7766 O O . VAL B 1 314 ? -11.617 -16.297 1.424 1 81.81 314 VAL B O 1
ATOM 7769 N N . PRO B 1 315 ? -13.125 -14.859 1.956 1 78.88 315 PRO B N 1
ATOM 7770 C CA . PRO B 1 315 ? -14.188 -15.844 1.723 1 78.88 315 PRO B CA 1
ATOM 7771 C C . PRO B 1 315 ? -14.047 -16.547 0.379 1 78.88 315 PRO B C 1
ATOM 7773 O O . PRO B 1 315 ? -14.492 -17.688 0.233 1 78.88 315 PRO B O 1
ATOM 7776 N N . THR B 1 316 ? -13.414 -15.961 -0.567 1 76.25 316 THR B N 1
ATOM 7777 C CA . THR B 1 316 ? -13.305 -16.562 -1.889 1 76.25 316 THR B CA 1
ATOM 7778 C C . THR B 1 316 ? -12.156 -17.562 -1.931 1 76.25 316 THR B C 1
ATOM 7780 O O . THR B 1 316 ? -12 -18.312 -2.908 1 76.25 316 THR B O 1
ATOM 7783 N N . ARG B 1 317 ? -11.453 -17.672 -0.821 1 80.06 317 ARG B N 1
ATOM 7784 C CA . ARG B 1 317 ? -10.328 -18.609 -0.727 1 80.06 317 ARG B CA 1
ATOM 7785 C C . ARG B 1 317 ? -10.469 -19.516 0.49 1 80.06 317 ARG B C 1
ATOM 7787 O O . ARG B 1 317 ? -10.117 -19.125 1.604 1 80.06 317 ARG B O 1
ATOM 7794 N N . TRP B 1 318 ? -10.719 -20.672 0.282 1 87.69 318 TRP B N 1
ATOM 7795 C CA . TRP B 1 318 ? -11.047 -21.594 1.375 1 87.69 318 TRP B CA 1
ATOM 7796 C C . TRP B 1 318 ? -9.82 -21.859 2.242 1 87.69 318 TRP B C 1
ATOM 7798 O O . TRP B 1 318 ? -9.953 -22.188 3.426 1 87.69 318 TRP B O 1
ATOM 7808 N N . ASN B 1 319 ? -8.625 -21.828 1.682 1 87.25 319 ASN B N 1
ATOM 7809 C CA . ASN B 1 319 ? -7.414 -22.047 2.465 1 87.25 319 ASN B CA 1
ATOM 7810 C C . ASN B 1 319 ? -7.285 -21.031 3.6 1 87.25 319 ASN B C 1
ATOM 7812 O O . ASN B 1 319 ? -6.816 -21.375 4.688 1 87.25 319 ASN B O 1
ATOM 7816 N N . SER B 1 320 ? -7.73 -19.859 3.293 1 88.25 320 SER B N 1
ATOM 7817 C CA . SER B 1 320 ? -7.719 -18.844 4.336 1 88.25 320 SER B CA 1
ATOM 7818 C C . SER B 1 320 ? -8.758 -19.141 5.41 1 88.25 320 SER B C 1
ATOM 7820 O O . SER B 1 320 ? -8.555 -18.812 6.582 1 88.25 320 SER B O 1
ATOM 7822 N N . THR B 1 321 ? -9.836 -19.719 4.945 1 91 321 THR B N 1
ATOM 7823 C CA . THR B 1 321 ? -10.844 -20.141 5.91 1 91 321 THR B CA 1
ATOM 7824 C C . THR B 1 321 ? -10.312 -21.25 6.812 1 91 321 THR B C 1
ATOM 7826 O O . THR B 1 321 ? -10.539 -21.234 8.023 1 91 321 THR B O 1
ATOM 7829 N N . TYR B 1 322 ? -9.617 -22.172 6.223 1 93 322 TYR B N 1
ATOM 7830 C CA . TYR B 1 322 ? -8.977 -23.234 6.992 1 93 322 TYR B CA 1
ATOM 7831 C C . TYR B 1 322 ? -8.023 -22.656 8.031 1 93 322 TYR B C 1
ATOM 7833 O O . TYR B 1 322 ? -8.062 -23.047 9.203 1 93 322 TYR B O 1
ATOM 7841 N N . LEU B 1 323 ? -7.254 -21.703 7.648 1 92.25 323 LEU B N 1
ATOM 7842 C CA . LEU B 1 323 ? -6.281 -21.094 8.547 1 92.25 323 LEU B CA 1
ATOM 7843 C C . LEU B 1 323 ? -6.984 -20.312 9.656 1 92.25 323 LEU B C 1
ATOM 7845 O O . LEU B 1 323 ? -6.535 -20.328 10.812 1 92.25 323 LEU B O 1
ATOM 7849 N N . MET B 1 324 ? -8.008 -19.625 9.25 1 94.31 324 MET B N 1
ATOM 7850 C CA . MET B 1 324 ? -8.797 -18.906 10.242 1 94.31 324 MET B CA 1
ATOM 7851 C C . MET B 1 324 ? -9.336 -19.844 11.312 1 94.31 324 MET B C 1
ATOM 7853 O O . MET B 1 324 ? -9.211 -19.578 12.508 1 94.31 324 MET B O 1
ATOM 7857 N N . LEU B 1 325 ? -9.852 -21.016 10.914 1 94.69 325 LEU B N 1
ATOM 7858 C CA . LEU B 1 325 ? -10.422 -21.984 11.836 1 94.69 325 LEU B CA 1
ATOM 7859 C C . LEU B 1 325 ? -9.336 -22.609 12.711 1 94.69 325 LEU B C 1
ATOM 7861 O O . LEU B 1 325 ? -9.508 -22.75 13.922 1 94.69 325 LEU B O 1
ATOM 7865 N N . ASP B 1 326 ? -8.281 -22.906 12.039 1 94.19 326 ASP B N 1
ATOM 7866 C CA . ASP B 1 326 ? -7.152 -23.516 12.742 1 94.19 326 ASP B CA 1
ATOM 7867 C C . ASP B 1 326 ? -6.629 -22.594 13.844 1 94.19 326 ASP B C 1
ATOM 7869 O O . ASP B 1 326 ? -6.371 -23.047 14.961 1 94.19 326 ASP B O 1
ATOM 7873 N N . ARG B 1 327 ? -6.543 -21.344 13.586 1 93.38 327 ARG B N 1
ATOM 7874 C CA . ARG B 1 327 ? -6.035 -20.375 14.555 1 93.38 327 ARG B CA 1
ATOM 7875 C C . ARG B 1 327 ? -7.078 -20.094 15.625 1 93.38 327 ARG B C 1
ATOM 7877 O O . ARG B 1 327 ? -6.738 -19.938 16.797 1 93.38 327 ARG B O 1
ATOM 7884 N N . ALA B 1 328 ? -8.297 -19.984 15.211 1 95.25 328 ALA B N 1
ATOM 7885 C CA . ALA B 1 328 ? -9.367 -19.688 16.156 1 95.25 328 ALA B CA 1
ATOM 7886 C C . ALA B 1 328 ? -9.492 -20.781 17.203 1 95.25 328 ALA B C 1
ATOM 7888 O O . ALA B 1 328 ? -9.789 -20.5 18.375 1 95.25 328 ALA B O 1
ATOM 7889 N N . LEU B 1 329 ? -9.273 -22.016 16.859 1 95.38 329 LEU B N 1
ATOM 7890 C CA . LEU B 1 329 ? -9.406 -23.156 17.766 1 95.38 329 LEU B CA 1
ATOM 7891 C C . LEU B 1 329 ? -8.383 -23.078 18.891 1 95.38 329 LEU B C 1
ATOM 7893 O O . LEU B 1 329 ? -8.656 -23.5 20.016 1 95.38 329 LEU B O 1
ATOM 7897 N N . ILE B 1 330 ? -7.262 -22.531 18.594 1 93.56 330 ILE B N 1
ATOM 7898 C CA . ILE B 1 330 ? -6.223 -22.359 19.609 1 93.56 330 ILE B CA 1
ATOM 7899 C C . ILE B 1 330 ? -6.73 -21.422 20.703 1 93.56 330 ILE B C 1
ATOM 7901 O O . ILE B 1 330 ? -6.41 -21.594 21.875 1 93.56 330 ILE B O 1
ATOM 7905 N N . TYR B 1 331 ? -7.605 -20.516 20.297 1 94.88 331 TYR B N 1
ATOM 7906 C CA . TYR B 1 331 ? -8.031 -19.469 21.219 1 94.88 331 TYR B CA 1
ATOM 7907 C C . TYR B 1 331 ? -9.469 -19.688 21.672 1 94.88 331 TYR B C 1
ATOM 7909 O O . TYR B 1 331 ? -10.156 -18.75 22.062 1 94.88 331 TYR B O 1
ATOM 7917 N N . ARG B 1 332 ? -9.977 -20.891 21.594 1 94.88 332 ARG B N 1
ATOM 7918 C CA . ARG B 1 332 ? -11.344 -21.234 21.969 1 94.88 332 ARG B CA 1
ATOM 7919 C C . ARG B 1 332 ? -11.672 -20.734 23.375 1 94.88 332 ARG B C 1
ATOM 7921 O O . ARG B 1 332 ? -12.664 -20.031 23.562 1 94.88 332 ARG B O 1
ATOM 7928 N N . ASP B 1 333 ? -10.766 -20.969 24.281 1 94.19 333 ASP B N 1
ATOM 7929 C CA . ASP B 1 333 ? -11.008 -20.578 25.672 1 94.19 333 ASP B CA 1
ATOM 7930 C C . ASP B 1 333 ? -10.938 -19.062 25.844 1 94.19 333 ASP B C 1
ATOM 7932 O O . ASP B 1 333 ? -11.664 -18.484 26.656 1 94.19 333 ASP B O 1
ATOM 7936 N N . ALA B 1 334 ? -10.078 -18.5 25.125 1 94.62 334 ALA B N 1
ATOM 7937 C CA . ALA B 1 334 ? -9.961 -17.047 25.172 1 94.62 334 ALA B CA 1
ATOM 7938 C C . ALA B 1 334 ? -11.227 -16.375 24.656 1 94.62 334 ALA B C 1
ATOM 7940 O O . ALA B 1 334 ? -11.688 -15.383 25.234 1 94.62 334 ALA B O 1
ATOM 7941 N N . PHE B 1 335 ? -11.789 -16.922 23.625 1 96.25 335 PHE B N 1
ATOM 7942 C CA . PHE B 1 335 ? -13.031 -16.375 23.094 1 96.25 335 PHE B CA 1
ATOM 7943 C C . PHE B 1 335 ? -14.172 -16.562 24.094 1 96.25 335 PHE B C 1
ATOM 7945 O O . PHE B 1 335 ? -15.016 -15.672 24.234 1 96.25 335 PHE B O 1
ATOM 7952 N N . ASN B 1 336 ? -14.172 -17.688 24.75 1 95.19 336 ASN B N 1
ATOM 7953 C CA . ASN B 1 336 ? -15.188 -17.938 25.766 1 95.19 336 ASN B CA 1
ATOM 7954 C C . ASN B 1 336 ? -15.055 -16.953 26.938 1 95.19 336 ASN B C 1
ATOM 7956 O O . ASN B 1 336 ? -16.062 -16.469 27.453 1 95.19 336 ASN B O 1
ATOM 7960 N N . LYS B 1 337 ? -13.836 -16.734 27.281 1 94.56 337 LYS B N 1
ATOM 7961 C CA . LYS B 1 337 ? -13.586 -15.758 28.344 1 94.56 337 LYS B CA 1
ATOM 7962 C C . LYS B 1 337 ? -13.984 -14.352 27.906 1 94.56 337 LYS B C 1
ATOM 7964 O O . LYS B 1 337 ? -14.562 -13.586 28.688 1 94.56 337 LYS B O 1
ATOM 7969 N N . LEU B 1 338 ? -13.664 -13.969 26.672 1 95.31 338 LEU B N 1
ATOM 7970 C CA . LEU B 1 338 ? -14.008 -12.664 26.109 1 95.31 338 LEU B CA 1
ATOM 7971 C C . LEU B 1 338 ? -15.516 -12.445 26.156 1 95.31 338 LEU B C 1
ATOM 7973 O O . LEU B 1 338 ? -15.977 -11.336 26.422 1 95.31 338 LEU B O 1
ATOM 7977 N N . ASN B 1 339 ? -16.234 -13.508 25.844 1 94.31 339 ASN B N 1
ATOM 7978 C CA . ASN B 1 339 ? -17.688 -13.453 25.859 1 94.31 339 ASN B CA 1
ATOM 7979 C C . ASN B 1 339 ? -18.234 -13.086 27.234 1 94.31 339 ASN B C 1
ATOM 7981 O O . ASN B 1 339 ? -19.297 -12.469 27.344 1 94.31 339 ASN B O 1
ATOM 7985 N N . LEU B 1 340 ? -17.547 -13.352 28.234 1 91.94 340 LEU B N 1
ATOM 7986 C CA . LEU B 1 340 ? -17.953 -13.062 29.609 1 91.94 340 LEU B CA 1
ATOM 7987 C C . LEU B 1 340 ? -17.641 -11.625 29.984 1 91.94 340 LEU B C 1
ATOM 7989 O O . LEU B 1 340 ? -18.312 -11.031 30.828 1 91.94 340 LEU B O 1
ATOM 7993 N N . VAL B 1 341 ? -16.625 -11.102 29.375 1 89.62 341 VAL B N 1
ATOM 7994 C CA . VAL B 1 341 ? -16.109 -9.812 29.812 1 89.62 341 VAL B CA 1
ATOM 7995 C C . VAL B 1 341 ? -16.594 -8.711 28.875 1 89.62 341 VAL B C 1
ATOM 7997 O O . VAL B 1 341 ? -16.828 -7.578 29.312 1 89.62 341 VAL B O 1
ATOM 8000 N N . ASP B 1 342 ? -16.625 -9.031 27.594 1 91.25 342 ASP B N 1
ATOM 8001 C CA . ASP B 1 342 ? -17 -8.039 26.594 1 91.25 342 ASP B CA 1
ATOM 8002 C C . ASP B 1 342 ? -18.453 -8.195 26.172 1 91.25 342 ASP B C 1
ATOM 8004 O O . ASP B 1 342 ? -18.781 -9.062 25.359 1 91.25 342 ASP B O 1
ATOM 8008 N N . LYS B 1 343 ? -19.266 -7.27 26.531 1 89.5 343 LYS B N 1
ATOM 8009 C CA . LYS B 1 343 ? -20.703 -7.344 26.266 1 89.5 343 LYS B CA 1
ATOM 8010 C C . LYS B 1 343 ? -21.016 -7.102 24.797 1 89.5 343 LYS B C 1
ATOM 8012 O O . LYS B 1 343 ? -22.047 -7.543 24.297 1 89.5 343 LYS B O 1
ATOM 8017 N N . ALA B 1 344 ? -20.109 -6.508 24.125 1 91.12 344 ALA B N 1
ATOM 8018 C CA . ALA B 1 344 ? -20.328 -6.199 22.719 1 91.12 344 ALA B CA 1
ATOM 8019 C C . ALA B 1 344 ? -20.031 -7.414 21.828 1 91.12 344 ALA B C 1
ATOM 8021 O O . ALA B 1 344 ? -20.438 -7.457 20.672 1 91.12 344 ALA B O 1
ATOM 8022 N N . TYR B 1 345 ? -19.375 -8.391 22.391 1 94.88 345 TYR B N 1
ATOM 8023 C CA . TYR B 1 345 ? -19.047 -9.609 21.656 1 94.88 345 TYR B CA 1
ATOM 8024 C C . TYR B 1 345 ? -20.203 -10.602 21.703 1 94.88 345 TYR B C 1
ATOM 8026 O O . TYR B 1 345 ? -20.422 -11.266 22.734 1 94.88 345 TYR B O 1
ATOM 8034 N N . ILE B 1 346 ? -20.938 -10.742 20.516 1 92.44 346 ILE B N 1
ATOM 8035 C CA . ILE B 1 346 ? -22.172 -11.508 20.531 1 92.44 346 ILE B CA 1
ATOM 8036 C C . ILE B 1 346 ? -22.047 -12.727 19.609 1 92.44 346 ILE B C 1
ATOM 8038 O O . ILE B 1 346 ? -23 -13.492 19.453 1 92.44 346 ILE B O 1
ATOM 8042 N N . TYR B 1 347 ? -20.938 -13 19.078 1 94.12 347 TYR B N 1
ATOM 8043 C CA . TYR B 1 347 ? -20.797 -14.039 18.062 1 94.12 347 TYR B CA 1
ATOM 8044 C C . TYR B 1 347 ? -20.047 -15.25 18.609 1 94.12 347 TYR B C 1
ATOM 8046 O O . TYR B 1 347 ? -19.531 -16.062 17.844 1 94.12 347 TYR B O 1
ATOM 8054 N N . CYS B 1 348 ? -19.938 -15.383 19.922 1 95.69 348 CYS B N 1
ATOM 8055 C CA . CYS B 1 348 ? -19.188 -16.484 20.5 1 95.69 348 CYS B CA 1
ATOM 8056 C C . CYS B 1 348 ? -19.844 -17.828 20.188 1 95.69 348 CYS B C 1
ATOM 8058 O O . CYS B 1 348 ? -21.016 -18.031 20.5 1 95.69 348 CYS B O 1
ATOM 8060 N N . PRO B 1 349 ? -19.125 -18.75 19.562 1 95.38 349 PRO B N 1
ATOM 8061 C CA . PRO B 1 349 ? -19.688 -20.062 19.281 1 95.38 349 PRO B CA 1
ATOM 8062 C C . PRO B 1 349 ? -19.953 -20.875 20.547 1 95.38 349 PRO B C 1
ATOM 8064 O O . PRO B 1 349 ? -19.203 -20.766 21.531 1 95.38 349 PRO B O 1
ATOM 8067 N N . ASP B 1 350 ? -21.016 -21.656 20.531 1 94.12 350 ASP B N 1
ATOM 8068 C CA . ASP B 1 350 ? -21.266 -22.562 21.656 1 94.12 350 ASP B CA 1
ATOM 8069 C C . ASP B 1 350 ? -20.422 -23.828 21.547 1 94.12 350 ASP B C 1
ATOM 8071 O O . ASP B 1 350 ? -19.625 -23.953 20.625 1 94.12 350 ASP B O 1
ATOM 8075 N N . ASN B 1 351 ? -20.531 -24.703 22.484 1 93.56 351 ASN B N 1
ATOM 8076 C CA . ASN B 1 351 ? -19.688 -25.891 22.531 1 93.56 351 ASN B CA 1
ATOM 8077 C C . ASN B 1 351 ? -19.906 -26.797 21.328 1 93.56 351 ASN B C 1
ATOM 8079 O O . ASN B 1 351 ? -18.953 -27.375 20.797 1 93.56 351 ASN B O 1
ATOM 8083 N N . PHE B 1 352 ? -21.094 -26.875 20.922 1 90.62 352 PHE B N 1
ATOM 8084 C CA . PHE B 1 352 ? -21.406 -27.688 19.75 1 90.62 352 PHE B CA 1
ATOM 8085 C C . PHE B 1 352 ? -20.781 -27.094 18.5 1 90.62 352 PHE B C 1
ATOM 8087 O O . PHE B 1 352 ? -20.25 -27.828 17.656 1 90.62 352 PHE B O 1
ATOM 8094 N N . GLU B 1 353 ? -20.875 -25.859 18.422 1 92.31 353 GLU B N 1
ATOM 8095 C CA . GLU B 1 353 ? -20.312 -25.156 17.266 1 92.31 353 GLU B CA 1
ATOM 8096 C C . GLU B 1 353 ? -18.797 -25.281 17.219 1 92.31 353 GLU B C 1
ATOM 8098 O O . GLU B 1 353 ? -18.203 -25.453 16.156 1 92.31 353 GLU B O 1
ATOM 8103 N N . TRP B 1 354 ? -18.172 -25.203 18.359 1 94.75 354 TRP B N 1
ATOM 8104 C CA . TRP B 1 354 ? -16.719 -25.375 18.422 1 94.75 354 TRP B CA 1
ATOM 8105 C C . TRP B 1 354 ? -16.328 -26.781 17.984 1 94.75 354 TRP B C 1
ATOM 8107 O O . TRP B 1 354 ? -15.305 -26.969 17.312 1 94.75 354 TRP B O 1
ATOM 8117 N N . GLU B 1 355 ? -17.078 -27.719 18.344 1 92.12 355 GLU B N 1
ATOM 8118 C CA . GLU B 1 355 ? -16.797 -29.094 17.938 1 92.12 355 GLU B CA 1
ATOM 8119 C C . GLU B 1 355 ? -16.938 -29.25 16.438 1 92.12 355 GLU B C 1
ATOM 8121 O O . GLU B 1 355 ? -16.156 -29.984 15.812 1 92.12 355 GLU B O 1
ATOM 8126 N N . MET B 1 356 ? -17.938 -28.625 16.016 1 89.44 356 MET B N 1
ATOM 8127 C CA . MET B 1 356 ? -18.125 -28.656 14.57 1 89.44 356 MET B CA 1
ATOM 8128 C C . MET B 1 356 ? -16.953 -28.031 13.844 1 89.44 356 MET B C 1
ATOM 8130 O O . MET B 1 356 ? -16.5 -28.531 12.812 1 89.44 356 MET B O 1
ATOM 8134 N N . VAL B 1 357 ? -16.5 -26.906 14.352 1 92.94 357 VAL B N 1
ATOM 8135 C CA . VAL B 1 357 ? -15.352 -26.219 13.773 1 92.94 357 VAL B CA 1
ATOM 8136 C C . VAL B 1 357 ? -14.133 -27.141 13.773 1 92.94 357 VAL B C 1
ATOM 8138 O O . VAL B 1 357 ? -13.367 -27.172 12.812 1 92.94 357 VAL B O 1
ATOM 8141 N N . GLU B 1 358 ? -13.953 -27.859 14.766 1 93.75 358 GLU B N 1
ATOM 8142 C CA . GLU B 1 358 ? -12.844 -28.797 14.875 1 93.75 358 GLU B CA 1
ATOM 8143 C C . GLU B 1 358 ? -12.945 -29.891 13.82 1 93.75 358 GLU B C 1
ATOM 8145 O O . GLU B 1 358 ? -11.953 -30.25 13.188 1 93.75 358 GLU B O 1
ATOM 8150 N N . LYS B 1 359 ? -14.109 -30.391 13.656 1 89.44 359 LYS B N 1
ATOM 8151 C CA . LYS B 1 359 ? -14.336 -31.438 12.672 1 89.44 359 LYS B CA 1
ATOM 8152 C C . LYS B 1 359 ? -14.078 -30.922 11.258 1 89.44 359 LYS B C 1
ATOM 8154 O O . LYS B 1 359 ? -13.461 -31.609 10.445 1 89.44 359 LYS B O 1
ATOM 8159 N N . ILE B 1 360 ? -14.555 -29.766 11.055 1 89.38 360 ILE B N 1
ATOM 8160 C CA . ILE B 1 360 ? -14.367 -29.172 9.734 1 89.38 360 ILE B CA 1
ATOM 8161 C C . ILE B 1 360 ? -12.883 -28.969 9.469 1 89.38 360 ILE B C 1
ATOM 8163 O O . ILE B 1 360 ? -12.391 -29.25 8.375 1 89.38 360 ILE B O 1
ATOM 8167 N N . ARG B 1 361 ? -12.242 -28.375 10.406 1 92.5 361 ARG B N 1
ATOM 8168 C CA . ARG B 1 361 ? -10.805 -28.156 10.281 1 92.5 361 ARG B CA 1
ATOM 8169 C C . ARG B 1 361 ? -10.07 -29.453 9.984 1 92.5 361 ARG B C 1
ATOM 8171 O O . ARG B 1 361 ? -9.18 -29.5 9.133 1 92.5 361 ARG B O 1
ATOM 8178 N N . ASP B 1 362 ? -10.469 -30.5 10.586 1 90.62 362 ASP B N 1
ATOM 8179 C CA . ASP B 1 362 ? -9.82 -31.797 10.406 1 90.62 362 ASP B CA 1
ATOM 8180 C C . ASP B 1 362 ? -10.086 -32.344 9.008 1 90.62 362 ASP B C 1
ATOM 8182 O O . ASP B 1 362 ? -9.219 -33 8.414 1 90.62 362 ASP B O 1
ATOM 8186 N N . VAL B 1 363 ? -11.25 -32.125 8.555 1 88.5 363 VAL B N 1
ATOM 8187 C CA . VAL B 1 363 ? -11.594 -32.594 7.219 1 88.5 363 VAL B CA 1
ATOM 8188 C C . VAL B 1 363 ? -10.836 -31.766 6.176 1 88.5 363 VAL B C 1
ATOM 8190 O O . VAL B 1 363 ? -10.398 -32.312 5.156 1 88.5 363 VAL B O 1
ATOM 8193 N N . LEU B 1 364 ? -10.688 -30.5 6.406 1 91.62 364 LEU B N 1
ATOM 8194 C CA . LEU B 1 364 ? -10.078 -29.609 5.426 1 91.62 364 LEU B CA 1
ATOM 8195 C C . LEU B 1 364 ? -8.555 -29.734 5.453 1 91.62 364 LEU B C 1
ATOM 8197 O O . LEU B 1 364 ? -7.883 -29.359 4.488 1 91.62 364 LEU B O 1
ATOM 8201 N N . GLY B 1 365 ? -8.008 -30.219 6.473 1 92.25 365 GLY B N 1
ATOM 8202 C CA . GLY B 1 365 ? -6.566 -30.344 6.652 1 92.25 365 GLY B CA 1
ATOM 8203 C C . GLY B 1 365 ? -5.871 -31.016 5.492 1 92.25 365 GLY B C 1
ATOM 8204 O O . GLY B 1 365 ? -4.973 -30.453 4.875 1 92.25 365 GLY B O 1
ATOM 8205 N N . PRO B 1 366 ? -6.344 -32.188 5.199 1 91.25 366 PRO B N 1
ATOM 8206 C CA . PRO B 1 366 ? -5.734 -32.906 4.074 1 91.25 366 PRO B CA 1
ATOM 8207 C C . PRO B 1 366 ? -5.848 -32.125 2.758 1 91.25 366 PRO B C 1
ATOM 8209 O O . PRO B 1 366 ? -4.922 -32.156 1.941 1 91.25 366 PRO B O 1
ATOM 8212 N N . PHE B 1 367 ? -6.957 -31.516 2.539 1 92.06 367 PHE B N 1
ATOM 8213 C CA . PHE B 1 367 ? -7.125 -30.719 1.329 1 92.06 367 PHE B CA 1
ATOM 8214 C C . PHE B 1 367 ? -6.113 -29.578 1.285 1 92.06 367 PHE B C 1
ATOM 8216 O O . PHE B 1 367 ? -5.555 -29.281 0.229 1 92.06 367 PHE B O 1
ATOM 8223 N N . ASN B 1 368 ? -5.934 -28.938 2.412 1 92.25 368 ASN B N 1
ATOM 8224 C CA . ASN B 1 368 ? -4.957 -27.859 2.488 1 92.25 368 ASN B CA 1
ATOM 8225 C C . ASN B 1 368 ? -3.543 -28.359 2.205 1 92.25 368 ASN B C 1
ATOM 8227 O O . ASN B 1 368 ? -2.791 -27.719 1.468 1 92.25 368 ASN B O 1
ATOM 8231 N N . ASP B 1 369 ? -3.197 -29.469 2.736 1 92 369 ASP B N 1
ATOM 8232 C CA . ASP B 1 369 ? -1.869 -30.047 2.545 1 92 369 ASP B CA 1
ATOM 8233 C C . ASP B 1 369 ? -1.614 -30.359 1.072 1 92 369 ASP B C 1
ATOM 8235 O O . ASP B 1 369 ? -0.539 -30.062 0.546 1 92 369 ASP B O 1
ATOM 8239 N N . ILE B 1 370 ? -2.559 -30.953 0.486 1 91.81 370 ILE B N 1
ATOM 8240 C CA . ILE B 1 370 ? -2.438 -31.344 -0.914 1 91.81 370 ILE B CA 1
ATOM 8241 C C . ILE B 1 370 ? -2.346 -30.094 -1.795 1 91.81 370 ILE B C 1
ATOM 8243 O O . ILE B 1 370 ? -1.555 -30.062 -2.74 1 91.81 370 ILE B O 1
ATOM 8247 N N . THR B 1 371 ? -3.168 -29.125 -1.51 1 90.31 371 THR B N 1
ATOM 8248 C CA . THR B 1 371 ? -3.125 -27.891 -2.268 1 90.31 371 THR B CA 1
ATOM 8249 C C . THR B 1 371 ? -1.746 -27.234 -2.164 1 90.31 371 THR B C 1
ATOM 8251 O O . THR B 1 371 ? -1.223 -26.719 -3.152 1 90.31 371 THR B O 1
ATOM 8254 N N . GLU B 1 372 ? -1.18 -27.234 -1.008 1 87.94 372 GLU B N 1
ATOM 8255 C CA . GLU B 1 372 ? 0.157 -26.688 -0.81 1 87.94 372 GLU B CA 1
ATOM 8256 C C . GLU B 1 372 ? 1.2 -27.469 -1.604 1 87.94 372 GLU B C 1
ATOM 8258 O O . GLU B 1 372 ? 2.129 -26.875 -2.164 1 87.94 372 GLU B O 1
ATOM 8263 N N . LEU B 1 373 ? 1.012 -28.719 -1.636 1 90.25 373 LEU B N 1
ATOM 8264 C CA . LEU B 1 373 ? 1.914 -29.594 -2.389 1 90.25 373 LEU B CA 1
ATOM 8265 C C . LEU B 1 373 ? 1.852 -29.281 -3.879 1 90.25 373 LEU B C 1
ATOM 8267 O O . LEU B 1 373 ? 2.887 -29.203 -4.547 1 90.25 373 LEU B O 1
ATOM 8271 N N . PHE B 1 374 ? 0.662 -29.109 -4.375 1 91.94 374 PHE B N 1
ATOM 8272 C CA . PHE B 1 374 ? 0.451 -28.828 -5.789 1 91.94 374 PHE B CA 1
ATOM 8273 C C . PHE B 1 374 ? 0.961 -27.438 -6.148 1 91.94 374 PHE B C 1
ATOM 8275 O O . PHE B 1 374 ? 1.198 -27.141 -7.324 1 91.94 374 PHE B O 1
ATOM 8282 N N . SER B 1 375 ? 1.085 -26.578 -5.195 1 85.69 375 SER B N 1
ATOM 8283 C CA . SER B 1 375 ? 1.41 -25.172 -5.449 1 85.69 375 SER B CA 1
ATOM 8284 C C . SER B 1 375 ? 2.918 -24.953 -5.48 1 85.69 375 SER B C 1
ATOM 8286 O O . SER B 1 375 ? 3.383 -23.828 -5.652 1 85.69 375 SER B O 1
ATOM 8288 N N . GLY B 1 376 ? 3.664 -25.953 -5.348 1 81.62 376 GLY B N 1
ATOM 8289 C CA . GLY B 1 376 ? 5.109 -25.828 -5.457 1 81.62 376 GLY B CA 1
ATOM 8290 C C . GLY B 1 376 ? 5.574 -25.516 -6.867 1 81.62 376 GLY B C 1
ATOM 8291 O O . GLY B 1 376 ? 4.914 -25.891 -7.84 1 81.62 376 GLY B O 1
ATOM 8292 N N . SER B 1 377 ? 6.719 -24.797 -7.008 1 78 377 SER B N 1
ATOM 8293 C CA . SER B 1 377 ? 7.207 -24.406 -8.328 1 78 377 SER B CA 1
ATOM 8294 C C . SER B 1 377 ? 8.633 -24.891 -8.555 1 78 377 SER B C 1
ATOM 8296 O O . SER B 1 377 ? 9.133 -24.875 -9.68 1 78 377 SER B O 1
ATOM 8298 N N . ASP B 1 378 ? 9.25 -25.453 -7.574 1 80.75 378 ASP B N 1
ATOM 8299 C CA . ASP B 1 378 ? 10.656 -25.828 -7.695 1 80.75 378 ASP B CA 1
ATOM 8300 C C . ASP B 1 378 ? 10.805 -27.312 -8 1 80.75 378 ASP B C 1
ATOM 8302 O O . ASP B 1 378 ? 11.922 -27.812 -8.148 1 80.75 378 ASP B O 1
ATOM 8306 N N . TYR B 1 379 ? 9.734 -28 -8.055 1 89.38 379 TYR B N 1
ATOM 8307 C CA . TYR B 1 379 ? 9.734 -29.422 -8.383 1 89.38 379 TYR B CA 1
ATOM 8308 C C . TYR B 1 379 ? 8.547 -29.781 -9.273 1 89.38 379 TYR B C 1
ATOM 8310 O O . TYR B 1 379 ? 7.566 -29.047 -9.336 1 89.38 379 TYR B O 1
ATOM 8318 N N . PRO B 1 380 ? 8.68 -30.906 -9.977 1 94.25 380 PRO B N 1
ATOM 8319 C CA . PRO B 1 380 ? 7.539 -31.344 -10.797 1 94.25 380 PRO B CA 1
ATOM 8320 C C . PRO B 1 380 ? 6.316 -31.703 -9.961 1 94.25 380 PRO B C 1
ATOM 8322 O O . PRO B 1 380 ? 6.438 -32.406 -8.961 1 94.25 380 PRO B O 1
ATOM 8325 N N . THR B 1 381 ? 5.227 -31.219 -10.344 1 93.94 381 THR B N 1
ATOM 8326 C CA . THR B 1 381 ? 4.004 -31.484 -9.594 1 93.94 381 THR B CA 1
ATOM 8327 C C . THR B 1 381 ? 3.102 -32.438 -10.359 1 93.94 381 THR B C 1
ATOM 8329 O O . THR B 1 381 ? 2.195 -33.062 -9.773 1 93.94 381 THR B O 1
ATOM 8332 N N . ALA B 1 382 ? 3.328 -32.625 -11.578 1 95.06 382 ALA B N 1
ATOM 8333 C CA . ALA B 1 382 ? 2.465 -33.469 -12.422 1 95.06 382 ALA B CA 1
ATOM 8334 C C . ALA B 1 382 ? 2.389 -34.906 -11.891 1 95.06 382 ALA B C 1
ATOM 8336 O O . ALA B 1 382 ? 1.308 -35.469 -11.828 1 95.06 382 ALA B O 1
ATOM 8337 N N . ASN B 1 383 ? 3.5 -35.438 -11.492 1 94.25 383 ASN B N 1
ATOM 8338 C CA . ASN B 1 383 ? 3.557 -36.812 -11.023 1 94.25 383 ASN B CA 1
ATOM 8339 C C . ASN B 1 383 ? 2.877 -36.969 -9.664 1 94.25 383 ASN B C 1
ATOM 8341 O O . ASN B 1 383 ? 2.559 -38.094 -9.258 1 94.25 383 ASN B O 1
ATOM 8345 N N . LEU B 1 384 ? 2.605 -35.875 -9.031 1 93 384 LEU B N 1
ATOM 8346 C CA . LEU B 1 384 ? 2.02 -35.938 -7.691 1 93 384 LEU B CA 1
ATOM 8347 C C . LEU B 1 384 ? 0.496 -35.906 -7.766 1 93 384 LEU B C 1
ATOM 8349 O O . LEU B 1 384 ? -0.182 -36.219 -6.785 1 93 384 LEU B O 1
ATOM 8353 N N . TYR B 1 385 ? 0.012 -35.531 -8.859 1 92.75 385 TYR B N 1
ATOM 8354 C CA . TYR B 1 385 ? -1.413 -35.281 -9.031 1 92.75 385 TYR B CA 1
ATOM 8355 C C . TYR B 1 385 ? -2.236 -36.5 -8.703 1 92.75 385 TYR B C 1
ATOM 8357 O O . TYR B 1 385 ? -3.113 -36.469 -7.84 1 92.75 385 TYR B O 1
ATOM 8365 N N . PHE B 1 386 ? -1.957 -37.562 -9.359 1 91.44 386 PHE B N 1
ATOM 8366 C CA . PHE B 1 386 ? -2.844 -38.719 -9.359 1 91.44 386 PHE B CA 1
ATOM 8367 C C . PHE B 1 386 ? -2.969 -39.312 -7.953 1 91.44 386 PHE B C 1
ATOM 8369 O O . PHE B 1 386 ? -4.078 -39.531 -7.469 1 91.44 386 PHE B O 1
ATOM 8376 N N . GLU B 1 387 ? -1.89 -39.531 -7.34 1 91.38 387 GLU B N 1
ATOM 8377 C CA . GLU B 1 387 ? -1.906 -40.125 -6.004 1 91.38 387 GLU B CA 1
ATOM 8378 C C . GLU B 1 387 ? -2.697 -39.25 -5.027 1 91.38 387 GLU B C 1
ATOM 8380 O O . GLU B 1 387 ? -3.502 -39.75 -4.246 1 91.38 387 GLU B O 1
ATOM 8385 N N . ASN B 1 388 ? -2.412 -38.031 -5.086 1 92.19 388 ASN B N 1
ATOM 8386 C CA . ASN B 1 388 ? -3.02 -37.125 -4.105 1 92.19 388 ASN B CA 1
ATOM 8387 C C . ASN B 1 388 ? -4.5 -36.906 -4.391 1 92.19 388 ASN B C 1
ATOM 8389 O O . ASN B 1 388 ? -5.305 -36.781 -3.463 1 92.19 388 ASN B O 1
ATOM 8393 N N . VAL B 1 389 ? -4.871 -36.812 -5.605 1 89 389 VAL B N 1
ATOM 8394 C CA . VAL B 1 389 ? -6.285 -36.688 -5.949 1 89 389 VAL B CA 1
ATOM 8395 C C . VAL B 1 389 ? -7.012 -38 -5.586 1 89 389 VAL B C 1
ATOM 8397 O O . VAL B 1 389 ? -8.164 -37.969 -5.148 1 89 389 VAL B O 1
ATOM 8400 N N . TRP B 1 390 ? -6.352 -39.031 -5.809 1 89 390 TRP B N 1
ATOM 8401 C CA . TRP B 1 390 ? -6.879 -40.344 -5.383 1 89 390 TRP B CA 1
ATOM 8402 C C . TRP B 1 390 ? -7.105 -40.375 -3.873 1 89 390 TRP B C 1
ATOM 8404 O O . TRP B 1 390 ? -8.125 -40.875 -3.402 1 89 390 TRP B O 1
ATOM 8414 N N . ARG B 1 391 ? -6.184 -39.844 -3.131 1 90.44 391 ARG B N 1
ATOM 8415 C CA . ARG B 1 391 ? -6.324 -39.781 -1.68 1 90.44 391 ARG B CA 1
ATOM 8416 C C . ARG B 1 391 ? -7.547 -38.969 -1.291 1 90.44 391 ARG B C 1
ATOM 8418 O O . ARG B 1 391 ? -8.25 -39.281 -0.338 1 90.44 391 ARG B O 1
ATOM 8425 N N . ILE B 1 392 ? -7.746 -37.938 -2.025 1 90 392 ILE B N 1
ATOM 8426 C CA . ILE B 1 392 ? -8.914 -37.094 -1.777 1 90 392 ILE B CA 1
ATOM 8427 C C . ILE B 1 392 ? -10.188 -37.875 -2.055 1 90 392 ILE B C 1
ATOM 8429 O O . ILE B 1 392 ? -11.141 -37.844 -1.271 1 90 392 ILE B O 1
ATOM 8433 N N . ALA B 1 393 ? -10.172 -38.594 -3.148 1 87.88 393 ALA B N 1
ATOM 8434 C CA . ALA B 1 393 ? -11.328 -39.406 -3.506 1 87.88 393 ALA B CA 1
ATOM 8435 C C . ALA B 1 393 ? -11.633 -40.438 -2.422 1 87.88 393 ALA B C 1
ATOM 8437 O O . ALA B 1 393 ? -12.789 -40.656 -2.061 1 87.88 393 ALA B O 1
ATOM 8438 N N . MET B 1 394 ? -10.609 -41.031 -1.904 1 89.62 394 MET B N 1
ATOM 8439 C CA . MET B 1 394 ? -10.773 -42.062 -0.867 1 89.62 394 MET B CA 1
ATOM 8440 C C . MET B 1 394 ? -11.281 -41.438 0.43 1 89.62 394 MET B C 1
ATOM 8442 O O . MET B 1 394 ? -12.117 -42.031 1.115 1 89.62 394 MET B O 1
ATOM 8446 N N . LEU B 1 395 ? -10.734 -40.312 0.706 1 89.31 395 LEU B N 1
ATOM 8447 C CA . LEU B 1 395 ? -11.164 -39.594 1.91 1 89.31 395 LEU B CA 1
ATOM 8448 C C . LEU B 1 395 ? -12.641 -39.25 1.835 1 89.31 395 LEU B C 1
ATOM 8450 O O . LEU B 1 395 ? -13.375 -39.406 2.809 1 89.31 395 LEU B O 1
ATOM 8454 N N . LEU B 1 396 ? -13.07 -38.719 0.727 1 89.31 396 LEU B N 1
ATOM 8455 C CA . LEU B 1 396 ? -14.469 -38.344 0.552 1 89.31 396 LEU B CA 1
ATOM 8456 C C . LEU B 1 396 ? -15.383 -39.562 0.655 1 89.31 396 LEU B C 1
ATOM 8458 O O . LEU B 1 396 ? -16.438 -39.5 1.286 1 89.31 396 LEU B O 1
ATOM 8462 N N . LYS B 1 397 ? -14.922 -40.656 0.106 1 86.38 397 LYS B N 1
ATOM 8463 C CA . LYS B 1 397 ? -15.688 -41.875 0.175 1 86.38 397 LYS B CA 1
ATOM 8464 C C . LYS B 1 397 ? -15.844 -42.375 1.618 1 86.38 397 LYS B C 1
ATOM 8466 O O . LYS B 1 397 ? -16.922 -42.812 2.018 1 86.38 397 LYS B O 1
ATOM 8471 N N . GLU B 1 398 ? -14.773 -42.281 2.32 1 86.75 398 GLU B N 1
ATOM 8472 C CA . GLU B 1 398 ? -14.789 -42.688 3.723 1 86.75 398 GLU B CA 1
ATOM 8473 C C . GLU B 1 398 ? -15.711 -41.781 4.547 1 86.75 398 GLU B C 1
ATOM 8475 O O . GLU B 1 398 ? -16.406 -42.25 5.441 1 86.75 398 GLU B O 1
ATOM 8480 N N . LEU B 1 399 ? -15.688 -40.531 4.281 1 86.69 399 LEU B N 1
ATOM 8481 C CA . LEU B 1 399 ? -16.5 -39.594 5.027 1 86.69 399 LEU B CA 1
ATOM 8482 C C . LEU B 1 399 ? -17.984 -39.812 4.73 1 86.69 399 LEU B C 1
ATOM 8484 O O . LEU B 1 399 ? -18.828 -39.625 5.613 1 86.69 399 LEU B O 1
ATOM 8488 N N . VAL B 1 400 ? -18.312 -40.156 3.553 1 86.38 400 VAL B N 1
ATOM 8489 C CA . VAL B 1 400 ? -19.703 -40.375 3.166 1 86.38 400 VAL B CA 1
ATOM 8490 C C . VAL B 1 400 ? -20.219 -41.688 3.799 1 86.38 400 VAL B C 1
ATOM 8492 O O . VAL B 1 400 ? -21.359 -41.75 4.242 1 86.38 400 VAL B O 1
ATOM 8495 N N . ARG B 1 401 ? -19.453 -42.75 3.846 1 78.94 401 ARG B N 1
ATOM 8496 C CA . ARG B 1 401 ? -19.859 -44.062 4.363 1 78.94 401 ARG B 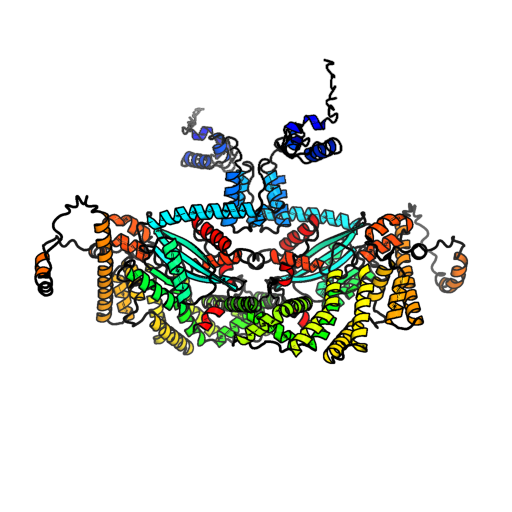CA 1
ATOM 8497 C C . ARG B 1 401 ? -19.844 -44.094 5.887 1 78.94 401 ARG B C 1
ATOM 8499 O O . ARG B 1 401 ? -20.797 -44.562 6.52 1 78.94 401 ARG B O 1
ATOM 8506 N N . VAL B 1 402 ? -18.609 -44.375 6.336 1 60.56 402 VAL B N 1
ATOM 8507 C CA . VAL B 1 402 ? -18.375 -44.812 7.715 1 60.56 402 VAL B CA 1
ATOM 8508 C C . VAL B 1 402 ? -18.891 -43.75 8.672 1 60.56 402 VAL B C 1
ATOM 8510 O O . VAL B 1 402 ? -19.609 -44.062 9.625 1 60.56 402 VAL B O 1
ATOM 8513 N N . GLN B 1 403 ? -18 -42.844 8.781 1 51.44 403 GLN B N 1
ATOM 8514 C CA . GLN B 1 403 ? -17.875 -42.156 10.07 1 51.44 403 GLN B CA 1
ATOM 8515 C C . GLN B 1 403 ? -19.141 -41.375 10.43 1 51.44 403 GLN B C 1
ATOM 8517 O O . GLN B 1 403 ? -19.406 -41.125 11.602 1 51.44 403 GLN B O 1
ATOM 8522 N N . SER B 1 404 ? -19.594 -40.344 9.727 1 53.62 404 SER B N 1
ATOM 8523 C CA . SER B 1 404 ? -19.953 -39.188 10.562 1 53.62 404 SER B CA 1
ATOM 8524 C C . SER B 1 404 ? -21.344 -39.375 11.156 1 53.62 404 SER B C 1
ATOM 8526 O O . SER B 1 404 ? -22.344 -39.469 10.43 1 53.62 404 SER B O 1
ATOM 8528 N N . HIS B 1 405 ? -21.344 -40.312 12.055 1 65.06 405 HIS B N 1
ATOM 8529 C CA . HIS B 1 405 ? -22.484 -40.062 12.93 1 65.06 405 HIS B CA 1
ATOM 8530 C C . HIS B 1 405 ? -22.875 -38.594 12.922 1 65.06 405 HIS B C 1
ATOM 8532 O O . HIS B 1 405 ? -23.891 -38.188 13.484 1 65.06 405 HIS B O 1
ATOM 8538 N N . ASP B 1 406 ? -22.078 -37.938 12.242 1 77.88 406 ASP B N 1
ATOM 8539 C CA . ASP B 1 406 ? -22.391 -36.5 12.172 1 77.88 406 ASP B CA 1
ATOM 8540 C C . ASP B 1 406 ? -23.062 -36.156 10.852 1 77.88 406 ASP B C 1
ATOM 8542 O O . ASP B 1 406 ? -22.422 -36.188 9.789 1 77.88 406 ASP B O 1
ATOM 8546 N N . GLU B 1 407 ? -24.281 -36 10.859 1 82 407 GLU B N 1
ATOM 8547 C CA . GLU B 1 407 ? -25.109 -35.719 9.695 1 82 407 GLU B CA 1
ATOM 8548 C C . GLU B 1 407 ? -24.609 -34.531 8.914 1 82 407 GLU B C 1
ATOM 8550 O O . GLU B 1 407 ? -24.656 -34.5 7.688 1 82 407 GLU B O 1
ATOM 8555 N N . VAL B 1 408 ? -24.094 -33.656 9.57 1 81.5 408 VAL B N 1
ATOM 8556 C CA . VAL B 1 408 ? -23.641 -32.438 8.938 1 81.5 408 VAL B CA 1
ATOM 8557 C C . VAL B 1 408 ? -22.375 -32.719 8.117 1 81.5 408 VAL B C 1
ATOM 8559 O O . VAL B 1 408 ? -22.25 -32.25 6.984 1 81.5 408 VAL B O 1
ATOM 8562 N N . LEU B 1 409 ? -21.547 -33.5 8.609 1 84.31 409 LEU B N 1
ATOM 8563 C CA . LEU B 1 409 ? -20.312 -33.844 7.922 1 84.31 409 LEU B CA 1
ATOM 8564 C C . LEU B 1 409 ? -20.594 -34.719 6.711 1 84.31 409 LEU B C 1
ATOM 8566 O O . LEU B 1 409 ? -19.906 -34.625 5.688 1 84.31 409 LEU B O 1
ATOM 8570 N N . ARG B 1 410 ? -21.516 -35.531 6.918 1 87.69 410 ARG B N 1
ATOM 8571 C CA . ARG B 1 410 ? -21.875 -36.406 5.812 1 87.69 410 ARG B CA 1
ATOM 8572 C C . ARG B 1 410 ? -22.453 -35.625 4.648 1 87.69 410 ARG B C 1
ATOM 8574 O O . ARG B 1 410 ? -22.109 -35.875 3.492 1 87.69 410 ARG B O 1
ATOM 8581 N N . LYS B 1 411 ? -23.281 -34.719 5.016 1 88.06 411 LYS B N 1
ATOM 8582 C CA . LYS B 1 411 ? -23.859 -33.875 3.984 1 88.06 411 LYS B CA 1
ATOM 8583 C C . LYS B 1 411 ? -22.781 -33.031 3.291 1 88.06 411 LYS B C 1
ATOM 8585 O O . LYS B 1 411 ? -22.828 -32.875 2.07 1 88.06 411 LYS B O 1
ATOM 8590 N N . MET B 1 412 ? -21.891 -32.594 4.023 1 88.69 412 MET B N 1
ATOM 8591 C CA . MET B 1 412 ? -20.766 -31.828 3.477 1 88.69 412 MET B CA 1
ATOM 8592 C C . MET B 1 412 ? -19.969 -32.688 2.512 1 88.69 412 MET B C 1
ATOM 8594 O O . MET B 1 412 ? -19.641 -32.281 1.402 1 88.69 412 MET B O 1
ATOM 8598 N N . ALA B 1 413 ? -19.703 -33.875 2.918 1 89.44 413 ALA B N 1
ATOM 8599 C CA . ALA B 1 413 ? -18.906 -34.781 2.113 1 89.44 413 ALA B CA 1
ATOM 8600 C C . ALA B 1 413 ? -19.625 -35.156 0.822 1 89.44 413 ALA B C 1
ATOM 8602 O O . ALA B 1 413 ? -19 -35.312 -0.229 1 89.44 413 ALA B O 1
ATOM 8603 N N . MET B 1 414 ? -20.859 -35.281 0.923 1 90.62 414 MET B N 1
ATOM 8604 C CA . MET B 1 414 ? -21.656 -35.656 -0.25 1 90.62 414 MET B CA 1
ATOM 8605 C C . MET B 1 414 ? -21.625 -34.531 -1.283 1 90.62 414 MET B C 1
ATOM 8607 O O . MET B 1 414 ? -21.5 -34.781 -2.48 1 90.62 414 MET B O 1
ATOM 8611 N N . ASP B 1 415 ? -21.75 -33.375 -0.801 1 90.75 415 ASP B N 1
ATOM 8612 C CA . ASP B 1 415 ? -21.703 -32.219 -1.7 1 90.75 415 ASP B CA 1
ATOM 8613 C C . ASP B 1 415 ? -20.328 -32.094 -2.328 1 90.75 415 ASP B C 1
ATOM 8615 O O . ASP B 1 415 ? -20.203 -31.766 -3.514 1 90.75 415 ASP B O 1
ATOM 8619 N N . MET B 1 416 ? -19.344 -32.312 -1.576 1 91.38 416 MET B N 1
ATOM 8620 C CA . MET B 1 416 ? -17.984 -32.281 -2.084 1 91.38 416 MET B CA 1
ATOM 8621 C C . MET B 1 416 ? -17.75 -33.375 -3.113 1 91.38 416 MET B C 1
ATOM 8623 O O . MET B 1 416 ? -17.125 -33.125 -4.152 1 91.38 416 MET B O 1
ATOM 8627 N N . GLN B 1 417 ? -18.266 -34.5 -2.783 1 89.12 417 GLN B N 1
ATOM 8628 C CA . GLN B 1 417 ? -18.109 -35.656 -3.68 1 89.12 417 GLN B CA 1
ATOM 8629 C C . GLN B 1 417 ? -18.781 -35.406 -5.023 1 89.12 417 GLN B C 1
ATOM 8631 O O . GLN B 1 417 ? -18.234 -35.719 -6.074 1 89.12 417 GLN B O 1
ATOM 8636 N N . LYS B 1 418 ? -19.906 -34.844 -4.977 1 88.44 418 LYS B N 1
ATOM 8637 C CA . LYS B 1 418 ? -20.641 -34.531 -6.203 1 88.44 418 LYS B CA 1
ATOM 8638 C C . LYS B 1 418 ? -19.812 -33.594 -7.09 1 88.44 418 LYS B C 1
ATOM 8640 O O . LYS B 1 418 ? -19.719 -33.812 -8.297 1 88.44 418 LYS B O 1
ATOM 8645 N N . LYS B 1 419 ? -19.281 -32.562 -6.469 1 87.19 419 LYS B N 1
ATOM 8646 C CA . LYS B 1 419 ? -18.469 -31.625 -7.215 1 87.19 419 LYS B CA 1
ATOM 8647 C C . LYS B 1 419 ? -17.172 -32.281 -7.703 1 87.19 419 LYS B C 1
ATOM 8649 O O . LYS B 1 419 ? -16.719 -32 -8.82 1 87.19 419 LYS B O 1
ATOM 8654 N N . PHE B 1 420 ? -16.625 -33.062 -6.902 1 86.88 420 PHE B N 1
ATOM 8655 C CA . PHE B 1 420 ? -15.398 -33.781 -7.25 1 86.88 420 PHE B CA 1
ATOM 8656 C C . PHE B 1 420 ? -15.617 -34.656 -8.469 1 86.88 420 PHE B C 1
ATOM 8658 O O . PHE B 1 420 ? -14.781 -34.688 -9.375 1 86.88 420 PHE B O 1
ATOM 8665 N N . ASP B 1 421 ? -16.672 -35.281 -8.508 1 83.44 421 ASP B N 1
ATOM 8666 C CA . ASP B 1 421 ? -16.984 -36.219 -9.594 1 83.44 421 ASP B CA 1
ATOM 8667 C C . ASP B 1 421 ? -17.188 -35.469 -10.906 1 83.44 421 ASP B C 1
ATOM 8669 O O . ASP B 1 421 ? -16.891 -36 -11.984 1 83.44 421 ASP B O 1
ATOM 8673 N N . LYS B 1 422 ? -17.609 -34.312 -10.797 1 80.38 422 LYS B N 1
ATOM 8674 C CA . LYS B 1 422 ? -17.797 -33.469 -11.984 1 80.38 422 LYS B CA 1
ATOM 8675 C C . LYS B 1 422 ? -16.469 -33.219 -12.688 1 80.38 422 LYS B C 1
ATOM 8677 O O . LYS B 1 422 ? -16.406 -33.156 -13.922 1 80.38 422 LYS B O 1
ATOM 8682 N N . TYR B 1 423 ? -15.477 -33.094 -11.93 1 76.56 423 TYR B N 1
ATOM 8683 C CA . TYR B 1 423 ? -14.203 -32.688 -12.523 1 76.56 423 TYR B CA 1
ATOM 8684 C C . TYR B 1 423 ? -13.289 -33.906 -12.719 1 76.56 423 TYR B C 1
ATOM 8686 O O . TYR B 1 423 ? -12.375 -33.875 -13.547 1 76.56 423 TYR B O 1
ATOM 8694 N N . TRP B 1 424 ? -13.422 -34.906 -11.961 1 72.44 424 TRP B N 1
ATOM 8695 C CA . TRP B 1 424 ? -12.523 -36.062 -12.07 1 72.44 424 TRP B CA 1
ATOM 8696 C C . TRP B 1 424 ? -13.203 -37.219 -12.773 1 72.44 424 TRP B C 1
ATOM 8698 O O . TRP B 1 424 ? -12.562 -37.969 -13.516 1 72.44 424 TRP B O 1
ATOM 8708 N N . ALA B 1 425 ? -14.5 -37.688 -12.289 1 56.03 425 ALA B N 1
ATOM 8709 C CA . ALA B 1 425 ? -15.086 -38.969 -12.734 1 56.03 425 ALA B CA 1
ATOM 8710 C C . ALA B 1 425 ? -15.336 -38.938 -14.242 1 56.03 425 ALA B C 1
ATOM 8712 O O . ALA B 1 425 ? -14.672 -39.656 -14.992 1 56.03 425 ALA B O 1
ATOM 8713 N N . ASP B 1 426 ? -16.75 -38.875 -14.688 1 47.03 426 ASP B N 1
ATOM 8714 C CA . ASP B 1 426 ? -17.453 -39.531 -15.781 1 47.03 426 ASP B CA 1
ATOM 8715 C C . ASP B 1 426 ? -17.062 -38.938 -17.125 1 47.03 426 ASP B C 1
ATOM 8717 O O . ASP B 1 426 ? -17.719 -39.188 -18.141 1 47.03 426 ASP B O 1
ATOM 8721 N N . SER B 1 427 ? -16.5 -37.75 -17.312 1 43.16 427 SER B N 1
ATOM 8722 C CA . SER B 1 427 ? -16.781 -37.469 -18.719 1 43.16 427 SER B CA 1
ATOM 8723 C C . SER B 1 427 ? -15.852 -38.25 -19.641 1 43.16 427 SER B C 1
ATOM 8725 O O . SER B 1 427 ? -14.672 -38.438 -19.328 1 43.16 427 SER B O 1
ATOM 8727 N N . ASP B 1 428 ? -16.297 -39.219 -20.234 1 44.03 428 ASP B N 1
ATOM 8728 C CA . ASP B 1 428 ? -15.695 -39.844 -21.391 1 44.03 428 ASP B CA 1
ATOM 8729 C C . ASP B 1 428 ? -14.602 -38.969 -22 1 44.03 428 ASP B C 1
ATOM 8731 O O . ASP B 1 428 ? -13.672 -39.469 -22.625 1 44.03 428 ASP B O 1
ATOM 8735 N N . GLU B 1 429 ? -14.82 -37.781 -21.938 1 45.16 429 GLU B N 1
ATOM 8736 C CA . GLU B 1 429 ? -13.898 -36.75 -22.469 1 45.16 429 GLU B CA 1
ATOM 8737 C C . GLU B 1 429 ? -12.797 -36.438 -21.469 1 45.16 429 GLU B C 1
ATOM 8739 O O . GLU B 1 429 ? -11.984 -35.531 -21.703 1 45.16 429 GLU B O 1
ATOM 8744 N N . ASP B 1 430 ? -12.82 -36.906 -20.188 1 50.53 430 ASP B N 1
ATOM 8745 C CA . ASP B 1 430 ? -12.062 -36.344 -19.078 1 50.53 430 ASP B CA 1
ATOM 8746 C C . ASP B 1 430 ? -10.586 -36.719 -19.172 1 50.53 430 ASP B C 1
ATOM 8748 O O . ASP B 1 430 ? -10.18 -37.75 -18.625 1 50.53 430 ASP B O 1
ATOM 8752 N N . ASN B 1 431 ? -9.953 -36.281 -19.906 1 53.53 431 ASN B N 1
ATOM 8753 C CA . ASN B 1 431 ? -8.547 -36.156 -20.297 1 53.53 431 ASN B CA 1
ATOM 8754 C C . ASN B 1 431 ? -7.664 -35.844 -19.094 1 53.53 431 ASN B C 1
ATOM 8756 O O . ASN B 1 431 ? -6.461 -36.094 -19.125 1 53.53 431 ASN B O 1
ATOM 8760 N N . TYR B 1 432 ? -8.195 -35.375 -17.875 1 57.09 432 TYR B N 1
ATOM 8761 C CA . TYR B 1 432 ? -7.266 -34.938 -16.844 1 57.09 432 TYR B CA 1
ATOM 8762 C C . TYR B 1 432 ? -6.688 -36.156 -16.109 1 57.09 432 TYR B C 1
ATOM 8764 O O . TYR B 1 432 ? -5.48 -36.219 -15.859 1 57.09 432 TYR B O 1
ATOM 8772 N N . GLY B 1 433 ? -7.48 -37.219 -16.125 1 72.19 433 GLY B N 1
ATOM 8773 C CA . GLY B 1 433 ? -6.988 -38.406 -15.469 1 72.19 433 GLY B CA 1
ATOM 8774 C C . GLY B 1 433 ? -5.941 -39.156 -16.281 1 72.19 433 GLY B C 1
ATOM 8775 O O . GLY B 1 433 ? -5.004 -39.719 -15.727 1 72.19 433 GLY B O 1
ATOM 8776 N N . THR B 1 434 ? -6.008 -38.812 -17.516 1 86.19 434 THR B N 1
ATOM 8777 C CA . THR B 1 434 ? -5.117 -39.562 -18.391 1 86.19 434 THR B CA 1
ATOM 8778 C C . THR B 1 434 ? -3.707 -39 -18.359 1 86.19 434 THR B C 1
ATOM 8780 O O . THR B 1 434 ? -2.736 -39.688 -18.094 1 86.19 434 THR B O 1
ATOM 8783 N N . LEU B 1 435 ? -3.621 -37.688 -18.578 1 89.38 435 LEU B N 1
ATOM 8784 C CA . LEU B 1 435 ? -2.314 -37.031 -18.609 1 89.38 435 LEU B CA 1
ATOM 8785 C C . LEU B 1 435 ? -1.565 -37.25 -17.297 1 89.38 435 LEU B C 1
ATOM 8787 O O . LEU B 1 435 ? -0.364 -37.531 -17.297 1 89.38 435 LEU B O 1
ATOM 8791 N N . PHE B 1 436 ? -2.268 -37.219 -16.25 1 89.88 436 PHE B N 1
ATOM 8792 C CA . PHE B 1 436 ? -1.587 -37.312 -14.961 1 89.88 436 PHE B CA 1
ATOM 8793 C C . PHE B 1 436 ? -1.413 -38.75 -14.547 1 89.88 436 PHE B C 1
ATOM 8795 O O . PHE B 1 436 ? -0.597 -39.062 -13.672 1 89.88 436 PHE B O 1
ATOM 8802 N N . GLY B 1 437 ? -2.18 -39.625 -15.211 1 91.38 437 GLY B N 1
ATOM 8803 C CA . GLY B 1 437 ? -1.811 -41.031 -15.156 1 91.38 437 GLY B CA 1
ATOM 8804 C C . GLY B 1 437 ? -0.459 -41.312 -15.789 1 91.38 437 GLY B C 1
ATOM 8805 O O . GLY B 1 437 ? 0.335 -42.062 -15.242 1 91.38 437 GLY B O 1
ATOM 8806 N N . PHE B 1 438 ? -0.254 -40.625 -17.016 1 95 438 PHE B N 1
ATOM 8807 C CA . PHE B 1 438 ? 1.057 -40.719 -17.641 1 95 438 PHE B CA 1
ATOM 8808 C C . PHE B 1 438 ? 2.158 -40.312 -16.672 1 95 438 PHE B C 1
ATOM 8810 O O . PHE B 1 438 ? 3.174 -41 -16.547 1 95 438 PHE B O 1
ATOM 8817 N N . ALA B 1 439 ? 1.892 -39.188 -16 1 96.06 439 ALA B N 1
ATOM 8818 C CA . ALA B 1 439 ? 2.896 -38.625 -15.102 1 96.06 439 ALA B CA 1
ATOM 8819 C C . ALA B 1 439 ? 3.215 -39.562 -13.961 1 96.06 439 ALA B C 1
ATOM 8821 O O . ALA B 1 439 ? 4.367 -39.688 -13.539 1 96.06 439 ALA B O 1
ATOM 8822 N N . MET B 1 440 ? 2.236 -40.188 -13.461 1 94.69 440 MET B N 1
ATOM 8823 C CA . MET B 1 440 ? 2.439 -41.156 -12.391 1 94.69 440 MET B CA 1
ATOM 8824 C C . MET B 1 440 ? 3.25 -42.344 -12.883 1 94.69 440 MET B C 1
ATOM 8826 O O . MET B 1 440 ? 4.125 -42.844 -12.172 1 94.69 440 MET B O 1
ATOM 8830 N N . VAL B 1 441 ? 2.926 -42.812 -14.07 1 96.12 441 VAL B N 1
ATOM 8831 C CA . VAL B 1 441 ? 3.645 -43.938 -14.648 1 96.12 441 VAL B CA 1
ATOM 8832 C C . VAL B 1 441 ? 5.113 -43.562 -14.844 1 96.12 441 VAL B C 1
ATOM 8834 O O . VAL B 1 441 ? 5.996 -44.406 -14.68 1 96.12 441 VAL B O 1
ATOM 8837 N N . LEU B 1 442 ? 5.359 -42.375 -15.172 1 97.06 442 LEU B N 1
ATOM 8838 C CA . LEU B 1 442 ? 6.711 -41.906 -15.461 1 97.06 442 LEU B CA 1
ATOM 8839 C C . LEU B 1 442 ? 7.5 -41.688 -14.172 1 97.06 442 LEU B C 1
ATOM 8841 O O . LEU B 1 442 ? 8.695 -41.406 -14.219 1 97.06 442 LEU B O 1
ATOM 8845 N N . ASP B 1 443 ? 6.832 -41.781 -13.055 1 96.19 443 ASP B N 1
ATOM 8846 C CA . ASP B 1 443 ? 7.535 -41.875 -11.781 1 96.19 443 ASP B CA 1
ATOM 8847 C C . ASP B 1 443 ? 8.047 -43.281 -11.547 1 96.19 443 ASP B C 1
ATOM 8849 O O . ASP B 1 443 ? 7.25 -44.219 -11.352 1 96.19 443 ASP B O 1
ATOM 8853 N N . PRO B 1 444 ? 9.305 -43.438 -11.539 1 95.69 444 PRO B N 1
ATOM 8854 C CA . PRO B 1 444 ? 9.867 -44.781 -11.461 1 95.69 444 PRO B CA 1
ATOM 8855 C C . PRO B 1 444 ? 9.508 -45.5 -10.172 1 95.69 444 PRO B C 1
ATOM 8857 O O . PRO B 1 444 ? 9.664 -46.719 -10.07 1 95.69 444 PRO B O 1
ATOM 8860 N N . ARG B 1 445 ? 9.055 -44.781 -9.195 1 94.19 445 ARG B N 1
ATOM 8861 C CA . ARG B 1 445 ? 8.617 -45.406 -7.945 1 94.19 445 ARG B CA 1
ATOM 8862 C C . ARG B 1 445 ? 7.238 -46.031 -8.094 1 94.19 445 ARG B C 1
ATOM 8864 O O . ARG B 1 445 ? 6.898 -46.969 -7.371 1 94.19 445 ARG B O 1
ATOM 8871 N N . CYS B 1 446 ? 6.391 -45.594 -8.969 1 93.88 446 CYS B N 1
ATOM 8872 C CA . CYS B 1 446 ? 4.98 -45.969 -9.055 1 93.88 446 CYS B CA 1
ATOM 8873 C C . CYS B 1 446 ? 4.727 -46.844 -10.266 1 93.88 446 CYS B C 1
ATOM 8875 O O . CYS B 1 446 ? 4.238 -47.969 -10.125 1 93.88 446 CYS B O 1
ATOM 8877 N N . LYS B 1 447 ? 5.098 -46.406 -11.531 1 94.25 447 LYS B N 1
ATOM 8878 C CA . LYS B 1 447 ? 4.852 -47.094 -12.789 1 94.25 447 LYS B CA 1
ATOM 8879 C C . LYS B 1 447 ? 3.406 -47.562 -12.875 1 94.25 447 LYS B C 1
ATOM 8881 O O . LYS B 1 447 ? 2.49 -46.875 -12.422 1 94.25 447 LYS B O 1
ATOM 8886 N N . LEU B 1 448 ? 3.117 -48.656 -13.5 1 93.31 448 LEU B N 1
ATOM 8887 C CA . LEU B 1 448 ? 1.743 -49.094 -13.688 1 93.31 448 LEU B CA 1
ATOM 8888 C C . LEU B 1 448 ? 1.223 -49.781 -12.43 1 93.31 448 LEU B C 1
ATOM 8890 O O . LEU B 1 448 ? 0.011 -49.875 -12.211 1 93.31 448 LEU B O 1
ATOM 8894 N N . HIS B 1 449 ? 2.084 -50.219 -11.602 1 90.19 449 HIS B N 1
ATOM 8895 C CA . HIS B 1 449 ? 1.729 -51 -10.414 1 90.19 449 HIS B CA 1
ATOM 8896 C C . HIS B 1 449 ? 0.889 -50.156 -9.453 1 90.19 449 HIS B C 1
ATOM 8898 O O . HIS B 1 449 ? -0.151 -50.625 -8.969 1 90.19 449 HIS B O 1
ATOM 8904 N N . PHE B 1 450 ? 1.382 -49.094 -9.195 1 90.81 450 PHE B N 1
ATOM 8905 C CA . PHE B 1 450 ? 0.678 -48.219 -8.234 1 90.81 450 PHE B CA 1
ATOM 8906 C C . PHE B 1 450 ? -0.631 -47.719 -8.828 1 90.81 450 PHE B C 1
ATOM 8908 O O . PHE B 1 450 ? -1.62 -47.562 -8.109 1 90.81 450 PHE B O 1
ATOM 8915 N N . LEU B 1 451 ? -0.646 -47.406 -10.102 1 91.06 451 LEU B N 1
ATOM 8916 C CA . LEU B 1 451 ? -1.863 -47 -10.789 1 91.06 451 LEU B CA 1
ATOM 8917 C C . LEU B 1 451 ? -2.951 -48.031 -10.664 1 91.06 451 LEU B C 1
ATOM 8919 O O . LEU B 1 451 ? -4.113 -47.719 -10.406 1 91.06 451 LEU B O 1
ATOM 8923 N N . LYS B 1 452 ? -2.531 -49.25 -10.828 1 90.25 452 LYS B N 1
ATOM 8924 C CA . LYS B 1 452 ? -3.463 -50.375 -10.703 1 90.25 452 LYS B CA 1
ATOM 8925 C C . LYS B 1 452 ? -4.023 -50.469 -9.289 1 90.25 452 LYS B C 1
ATOM 8927 O O . LYS B 1 452 ? -5.219 -50.688 -9.109 1 90.25 452 LYS B O 1
ATOM 8932 N N . TYR B 1 453 ? -3.207 -50.312 -8.406 1 90.56 453 TYR B N 1
ATOM 8933 C CA . TYR B 1 453 ? -3.615 -50.344 -7.004 1 90.56 453 TYR B CA 1
ATOM 8934 C C . TYR B 1 453 ? -4.664 -49.25 -6.727 1 90.56 453 TYR B C 1
ATOM 8936 O O . TYR B 1 453 ? -5.684 -49.531 -6.086 1 90.56 453 TYR B O 1
ATOM 8944 N N . CYS B 1 454 ? -4.41 -48.062 -7.191 1 89.38 454 CYS B N 1
ATOM 8945 C CA . CYS B 1 454 ? -5.301 -46.938 -6.949 1 89.38 454 CYS B CA 1
ATOM 8946 C C . CYS B 1 454 ? -6.672 -47.188 -7.574 1 89.38 454 CYS B C 1
ATOM 8948 O O . CYS B 1 454 ? -7.699 -46.969 -6.926 1 89.38 454 CYS B O 1
ATOM 8950 N N . TYR B 1 455 ? -6.688 -47.656 -8.773 1 88 455 TYR B N 1
ATOM 8951 C CA . TYR B 1 455 ? -7.949 -47.906 -9.461 1 88 455 TYR B CA 1
ATOM 8952 C C . TYR B 1 455 ? -8.727 -49.031 -8.805 1 88 455 TYR B C 1
ATOM 8954 O O . TYR B 1 455 ? -9.953 -48.969 -8.734 1 88 455 TYR B O 1
ATOM 8962 N N . LYS B 1 456 ? -8 -50 -8.336 1 88.69 456 LYS B N 1
ATOM 8963 C CA . LYS B 1 456 ? -8.656 -51.125 -7.648 1 88.69 456 LYS B CA 1
ATOM 8964 C C . LYS B 1 456 ? -9.383 -50.625 -6.395 1 88.69 456 LYS B C 1
ATOM 8966 O O . LYS B 1 456 ? -10.523 -51.031 -6.145 1 88.69 456 LYS B O 1
ATOM 8971 N N . LYS B 1 457 ? -8.734 -49.844 -5.719 1 86.38 457 LYS B N 1
ATOM 8972 C CA . LYS B 1 457 ? -9.32 -49.312 -4.484 1 86.38 457 LYS B CA 1
ATOM 8973 C C . LYS B 1 457 ? -10.469 -48.375 -4.777 1 86.38 457 LYS B C 1
ATOM 8975 O O . LYS B 1 457 ? -11.43 -48.281 -4.012 1 86.38 457 LYS B O 1
ATOM 8980 N N . LEU B 1 458 ? -10.375 -47.656 -5.836 1 83.38 458 LEU B N 1
ATOM 8981 C CA . LEU B 1 458 ? -11.359 -46.625 -6.172 1 83.38 458 LEU B CA 1
ATOM 8982 C C . LEU B 1 458 ? -12.664 -47.281 -6.641 1 83.38 458 LEU B C 1
ATOM 8984 O O . LEU B 1 458 ? -13.75 -46.844 -6.234 1 83.38 458 LEU B O 1
ATOM 8988 N N . PHE B 1 459 ? -12.578 -48.312 -7.531 1 81.31 459 PHE B N 1
ATOM 8989 C CA . PHE B 1 459 ? -13.766 -48.844 -8.172 1 81.31 459 PHE B CA 1
ATOM 8990 C C . PHE B 1 459 ? -14.219 -50.125 -7.477 1 81.31 459 PHE B C 1
ATOM 8992 O O . PHE B 1 459 ? -15.344 -50.594 -7.68 1 81.31 459 PHE B O 1
ATOM 8999 N N . ASP B 1 460 ? -13.484 -50.656 -6.586 1 81.25 460 ASP B N 1
ATOM 9000 C CA . ASP B 1 460 ? -13.758 -51.938 -5.934 1 81.25 460 ASP B CA 1
ATOM 9001 C C . ASP B 1 460 ? -14.102 -53.031 -6.965 1 81.25 460 ASP B C 1
ATOM 9003 O O . ASP B 1 460 ? -15.055 -53.781 -6.777 1 81.25 460 ASP B O 1
ATOM 9007 N N . ASP B 1 461 ? -13.633 -52.875 -8.227 1 85.44 461 ASP B N 1
ATOM 9008 C CA . ASP B 1 461 ? -13.828 -53.75 -9.367 1 85.44 461 ASP B CA 1
ATOM 9009 C C . ASP B 1 461 ? -12.516 -53.969 -10.125 1 85.44 461 ASP B C 1
ATOM 9011 O O . ASP B 1 461 ? -12 -53.062 -10.766 1 85.44 461 ASP B O 1
ATOM 9015 N N . GLU B 1 462 ? -12.07 -55.156 -10.109 1 87.19 462 GLU B N 1
ATOM 9016 C CA . GLU B 1 462 ? -10.781 -55.5 -10.695 1 87.19 462 GLU B CA 1
ATOM 9017 C C . GLU B 1 462 ? -10.812 -55.375 -12.211 1 87.19 462 GLU B C 1
ATOM 9019 O O . GLU B 1 462 ? -9.82 -54.969 -12.828 1 87.19 462 GLU B O 1
ATOM 9024 N N . MET B 1 463 ? -11.867 -55.75 -12.82 1 89.62 463 MET B N 1
ATOM 9025 C CA . MET B 1 463 ? -11.984 -55.688 -14.273 1 89.62 463 MET B CA 1
ATOM 9026 C C . MET B 1 463 ? -11.969 -54.25 -14.758 1 89.62 463 MET B C 1
ATOM 9028 O O . MET B 1 463 ? -11.312 -53.938 -15.75 1 89.62 463 MET B O 1
ATOM 9032 N N . LYS B 1 464 ? -12.68 -53.5 -14.055 1 87.62 464 LYS B N 1
ATOM 9033 C CA . LYS B 1 464 ? -12.703 -52.062 -14.406 1 87.62 464 LYS B CA 1
ATOM 9034 C C . LYS B 1 464 ? -11.336 -51.438 -14.195 1 87.62 464 LYS B C 1
ATOM 9036 O O . LYS B 1 464 ? -10.914 -50.594 -15 1 87.62 464 LYS B O 1
ATOM 9041 N N . ALA B 1 465 ? -10.672 -51.781 -13.141 1 88.31 465 ALA B N 1
ATOM 9042 C CA . ALA B 1 465 ? -9.336 -51.25 -12.844 1 88.31 465 ALA B CA 1
ATOM 9043 C C . ALA B 1 465 ? -8.352 -51.625 -13.945 1 88.31 465 ALA B C 1
ATOM 9045 O O . ALA B 1 465 ? -7.57 -50.812 -14.406 1 88.31 465 ALA B O 1
ATOM 9046 N N . ARG B 1 466 ? -8.422 -52.875 -14.391 1 90 466 ARG B N 1
ATOM 9047 C CA . ARG B 1 466 ? -7.535 -53.375 -15.438 1 90 466 ARG B CA 1
ATOM 9048 C C . ARG B 1 466 ? -7.805 -52.656 -16.766 1 90 466 ARG B C 1
ATOM 9050 O O . ARG B 1 466 ? -6.875 -52.344 -17.5 1 90 466 ARG B O 1
ATOM 9057 N N . ALA B 1 467 ? -9.023 -52.438 -16.984 1 89.75 467 ALA B N 1
ATOM 9058 C CA . ALA B 1 467 ? -9.406 -51.781 -18.219 1 89.75 467 ALA B CA 1
ATOM 9059 C C . ALA B 1 467 ? -8.859 -50.344 -18.25 1 89.75 467 ALA B C 1
ATOM 9061 O O . ALA B 1 467 ? -8.391 -49.875 -19.281 1 89.75 467 ALA B O 1
ATOM 9062 N N . LYS B 1 468 ? -8.938 -49.688 -17.125 1 88.94 468 LYS B N 1
ATOM 9063 C CA . LYS B 1 468 ? -8.453 -48.312 -17.047 1 88.94 468 LYS B CA 1
ATOM 9064 C C . LYS B 1 468 ? -6.938 -48.25 -17.188 1 88.94 468 LYS B C 1
ATOM 9066 O O . LYS B 1 468 ? -6.402 -47.344 -17.828 1 88.94 468 LYS B O 1
ATOM 9071 N N . VAL B 1 469 ? -6.238 -49.156 -16.562 1 91.44 469 VAL B N 1
ATOM 9072 C CA . VAL B 1 469 ? -4.781 -49.219 -16.641 1 91.44 469 VAL B CA 1
ATOM 9073 C C . VAL B 1 469 ? -4.359 -49.469 -18.078 1 91.44 469 VAL B C 1
ATOM 9075 O O . VAL B 1 469 ? -3.422 -48.844 -18.594 1 91.44 469 VAL B O 1
ATOM 9078 N N . HIS B 1 470 ? -5.051 -50.344 -18.734 1 91.75 470 HIS B N 1
ATOM 9079 C CA . HIS B 1 470 ? -4.766 -50.656 -20.125 1 91.75 470 HIS B CA 1
ATOM 9080 C C . HIS B 1 470 ? -5.012 -49.438 -21.016 1 91.75 470 HIS B C 1
ATOM 9082 O O . HIS B 1 470 ? -4.258 -49.219 -21.969 1 91.75 470 HIS B O 1
ATOM 9088 N N . ASP B 1 471 ? -6.023 -48.844 -20.703 1 90.69 471 ASP B N 1
ATOM 9089 C CA . ASP B 1 471 ? -6.352 -47.625 -21.469 1 90.69 471 ASP B CA 1
ATOM 9090 C C . ASP B 1 471 ? -5.242 -46.594 -21.359 1 90.69 471 ASP B C 1
ATOM 9092 O O . ASP B 1 471 ? -4.848 -45.969 -22.359 1 90.69 471 ASP B O 1
ATOM 9096 N N . ILE B 1 472 ? -4.746 -46.344 -20.172 1 91.69 472 ILE B N 1
ATOM 9097 C CA . ILE B 1 472 ? -3.676 -45.375 -19.922 1 91.69 472 ILE B CA 1
ATOM 9098 C C . ILE B 1 472 ? -2.41 -45.844 -20.656 1 91.69 472 ILE B C 1
ATOM 9100 O O . ILE B 1 472 ? -1.743 -45.031 -21.312 1 91.69 472 ILE B O 1
ATOM 9104 N N . GLN B 1 473 ? -2.102 -47.094 -20.562 1 92.94 473 GLN B N 1
ATOM 9105 C CA . GLN B 1 473 ? -0.922 -47.625 -21.234 1 92.94 473 GLN B CA 1
ATOM 9106 C C . GLN B 1 473 ? -1.033 -47.469 -22.734 1 92.94 473 GLN B C 1
ATOM 9108 O O . GLN B 1 473 ? -0.061 -47.094 -23.406 1 92.94 473 GLN B O 1
ATOM 9113 N N . TYR B 1 474 ? -2.199 -47.719 -23.219 1 92.12 474 TYR B N 1
ATOM 9114 C CA . TYR B 1 474 ? -2.443 -47.625 -24.656 1 92.12 474 TYR B CA 1
ATOM 9115 C C . TYR B 1 474 ? -2.283 -46.188 -25.125 1 92.12 474 TYR B C 1
ATOM 9117 O O . TYR B 1 474 ? -1.609 -45.906 -26.125 1 92.12 474 TYR B O 1
ATOM 9125 N N . LYS B 1 475 ? -2.902 -45.312 -24.453 1 91.75 475 LYS B N 1
ATOM 9126 C CA . LYS B 1 475 ? -2.832 -43.906 -24.828 1 91.75 475 LYS B CA 1
ATOM 9127 C C . LYS B 1 475 ? -1.407 -43.375 -24.688 1 91.75 475 LYS B C 1
ATOM 9129 O O . LYS B 1 475 ? -0.987 -42.5 -25.453 1 91.75 475 LYS B O 1
ATOM 9134 N N . MET B 1 476 ? -0.703 -43.875 -23.719 1 94.19 476 MET B N 1
ATOM 9135 C CA . MET B 1 476 ? 0.696 -43.469 -23.547 1 94.19 476 MET B CA 1
ATOM 9136 C C . MET B 1 476 ? 1.538 -43.938 -24.734 1 94.19 476 MET B C 1
ATOM 9138 O O . MET B 1 476 ? 2.418 -43.219 -25.188 1 94.19 476 MET B O 1
ATOM 9142 N N . GLU B 1 477 ? 1.271 -45.156 -25.188 1 93.06 477 GLU B N 1
ATOM 9143 C CA . GLU B 1 477 ? 1.961 -45.656 -26.359 1 93.06 477 GLU B CA 1
ATOM 9144 C C . GLU B 1 477 ? 1.654 -44.844 -27.609 1 93.06 477 GLU B C 1
ATOM 9146 O O . GLU B 1 477 ? 2.527 -44.625 -28.453 1 93.06 477 GLU B O 1
ATOM 9151 N N . MET B 1 478 ? 0.447 -44.438 -27.641 1 90.94 478 MET B N 1
ATOM 9152 C CA . MET B 1 478 ? 0.056 -43.594 -28.766 1 90.94 478 MET B CA 1
ATOM 9153 C C . MET B 1 478 ? 0.816 -42.281 -28.766 1 90.94 478 MET B C 1
ATOM 9155 O O . MET B 1 478 ? 1.265 -41.812 -29.812 1 90.94 478 MET B O 1
ATOM 9159 N N . LEU B 1 479 ? 0.917 -41.688 -27.625 1 92.56 479 LEU B N 1
ATOM 9160 C CA . LEU B 1 479 ? 1.655 -40.438 -27.5 1 92.56 479 LEU B CA 1
ATOM 9161 C C . LEU B 1 479 ? 3.139 -40.656 -27.781 1 92.56 479 LEU B C 1
ATOM 9163 O O . LEU B 1 479 ? 3.781 -39.812 -28.422 1 92.56 479 LEU B O 1
ATOM 9167 N N . LEU B 1 480 ? 3.709 -41.781 -27.328 1 94.25 480 LEU B N 1
ATOM 9168 C CA . LEU B 1 480 ? 5.117 -42.094 -27.516 1 94.25 480 LEU B CA 1
ATOM 9169 C C . LEU B 1 480 ? 5.457 -42.219 -29 1 94.25 480 LEU B C 1
ATOM 9171 O O . LEU B 1 480 ? 6.559 -41.844 -29.406 1 94.25 480 LEU B O 1
ATOM 9175 N N . ARG B 1 481 ? 4.566 -42.688 -29.781 1 90.38 481 ARG B N 1
ATOM 9176 C CA . ARG B 1 481 ? 4.766 -42.844 -31.219 1 90.38 481 ARG B CA 1
ATOM 9177 C C . ARG B 1 481 ? 4.984 -41.5 -31.891 1 90.38 481 ARG B C 1
ATOM 9179 O O . ARG B 1 481 ? 5.734 -41.406 -32.875 1 90.38 481 ARG B O 1
ATOM 9186 N N . GLU B 1 482 ? 4.371 -40.562 -31.359 1 88.94 482 GLU B N 1
ATOM 9187 C CA . GLU B 1 482 ? 4.547 -39.219 -31.906 1 88.94 482 GLU B CA 1
ATOM 9188 C C . GLU B 1 482 ? 5.961 -38.688 -31.656 1 88.94 482 GLU B C 1
ATOM 9190 O O . GLU B 1 482 ? 6.516 -37.969 -32.469 1 88.94 482 GLU B O 1
ATOM 9195 N N . TYR B 1 483 ? 6.516 -39.062 -30.562 1 88.69 483 TYR B N 1
ATOM 9196 C CA . TYR B 1 483 ? 7.871 -38.625 -30.219 1 88.69 483 TYR B CA 1
ATOM 9197 C C . TYR B 1 483 ? 8.898 -39.406 -31.062 1 88.69 483 TYR B C 1
ATOM 9199 O O . TYR B 1 483 ? 9.977 -38.875 -31.344 1 88.69 483 TYR B O 1
ATOM 9207 N N . LYS B 1 484 ? 8.641 -40.562 -31.453 1 81.25 484 LYS B N 1
ATOM 9208 C CA . LYS B 1 484 ? 9.523 -41.375 -32.312 1 81.25 484 LYS B CA 1
ATOM 9209 C C . LYS B 1 484 ? 9.602 -40.812 -33.719 1 81.25 484 LYS B C 1
ATOM 9211 O O . LYS B 1 484 ? 10.68 -40.75 -34.312 1 81.25 484 LYS B O 1
ATOM 9216 N N . ASN B 1 485 ? 8.508 -40.375 -34.156 1 72.44 485 ASN B N 1
ATOM 9217 C CA . ASN B 1 485 ? 8.43 -39.844 -35.5 1 72.44 485 ASN B CA 1
ATOM 9218 C C . ASN B 1 485 ? 9.148 -38.5 -35.625 1 72.44 485 ASN B C 1
ATOM 9220 O O . ASN B 1 485 ? 9.727 -38.188 -36.656 1 72.44 485 ASN B O 1
ATOM 9224 N N . TYR B 1 486 ? 9.141 -37.75 -34.531 1 63.25 486 TYR B N 1
ATOM 9225 C CA . TYR B 1 486 ? 9.789 -36.469 -34.562 1 63.25 486 TYR B CA 1
ATOM 9226 C C . TYR B 1 486 ? 11.305 -36.594 -34.531 1 63.25 486 TYR B C 1
ATOM 9228 O O . TYR B 1 486 ? 12.016 -35.812 -35.188 1 63.25 486 TYR B O 1
ATOM 9236 N N . ASN B 1 487 ? 11.938 -37.469 -33.781 1 55.94 487 ASN B N 1
ATOM 9237 C CA . ASN B 1 487 ? 13.383 -37.688 -33.719 1 55.94 487 ASN B CA 1
ATOM 9238 C C . ASN B 1 487 ? 13.922 -38.25 -35.031 1 55.94 487 ASN B C 1
ATOM 9240 O O . ASN B 1 487 ? 15.062 -37.938 -35.438 1 55.94 487 ASN B O 1
ATOM 9244 N N . THR B 1 488 ? 13.164 -39.031 -35.75 1 47.81 488 THR B N 1
ATOM 9245 C CA . THR B 1 488 ? 13.625 -39.594 -37.031 1 47.81 488 THR B CA 1
ATOM 9246 C C . THR B 1 488 ? 13.633 -38.531 -38.125 1 47.81 488 THR B C 1
ATOM 9248 O O . THR B 1 488 ? 14.453 -38.562 -39.031 1 47.81 488 THR B O 1
ATOM 9251 N N . SER B 1 489 ? 12.688 -37.594 -38.031 1 45.25 489 SER B N 1
ATOM 9252 C CA . SER B 1 489 ? 12.648 -36.594 -39.094 1 45.25 489 SER B CA 1
ATOM 9253 C C . SER B 1 489 ? 13.797 -35.594 -38.938 1 45.25 489 SER B C 1
ATOM 9255 O O . SER B 1 489 ? 14.203 -34.969 -39.906 1 45.25 489 SER B O 1
ATOM 9257 N N . THR B 1 490 ? 14.203 -35.281 -37.688 1 42.22 490 THR B N 1
ATOM 9258 C CA . THR B 1 490 ? 15.273 -34.281 -37.594 1 42.22 490 THR B CA 1
ATOM 9259 C C . THR B 1 490 ? 16.609 -34.875 -38.031 1 42.22 490 THR B C 1
ATOM 9261 O O . THR B 1 490 ? 17.578 -34.156 -38.25 1 42.22 490 THR B O 1
ATOM 9264 N N . SER B 1 491 ? 16.906 -36.188 -38 1 35.25 491 SER B N 1
ATOM 9265 C CA . SER B 1 491 ? 18.219 -36.656 -38.438 1 35.25 491 SER B CA 1
ATOM 9266 C C . SER B 1 491 ? 18.328 -36.688 -39.969 1 35.25 491 SER B C 1
ATOM 9268 O O . SER B 1 491 ? 19.422 -36.781 -40.5 1 35.25 491 SER B O 1
ATOM 9270 N N . SER B 1 492 ? 17.297 -37.156 -40.781 1 32.97 492 SER B N 1
ATOM 9271 C CA . SER B 1 492 ? 17.625 -37.438 -42.188 1 32.97 492 SER B CA 1
ATOM 9272 C C . SER B 1 492 ? 17.625 -36.188 -43.031 1 32.97 492 SER B C 1
ATOM 9274 O O . SER B 1 492 ? 16.562 -35.719 -43.438 1 32.97 492 SER B O 1
ATOM 9276 N N . SER B 1 493 ? 18.297 -35.156 -42.75 1 30.86 493 SER B N 1
ATOM 9277 C CA . SER B 1 493 ? 18.516 -34.219 -43.844 1 30.86 493 SER B CA 1
ATOM 9278 C C . SER B 1 493 ? 19.031 -34.938 -45.094 1 30.86 493 SER B C 1
ATOM 9280 O O . SER B 1 493 ? 20.188 -35.344 -45.125 1 30.86 493 SER B O 1
ATOM 9282 N N . PRO B 1 494 ? 18.219 -35.75 -45.781 1 27.88 494 PRO B N 1
ATOM 9283 C CA . PRO B 1 494 ? 18.688 -36.156 -47.125 1 27.88 494 PRO B CA 1
ATOM 9284 C C . PRO B 1 494 ? 19.047 -34.969 -48.031 1 27.88 494 PRO B C 1
ATOM 9286 O O . PRO B 1 494 ? 18.484 -33.875 -47.875 1 27.88 494 PRO B O 1
ATOM 9289 N N . SER B 1 495 ? 20.297 -34.812 -48.5 1 27.97 495 SER B N 1
ATOM 9290 C CA . SER B 1 495 ? 20.703 -34.031 -49.656 1 27.97 495 SER B CA 1
ATOM 9291 C C . SER B 1 495 ? 19.797 -34.281 -50.875 1 27.97 495 SER B C 1
ATOM 9293 O O . SER B 1 495 ? 19.766 -35.406 -51.375 1 27.97 495 SER B O 1
ATOM 9295 N N . SER B 1 496 ? 18.562 -33.781 -51 1 25.12 496 SER B N 1
ATOM 9296 C CA . SER B 1 496 ? 17.578 -33.812 -52.062 1 25.12 496 SER B CA 1
ATOM 9297 C C . SER B 1 496 ? 18.188 -33.312 -53.375 1 25.12 496 SER B C 1
ATOM 9299 O O . SER B 1 496 ? 18.422 -32.125 -53.531 1 25.12 496 SER B O 1
ATOM 9301 N N . ASP B 1 497 ? 19.188 -34.031 -54.094 1 24.75 497 ASP B N 1
ATOM 9302 C CA . ASP B 1 497 ? 19.297 -33.844 -55.562 1 24.75 497 ASP B CA 1
ATOM 9303 C C . ASP B 1 497 ? 17.969 -34.125 -56.25 1 24.75 497 ASP B C 1
ATOM 9305 O O . ASP B 1 497 ? 17.625 -35.281 -56.5 1 24.75 497 ASP B O 1
ATOM 9309 N N . ALA B 1 498 ? 16.969 -33.406 -55.844 1 22.81 498 ALA B N 1
ATOM 9310 C CA . ALA B 1 498 ? 15.594 -33.531 -56.375 1 22.81 498 ALA B CA 1
ATOM 9311 C C . ALA B 1 498 ? 15.547 -33.281 -57.875 1 22.81 498 ALA B C 1
ATOM 9313 O O . ALA B 1 498 ? 16 -32.25 -58.344 1 22.81 498 ALA B O 1
ATOM 9314 N N . GLU B 1 499 ? 15.719 -34.406 -58.75 1 22.81 499 GLU B N 1
ATOM 9315 C CA . GLU B 1 499 ? 15.266 -34.688 -60.094 1 22.81 499 GLU B CA 1
ATOM 9316 C C . GLU B 1 499 ? 13.836 -34.219 -60.312 1 22.81 499 GLU B C 1
ATOM 9318 O O . GLU B 1 499 ? 12.938 -34.531 -59.562 1 22.81 499 GLU B O 1
ATOM 9323 N N . ASN B 1 500 ? 13.609 -33.062 -61.062 1 22.08 500 ASN B N 1
ATOM 9324 C CA . ASN B 1 500 ? 12.461 -32.188 -61.312 1 22.08 500 ASN B CA 1
ATOM 9325 C C . ASN B 1 500 ? 11.297 -32.969 -61.906 1 22.08 500 ASN B C 1
ATOM 9327 O O . ASN B 1 500 ? 10.141 -32.562 -61.812 1 22.08 500 ASN B O 1
ATOM 9331 N N . ASN B 1 501 ? 11.648 -33.875 -62.812 1 20.16 501 ASN B N 1
ATOM 9332 C CA . ASN B 1 501 ? 10.898 -33.656 -64.062 1 20.16 501 ASN B CA 1
ATOM 9333 C C . ASN B 1 501 ? 9.438 -34.062 -63.906 1 20.16 501 ASN B C 1
ATOM 9335 O O . ASN B 1 501 ? 8.539 -33.344 -64.312 1 20.16 501 ASN B O 1
ATOM 9339 N N . ALA B 1 502 ? 9.25 -35.375 -64 1 23.27 502 ALA B N 1
ATOM 9340 C CA . ALA B 1 502 ? 8.266 -36.062 -64.875 1 23.27 502 ALA B CA 1
ATOM 9341 C C . ALA B 1 502 ? 6.891 -36.062 -64.188 1 23.27 502 ALA B C 1
ATOM 9343 O O . ALA B 1 502 ? 6.598 -36.906 -63.344 1 23.27 502 ALA B O 1
ATOM 9344 N N . GLU B 1 503 ? 6.34 -34.75 -63.875 1 22.86 503 GLU B N 1
ATOM 9345 C CA . GLU B 1 503 ? 5.211 -34.594 -62.969 1 22.86 503 GLU B CA 1
ATOM 9346 C C . GLU B 1 503 ? 3.932 -35.156 -63.562 1 22.86 503 GLU B C 1
ATOM 9348 O O . GLU B 1 503 ? 2.881 -35.156 -62.906 1 22.86 503 GLU B O 1
ATOM 9353 N N . ILE B 1 504 ? 3.955 -35.25 -64.938 1 20.92 504 ILE B N 1
ATOM 9354 C CA . ILE B 1 504 ? 2.67 -34.906 -65.5 1 20.92 504 ILE B CA 1
ATOM 9355 C C . ILE B 1 504 ? 1.634 -35.969 -65.188 1 20.92 504 ILE B C 1
ATOM 9357 O O . ILE B 1 504 ? 0.503 -35.656 -64.812 1 20.92 504 ILE B O 1
ATOM 9361 N N . GLY B 1 505 ? 1.906 -37.156 -65.75 1 20.39 505 GLY B N 1
ATOM 9362 C CA . GLY B 1 505 ? 0.861 -37.938 -66.375 1 20.39 505 GLY B CA 1
ATOM 9363 C C . GLY B 1 505 ? -0.102 -38.562 -65.375 1 20.39 505 GLY B C 1
ATOM 9364 O O . GLY B 1 505 ? -1.095 -39.188 -65.812 1 20.39 505 GLY B O 1
ATOM 9365 N N . ALA B 1 506 ? 0.439 -39.094 -64.312 1 20.41 506 ALA B N 1
ATOM 9366 C CA . ALA B 1 506 ? -0.126 -40.344 -63.812 1 20.41 506 ALA B CA 1
ATOM 9367 C C . ALA B 1 506 ? -1.462 -40.094 -63.125 1 20.41 506 ALA B C 1
ATOM 9369 O O . ALA B 1 506 ? -1.499 -39.656 -61.969 1 20.41 506 ALA B O 1
ATOM 9370 N N . ARG B 1 507 ? -2.482 -39.469 -63.844 1 23.75 507 ARG B N 1
ATOM 9371 C CA . ARG B 1 507 ? -3.846 -39.094 -63.531 1 23.75 507 ARG B CA 1
ATOM 9372 C C . ARG B 1 507 ? -4.539 -40.156 -62.688 1 23.75 507 ARG B C 1
ATOM 9374 O O . ARG B 1 507 ? -5.211 -39.875 -61.719 1 23.75 507 ARG B O 1
ATOM 9381 N N . SER B 1 508 ? -4.871 -41.25 -63.469 1 21.59 508 SER B N 1
ATOM 9382 C CA . SER B 1 508 ? -6.074 -42.062 -63.406 1 21.59 508 SER B CA 1
ATOM 9383 C C . SER B 1 508 ? -6.047 -43 -62.219 1 21.59 508 SER B C 1
ATOM 9385 O O . SER B 1 508 ? -7.098 -43.406 -61.719 1 21.59 508 SER B O 1
ATOM 9387 N N . GLN B 1 509 ? -4.957 -43.719 -62.156 1 22.73 509 GLN B N 1
ATOM 9388 C CA . GLN B 1 509 ? -4.918 -45.031 -61.5 1 22.73 509 GLN B CA 1
ATOM 9389 C C . GLN B 1 509 ? -5.113 -44.875 -59.969 1 22.73 509 GLN B C 1
ATOM 9391 O O . GLN B 1 509 ? -4.922 -45.812 -59.219 1 22.73 509 GLN B O 1
ATOM 9396 N N . THR B 1 510 ? -5.375 -43.656 -59.5 1 23.27 510 THR B N 1
ATOM 9397 C CA . THR B 1 510 ? -5.02 -43.344 -58.125 1 23.27 510 THR B CA 1
ATOM 9398 C C . THR B 1 510 ? -6.051 -43.875 -57.125 1 23.27 510 THR B C 1
ATOM 9400 O O . THR B 1 510 ? -5.934 -43.688 -55.938 1 23.27 510 THR B O 1
ATOM 9403 N N . LEU B 1 511 ? -7.246 -44.219 -57.719 1 23.36 511 LEU B N 1
ATOM 9404 C CA . LEU B 1 511 ? -8.406 -44.5 -56.875 1 23.36 511 LEU B CA 1
ATOM 9405 C C . LEU B 1 511 ? -8.219 -45.812 -56.094 1 23.36 511 LEU B C 1
ATOM 9407 O O . LEU B 1 511 ? -8.789 -45.969 -55 1 23.36 511 LEU B O 1
ATOM 9411 N N . LYS B 1 512 ? -7.875 -46.875 -56.906 1 24.69 512 LYS B N 1
ATOM 9412 C CA . LYS B 1 512 ? -7.965 -48.281 -56.562 1 24.69 512 LYS B CA 1
ATOM 9413 C C . LYS B 1 512 ? -7.125 -48.594 -55.312 1 24.69 512 LYS B C 1
ATOM 9415 O O . LYS B 1 512 ? -7.074 -49.75 -54.875 1 24.69 512 LYS B O 1
ATOM 9420 N N . ARG B 1 513 ? -6.109 -47.875 -55.156 1 25.3 513 ARG B N 1
ATOM 9421 C CA . ARG B 1 513 ? -5.113 -48.344 -54.188 1 25.3 513 ARG B CA 1
ATOM 9422 C C . ARG B 1 513 ? -5.652 -48.312 -52.781 1 25.3 513 ARG B C 1
ATOM 9424 O O . ARG B 1 513 ? -4.895 -48.438 -51.812 1 25.3 513 ARG B O 1
ATOM 9431 N N . LYS B 1 514 ? -6.957 -48 -52.719 1 25.67 514 LYS B N 1
ATOM 9432 C CA . LYS B 1 514 ? -7.57 -47.781 -51.406 1 25.67 514 LYS B CA 1
ATOM 9433 C C . LYS B 1 514 ? -7.562 -49.062 -50.562 1 25.67 514 LYS B C 1
ATOM 9435 O O . LYS B 1 514 ? -7.355 -49.031 -49.344 1 25.67 514 LYS B O 1
ATOM 9440 N N . PHE B 1 515 ? -8.203 -50.188 -51.156 1 24.14 515 PHE B N 1
ATOM 9441 C CA . PHE B 1 515 ? -8.75 -51.281 -50.406 1 24.14 515 PHE B CA 1
ATOM 9442 C C . PHE B 1 515 ? -7.641 -52.25 -49.969 1 24.14 515 PHE B C 1
ATOM 9444 O O . PHE B 1 515 ? -7.906 -53.25 -49.312 1 24.14 515 PHE B O 1
ATOM 9451 N N . THR B 1 516 ? -6.633 -52.344 -50.844 1 25.8 516 THR B N 1
ATOM 9452 C CA . THR B 1 516 ? -5.602 -53.375 -50.656 1 25.8 516 THR B CA 1
ATOM 9453 C C . THR B 1 516 ? -4.777 -53.125 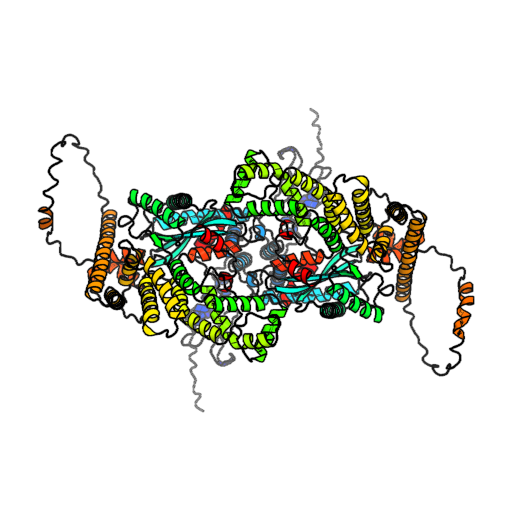-49.406 1 25.8 516 THR B C 1
ATOM 9455 O O . THR B 1 516 ? -3.676 -53.656 -49.25 1 25.8 516 THR B O 1
ATOM 9458 N N . PHE B 1 517 ? -5.172 -52.281 -48.656 1 24.45 517 PHE B N 1
ATOM 9459 C CA . PHE B 1 517 ? -4.395 -51.812 -47.5 1 24.45 517 PHE B CA 1
ATOM 9460 C C . PHE B 1 517 ? -4.242 -52.906 -46.469 1 24.45 517 PHE B C 1
ATOM 9462 O O . PHE B 1 517 ? -3.465 -52.75 -45.531 1 24.45 517 PHE B O 1
ATOM 9469 N N . CYS B 1 518 ? -5.121 -53.938 -46.5 1 25.72 518 CYS B N 1
ATOM 9470 C CA . CYS B 1 518 ? -5.203 -55 -45.5 1 25.72 518 CYS B CA 1
ATOM 9471 C C . CYS B 1 518 ? -3.982 -55.906 -45.562 1 25.72 518 CYS B C 1
ATOM 9473 O O . CYS B 1 518 ? -3.539 -56.438 -44.531 1 25.72 518 CYS B O 1
ATOM 9475 N N . GLU B 1 519 ? -3.656 -56.344 -46.781 1 26.62 519 GLU B N 1
ATOM 9476 C CA . GLU B 1 519 ? -2.656 -57.375 -47 1 26.62 519 GLU B CA 1
ATOM 9477 C C . GLU B 1 519 ? -1.259 -56.875 -46.625 1 26.62 519 GLU B C 1
ATOM 9479 O O . GLU B 1 519 ? -0.414 -57.656 -46.188 1 26.62 519 GLU B O 1
ATOM 9484 N N . ASP B 1 520 ? -0.932 -55.688 -47.094 1 28.2 520 ASP B N 1
ATOM 9485 C CA . ASP B 1 520 ? 0.425 -55.188 -46.844 1 28.2 520 ASP B CA 1
ATOM 9486 C C . ASP B 1 520 ? 0.636 -54.875 -45.375 1 28.2 520 ASP B C 1
ATOM 9488 O O . ASP B 1 520 ? 1.722 -54.438 -44.969 1 28.2 520 ASP B O 1
ATOM 9492 N N . TYR B 1 521 ? -0.398 -54.688 -44.562 1 27.62 521 TYR B N 1
ATOM 9493 C CA . TYR B 1 521 ? -0.228 -54.562 -43.125 1 27.62 521 TYR B CA 1
ATOM 9494 C C . TYR B 1 521 ? 0.459 -55.812 -42.562 1 27.62 521 TYR B C 1
ATOM 9496 O O . TYR B 1 521 ? 1.288 -55.719 -41.656 1 27.62 521 TYR B O 1
ATOM 9504 N N . ASP B 1 522 ? 0.101 -57 -43.031 1 29.47 522 ASP B N 1
ATOM 9505 C CA . ASP B 1 522 ? 0.679 -58.25 -42.594 1 29.47 522 ASP B CA 1
ATOM 9506 C C . ASP B 1 522 ? 2.158 -58.344 -42.969 1 29.47 522 ASP B C 1
ATOM 9508 O O . ASP B 1 522 ? 2.947 -58.969 -42.25 1 29.47 522 ASP B O 1
ATOM 9512 N N . ARG B 1 523 ? 2.559 -58.125 -44.188 1 30.02 523 ARG B N 1
ATOM 9513 C CA . ARG B 1 523 ? 3.908 -58.406 -44.688 1 30.02 523 ARG B CA 1
ATOM 9514 C C . ARG B 1 523 ? 4.91 -57.406 -44.125 1 30.02 523 ARG B C 1
ATOM 9516 O O . ARG B 1 523 ? 6.078 -57.75 -43.906 1 30.02 523 ARG B O 1
ATOM 9523 N N . ASN B 1 524 ? 4.637 -56.125 -44.312 1 30.31 524 ASN B N 1
ATOM 9524 C CA . ASN B 1 524 ? 5.684 -55.281 -43.75 1 30.31 524 ASN B CA 1
ATOM 9525 C C . ASN B 1 524 ? 5.711 -55.375 -42.25 1 30.31 524 ASN B C 1
ATOM 9527 O O . ASN B 1 524 ? 6.262 -54.5 -41.562 1 30.31 524 ASN B O 1
ATOM 9531 N N . GLU B 1 525 ? 4.914 -56.188 -41.531 1 30.91 525 GLU B N 1
ATOM 9532 C CA . GLU B 1 525 ? 5.348 -56.812 -40.281 1 30.91 525 GLU B CA 1
ATOM 9533 C C . GLU B 1 525 ? 6.699 -57.5 -40.469 1 30.91 525 GLU B C 1
ATOM 9535 O O . GLU B 1 525 ? 6.777 -58.719 -40.531 1 30.91 525 GLU B O 1
ATOM 9540 N N . VAL B 1 526 ? 7.41 -57.25 -41.531 1 31.89 526 VAL B N 1
ATOM 9541 C CA . VAL B 1 526 ? 8.773 -57.781 -41.5 1 31.89 526 VAL B CA 1
ATOM 9542 C C . VAL B 1 526 ? 9.273 -57.781 -40.031 1 31.89 526 VAL B C 1
ATOM 9544 O O . VAL B 1 526 ? 8.812 -56.969 -39.219 1 31.89 526 VAL B O 1
ATOM 9547 N N . ASP B 1 527 ? 10.102 -58.875 -39.75 1 31.02 527 ASP B N 1
ATOM 9548 C CA . ASP B 1 527 ? 10.914 -59.188 -38.562 1 31.02 527 ASP B CA 1
ATOM 9549 C C . ASP B 1 527 ? 11.609 -57.938 -38.031 1 31.02 527 ASP B C 1
ATOM 9551 O O . ASP B 1 527 ? 12.781 -57.688 -38.312 1 31.02 527 ASP B O 1
ATOM 9555 N N . THR B 1 528 ? 11.242 -56.812 -38.531 1 34.59 528 THR B N 1
ATOM 9556 C CA . THR B 1 528 ? 12.039 -55.812 -37.781 1 34.59 528 THR B CA 1
ATOM 9557 C C . THR B 1 528 ? 12.18 -56.25 -36.312 1 34.59 528 THR B C 1
ATOM 9559 O O . THR B 1 528 ? 11.188 -56.562 -35.656 1 34.59 528 THR B O 1
ATOM 9562 N N . SER B 1 529 ? 13.188 -56.781 -35.844 1 36.84 529 SER B N 1
ATOM 9563 C CA . SER B 1 529 ? 13.555 -57.156 -34.5 1 36.84 529 SER B CA 1
ATOM 9564 C C . SER B 1 529 ? 12.695 -56.438 -33.469 1 36.84 529 SER B C 1
ATOM 9566 O O . SER B 1 529 ? 12.578 -55.219 -33.5 1 36.84 529 SER B O 1
ATOM 9568 N N . CYS B 1 530 ? 11.484 -56.812 -33.094 1 42.53 530 CYS B N 1
ATOM 9569 C CA . CYS B 1 530 ? 10.5 -56.469 -32.062 1 42.53 530 CYS B CA 1
ATOM 9570 C C . CYS B 1 530 ? 11.133 -55.625 -30.953 1 42.53 530 CYS B C 1
ATOM 9572 O O . CYS B 1 530 ? 11.523 -56.188 -29.922 1 42.53 530 CYS B O 1
ATOM 9574 N N . GLU B 1 531 ? 11.914 -54.844 -31.328 1 58.91 531 GLU B N 1
ATOM 9575 C CA . GLU B 1 531 ? 12.555 -54.031 -30.312 1 58.91 531 GLU B CA 1
ATOM 9576 C C . GLU B 1 531 ? 11.531 -53.469 -29.344 1 58.91 531 GLU B C 1
ATOM 9578 O O . GLU B 1 531 ? 10.531 -52.875 -29.75 1 58.91 531 GLU B O 1
ATOM 9583 N N . LYS B 1 532 ? 11.32 -54.031 -28.266 1 80.75 532 LYS B N 1
ATOM 9584 C CA . LYS B 1 532 ? 10.523 -53.594 -27.141 1 80.75 532 LYS B CA 1
ATOM 9585 C C . LYS B 1 532 ? 10.523 -52.062 -27.047 1 80.75 532 LYS B C 1
ATOM 9587 O O . LYS B 1 532 ? 11.555 -51.406 -27.234 1 80.75 532 LYS B O 1
ATOM 9592 N N . SER B 1 533 ? 9.297 -51.531 -27.25 1 89.12 533 SER B N 1
ATOM 9593 C CA . SER B 1 533 ? 9.195 -50.094 -27.078 1 89.12 533 SER B CA 1
ATOM 9594 C C . SER B 1 533 ? 9.945 -49.625 -25.828 1 89.12 533 SER B C 1
ATOM 9596 O O . SER B 1 533 ? 10.148 -50.406 -24.906 1 89.12 533 SER B O 1
ATOM 9598 N N . LYS B 1 534 ? 10.422 -48.469 -25.906 1 92.06 534 LYS B N 1
ATOM 9599 C CA . LYS B 1 534 ? 11.141 -47.938 -24.75 1 92.06 534 LYS B CA 1
ATOM 9600 C C . LYS B 1 534 ? 10.25 -47.906 -23.516 1 92.06 534 LYS B C 1
ATOM 9602 O O . LYS B 1 534 ? 10.734 -48.031 -22.391 1 92.06 534 LYS B O 1
ATOM 9607 N N . LEU B 1 535 ? 8.969 -47.75 -23.766 1 94.62 535 LEU B N 1
ATOM 9608 C CA . LEU B 1 535 ? 8.023 -47.844 -22.656 1 94.62 535 LEU B CA 1
ATOM 9609 C C . LEU B 1 535 ? 8 -49.219 -22.047 1 94.62 535 LEU B C 1
ATOM 9611 O O . LEU B 1 535 ? 7.996 -49.375 -20.828 1 94.62 535 LEU B O 1
ATOM 9615 N N . SER B 1 536 ? 7.984 -50.219 -22.859 1 92.94 536 SER B N 1
ATOM 9616 C CA . SER B 1 536 ? 7.984 -51.594 -22.359 1 92.94 536 SER B CA 1
ATOM 9617 C C . SER B 1 536 ? 9.25 -51.906 -21.578 1 92.94 536 SER B C 1
ATOM 9619 O O . SER B 1 536 ? 9.195 -52.562 -20.531 1 92.94 536 SER B O 1
ATOM 9621 N N . ILE B 1 537 ? 10.305 -51.406 -22.078 1 94.31 537 ILE B N 1
ATOM 9622 C CA . ILE B 1 537 ? 11.578 -51.625 -21.391 1 94.31 537 ILE B CA 1
ATOM 9623 C C . ILE B 1 537 ? 11.523 -50.938 -20.016 1 94.31 537 ILE B C 1
ATOM 9625 O O . ILE B 1 537 ? 11.906 -51.562 -19.016 1 94.31 537 ILE B O 1
ATOM 9629 N N . TYR B 1 538 ? 11.117 -49.781 -20.016 1 95.94 538 TYR B N 1
ATOM 9630 C CA . TYR B 1 538 ? 11 -49 -18.781 1 95.94 538 TYR B CA 1
ATOM 9631 C C . TYR B 1 538 ? 10.094 -49.719 -17.781 1 95.94 538 TYR B C 1
ATOM 9633 O O . TYR B 1 538 ? 10.414 -49.812 -16.594 1 95.94 538 TYR B O 1
ATOM 9641 N N . LEU B 1 539 ? 8.961 -50.25 -18.25 1 94.94 539 LEU B N 1
ATOM 9642 C CA . LEU B 1 539 ? 7.977 -50.875 -17.375 1 94.94 539 LEU B CA 1
ATOM 9643 C C . LEU B 1 539 ? 8.492 -52.188 -16.844 1 94.94 539 LEU B C 1
ATOM 9645 O O . LEU B 1 539 ? 8.07 -52.656 -15.773 1 94.94 539 LEU B O 1
ATOM 9649 N N . GLU B 1 540 ? 9.367 -52.812 -17.562 1 92.69 540 GLU B N 1
ATOM 9650 C CA . GLU B 1 540 ? 9.922 -54.094 -17.156 1 92.69 540 GLU B CA 1
ATOM 9651 C C . GLU B 1 540 ? 11.047 -53.906 -16.141 1 92.69 540 GLU B C 1
ATOM 9653 O O . GLU B 1 540 ? 11.336 -54.812 -15.359 1 92.69 540 GLU B O 1
ATOM 9658 N N . ASP B 1 541 ? 11.656 -52.781 -16.234 1 93.25 541 ASP B N 1
ATOM 9659 C CA . ASP B 1 541 ? 12.703 -52.5 -15.266 1 93.25 541 ASP B CA 1
ATOM 9660 C C . ASP B 1 541 ? 12.141 -52.406 -13.852 1 93.25 541 ASP B C 1
ATOM 9662 O O . ASP B 1 541 ? 10.961 -52.094 -13.664 1 93.25 541 ASP B O 1
ATOM 9666 N N . ASP B 1 542 ? 12.992 -52.625 -12.875 1 91.56 542 ASP B N 1
ATOM 9667 C CA . ASP B 1 542 ? 12.562 -52.594 -11.484 1 91.56 542 ASP B CA 1
ATOM 9668 C C . ASP B 1 542 ? 12.164 -51.188 -11.062 1 91.56 542 ASP B C 1
ATOM 9670 O O . ASP B 1 542 ? 12.75 -50.188 -11.523 1 91.56 542 ASP B O 1
ATOM 9674 N N . ARG B 1 543 ? 11.242 -51.219 -10.188 1 92 543 ARG B N 1
ATOM 9675 C CA . ARG B 1 543 ? 10.812 -49.938 -9.633 1 92 543 ARG B CA 1
ATOM 9676 C C . ARG B 1 543 ? 11.789 -49.438 -8.578 1 92 543 ARG B C 1
ATOM 9678 O O . ARG B 1 543 ? 12.43 -50.25 -7.891 1 92 543 ARG B O 1
ATOM 9685 N N . VAL B 1 544 ? 11.844 -48.188 -8.492 1 91.56 544 VAL B N 1
ATOM 9686 C CA . VAL B 1 544 ? 12.57 -47.562 -7.387 1 91.56 544 VAL B CA 1
ATOM 9687 C C . VAL B 1 544 ? 11.719 -47.594 -6.121 1 91.56 544 VAL B C 1
ATOM 9689 O O . VAL B 1 544 ? 10.484 -47.562 -6.195 1 91.56 544 VAL B O 1
ATOM 9692 N N . ASP B 1 545 ? 12.336 -47.656 -5.047 1 88.44 545 ASP B N 1
ATOM 9693 C CA . ASP B 1 545 ? 11.617 -47.688 -3.777 1 88.44 545 ASP B CA 1
ATOM 9694 C C . ASP B 1 545 ? 10.797 -46.438 -3.568 1 88.44 545 ASP B C 1
ATOM 9696 O O . ASP B 1 545 ? 11.312 -45.312 -3.732 1 88.44 545 ASP B O 1
ATOM 9700 N N . ARG B 1 546 ? 9.633 -46.594 -3.217 1 85.31 546 ARG B N 1
ATOM 9701 C CA . ARG B 1 546 ? 8.711 -45.469 -3.062 1 85.31 546 ARG B CA 1
ATOM 9702 C C . ARG B 1 546 ? 9.125 -44.562 -1.896 1 85.31 546 ARG B C 1
ATOM 9704 O O . ARG B 1 546 ? 8.719 -43.406 -1.824 1 85.31 546 ARG B O 1
ATOM 9711 N N . ARG B 1 547 ? 9.883 -45.062 -0.847 1 79.5 547 ARG B N 1
ATOM 9712 C CA . ARG B 1 547 ? 10.289 -44.344 0.351 1 79.5 547 ARG B CA 1
ATOM 9713 C C . ARG B 1 547 ? 11.5 -43.438 0.071 1 79.5 547 ARG B C 1
ATOM 9715 O O . ARG B 1 547 ? 11.859 -42.594 0.889 1 79.5 547 ARG B O 1
ATOM 9722 N N . THR B 1 548 ? 11.898 -43.562 -1.147 1 83.25 548 THR B N 1
ATOM 9723 C CA . THR B 1 548 ? 13.086 -42.812 -1.495 1 83.25 548 THR B CA 1
ATOM 9724 C C . THR B 1 548 ? 12.711 -41.406 -1.936 1 83.25 548 THR B C 1
ATOM 9726 O O . THR B 1 548 ? 11.734 -41.219 -2.654 1 83.25 548 THR B O 1
ATOM 9729 N N . ASN B 1 549 ? 13.445 -40.469 -1.316 1 87 549 ASN B N 1
ATOM 9730 C CA . ASN B 1 549 ? 13.305 -39.125 -1.82 1 87 549 ASN B CA 1
ATOM 9731 C C . ASN B 1 549 ? 14.023 -38.938 -3.148 1 87 549 ASN B C 1
ATOM 9733 O O . ASN B 1 549 ? 15.164 -38.469 -3.18 1 87 549 ASN B O 1
ATOM 9737 N N . LEU B 1 550 ? 13.312 -39.219 -4.16 1 90.19 550 LEU B N 1
ATOM 9738 C CA . LEU B 1 550 ? 13.906 -39.25 -5.492 1 90.19 550 LEU B CA 1
ATOM 9739 C C . LEU B 1 550 ? 13.672 -37.938 -6.234 1 90.19 550 LEU B C 1
ATOM 9741 O O . LEU B 1 550 ? 12.562 -37.406 -6.246 1 90.19 550 LEU B O 1
ATOM 9745 N N . ASP B 1 551 ? 14.797 -37.438 -6.758 1 93.69 551 ASP B N 1
ATOM 9746 C CA . ASP B 1 551 ? 14.664 -36.375 -7.758 1 93.69 551 ASP B CA 1
ATOM 9747 C C . ASP B 1 551 ? 14.32 -36.969 -9.125 1 93.69 551 ASP B C 1
ATOM 9749 O O . ASP B 1 551 ? 15.203 -37.406 -9.852 1 93.69 551 ASP B O 1
ATOM 9753 N N . ILE B 1 552 ? 13.094 -36.875 -9.461 1 95.81 552 ILE B N 1
ATOM 9754 C CA . ILE B 1 552 ? 12.562 -37.562 -10.641 1 95.81 552 ILE B CA 1
ATOM 9755 C C . ILE B 1 552 ? 13.234 -37.031 -11.898 1 95.81 552 ILE B C 1
ATOM 9757 O O . ILE B 1 552 ? 13.492 -37.781 -12.844 1 95.81 552 ILE B O 1
ATOM 9761 N N . LEU B 1 553 ? 13.516 -35.781 -11.984 1 96.44 553 LEU B N 1
ATOM 9762 C CA . LEU B 1 553 ? 14.148 -35.219 -13.156 1 96.44 553 LEU B CA 1
ATOM 9763 C C . LEU B 1 553 ? 15.594 -35.688 -13.281 1 96.44 553 LEU B C 1
ATOM 9765 O O . LEU B 1 553 ? 16.078 -35.938 -14.383 1 96.44 553 LEU B O 1
ATOM 9769 N N . GLU B 1 554 ? 16.234 -35.781 -12.164 1 95.56 554 GLU B N 1
ATOM 9770 C CA . GLU B 1 554 ? 17.578 -36.312 -12.18 1 95.56 554 GLU B CA 1
ATOM 9771 C C . GLU B 1 554 ? 17.594 -37.75 -12.656 1 95.56 554 GLU B C 1
ATOM 9773 O O . GLU B 1 554 ? 18.516 -38.188 -13.367 1 95.56 554 GLU B O 1
ATOM 9778 N N . TYR B 1 555 ? 16.688 -38.531 -12.219 1 96.62 555 TYR B N 1
ATOM 9779 C CA . TYR B 1 555 ? 16.562 -39.906 -12.672 1 96.62 555 TYR B CA 1
ATOM 9780 C C . TYR B 1 555 ? 16.469 -40 -14.188 1 96.62 555 TYR B C 1
ATOM 9782 O O . TYR B 1 555 ? 17.156 -40.781 -14.828 1 96.62 555 TYR B O 1
ATOM 9790 N N . TRP B 1 556 ? 15.602 -39.219 -14.719 1 96.94 556 TRP B N 1
ATOM 9791 C CA . TRP B 1 556 ? 15.398 -39.25 -16.172 1 96.94 556 TRP B CA 1
ATOM 9792 C C . TRP B 1 556 ? 16.609 -38.688 -16.906 1 96.94 556 TRP B C 1
ATOM 9794 O O . TRP B 1 556 ? 16.938 -39.156 -18 1 96.94 556 TRP B O 1
ATOM 9804 N N . LYS B 1 557 ? 17.266 -37.688 -16.297 1 96.19 557 LYS B N 1
ATOM 9805 C CA . LYS B 1 557 ? 18.516 -37.188 -16.859 1 96.19 557 LYS B CA 1
ATOM 9806 C C . LYS B 1 557 ? 19.531 -38.312 -17 1 96.19 557 LYS B C 1
ATOM 9808 O O . LYS B 1 557 ? 20.141 -38.469 -18.062 1 96.19 557 LYS B O 1
ATOM 9813 N N . GLN B 1 558 ? 19.641 -39.125 -16.031 1 96.06 558 GLN B N 1
ATOM 9814 C CA . GLN B 1 558 ? 20.625 -40.219 -15.992 1 96.06 558 GLN B CA 1
ATOM 9815 C C . GLN B 1 558 ? 20.234 -41.344 -16.953 1 96.06 558 GLN B C 1
ATOM 9817 O O . GLN B 1 558 ? 21.109 -42.062 -17.453 1 96.06 558 GLN B O 1
ATOM 9822 N N . ASN B 1 559 ? 18.969 -41.5 -17.188 1 96.31 559 ASN B N 1
ATOM 9823 C CA . ASN B 1 559 ? 18.5 -42.594 -18.031 1 96.31 559 ASN B CA 1
ATOM 9824 C C . ASN B 1 559 ? 18.031 -42.125 -19.391 1 96.31 559 ASN B C 1
ATOM 9826 O O . ASN B 1 559 ? 17.281 -42.812 -20.094 1 96.31 559 ASN B O 1
ATOM 9830 N N . GLU B 1 560 ? 18.359 -40.938 -19.734 1 94.88 560 GLU B N 1
ATOM 9831 C CA . GLU B 1 560 ? 17.938 -40.344 -21 1 94.88 560 GLU B CA 1
ATOM 9832 C C . GLU B 1 560 ? 18.359 -41.219 -22.188 1 94.88 560 GLU B C 1
ATOM 9834 O O . GLU B 1 560 ? 17.594 -41.406 -23.125 1 94.88 560 GLU B O 1
ATOM 9839 N N . GLY B 1 561 ? 19.625 -41.625 -22.203 1 92.31 561 GLY B N 1
ATOM 9840 C CA . GLY B 1 561 ? 20.141 -42.469 -23.266 1 92.31 561 GLY B CA 1
ATOM 9841 C C . GLY B 1 561 ? 19.453 -43.844 -23.328 1 92.31 561 GLY B C 1
ATOM 9842 O O . GLY B 1 561 ? 19.172 -44.344 -24.406 1 92.31 561 GLY B O 1
ATOM 9843 N N . ARG B 1 562 ? 19.141 -44.312 -22.203 1 93.88 562 ARG B N 1
ATOM 9844 C CA . ARG B 1 562 ? 18.562 -45.656 -22.078 1 93.88 562 ARG B CA 1
ATOM 9845 C C . ARG B 1 562 ? 17.125 -45.688 -22.594 1 93.88 562 ARG B C 1
ATOM 9847 O O . ARG B 1 562 ? 16.719 -46.594 -23.297 1 93.88 562 ARG B O 1
ATOM 9854 N N . TYR B 1 563 ? 16.391 -44.625 -22.281 1 94.94 563 TYR B N 1
ATOM 9855 C CA . TYR B 1 563 ? 14.969 -44.688 -22.578 1 94.94 563 TYR B CA 1
ATOM 9856 C C . TYR B 1 563 ? 14.633 -43.812 -23.781 1 94.94 563 TYR B C 1
ATOM 9858 O O . TYR B 1 563 ? 13.492 -43.812 -24.266 1 94.94 563 TYR B O 1
ATOM 9866 N N . GLY B 1 564 ? 15.5 -43 -24.312 1 92.62 564 GLY B N 1
ATOM 9867 C CA . GLY B 1 564 ? 15.383 -42.281 -25.562 1 92.62 564 GLY B CA 1
ATOM 9868 C C . GLY B 1 564 ? 14.148 -41.375 -25.625 1 92.62 564 GLY B C 1
ATOM 9869 O O . GLY B 1 564 ? 13.984 -40.469 -24.797 1 92.62 564 GLY B O 1
ATOM 9870 N N . GLU B 1 565 ? 13.188 -41.781 -26.516 1 93.75 565 GLU B N 1
ATOM 9871 C CA . GLU B 1 565 ? 11.984 -41 -26.766 1 93.75 565 GLU B CA 1
ATOM 9872 C C . GLU B 1 565 ? 11.102 -40.906 -25.531 1 93.75 565 GLU B C 1
ATOM 9874 O O . GLU B 1 565 ? 10.367 -39.938 -25.344 1 93.75 565 GLU B O 1
ATOM 9879 N N . LEU B 1 566 ? 11.18 -41.969 -24.734 1 95.88 566 LEU B N 1
ATOM 9880 C CA . LEU B 1 566 ? 10.398 -41.938 -23.5 1 95.88 566 LEU B CA 1
ATOM 9881 C C . LEU B 1 566 ? 10.883 -40.844 -22.562 1 95.88 566 LEU B C 1
ATOM 9883 O O . LEU B 1 566 ? 10.086 -40.219 -21.859 1 95.88 566 LEU B O 1
ATOM 9887 N N . ALA B 1 567 ? 12.164 -40.625 -22.547 1 95.88 567 ALA B N 1
ATOM 9888 C CA . ALA B 1 567 ? 12.742 -39.562 -21.734 1 95.88 567 ALA B CA 1
ATOM 9889 C C . ALA B 1 567 ? 12.281 -38.188 -22.234 1 95.88 567 ALA B C 1
ATOM 9891 O O . ALA B 1 567 ? 12.055 -37.25 -21.438 1 95.88 567 ALA B O 1
ATOM 9892 N N . HIS B 1 568 ? 12.164 -38.062 -23.531 1 94.44 568 HIS B N 1
ATOM 9893 C CA . HIS B 1 568 ? 11.664 -36.812 -24.109 1 94.44 568 HIS B CA 1
ATOM 9894 C C . HIS B 1 568 ? 10.219 -36.562 -23.688 1 94.44 568 HIS B C 1
ATOM 9896 O O . HIS B 1 568 ? 9.852 -35.438 -23.359 1 94.44 568 HIS B O 1
ATOM 9902 N N . MET B 1 569 ? 9.469 -37.594 -23.734 1 95.62 569 MET B N 1
ATOM 9903 C CA . MET B 1 569 ? 8.086 -37.5 -23.297 1 95.62 569 MET B CA 1
ATOM 9904 C C . MET B 1 569 ? 8.008 -37.156 -21.812 1 95.62 569 MET B C 1
ATOM 9906 O O . MET B 1 569 ? 7.188 -36.312 -21.422 1 95.62 569 MET B O 1
ATOM 9910 N N . ALA B 1 570 ? 8.859 -37.781 -21 1 97.06 570 ALA B N 1
ATOM 9911 C CA . ALA B 1 570 ? 8.906 -37.5 -19.578 1 97.06 570 ALA B CA 1
ATOM 9912 C C . ALA B 1 570 ? 9.234 -36.031 -19.312 1 97.06 570 ALA B C 1
ATOM 9914 O O . ALA B 1 570 ? 8.68 -35.406 -18.391 1 97.06 570 ALA B O 1
ATOM 9915 N N . ARG B 1 571 ? 10.102 -35.5 -20.078 1 95.5 571 ARG B N 1
ATOM 9916 C CA . ARG B 1 571 ? 10.508 -34.094 -19.953 1 95.5 571 ARG B CA 1
ATOM 9917 C C . ARG B 1 571 ? 9.312 -33.156 -20.078 1 95.5 571 ARG B C 1
ATOM 9919 O O . ARG B 1 571 ? 9.156 -32.25 -19.281 1 95.5 571 ARG B O 1
ATOM 9926 N N . GLU B 1 572 ? 8.461 -33.438 -20.953 1 95.38 572 GLU B N 1
ATOM 9927 C CA . GLU B 1 572 ? 7.301 -32.562 -21.219 1 95.38 572 GLU B CA 1
ATOM 9928 C C . GLU B 1 572 ? 6.211 -32.781 -20.172 1 95.38 572 GLU B C 1
ATOM 9930 O O . GLU B 1 572 ? 5.699 -31.828 -19.594 1 95.38 572 GLU B O 1
ATOM 9935 N N . ILE B 1 573 ? 5.906 -34 -19.953 1 96.44 573 ILE B N 1
ATOM 9936 C CA . ILE B 1 573 ? 4.789 -34.312 -19.078 1 96.44 573 ILE B CA 1
ATOM 9937 C C . ILE B 1 573 ? 5.098 -33.875 -17.656 1 96.44 573 ILE B C 1
ATOM 9939 O O . ILE B 1 573 ? 4.23 -33.312 -16.969 1 96.44 573 ILE B O 1
ATOM 9943 N N . LEU B 1 574 ? 6.32 -34.031 -17.203 1 96.69 574 LEU B N 1
ATOM 9944 C CA . LEU B 1 574 ? 6.703 -33.688 -15.836 1 96.69 574 LEU B CA 1
ATOM 9945 C C . LEU B 1 574 ? 6.812 -32.188 -15.664 1 96.69 574 LEU B C 1
ATOM 9947 O O . LEU B 1 574 ? 6.867 -31.688 -14.539 1 96.69 574 LEU B O 1
ATOM 9951 N N . SER B 1 575 ? 6.844 -31.406 -16.75 1 95.94 575 SER B N 1
ATOM 9952 C CA . SER B 1 575 ? 6.945 -29.953 -16.672 1 95.94 575 SER B CA 1
ATOM 9953 C C . SER B 1 575 ? 5.57 -29.312 -16.609 1 95.94 575 SER B C 1
ATOM 9955 O O . SER B 1 575 ? 5.457 -28.094 -16.422 1 95.94 575 SER B O 1
ATOM 9957 N N . VAL B 1 576 ? 4.488 -30.078 -16.734 1 95.75 576 VAL B N 1
ATOM 9958 C CA . VAL B 1 576 ? 3.133 -29.547 -16.703 1 95.75 576 VAL B CA 1
ATOM 9959 C C . VAL B 1 576 ? 2.803 -29.047 -15.305 1 95.75 576 VAL B C 1
ATOM 9961 O O . VAL B 1 576 ? 2.826 -29.812 -14.336 1 95.75 576 VAL B O 1
ATOM 9964 N N . PRO B 1 577 ? 2.533 -27.75 -15.188 1 93.69 577 PRO B N 1
ATOM 9965 C CA . PRO B 1 577 ? 2.139 -27.25 -13.867 1 93.69 577 PRO B CA 1
ATOM 9966 C C . PRO B 1 577 ? 0.688 -27.578 -13.523 1 93.69 577 PRO B C 1
ATOM 9968 O O . PRO B 1 577 ? -0.187 -27.516 -14.391 1 93.69 577 PRO B O 1
ATOM 9971 N N . LEU B 1 578 ? 0.493 -27.906 -12.312 1 92.75 578 LEU B N 1
ATOM 9972 C CA . LEU B 1 578 ? -0.859 -28.234 -11.875 1 92.75 578 LEU B CA 1
ATOM 9973 C C . LEU B 1 578 ? -1.632 -26.984 -11.5 1 92.75 578 LEU B C 1
ATOM 9975 O O . LEU B 1 578 ? -2.859 -27.016 -11.383 1 92.75 578 LEU B O 1
ATOM 9979 N N . THR B 1 579 ? -0.858 -26 -11.227 1 90.56 579 THR B N 1
ATOM 9980 C CA . THR B 1 579 ? -1.51 -24.781 -10.742 1 90.56 579 THR B CA 1
ATOM 9981 C C . THR B 1 579 ? -1.005 -23.562 -11.5 1 90.56 579 THR B C 1
ATOM 9983 O O . THR B 1 579 ? -0.005 -23.625 -12.211 1 90.56 579 THR B O 1
ATOM 9986 N N . THR B 1 580 ? -1.79 -22.453 -11.359 1 86.19 580 THR B N 1
ATOM 9987 C CA . THR B 1 580 ? -1.39 -21.172 -11.938 1 86.19 580 THR B CA 1
ATOM 9988 C C . THR B 1 580 ? -0.727 -20.281 -10.891 1 86.19 580 THR B C 1
ATOM 9990 O O . THR B 1 580 ? -0.769 -19.062 -10.992 1 86.19 580 THR B O 1
ATOM 9993 N N . VAL B 1 581 ? -0.182 -20.828 -9.836 1 77.19 581 VAL B N 1
ATOM 9994 C CA . VAL B 1 581 ? 0.42 -20.125 -8.703 1 77.19 581 VAL B CA 1
ATOM 9995 C C . VAL B 1 581 ? 1.562 -19.234 -9.195 1 77.19 581 VAL B C 1
ATOM 9997 O O . VAL B 1 581 ? 1.811 -18.172 -8.633 1 77.19 581 VAL B O 1
ATOM 10000 N N . ALA B 1 582 ? 2.273 -19.719 -10.211 1 76.38 582 ALA B N 1
ATOM 10001 C CA . ALA B 1 582 ? 3.355 -18.906 -10.766 1 76.38 582 ALA B CA 1
ATOM 10002 C C . ALA B 1 582 ? 2.854 -17.516 -11.164 1 76.38 582 ALA B C 1
ATOM 10004 O O . ALA B 1 582 ? 3.531 -16.516 -10.922 1 76.38 582 ALA B O 1
ATOM 10005 N N . SER B 1 583 ? 1.711 -17.5 -11.711 1 79.12 583 SER B N 1
ATOM 10006 C CA . SER B 1 583 ? 1.109 -16.219 -12.078 1 79.12 583 SER B CA 1
ATOM 10007 C C . SER B 1 583 ? 0.783 -15.383 -10.844 1 79.12 583 SER B C 1
ATOM 10009 O O . SER B 1 583 ? 0.974 -14.164 -10.836 1 79.12 583 SER B O 1
ATOM 10011 N N . GLU B 1 584 ? 0.356 -16.047 -9.836 1 75.62 584 GLU B N 1
ATOM 10012 C CA . GLU B 1 584 ? -0.029 -15.352 -8.617 1 75.62 584 GLU B CA 1
ATOM 10013 C C . GLU B 1 584 ? 1.178 -14.688 -7.949 1 75.62 584 GLU B C 1
ATOM 10015 O O . GLU B 1 584 ? 1.069 -13.594 -7.402 1 75.62 584 GLU B O 1
ATOM 10020 N N . SER B 1 585 ? 2.232 -15.422 -7.973 1 74.25 585 SER B N 1
ATOM 10021 C CA . SER B 1 585 ? 3.471 -14.852 -7.461 1 74.25 585 SER B CA 1
ATOM 10022 C C . SER B 1 585 ? 3.859 -13.594 -8.234 1 74.25 585 SER B C 1
ATOM 10024 O O . SER B 1 585 ? 4.332 -12.617 -7.648 1 74.25 585 SER B O 1
ATOM 10026 N N . THR B 1 586 ? 3.635 -13.664 -9.492 1 79.06 586 THR B N 1
ATOM 10027 C CA . THR B 1 586 ? 3.91 -12.523 -10.352 1 79.06 586 THR B CA 1
ATOM 10028 C C . THR B 1 586 ? 2.99 -11.352 -10.016 1 79.06 586 THR B C 1
ATOM 10030 O O . THR B 1 586 ? 3.412 -10.195 -10.039 1 79.06 586 THR B O 1
ATOM 10033 N N . PHE B 1 587 ? 1.799 -11.68 -9.695 1 76.44 587 PHE B N 1
ATOM 10034 C CA . PHE B 1 587 ? 0.836 -10.648 -9.336 1 76.44 587 PHE B CA 1
ATOM 10035 C C . PHE B 1 587 ? 1.262 -9.938 -8.055 1 76.44 587 PHE B C 1
ATOM 10037 O O . PHE B 1 587 ? 1.081 -8.727 -7.922 1 76.44 587 PHE B O 1
ATOM 10044 N N . SER B 1 588 ? 1.771 -10.766 -7.188 1 74.69 588 SER B N 1
ATOM 10045 C CA . SER B 1 588 ? 2.27 -10.172 -5.949 1 74.69 588 SER B CA 1
ATOM 10046 C C . SER B 1 588 ? 3.359 -9.141 -6.23 1 74.69 588 SER B C 1
ATOM 10048 O O . SER B 1 588 ? 3.365 -8.062 -5.637 1 74.69 588 SER B O 1
ATOM 10050 N N . ILE B 1 589 ? 4.18 -9.453 -7.109 1 76.38 589 ILE B N 1
ATOM 10051 C CA . ILE B 1 589 ? 5.234 -8.531 -7.52 1 76.38 589 ILE B CA 1
ATOM 10052 C C . ILE B 1 589 ? 4.613 -7.324 -8.219 1 76.38 589 ILE B C 1
ATOM 10054 O O . ILE B 1 589 ? 5.008 -6.18 -7.969 1 76.38 589 ILE B O 1
ATOM 10058 N N . GLY B 1 590 ? 3.719 -7.633 -9.078 1 75.56 590 GLY B N 1
ATOM 10059 C CA . GLY B 1 590 ? 3.004 -6.555 -9.75 1 75.56 590 GLY B CA 1
ATOM 10060 C C . GLY B 1 590 ? 2.328 -5.598 -8.781 1 75.56 590 GLY B C 1
ATOM 10061 O O . GLY B 1 590 ? 2.363 -4.383 -8.984 1 75.56 590 GLY B O 1
ATOM 10062 N N . GLY B 1 591 ? 1.757 -6.145 -7.754 1 76.81 591 GLY B N 1
ATOM 10063 C CA . GLY B 1 591 ? 1.098 -5.336 -6.742 1 76.81 591 GLY B CA 1
ATOM 10064 C C . GLY B 1 591 ? 2.049 -4.422 -5.996 1 76.81 591 GLY B C 1
ATOM 10065 O O . GLY B 1 591 ? 1.667 -3.326 -5.578 1 76.81 591 GLY B O 1
ATOM 10066 N N . ARG B 1 592 ? 3.195 -4.867 -5.836 1 73.06 592 ARG B N 1
ATOM 10067 C CA . ARG B 1 592 ? 4.211 -4.043 -5.188 1 73.06 592 ARG B CA 1
ATOM 10068 C C . ARG B 1 592 ? 4.668 -2.916 -6.102 1 73.06 592 ARG B C 1
ATOM 10070 O O . ARG B 1 592 ? 4.957 -1.811 -5.641 1 73.06 592 ARG B O 1
ATOM 10077 N N . LEU B 1 593 ? 4.738 -3.293 -7.363 1 76.12 593 LEU B N 1
ATOM 10078 C CA . LEU B 1 593 ? 5.168 -2.307 -8.344 1 76.12 593 LEU B CA 1
ATOM 10079 C C . LEU B 1 593 ? 4.066 -1.282 -8.602 1 76.12 593 LEU B C 1
ATOM 10081 O O . LEU B 1 593 ? 4.344 -0.086 -8.727 1 76.12 593 LEU B O 1
ATOM 10085 N N . LEU B 1 594 ? 2.854 -1.833 -8.719 1 75.75 594 LEU B N 1
ATOM 10086 C CA . LEU B 1 594 ? 1.687 -0.99 -8.961 1 75.75 594 LEU B CA 1
ATOM 10087 C C . LEU B 1 594 ? 0.876 -0.807 -7.68 1 75.75 594 LEU B C 1
ATOM 10089 O O . LEU B 1 594 ? 0.048 -1.654 -7.336 1 75.75 594 LEU B O 1
ATOM 10093 N N . ASN B 1 595 ? 1.198 0.138 -6.934 1 71.62 595 ASN B N 1
ATOM 10094 C CA . ASN B 1 595 ? 0.476 0.392 -5.691 1 71.62 595 ASN B CA 1
ATOM 10095 C C . ASN B 1 595 ? -0.068 1.816 -5.641 1 71.62 595 ASN B C 1
ATOM 10097 O O . ASN B 1 595 ? 0.033 2.561 -6.617 1 71.62 595 ASN B O 1
ATOM 10101 N N . LYS B 1 596 ? -0.67 2.146 -4.598 1 68.25 596 LYS B N 1
ATOM 10102 C CA . LYS B 1 596 ? -1.411 3.396 -4.465 1 68.25 596 LYS B CA 1
ATOM 10103 C C . LYS B 1 596 ? -0.504 4.602 -4.699 1 68.25 596 LYS B C 1
ATOM 10105 O O . LYS B 1 596 ? -0.974 5.676 -5.082 1 68.25 596 LYS B O 1
ATOM 10110 N N . TRP B 1 597 ? 0.803 4.344 -4.523 1 65.94 597 TRP B N 1
ATOM 10111 C CA . TRP B 1 597 ? 1.724 5.473 -4.621 1 65.94 597 TRP B CA 1
ATOM 10112 C C . TRP B 1 597 ? 2.438 5.477 -5.969 1 65.94 597 TRP B C 1
ATOM 10114 O O . TRP B 1 597 ? 3.066 6.469 -6.34 1 65.94 597 TRP B O 1
ATOM 10124 N N . ARG B 1 598 ? 2.336 4.371 -6.652 1 66.5 598 ARG B N 1
ATOM 10125 C CA . ARG B 1 598 ? 3.031 4.223 -7.926 1 66.5 598 ARG B CA 1
ATOM 10126 C C . ARG B 1 598 ? 2.059 3.865 -9.039 1 66.5 598 ARG B C 1
ATOM 10128 O O . ARG B 1 598 ? 2.061 2.738 -9.539 1 66.5 598 ARG B O 1
ATOM 10135 N N . THR B 1 599 ? 1.297 4.836 -9.422 1 60.06 599 THR B N 1
ATOM 10136 C CA . THR B 1 599 ? 0.23 4.551 -10.375 1 60.06 599 THR B CA 1
ATOM 10137 C C . THR B 1 599 ? 0.583 5.082 -11.758 1 60.06 599 THR B C 1
ATOM 10139 O O . THR B 1 599 ? -0.163 4.879 -12.719 1 60.06 599 THR B O 1
ATOM 10142 N N . SER B 1 600 ? 1.738 5.598 -11.805 1 63.28 600 SER B N 1
ATOM 10143 C CA . SER B 1 600 ? 2.018 6.316 -13.039 1 63.28 600 SER B CA 1
ATOM 10144 C C . SER B 1 600 ? 2.742 5.422 -14.047 1 63.28 600 SER B C 1
ATOM 10146 O O . SER B 1 600 ? 3.105 5.875 -15.133 1 63.28 600 SER B O 1
ATOM 10148 N N . TYR B 1 601 ? 2.855 4.184 -13.688 1 68.75 601 TYR B N 1
ATOM 10149 C CA . TYR B 1 601 ? 3.57 3.318 -14.617 1 68.75 601 TYR B CA 1
ATOM 10150 C C . TYR B 1 601 ? 2.719 3.02 -15.844 1 68.75 601 TYR B C 1
ATOM 10152 O O . TYR B 1 601 ? 1.533 2.703 -15.727 1 68.75 601 TYR B O 1
ATOM 10160 N N . ILE B 1 602 ? 3.391 3.186 -16.922 1 79.81 602 ILE B N 1
ATOM 10161 C CA . ILE B 1 602 ? 2.779 2.703 -18.156 1 79.81 602 ILE B CA 1
ATOM 10162 C C . ILE B 1 602 ? 2.842 1.179 -18.188 1 79.81 602 ILE B C 1
ATOM 10164 O O . ILE B 1 602 ? 3.838 0.58 -17.781 1 79.81 602 ILE B O 1
ATOM 10168 N N . PRO B 1 603 ? 1.838 0.559 -18.641 1 84.44 603 PRO B N 1
ATOM 10169 C CA . PRO B 1 603 ? 1.755 -0.904 -18.656 1 84.44 603 PRO B CA 1
ATOM 10170 C C . PRO B 1 603 ? 2.982 -1.558 -19.297 1 84.44 603 PRO B C 1
ATOM 10172 O O . PRO B 1 603 ? 3.443 -2.6 -18.828 1 84.44 603 PRO B O 1
ATOM 10175 N N . GLU B 1 604 ? 3.576 -0.948 -20.266 1 88.44 604 GLU B N 1
ATOM 10176 C CA . GLU B 1 604 ? 4.738 -1.513 -20.953 1 88.44 604 GLU B CA 1
ATOM 10177 C C . GLU B 1 604 ? 5.945 -1.572 -20.016 1 88.44 604 GLU B C 1
ATOM 10179 O O . GLU B 1 604 ? 6.727 -2.525 -20.062 1 88.44 604 GLU B O 1
ATOM 10184 N N . ASN B 1 605 ? 6.051 -0.53 -19.266 1 89.25 605 ASN B N 1
ATOM 10185 C CA . ASN B 1 605 ? 7.148 -0.507 -18.297 1 89.25 605 ASN B CA 1
ATOM 10186 C C . ASN B 1 605 ? 6.973 -1.567 -17.219 1 89.25 605 ASN B C 1
ATOM 10188 O O . ASN B 1 605 ? 7.945 -2.188 -16.781 1 89.25 605 ASN B O 1
ATOM 10192 N N . VAL B 1 606 ? 5.715 -1.741 -16.812 1 88.75 606 VAL B N 1
ATOM 10193 C CA . VAL B 1 606 ? 5.414 -2.744 -15.805 1 88.75 606 VAL B CA 1
ATOM 10194 C C . VAL B 1 606 ? 5.781 -4.133 -16.328 1 88.75 606 VAL B C 1
ATOM 10196 O O . VAL B 1 606 ? 6.426 -4.914 -15.617 1 88.75 606 VAL B O 1
ATOM 10199 N N . GLU B 1 607 ? 5.375 -4.406 -17.484 1 92.19 607 GLU B N 1
ATOM 10200 C CA . GLU B 1 607 ? 5.699 -5.691 -18.094 1 92.19 607 GLU B CA 1
ATOM 10201 C C . GLU B 1 607 ? 7.207 -5.902 -18.172 1 92.19 607 GLU B C 1
ATOM 10203 O O . GLU B 1 607 ? 7.715 -6.961 -17.812 1 92.19 607 GLU B O 1
ATOM 10208 N N . ALA B 1 608 ? 7.902 -4.859 -18.656 1 93.69 608 ALA B N 1
ATOM 10209 C CA . ALA B 1 608 ? 9.352 -4.961 -18.828 1 93.69 608 ALA B CA 1
ATOM 10210 C C . ALA B 1 608 ? 10.031 -5.262 -17.484 1 93.69 608 ALA B C 1
ATOM 10212 O O . ALA B 1 608 ? 10.922 -6.109 -17.422 1 93.69 608 ALA B O 1
ATOM 10213 N N . LEU B 1 609 ? 9.625 -4.594 -16.484 1 92.38 609 LEU B N 1
ATOM 10214 C CA . LEU B 1 609 ? 10.25 -4.754 -15.18 1 92.38 609 LEU B CA 1
ATOM 10215 C C . LEU B 1 609 ? 9.953 -6.133 -14.602 1 92.38 609 LEU B C 1
ATOM 10217 O O . LEU B 1 609 ? 10.859 -6.809 -14.102 1 92.38 609 LEU B O 1
ATOM 10221 N N . ILE B 1 610 ? 8.742 -6.605 -14.664 1 91.56 610 ILE B N 1
ATOM 10222 C CA . ILE B 1 610 ? 8.32 -7.859 -14.062 1 91.56 610 ILE B CA 1
ATOM 10223 C C . ILE B 1 610 ? 8.961 -9.031 -14.797 1 91.56 610 ILE B C 1
ATOM 10225 O O . ILE B 1 610 ? 9.516 -9.938 -14.172 1 91.56 610 ILE B O 1
ATOM 10229 N N . THR B 1 611 ? 8.891 -9.023 -16.078 1 94.31 611 THR B N 1
ATOM 10230 C CA . THR B 1 611 ? 9.398 -10.141 -16.859 1 94.31 611 THR B CA 1
ATOM 10231 C C . THR B 1 611 ? 10.914 -10.227 -16.766 1 94.31 611 THR B C 1
ATOM 10233 O O . THR B 1 611 ? 11.477 -11.305 -16.578 1 94.31 611 THR B O 1
ATOM 10236 N N . THR B 1 612 ? 11.57 -9.023 -16.891 1 94.75 612 THR B N 1
ATOM 10237 C CA . THR B 1 612 ? 13.023 -9.016 -16.781 1 94.75 612 THR B CA 1
ATOM 10238 C C . THR B 1 612 ? 13.469 -9.555 -15.43 1 94.75 612 THR B C 1
ATOM 10240 O O . THR B 1 612 ? 14.469 -10.273 -15.336 1 94.75 612 THR B O 1
ATOM 10243 N N . CYS B 1 613 ? 12.766 -9.18 -14.422 1 92.5 613 CYS B N 1
ATOM 10244 C CA . CYS B 1 613 ? 13.078 -9.695 -13.086 1 92.5 613 CYS B CA 1
ATOM 10245 C C . CYS B 1 613 ? 12.992 -11.219 -13.055 1 92.5 613 CYS B C 1
ATOM 10247 O O . CYS B 1 613 ? 13.875 -11.883 -12.516 1 92.5 613 CYS B O 1
ATOM 10249 N N . SER B 1 614 ? 11.953 -11.766 -13.602 1 90.56 614 SER B N 1
ATOM 10250 C CA . SER B 1 614 ? 11.773 -13.211 -13.672 1 90.56 614 SER B CA 1
ATOM 10251 C C . SER B 1 614 ? 12.906 -13.867 -14.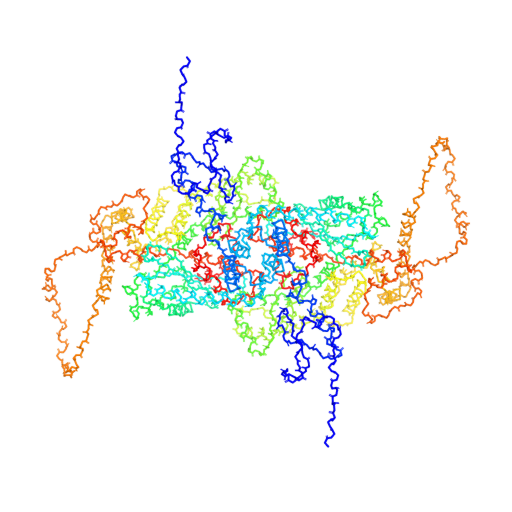453 1 90.56 614 SER B C 1
ATOM 10253 O O . SER B 1 614 ? 13.391 -14.938 -14.078 1 90.56 614 SER B O 1
ATOM 10255 N N . TRP B 1 615 ? 13.352 -13.234 -15.555 1 93.81 615 TRP B N 1
ATOM 10256 C CA . TRP B 1 615 ? 14.367 -13.797 -16.438 1 93.81 615 TRP B CA 1
ATOM 10257 C C . TRP B 1 615 ? 15.734 -13.789 -15.773 1 93.81 615 TRP B C 1
ATOM 10259 O O . TRP B 1 615 ? 16.531 -14.703 -15.977 1 93.81 615 TRP B O 1
ATOM 10269 N N . LEU B 1 616 ? 15.945 -12.766 -15 1 91.75 616 LEU B N 1
ATOM 10270 C CA . LEU B 1 616 ? 17.266 -12.609 -14.391 1 91.75 616 LEU B CA 1
ATOM 10271 C C . LEU B 1 616 ? 17.359 -13.398 -13.094 1 91.75 616 LEU B C 1
ATOM 10273 O O . LEU B 1 616 ? 18.406 -13.969 -12.781 1 91.75 616 LEU B O 1
ATOM 10277 N N . TYR B 1 617 ? 16.297 -13.43 -12.375 1 88.06 617 TYR B N 1
ATOM 10278 C CA . TYR B 1 617 ? 16.453 -13.898 -11 1 88.06 617 TYR B CA 1
ATOM 10279 C C . TYR B 1 617 ? 15.516 -15.07 -10.719 1 88.06 617 TYR B C 1
ATOM 10281 O O . TYR B 1 617 ? 15.547 -15.648 -9.633 1 88.06 617 TYR B O 1
ATOM 10289 N N . GLY B 1 618 ? 14.766 -15.43 -11.641 1 79.75 618 GLY B N 1
ATOM 10290 C CA . GLY B 1 618 ? 13.883 -16.562 -11.477 1 79.75 618 GLY B CA 1
ATOM 10291 C C . GLY B 1 618 ? 12.633 -16.25 -10.664 1 79.75 618 GLY B C 1
ATOM 10292 O O . GLY B 1 618 ? 12.305 -15.078 -10.469 1 79.75 618 GLY B O 1
ATOM 10293 N N . TYR B 1 619 ? 12 -17.328 -10.367 1 66.62 619 TYR B N 1
ATOM 10294 C CA . TYR B 1 619 ? 10.734 -17.219 -9.656 1 66.62 619 TYR B CA 1
ATOM 10295 C C . TYR B 1 619 ? 10.969 -16.891 -8.18 1 66.62 619 TYR B C 1
ATOM 10297 O O . TYR B 1 619 ? 11.844 -17.469 -7.543 1 66.62 619 TYR B O 1
ATOM 10305 N N . ARG B 1 620 ? 10.352 -15.805 -7.746 1 63.12 620 ARG B N 1
ATOM 10306 C CA . ARG B 1 620 ? 10.453 -15.445 -6.336 1 63.12 620 ARG B CA 1
ATOM 10307 C C . ARG B 1 620 ? 9.211 -15.898 -5.566 1 63.12 620 ARG B C 1
ATOM 10309 O O . ARG B 1 620 ? 8.094 -15.484 -5.875 1 63.12 620 ARG B O 1
ATOM 10316 N N . PRO B 1 621 ? 9.5 -16.875 -4.68 1 57.84 621 PRO B N 1
ATOM 10317 C CA . PRO B 1 621 ? 8.336 -17.344 -3.928 1 57.84 621 PRO B CA 1
ATOM 10318 C C . PRO B 1 621 ? 7.695 -16.234 -3.084 1 57.84 621 PRO B C 1
ATOM 10320 O O . PRO B 1 621 ? 8.383 -15.312 -2.65 1 57.84 621 PRO B O 1
ATOM 10323 N N . ILE B 1 622 ? 6.32 -16.125 -3.055 1 54.75 622 ILE B N 1
ATOM 10324 C CA . ILE B 1 622 ? 5.543 -15.18 -2.248 1 54.75 622 ILE B CA 1
ATOM 10325 C C . ILE B 1 622 ? 5.801 -15.438 -0.765 1 54.75 622 ILE B C 1
ATOM 10327 O O . ILE B 1 622 ? 5.789 -16.594 -0.317 1 54.75 622 ILE B O 1
ATOM 10331 N N . GLU B 1 623 ? 6.496 -14.531 -0.06 1 50.56 623 GLU B N 1
ATOM 10332 C CA . GLU B 1 623 ? 6.539 -14.734 1.386 1 50.56 623 GLU B CA 1
ATOM 10333 C C . GLU B 1 623 ? 5.137 -14.789 1.979 1 50.56 623 GLU B C 1
ATOM 10335 O O . GLU B 1 623 ? 4.223 -14.125 1.487 1 50.56 623 GLU B O 1
ATOM 10340 N N . GLU B 1 624 ? 4.859 -15.844 2.715 1 45.56 624 GLU B N 1
ATOM 10341 C CA . GLU B 1 624 ? 3.582 -16.203 3.324 1 45.56 624 GLU B CA 1
ATOM 10342 C C . GLU B 1 624 ? 2.783 -14.953 3.707 1 45.56 624 GLU B C 1
ATOM 10344 O O . GLU B 1 624 ? 1.572 -14.898 3.488 1 45.56 624 GLU B O 1
ATOM 10349 N N . ASP B 1 625 ? 3.4 -14.07 4.387 1 44.84 625 ASP B N 1
ATOM 10350 C CA . ASP B 1 625 ? 2.678 -12.953 4.977 1 44.84 625 ASP B CA 1
ATOM 10351 C C . ASP B 1 625 ? 2.148 -12.008 3.898 1 44.84 625 ASP B C 1
ATOM 10353 O O . ASP B 1 625 ? 1.203 -11.25 4.137 1 44.84 625 ASP B O 1
ATOM 10357 N N . GLU B 1 626 ? 2.684 -12.102 2.762 1 45.28 626 GLU B N 1
ATOM 10358 C CA . GLU B 1 626 ? 2.293 -11.211 1.674 1 45.28 626 GLU B CA 1
ATOM 10359 C C . GLU B 1 626 ? 1.119 -11.781 0.884 1 45.28 626 GLU B C 1
ATOM 10361 O O . GLU B 1 626 ? 0.369 -11.039 0.249 1 45.28 626 GLU B O 1
ATOM 10366 N N . PHE B 1 627 ? 1.106 -13.055 0.864 1 40.22 627 PHE B N 1
ATOM 10367 C CA . PHE B 1 627 ? 0.144 -13.758 0.022 1 40.22 627 PHE B CA 1
ATOM 10368 C C . PHE B 1 627 ? -1.271 -13.258 0.289 1 40.22 627 PHE B C 1
ATOM 10370 O O . PHE B 1 627 ? -2.074 -13.133 -0.638 1 40.22 627 PHE B O 1
ATOM 10377 N N . PHE B 1 628 ? -1.673 -13.188 1.58 1 39.88 628 PHE B N 1
ATOM 10378 C CA . PHE B 1 628 ? -3.074 -12.969 1.916 1 39.88 628 PHE B CA 1
ATOM 10379 C C . PHE B 1 628 ? -3.373 -11.477 2.051 1 39.88 628 PHE B C 1
ATOM 10381 O O . PHE B 1 628 ? -4.531 -11.078 2.195 1 39.88 628 PHE B O 1
ATOM 10388 N N . GLY B 1 629 ? -2.428 -10.664 2.139 1 37.62 629 GLY B N 1
ATOM 10389 C CA . GLY B 1 629 ? -2.717 -9.25 2.322 1 37.62 629 GLY B CA 1
ATOM 10390 C C . GLY B 1 629 ? -3.209 -8.578 1.058 1 37.62 629 GLY B C 1
ATOM 10391 O O . GLY B 1 629 ? -3.424 -7.359 1.041 1 37.62 629 GLY B O 1
ATOM 10392 N N . SER B 1 630 ? -2.896 -9.086 -0.049 1 34.78 630 SER B N 1
ATOM 10393 C CA . SER B 1 630 ? -3.354 -8.383 -1.243 1 34.78 630 SER B CA 1
ATOM 10394 C C . SER B 1 630 ? -4.871 -8.461 -1.384 1 34.78 630 SER B C 1
ATOM 10396 O O . SER B 1 630 ? -5.445 -9.547 -1.385 1 34.78 630 SER B O 1
ATOM 10398 N N . ASP B 1 631 ? -5.535 -7.59 -0.871 1 34.03 631 ASP B N 1
ATOM 10399 C CA . ASP B 1 631 ? -6.965 -7.398 -1.103 1 34.03 631 ASP B CA 1
ATOM 10400 C C . ASP B 1 631 ? -7.316 -7.633 -2.568 1 34.03 631 ASP B C 1
ATOM 10402 O O . ASP B 1 631 ? -7.684 -6.699 -3.283 1 34.03 631 ASP B O 1
ATOM 10406 N N . VAL B 1 632 ? -6.578 -8.359 -3.342 1 32.72 632 VAL B N 1
ATOM 10407 C CA . VAL B 1 632 ? -7.168 -8.609 -4.652 1 32.72 632 VAL B CA 1
ATOM 10408 C C . VAL B 1 632 ? -8.523 -9.289 -4.48 1 32.72 632 VAL B C 1
ATOM 10410 O O . VAL B 1 632 ? -8.609 -10.398 -3.957 1 32.72 632 VAL B O 1
ATOM 10413 N N . ASP B 1 633 ? -9.523 -8.594 -4.203 1 31.22 633 ASP B N 1
ATOM 10414 C CA . ASP B 1 633 ? -10.891 -9.07 -4.383 1 31.22 633 ASP B CA 1
ATOM 10415 C C . ASP B 1 633 ? -11.016 -9.945 -5.629 1 31.22 633 ASP B C 1
ATOM 10417 O O . ASP B 1 633 ? -11.039 -9.43 -6.75 1 31.22 633 ASP B O 1
ATOM 10421 N N . TRP B 1 634 ? -10.555 -11.031 -5.688 1 29.23 634 TRP B N 1
ATOM 10422 C CA . TRP B 1 634 ? -10.867 -12.062 -6.676 1 29.23 634 TRP B CA 1
ATOM 10423 C C . TRP B 1 634 ? -12.367 -12.141 -6.914 1 29.23 634 TRP B C 1
ATOM 10425 O O . TRP B 1 634 ? -12.82 -12.82 -7.844 1 29.23 634 TRP B O 1
ATOM 10435 N N . THR B 1 635 ? -13.195 -11.711 -6.004 1 30.58 635 THR B N 1
ATOM 10436 C CA . THR B 1 635 ? -14.625 -11.945 -6.145 1 30.58 635 THR B CA 1
ATOM 10437 C C . THR B 1 635 ? -15.164 -11.273 -7.406 1 30.58 635 THR B C 1
ATOM 10439 O O . THR B 1 635 ? -16.234 -11.625 -7.891 1 30.58 635 THR B O 1
ATOM 10442 N N . THR B 1 636 ? -14.633 -10.203 -7.746 1 30.23 636 THR B N 1
ATOM 10443 C CA . THR B 1 636 ? -15.422 -9.578 -8.797 1 30.23 636 THR B CA 1
ATOM 10444 C C . THR B 1 636 ? -15.438 -10.438 -10.055 1 30.23 636 THR B C 1
ATOM 10446 O O . THR B 1 636 ? -16.375 -10.367 -10.852 1 30.23 636 THR B O 1
ATOM 10449 N N . PHE B 1 637 ? -14.352 -11.133 -10.305 1 28.05 637 PHE B N 1
ATOM 10450 C CA . PHE B 1 637 ? -14.438 -11.828 -11.586 1 28.05 637 PHE B CA 1
ATOM 10451 C C . PHE B 1 637 ? -15.289 -13.086 -11.461 1 28.05 637 PHE B C 1
ATOM 10453 O O . PHE B 1 637 ? -15.93 -13.508 -12.422 1 28.05 637 PHE B O 1
ATOM 10460 N N . GLN B 1 638 ? -15.258 -13.781 -10.367 1 27.92 638 GLN B N 1
ATOM 10461 C CA . GLN B 1 638 ? -15.938 -15.078 -10.398 1 27.92 638 GLN B CA 1
ATOM 10462 C C . GLN B 1 638 ? -17.453 -14.898 -10.406 1 27.92 638 GLN B C 1
ATOM 10464 O O . GLN B 1 638 ? -18.188 -15.766 -10.906 1 27.92 638 GLN B O 1
ATOM 10469 N N . GLU B 1 639 ? -18.016 -14.008 -9.688 1 28.73 639 GLU B N 1
ATOM 10470 C CA . GLU B 1 639 ? -19.484 -14.023 -9.695 1 28.73 639 GLU B CA 1
ATOM 10471 C C . GLU B 1 639 ? -20.031 -13.766 -11.094 1 28.73 639 GLU B C 1
ATOM 10473 O O . GLU B 1 639 ? -21.203 -14.016 -11.359 1 28.73 639 GLU B O 1
ATOM 10478 N N . ALA B 1 640 ? -19.375 -13.047 -11.867 1 27.16 640 ALA B N 1
ATOM 10479 C CA . ALA B 1 640 ? -20.047 -12.875 -13.156 1 27.16 640 ALA B CA 1
ATOM 10480 C C . ALA B 1 640 ? -20.109 -14.195 -13.922 1 27.16 640 ALA B C 1
ATOM 10482 O O . ALA B 1 640 ? -20.859 -14.32 -14.891 1 27.16 640 ALA B O 1
ATOM 10483 N N . SER B 1 641 ? -19.094 -14.992 -13.836 1 23.98 641 SER B N 1
ATOM 10484 C CA . SER B 1 641 ? -19.125 -16.141 -14.742 1 23.98 641 SER B CA 1
ATOM 10485 C C . SER B 1 641 ? -19.922 -17.297 -14.148 1 23.98 641 SER B C 1
ATOM 10487 O O . SER B 1 641 ? -20.016 -18.375 -14.742 1 23.98 641 SER B O 1
ATOM 10489 N N . SER B 1 642 ? -20.188 -17.406 -12.797 1 22.22 642 SER B N 1
ATOM 10490 C CA . SER B 1 642 ? -21.062 -18.547 -12.555 1 22.22 642 SER B CA 1
ATOM 10491 C C . SER B 1 642 ? -22.5 -18.234 -12.961 1 22.22 642 SER B C 1
ATOM 10493 O O . SER B 1 642 ? -23 -17.141 -12.711 1 22.22 642 SER B O 1
#

Solvent-accessible surface area (backbone atoms only — not comparable to full-atom values): 70428 Å² total; per-residue (Å²): 136,84,78,78,76,75,78,73,73,74,76,72,76,78,58,76,67,54,77,51,36,48,77,35,52,28,91,75,36,96,84,57,44,37,22,27,23,35,72,55,72,63,48,63,80,39,59,40,41,88,91,55,10,66,63,46,51,47,56,43,50,77,66,31,65,46,41,51,42,62,75,45,57,61,53,79,70,70,87,46,69,67,59,51,50,50,40,49,28,49,23,31,37,70,69,57,50,61,51,55,54,57,56,35,63,42,55,44,52,43,50,42,72,50,21,78,83,62,74,86,56,50,34,65,56,43,47,51,48,39,49,50,51,28,54,54,48,50,54,52,45,38,53,50,63,66,64,43,86,51,43,33,21,34,31,44,44,78,44,64,46,89,84,43,44,35,29,39,29,36,31,40,23,28,36,46,91,82,45,44,78,44,59,37,45,74,42,44,40,71,38,75,62,81,45,21,65,49,48,27,54,50,51,52,50,51,37,53,73,56,60,41,60,70,33,43,52,31,40,23,29,57,89,47,67,37,48,53,48,12,51,49,55,44,47,52,54,39,36,72,72,64,27,34,65,79,73,39,65,65,23,75,38,66,17,47,57,54,52,52,45,53,22,50,50,52,20,47,63,73,54,43,64,53,52,48,26,51,51,49,41,45,49,53,37,66,68,35,46,59,38,38,50,52,46,49,51,23,27,54,73,68,62,56,81,76,78,77,71,81,46,78,52,48,89,91,37,59,68,38,42,47,48,19,48,57,42,47,60,76,40,47,64,25,48,56,47,34,46,75,73,35,83,83,53,81,40,69,70,51,73,68,39,50,52,48,51,51,52,48,40,61,64,46,44,60,56,50,54,50,46,56,57,43,54,51,78,88,56,69,32,21,44,51,43,46,62,52,53,49,49,50,52,51,49,36,52,44,37,53,66,71,59,47,89,38,63,68,56,24,53,22,27,47,43,20,44,57,48,43,38,70,75,65,47,79,53,91,76,54,50,66,61,47,59,25,44,51,22,28,34,68,32,56,48,39,28,67,63,47,54,38,52,51,35,30,68,71,64,75,33,65,68,60,20,53,51,52,48,48,49,47,53,49,53,48,51,57,56,48,52,56,44,50,56,54,63,57,60,72,67,64,76,72,85,75,82,75,78,80,74,89,78,75,73,91,70,74,82,70,70,73,74,66,75,67,59,68,63,58,58,63,58,74,57,53,82,60,78,77,65,67,50,47,62,55,51,58,69,68,45,81,64,46,64,70,88,53,91,70,58,65,49,58,52,42,59,74,39,27,82,79,31,42,54,52,31,54,50,46,43,40,51,38,31,33,61,41,40,53,49,70,44,51,34,48,46,54,51,46,46,67,53,41,33,97,87,38,70,80,67,51,56,68,58,50,21,42,39,54,27,42,28,22,71,74,67,37,76,62,82,66,56,72,80,57,65,75,64,56,79,65,71,63,59,69,63,52,64,71,68,104,137,83,79,74,76,74,74,70,70,71,74,70,76,78,58,75,65,53,77,50,35,47,77,36,50,30,90,74,35,96,82,58,43,36,21,27,23,35,71,54,73,63,48,62,80,40,58,40,42,89,91,55,11,66,61,47,50,46,56,43,49,76,66,30,65,45,40,50,40,62,73,44,57,61,52,79,71,70,86,47,70,66,59,51,50,50,41,50,28,49,23,29,36,69,69,56,50,61,50,57,54,56,57,34,62,42,54,43,52,45,50,42,72,51,20,78,82,60,73,86,55,50,33,66,55,44,46,50,48,39,49,50,51,28,53,54,49,51,53,51,47,38,53,49,63,66,63,44,86,52,43,34,22,35,31,45,44,78,44,63,46,88,84,42,45,36,29,38,31,34,32,42,22,27,35,48,93,83,46,43,78,44,58,36,45,74,42,45,40,73,38,77,62,81,45,20,66,51,47,26,54,51,52,52,51,52,38,54,73,55,60,41,59,70,33,43,52,31,40,22,29,59,87,46,63,37,50,54,48,13,50,52,54,43,48,52,53,38,37,71,72,65,26,34,63,80,74,37,65,66,23,76,38,66,19,48,58,53,52,51,43,52,21,50,51,52,21,46,64,73,53,44,65,54,53,48,26,51,50,50,42,44,47,53,36,68,68,36,45,59,38,38,50,54,47,49,50,23,28,53,74,68,62,58,81,76,78,78,70,80,46,79,52,48,88,92,38,60,67,38,42,46,48,18,48,57,41,47,59,76,40,48,65,24,48,57,47,33,46,74,73,35,83,84,54,80,41,68,70,51,74,66,40,49,52,48,50,50,51,48,42,60,63,46,43,60,56,49,54,50,44,55,58,44,55,52,80,89,54,69,32,21,45,50,44,47,63,52,52,48,50,50,52,52,50,37,52,45,38,52,66,71,59,48,87,38,63,65,54,24,52,21,26,47,43,20,45,56,47,42,37,71,76,63,60,72,52,92,77,52,48,68,61,46,60,24,45,51,22,28,35,69,32,57,48,39,28,67,61,46,54,39,53,51,35,29,67,71,64,74,32,65,67,60,19,51,50,52,50,48,47,48,54,50,52,49,53,57,54,49,52,56,44,50,55,52,60,56,59,70,66,61,74,70,85,74,82,72,80,80,70,92,72,74,74,89,70,75,78,73,69,70,71,64,76,63,57,66,64,59,58,61,56,75,57,50,83,61,75,80,64,68,50,47,61,53,51,58,69,68,44,82,66,44,64,72,89,52,90,70,59,67,49,58,53,42,58,74,38,29,82,79,29,42,54,49,35,54,50,46,44,42,51,38,30,33,62,41,38,52,48,70,44,50,34,48,47,54,51,46,46,69,54,42,33,97,86,38,70,79,66,50,56,68,58,52,22,43,39,54,26,41,28,22,72,74,68,37,76,66,81,65,56,74,80,57,65,74,64,56,78,64,71,62,58,70,64,52,64,72,66,105

Nearest PDB structures (foldseek):
  4d1q-assembly1_H-2  TM=7.000E-01  e=8.604E-18  Musca domestica
  4d1q-assembly1_B  TM=6.957E-01  e=6.453E-16  Musca domestica
  6dww-assembly1_A  TM=7.162E-01  e=1.643E-15  Musca domestica
  4d1q-assembly1_A-2  TM=6.688E-01  e=6.172E-16  Musca domestica
  6dwz-assembly1_E  TM=7.138E-01  e=1.663E-14  Musca domestica

pLDDT: mean 80.19, std 21.08, range [19.83, 97.75]

InterPro domains:
  IPR008906 HAT, C-terminal dimerisation domain [PF05699] (535-616)
  IPR012337 Ribonuclease H-like superfamily [SSF53098] (139-615)
  IPR025525 hAT-like transposase, RNase-H fold [PF14372] (383-483)
  IPR052035 Zinc finger BED domain-containing [PTHR46481] (12-616)

Foldseek 3Di:
DPPPPPPPVPPDDDDPLCVQWDWDALVRDPNSFIWIAGNFQRDTHFGQHDPCRVVRSVVCCVVVPRNVCVVCVVPVVPDDQVVVLLVLLLVCLQVVDQLQVLVPPVVVVVVCVVPVPHDGDGSVSSLVSLVVLLVVLLVVVLVQQVPFPAFKEKEWDWFAAPVRWIWIWIKIWFQGPLLFIAIFTQWTFTDDDQALVSLLVVVVVSCVVSPRLLRYEAYEYEPFPSVVSSVVVNLVVSLVVVRYFPSCLHHYAYQVLNLLLVLQLLLCVLLVQLLVLLLVLLCQCVVDPVSVVLLVVLCVVVPPPDDDDAAHADSSGVLSSLRNLVVVLSCLSSLVSSVVVPVVRDSRDDPVSNVVSVVSSVLCVLVSVLSVQLLDRRFQNLLVPQVSLLVNLVSLVCQLPPDDCPPSSNVSSVSSNVSSCVQPNDDPSNSSNQLSVLSNLLQLQQRLNVQLVSLCVNVVDNVVSVVVSVVSVVVNVVSLVVLVVVVVVVPPPDPCPPDPDDPDDPPDPPPPVPPVPVVVVPPVVPPPPPPQQLSRVSNPDHGDHPPDPDRSSVVLVVCCVVSPSVSSVNRVSSRHRSRSSLVLQLVLVLNVSPDPVRPPDDSVSSGSSSSSNCSVPNGDDDDPVSSRPPPSPPVVVPVVRD/DPPPPPPPVPPPPPDPLLVQWDWDALVRDPNSFIWIAGNFQRDTHQGQHDPCNVVRSVVCLVVVPRNVCVVCVVPVVPDDQVVVLLVLLLVCLQVVPQLQVLVPPVVVVVVCVVPVPHDGDGSVSSLVSLVVLLVVLLVVVLVQQVPFPAFKEKEWDWFAAPVRWIWIWIKIWFQGPLLFIAIFTQWTFTDDDQALVSLLVVVVVSCVVSPRLLRYEAYEYEPFPSVVSSVVVNLVVSLVVVRYFPSCLHHYAYQVLNLLLVLQLLLCVLLVQLLVLLLVLLCQCVVDPVSVVLLVVLCVVVPPPDDDDAAHADSSGCLSSLRNLVVVLSCLSSLVSSVVVPVVRDSRDDPVSNVVSVVSSVLCVLVSVLSVQLLDRRFQNLLVPQVSLLVNLVSLVCQLPPDDCPPSSNVSSVSSNVSSCVQQNDDPSNSSNQLSVLSNLLQLQQRLNVQLVSLCVNPVDNVVSVVVSVVSVVVVVVSLVVLVVVVVVVPPPDPCPPPPDDPDDPPDPPPPVPPCPVVVVVVVVPPPPPPQQLSRVSNPDHGDHPPDPDRSSVVLVVCCVVSPSSSSVNRVSSRHRSRSSLVLQLVLVLNVSPDPVRPPDDSVSSGSSSSSNCSVPNGDDDDPVSSRPPPSPPVVVPVVRD

Secondary structure (DSSP, 8-state):
--------------SGGGGGEEEE-TTTSTTSS-EEEETTT----EE--TTTHHHHHHHHHHH-HHHHHHHTT-------HHHHHHHHHHHHHHHT--GGGGG-HHHHHHHHHH-TTPPP--HHHHHHHHHHHHHHHHHHHHHHHHT-SS-EEEEEEEEE-TTS-EEEEEEEEEE-TT--EEEEEEEEEE-S---HHHHHHHHHHHHHHHT-GGGEEEEEE-S-HHHHHHHHHHHHHHHHTT-SGGGGTT-EEE-HHHHHHHHHHHHHGGGHHHHHHHHHHHHHHHT-HHHHHHHHHHHHHHT----PPP----TT-HHHHHHHHHHHHHTHHHHHHHHHH-TT------HHHHHHHHHHHHHHHHHHHHHHHHT-SSS--HHHHHHHHHHHHHHHHHIIIII-S-HHHHHHHHHHHHHHHHHHS--TT-THHHHHHHHHHTSTTTHHHHHHHHHHHHHS-HHHHHHHHHHHHHHHHHHHHHHHHHHHHHH------------S---SGGGGGGSGGGHHHHHT---------HHHHHHHSPPPPTTS---HHHHHHHTHHHHTHHHHHHHHHTT--S--HHHHHHHHHHHHHSSTT-----HHHHHHHHHHHHHHH------HHHHS-----THHHHHHH-/--------------SGGGGGEEEE-TTTSTTSS-EEEETTT----EE--TTTHHHHHHHHHHH-HHHHHHHTT-------HHHHHHHHHHHHHHHT--GGGGG-HHHHHHHHHH-TTPPP--HHHHHHHHHHHHHHHHHHHHHHHHT-SS-EEEEEEEEE-TTS-EEEEEEEEEE-TT--EEEEEEEEEE-S---HHHHHHHHHHHHHHHT-GGGEEEEEE-S-HHHHHHHHHHHHHHHHTT-SGGGGTTSEEE-HHHHHHHHHHHHHTTTHHHHHHHHHHHHHHHT-HHHHHHHHHHHHHHT----PPP----TT-HHHHHHHHHHHHHTHHHHHHHHHH-TT------HHHHHHHHHHHHHHHHHHHHHHHHT-SSS--HHHHHHHHHHHHHHHHHIIIII-S-HHHHHHHHHHHHHHHHHHTS-TT-THHHHHHHHHHTSTTTHHHHHHHHHHHHHS-HHHHHHHHHHHHHHHHHHHHHHHHHHHHHH------------S---SGGGGGGSGGGHHHHHS---------HHHHHHHSPPPPTTS---HHHHHHHTHHHHTHHHHHHHHHTT--S--HHHHHHHHHHHHHSSTT-----HHHHHHHHHHHHHHH------HHHHS-----THHHHHHH-

Sequence (1284 aa):
MWCLSLHKSQYVRRSPVWQEYIPILPAQSKDGKLRANCKHCKNTNLIAESRYGTTNVKNHLEKCKAYQRTLSPKGKSVFNQNTYRELVAKAIIKHGYPFSWVEHEGNRDIHEFLCDDVKTICRNTAKADCLKLYLSLKDQLKDTLSNLPGRICLTSDLWTSCQTEGYLCLTAHFVDANWKLTSLVLNFCHMEHHSGKEIYILLLKLIREWGIENKVFSLTLDNASSNDKAQDYLKATLNGCGCLLNEGKFFHVRCVAHVLNLVVKDGLKVINHAVVKIRESVKHVKASEGKKIHFRSAVELVGLKETKALWLDVPTRWNSTYLMLDRALIYRDAFNKLNLVDKAYIYCPDNFEWEMVEKIRDVLGPFNDITELFSGSDYPTANLYFENVWRIAMLLKELVRVQSHDEVLRKMAMDMQKKFDKYWADSDEDNYGTLFGFAMVLDPRCKLHFLKYCYKKLFDDEMKARAKVHDIQYKMEMLLREYKNYNTSTSSSPSSDAENNAEIGARSQTLKRKFTFCEDYDRNEVDTSCEKSKLSIYLEDDRVDRRTNLDILEYWKQNEGRYGELAHMAREILSVPLTTVASESTFSIGGRLLNKWRTSYIPENVEALITTCSWLYGYRPIEEDEFFGSDVDWTTFQEASSMWCLSLHKSQYVRRSPVWQEYIPILPAQSKDGKLRANCKHCKNTNLIAESRYGTTNVKNHLEKCKAYQRTLSPKGKSVFNQNTYRELVAKAIIKHGYPFSWVEHEGNRDIHEFLCDDVKTICRNTAKADCLKLYLSLKDQLKDTLSNLPGRICLTSDLWTSCQTEGYLCLTAHFVDANWKLTSLVLNFCHMEHHSGKEIYILLLKLIREWGIENKVFSLTLDNASSNDKAQDYLKATLNGCGCLLNEGKFFHVRCVAHVLNLVVKDGLKVINHAVVKIRESVKHVKASEGKKIHFRSAVELVGLKETKALWLDVPTRWNSTYLMLDRALIYRDAFNKLNLVDKAYIYCPDNFEWEMVEKIRDVLGPFNDITELFSGSDYPTANLYFENVWRIAMLLKELVRVQSHDEVLRKMAMDMQKKFDKYWADSDEDNYGTLFGFAMVLDPRCKLHFLKYCYKKLFDDEMKARAKVHDIQYKMEMLLREYKNYNTSTSSSPSSDAENNAEIGARSQTLKRKFTFCEDYDRNEVDTSCEKSKLSIYLEDDRVDRRTNLDILEYWKQNEGRYGELAHMAREILSVPLTTVASESTFSIGGRLLNKWRTSYIPENVEALITTCSWLYGYRPIEEDEFFGSDVDWTTFQEASS

Organism: Saponaria officinalis (NCBI:txid3572)

Radius of gyration: 40.99 Å; Cα contacts (8 Å, |Δi|>4): 1691; chains: 2; bounding box: 108×120×132 Å